Protein 6YVR (pdb70)

Radius of gyration: 32.57 Å; Cα contacts (8 Å, |Δi|>4): 1411; chains: 4; bounding box: 80×83×87 Å

Foldseek 3Di:
DFCPVLDQDDDPVLLVVLVVLLVVLLVLLCVLLVVLLVDLVPDDDPDFLVVLLSLLSNLLSVLLNCCSVQQSVLCSPCQRPNVWDRDQAFCSLLVNQLSLQLSLQLNLVSLLVSLVLLLCCLPVVPCSVPVDGNVVSNVVSVVSSVVSSVLSVVSNVQWGWFQPTPVRPDRRSIYTDGPDDLVSLLVSLVSSCCNSAVPSLVSSQVSLQVSQVSLVVVVVVDDPVSSLVSNLSSLLSVVLSVLRNVLQVLVSVLSCCVSPDDPVNPDSVNSNVSSSSVSRNVSSVSCNSNCSSVSNVCSVVSSVLVVLQVQCLCCLQVQVLVSNLVSVVVPHDLCRADPQQQGSLLNNLLRPNLNSNLSSVVSPYDQLRQGPQRDGSLLNNLQNAHQSSNVVSVVSPYDLLRAGNQSDGSLLNNLLRQRQSNNVVSLVSPHDLQRQGNVRAGSLNNNVVNVVVVNVVVSVVSVVVVVVVD/DFCPVLDQDDDPVLLVVLVVLLVVLLCLLCVLLVVLLVDLVPDDDPDFLVVLLSLLSNLLSVLLNCCSVQQSVLCSPCQRPNVWDRDQAFCSLLVNQLSLQLSLQLNLVSLLVSLVLLLCCQPVVPCSVPVDGNVVSNVVSVVSSVVSNVLSVVSNVQWGWFQPTPVRPDRRSIYTDGPDDLVSLLVSLVSSCCNSAVPSLVSSQVSLLVSQQSLVVVVVVDDPVSSLVSNLSSLLSNVLSVLRNVLQVLVSVLSCCVSPDDPVNPDSVNSNVSSSSVSSNVSSVSCNSNCSSVSNVCSVVSSVLVVLQVQCLCCLQVQVLVSNLVSVVVPRDQCRADPQQQGSLLNNLLRPNLNSNLSSVVSPYDQLRQGPQRDGSLLNNLQNAHQSSNVVSVVSPYDLLRAGNQSDGSLLNNLLRQRQSNNVVSLVSPRDLLRQGVVRAGSLNNNVVNVVVVNVVVSVVSVVVVVVVD/DPDDDPDD/DPPDDPDD

B-factor: mean 78.12, std 26.39, range [39.85, 184.27]

Secondary structure (P-SEA, 3-state):
cccccccccccaaaaaaaaaaaaaaaaaaaaaaaaaaaaaaacccccaaaaaaaaaaaaaaaaaaaaaacaaaaaacccccccccccccaaaaaaaaaaaaaaaaaaaaaaaaaaaaaaaaccccccccccccaaaaaaaaaaaaaaaaaaacccccccccccccccccccccccccccccaaaaaaaaaaaaccccaaaaaaaaaaaaaaaaaaaaaaacccaaaaaaaaaaaaaaaaaaaaaaaacaaaaaaaaaacccccccccaaaaaaaaaaaaaaaaaaaaaaccaaaaaaaaaaaaaaaaaaaaaaaaaaacaaaaaaaaaaacccccccccccccaaaaaaaacaaaaaaaaaaacccccccccccccaaaaaaaaccaaaaaaaaaacccccccccccccaaaaaaaaccaaaaaaaaaacccccccccccccaaaaaaaacaaaaaaaaaaaaaaaaacc/cccccccccccaaaaaaaaaaaaaaaaaaaaaaaaaaaaaaacccccaaaaaaaaaaaaaaaaaaaaaacaaaaaacccccccccccccaaaaaaaaaaaaaaaaaaaaaaaaaaaaaaaaccccccccccccaaaaaaaaaaaaaaaaaaacccccccccccccccccccccccccccccaaaaaaaaaaaaccccaaaaaaaaaaaaaaaaaaaaaaacccaaaaaaaaaaaaaaaaaaaaaaaacaaaaaaaaaacccccccccaaaaaaaaaaaaaaaaaaaaaaccaaaaaaaaaaaaaaaaaaaaaaaaaaacaaaaaaaaaaacccccccccccccaaaaaaaacaaaaaaaaaaacccccccccccccaaaaaaaaccaaaaaaaaaacccccccccccccaaaaaaaaccaaaaaaaaaacccccccccccccaaaaaaaacaaaaaaaaaaaaaaaaaac/cccccccc/cccccccc

Solvent-accessible surface area: 39488 Å² total; per-residue (Å²): 99,86,16,49,100,10,60,3,98,12,74,120,158,15,31,84,84,12,25,55,65,0,90,51,26,58,83,70,0,37,96,18,2,25,92,19,55,160,70,31,90,84,90,204,26,176,121,38,26,77,9,12,29,12,59,2,32,11,10,3,3,76,1,12,20,44,15,0,74,118,0,2,59,31,0,25,99,1,10,2,86,54,20,37,54,11,64,89,34,70,84,25,0,44,32,15,12,52,43,16,6,10,5,7,2,0,18,0,23,0,1,7,1,6,2,5,9,12,6,18,4,8,0,35,12,55,108,12,81,104,67,36,33,89,70,112,6,112,90,19,18,73,7,1,61,48,0,0,32,12,10,0,32,16,2,62,144,5,0,1,47,72,42,70,8,85,114,34,102,77,101,12,0,62,1,3,6,18,72,45,94,57,64,57,6,81,77,10,0,27,2,0,12,17,20,1,9,79,27,7,7,66,4,0,42,8,0,8,69,1,1,22,50,33,7,42,86,60,74,88,115,110,40,113,52,72,40,43,46,13,15,99,25,1,11,19,7,128,15,8,8,80,15,10,54,91,6,21,92,25,12,4,67,1,2,48,29,10,2,93,34,46,78,139,105,0,59,81,74,45,1,46,106,0,8,80,27,6,10,104,0,2,10,42,4,0,40,14,4,3,42,11,14,79,17,52,132,71,15,68,74,35,24,93,86,56,62,53,12,93,113,0,17,89,6,0,111,83,34,41,91,81,41,1,63,61,21,23,89,102,55,7,80,20,69,20,53,45,101,53,8,40,8,0,1,0,18,0,0,99,76,11,58,57,41,2,0,56,42,0,18,93,91,51,12,68,18,67,10,70,5,22,74,1,37,5,0,1,0,12,0,0,77,44,30,59,50,71,5,4,60,37,0,27,86,82,46,10,32,18,75,29,63,14,32,16,18,20,3,0,8,0,20,0,0,72,124,38,39,52,67,4,3,58,54,4,43,90,77,47,10,82,17,92,25,116,20,103,114,30,76,14,0,66,53,20,0,96,85,67,68,36,83,77,8,9,58,66,3,39,60,24,32,94,65,64,77,84,92,136,96,85,15,49,98,9,61,3,98,11,74,117,159,15,31,84,84,12,25,57,66,0,93,50,25,58,84,67,0,35,97,18,2,24,90,20,55,158,71,31,88,83,91,200,26,178,102,38,22,75,9,12,28,12,57,2,32,11,8,4,3,75,2,12,20,41,17,0,76,117,0,3,58,32,0,23,94,1,10,2,88,54,20,37,53,10,64,88,33,68,85,25,0,46,31,16,13,51,45,16,6,10,5,7,2,0,17,0,22,0,0,7,2,6,1,5,8,11,7,20,7,7,2,39,18,55,107,12,81,101,66,36,33,85,71,113,6,112,89,19,18,72,6,1,60,49,0,0,33,13,10,0,33,15,2,63,142,5,0,1,48,78,45,71,9,83,114,34,104,76,101,13,0,58,2,3,8,20,72,48,93,58,63,57,6,82,76,9,0,27,3,0,14,17,20,1,8,79,26,7,7,66,5,0,43,9,0,8,67,1,1,22,47,34,8,43,83,53,73,89,112,106,21,111,55,70,39,44,50,15,16,99,24,1,11,17,8,124,13,8,7,81,15,10,54,91,5,20,93,25,13,4,68,2,3,48,31,16,2,94,34,45,69,137,107,0,64,80,73,45,1,45,102,0,8,81,27,7,9,102,0,2,10,42,4,0,41,15,4,3,42,11,14,80,18,50,131,72,15,69,73,32,25,93,89,55,68,49,12,98,103,0,16,88,1,0,109,68,31,95,86,82,34,1,62,60,17,25,90,94,58,7,81,20,68,20,54,45,97,57,8,40,9,0,1,0,18,0,0,97,75,12,59,56,40,3,4,60,44,0,36,93,92,52,14,68,24,67,9,61,5,19,74,0,37,5,0,5,0,12,0,1,78,44,30,58,50,70,5,1,58,47,4,23,92,60,45,10,31,18,73,28,65,13,49,18,19,19,3,3,9,0,19,0,0,68,123,39,38,51,68,5,4,60,51,5,43,90,72,47,10,83,18,94,25,116,20,77,129,29,18,15,0,69,58,25,0,95,110,69,70,31,83,78,7,9,60,64,3,40,58,24,33,92,63,62,72,93,93,125,90,41,54,68,5,13,2,7,90,40,57,68,7,13,2,8

Sequence (956 aa):
GPNSDLDVNTDIYSKVLVTAIYLALFVVGTVGNGVTLFTLARKKSLQSLQSRVDYYLGSLALSDLLILLFALPVDLYNFIWVHHPWAFGDAGCKGYYFLREACTYATALNVVSLSVELYLAICHPFKAKTLMSRSRTKKFISAIWLASALLAIPMLFTMGLQNLSGDGTHPGGLVCTPIVDTATLRVVIQLNTFMSFLFPMLVASILNTVAARRLTVMVHQIEPGRVQALRRGVLVLRAVVIAFVVCWLPYHVRRLMFVYISDEQWTTALFDFYHYFYMLSNALVYVSAAINPILYNLAEDLVEDWEKARKLLEAARKGQDDEVRILLANGADVNTADETGFTPLHLAAWEGHLGIVEVLLKNGADVNANDERGHTPLHLAAYTGHLEIVEVLLKNGAGVNATDVIGTAPLHLAAMWGHLEIVEVLLKNGADVNAQDKFGKTPFDLAIDNGNEDIAEVLQKAATRELEVLGPNSDLDVNTDIYSKVLVTAIYLALFVVGTVGNGVTLFTLARKKSLQSLQSRVDYYLGSLALSDLLILLFALPVDLYNFIWVHHPWAFGDAGCKGYYFLREACTYATALNVVSLSVELYLAICHPFKAKTLMSRSRTKKFISAIWLASALLAIPMLFTMGLQNLSGDGTHPGGLVCTPIVDTATLRVVIQLNTFMSFLFPMLVASILNTVAARRLTVMVHQIEPGRVQALRRGVLVLRAVVIAFVVCWLPYHVRRLMFVYISDEQWTTALFDFYHYFYMLSNALVYVSAAINPILYNLAEDLVEDWEKARKLLEAARKGQDDEVRILLANGADVNTADETGFTPLHLAAWEGHLGIVEVLLKNGADVNANDERGHTPLHLAAYTGHLEIVEVLLKNGAGVNATDVIGTAPLHLAAMWGHLEIVEVLLKNGADVNAQDKFGKTPFDLAIDNGNEDIAEVLQKAATRELEVLGGRRPYILGGRRPYIL

Structure (mmCIF, N/CA/C/O backbone):
data_6YVR
#
_entry.id   6YVR
#
_cell.length_a   89.886
_cell.length_b   114.001
_cell.length_c   195.424
_cell.angle_alpha   90.000
_cell.angle_beta   90.000
_cell.angle_gamma   90.000
#
_symmetry.space_group_name_H-M   'P 21 21 21'
#
loop_
_entity.id
_entity.type
_entity.pdbx_description
1 polymer 'Neurotensin receptor type 1,Neurotensin receptor type 1,DARPin crystallisation chaperone'
2 polymer 'neurotensin NTS8-13 (full agonist)'
3 non-polymer 'nonyl beta-D-glucopyranoside'
4 water water
#
loop_
_atom_site.group_PDB
_atom_site.id
_atom_site.type_symbol
_atom_site.label_atom_id
_atom_site.label_alt_id
_atom_site.label_comp_id
_atom_site.label_asym_id
_atom_site.label_entity_id
_atom_site.label_seq_id
_atom_site.pdbx_PDB_ins_code
_atom_site.Cartn_x
_atom_site.Cartn_y
_atom_site.Cartn_z
_atom_site.occupancy
_atom_site.B_iso_or_equiv
_atom_site.auth_seq_id
_atom_site.auth_comp_id
_atom_site.auth_asym_id
_atom_site.auth_atom_id
_atom_site.pdbx_PDB_model_num
ATOM 1 N N . GLY A 1 5 ? 43.902 -31.645 -9.287 1.000 116.010 50 GLY AAA N 1
ATOM 2 C CA . GLY A 1 5 ? 43.282 -32.421 -8.176 1.000 111.871 50 GLY AAA CA 1
ATOM 3 C C . GLY A 1 5 ? 41.791 -32.119 -8.018 1.000 110.545 50 GLY AAA C 1
ATOM 4 O O . GLY A 1 5 ? 40.951 -32.864 -8.521 1.000 111.682 50 GLY AAA O 1
ATOM 8 N N . PRO A 1 6 ? 41.417 -31.002 -7.349 1.000 106.031 51 PRO AAA N 1
ATOM 9 C CA . PRO A 1 6 ? 40.081 -30.861 -6.758 1.000 99.662 51 PRO AAA CA 1
ATOM 10 C C . PRO A 1 6 ? 38.956 -30.703 -7.792 1.000 97.516 51 PRO AAA C 1
ATOM 11 O O . PRO A 1 6 ? 37.878 -31.253 -7.580 1.000 87.581 51 PRO AAA O 1
ATOM 22 N N . ASN A 1 7 ? 39.227 -29.959 -8.872 1.000 96.970 52 ASN AAA N 1
ATOM 23 C CA . ASN A 1 7 ? 38.257 -29.665 -9.965 1.000 89.295 52 ASN AAA CA 1
ATOM 24 C C . ASN A 1 7 ? 38.931 -29.825 -11.336 1.000 87.936 52 ASN AAA C 1
ATOM 25 O O . ASN A 1 7 ? 38.428 -29.218 -12.297 1.000 80.228 52 ASN AAA O 1
ATOM 36 N N . SER A 1 8 ? 40.016 -30.610 -11.418 1.000 94.147 53 SER AAA N 1
ATOM 37 C CA . SER A 1 8 ? 40.803 -30.881 -12.653 1.000 94.784 53 SER AAA CA 1
ATOM 38 C C . SER A 1 8 ? 39.866 -31.392 -13.755 1.000 89.953 53 SER AAA C 1
ATOM 39 O O . SER A 1 8 ? 39.959 -30.885 -14.888 1.000 86.510 53 SER AAA O 1
ATOM 45 N N . ASP A 1 9 ? 38.986 -32.341 -13.410 1.000 88.326 54 ASP AAA N 1
ATOM 46 C CA . ASP A 1 9 ? 38.048 -33.031 -14.337 1.000 87.392 54 ASP AAA CA 1
ATOM 47 C C . ASP A 1 9 ? 37.156 -32.017 -15.049 1.000 87.967 54 ASP AAA C 1
ATOM 48 O O . ASP A 1 9 ? 36.784 -32.284 -16.202 1.000 107.520 54 ASP AAA O 1
ATOM 57 N N . LEU A 1 10 ? 36.812 -30.915 -14.383 1.000 77.895 55 LEU AAA N 1
ATOM 58 C CA . LEU A 1 10 ? 35.856 -29.905 -14.903 1.000 74.465 55 LEU AAA CA 1
ATOM 59 C C . LEU A 1 10 ? 36.557 -28.915 -15.850 1.000 70.806 55 LEU AAA C 1
ATOM 60 O O . LEU A 1 10 ? 35.854 -28.072 -16.420 1.000 69.196 55 LEU AAA O 1
ATOM 76 N N . ASP A 1 11 ? 37.879 -29.010 -16.024 1.000 73.946 56 ASP AAA N 1
ATOM 77 C CA . ASP A 1 11 ? 38.654 -28.121 -16.934 1.000 77.254 56 ASP AAA CA 1
ATOM 78 C C . ASP A 1 11 ? 38.318 -28.492 -18.377 1.000 77.147 56 ASP AAA C 1
ATOM 79 O O . ASP A 1 11 ? 38.213 -29.707 -18.652 1.000 82.308 56 ASP AAA O 1
ATOM 88 N N . VAL A 1 12 ? 38.174 -27.495 -19.255 1.000 75.750 57 VAL AAA N 1
ATOM 89 C CA . VAL A 1 12 ? 37.591 -27.685 -20.618 1.000 81.397 57 VAL AAA CA 1
ATOM 90 C C . VAL A 1 12 ? 38.713 -27.760 -21.667 1.000 85.968 57 VAL AAA C 1
ATOM 91 O O . VAL A 1 12 ? 38.616 -28.639 -22.567 1.000 108.465 57 VAL AAA O 1
ATOM 104 N N . ASN A 1 13 ? 39.734 -26.910 -21.575 1.000 76.157 58 ASN AAA N 1
ATOM 105 C CA . ASN A 1 13 ? 40.961 -27.020 -22.414 1.000 86.575 58 ASN AAA CA 1
ATOM 106 C C . ASN A 1 13 ? 40.641 -26.662 -23.869 1.000 81.779 58 ASN AAA C 1
ATOM 107 O O . ASN A 1 13 ? 40.971 -27.463 -24.765 1.000 96.770 58 ASN AAA O 1
ATOM 118 N N . THR A 1 14 ? 40.015 -25.507 -24.085 1.000 76.052 59 THR AAA N 1
ATOM 119 C CA . THR A 1 14 ? 39.981 -24.794 -25.387 1.000 74.773 59 THR AAA CA 1
ATOM 120 C C . THR A 1 14 ? 41.099 -23.749 -25.352 1.000 75.354 59 THR AAA C 1
ATOM 121 O O . THR A 1 14 ? 41.229 -23.079 -24.322 1.000 74.265 59 THR AAA O 1
ATOM 132 N N . ASP A 1 15 ? 41.889 -23.633 -26.421 1.000 82.094 60 ASP AAA N 1
ATOM 133 C CA . ASP A 1 15 ? 43.056 -22.710 -26.495 1.000 84.170 60 ASP AAA CA 1
ATOM 134 C C . ASP A 1 15 ? 42.569 -21.262 -26.348 1.000 82.389 60 ASP AAA C 1
ATOM 135 O O . ASP A 1 15 ? 41.361 -21.013 -26.517 1.000 88.946 60 ASP AAA O 1
ATOM 144 N N . ILE A 1 16 ? 43.485 -20.346 -26.029 1.000 86.121 61 ILE AAA N 1
ATOM 145 C CA . ILE A 1 16 ? 43.191 -18.900 -25.790 1.000 85.062 61 ILE AAA CA 1
ATOM 146 C C . ILE A 1 16 ? 42.739 -18.248 -27.107 1.000 86.986 61 ILE AAA C 1
ATOM 147 O O . ILE A 1 16 ? 41.863 -17.369 -27.051 1.000 90.171 61 ILE AAA O 1
ATOM 163 N N . TYR A 1 17 ? 43.306 -18.664 -28.243 1.000 89.300 62 TYR AAA N 1
ATOM 164 C CA . TYR A 1 17 ? 42.993 -18.113 -29.587 1.000 92.991 62 TYR AAA CA 1
ATOM 165 C C . TYR A 1 17 ? 41.504 -18.330 -29.902 1.000 88.028 62 TYR AAA C 1
ATOM 166 O O . TYR A 1 17 ? 40.829 -17.365 -30.328 1.000 84.425 62 TYR AAA O 1
ATOM 184 N N . SER A 1 18 ? 41.012 -19.559 -29.709 1.000 82.793 63 SER AAA N 1
ATOM 185 C CA . SER A 1 18 ? 39.578 -19.943 -29.819 1.000 82.859 63 SER AAA CA 1
ATOM 186 C C . SER A 1 18 ? 38.705 -18.960 -29.034 1.000 78.932 63 SER AAA C 1
ATOM 187 O O . SER A 1 18 ? 37.756 -18.413 -29.628 1.000 77.967 63 SER AAA O 1
ATOM 195 N N . LYS A 1 19 ? 39.020 -18.763 -27.749 1.000 72.985 64 LYS AAA N 1
ATOM 196 C CA . LYS A 1 19 ? 38.208 -17.954 -26.803 1.000 74.347 64 LYS AAA CA 1
ATOM 197 C C . LYS A 1 19 ? 38.136 -16.511 -27.304 1.000 73.158 64 LYS AAA C 1
ATOM 198 O O . LYS A 1 19 ? 37.033 -15.934 -27.275 1.000 78.631 64 LYS AAA O 1
ATOM 217 N N . VAL A 1 20 ? 39.257 -15.968 -27.779 1.000 74.840 65 VAL AAA N 1
ATOM 218 C CA . VAL A 1 20 ? 39.357 -14.553 -28.248 1.000 74.025 65 VAL AAA CA 1
ATOM 219 C C . VAL A 1 20 ? 38.566 -14.404 -29.554 1.000 73.152 65 VAL AAA C 1
ATOM 220 O O . VAL A 1 20 ? 37.788 -13.437 -29.648 1.000 74.927 65 VAL AAA O 1
ATOM 233 N N . LEU A 1 21 ? 38.729 -15.337 -30.498 1.000 73.195 66 LEU AAA N 1
ATOM 234 C CA . LEU A 1 21 ? 38.026 -15.333 -31.813 1.000 74.830 66 LEU AAA CA 1
ATOM 235 C C . LEU A 1 21 ? 36.511 -15.417 -31.591 1.000 74.461 66 LEU AAA C 1
ATOM 236 O O . LEU A 1 21 ? 35.779 -14.591 -32.176 1.000 72.311 66 LEU AAA O 1
ATOM 252 N N . VAL A 1 22 ? 36.069 -16.391 -30.789 1.000 75.120 67 VAL AAA N 1
ATOM 253 C CA . VAL A 1 22 ? 34.637 -16.611 -30.421 1.000 71.143 67 VAL AAA CA 1
ATOM 254 C C . VAL A 1 22 ? 34.102 -15.357 -29.725 1.000 67.037 67 VAL AAA C 1
ATOM 255 O O . VAL A 1 22 ? 32.958 -14.980 -30.016 1.000 71.967 67 VAL AAA O 1
ATOM 268 N N . THR A 1 23 ? 34.886 -14.737 -28.841 1.000 65.279 68 THR AAA N 1
ATOM 269 C CA . THR A 1 23 ? 34.493 -13.487 -28.136 1.000 67.582 68 THR AAA CA 1
ATOM 270 C C . THR A 1 23 ? 34.255 -12.379 -29.172 1.000 68.381 68 THR AAA C 1
ATOM 271 O O . THR A 1 23 ? 33.268 -11.633 -29.015 1.000 68.977 68 THR AAA O 1
ATOM 282 N N . ALA A 1 24 ? 35.111 -12.286 -30.195 1.000 66.214 69 ALA AAA N 1
ATOM 283 C CA . ALA A 1 24 ? 35.002 -11.283 -31.279 1.000 68.129 69 ALA AAA CA 1
ATOM 284 C C . ALA A 1 24 ? 33.703 -11.508 -32.072 1.000 67.817 69 ALA AAA C 1
ATOM 285 O O . ALA A 1 24 ? 32.959 -10.523 -32.284 1.000 67.365 69 ALA AAA O 1
ATOM 292 N N . ILE A 1 25 ? 33.428 -12.754 -32.475 1.000 65.309 70 ILE AAA N 1
ATOM 293 C CA . ILE A 1 25 ? 32.197 -13.142 -33.229 1.000 66.663 70 ILE AAA CA 1
ATOM 294 C C . ILE A 1 25 ? 30.970 -12.807 -32.372 1.000 68.509 70 ILE AAA C 1
ATOM 295 O O . ILE A 1 25 ? 30.050 -12.152 -32.906 1.000 70.904 70 ILE AAA O 1
ATOM 311 N N . TYR A 1 26 ? 30.965 -13.233 -31.102 1.000 68.092 71 TYR AAA N 1
ATOM 312 C CA . TYR A 1 26 ? 29.852 -13.026 -30.132 1.000 68.030 71 TYR AAA CA 1
ATOM 313 C C . TYR A 1 26 ? 29.550 -11.528 -29.988 1.000 66.751 71 TYR AAA C 1
ATOM 314 O O . TYR A 1 26 ? 28.358 -11.152 -30.040 1.000 69.571 71 TYR AAA O 1
ATOM 332 N N . LEU A 1 27 ? 30.588 -10.709 -29.793 1.000 66.499 72 LEU AAA N 1
ATOM 333 C CA . LEU A 1 27 ? 30.452 -9.239 -29.600 1.000 73.320 72 LEU AAA CA 1
ATOM 334 C C . LEU A 1 27 ? 29.990 -8.591 -30.910 1.000 68.952 72 LEU AAA C 1
ATOM 335 O O . LEU A 1 27 ? 29.145 -7.683 -30.839 1.000 68.697 72 LEU AAA O 1
ATOM 351 N N . ALA A 1 28 ? 30.503 -9.048 -32.055 1.000 65.866 73 ALA AAA N 1
ATOM 352 C CA . ALA A 1 28 ? 30.086 -8.572 -33.396 1.000 67.322 73 ALA AAA CA 1
ATOM 353 C C . ALA A 1 28 ? 28.592 -8.860 -33.593 1.000 66.485 73 ALA AAA C 1
ATOM 354 O O . ALA A 1 28 ? 27.854 -7.932 -33.973 1.000 70.157 73 ALA AAA O 1
ATOM 361 N N . LEU A 1 29 ? 28.159 -10.092 -33.317 1.000 61.685 74 LEU AAA N 1
ATOM 362 C CA . LEU A 1 29 ? 26.738 -10.517 -33.438 1.000 63.630 74 LEU AAA CA 1
ATOM 363 C C . LEU A 1 29 ? 25.876 -9.790 -32.394 1.000 59.256 74 LEU AAA C 1
ATOM 364 O O . LEU A 1 29 ? 24.697 -9.524 -32.691 1.000 63.841 74 LEU AAA O 1
ATOM 380 N N . PHE A 1 30 ? 26.432 -9.452 -31.230 1.000 59.410 75 PHE AAA N 1
ATOM 381 C CA . PHE A 1 30 ? 25.721 -8.676 -30.178 1.000 61.255 75 PHE AAA CA 1
ATOM 382 C C . PHE A 1 30 ? 25.322 -7.297 -30.722 1.000 63.793 75 PHE AAA C 1
ATOM 383 O O . PHE A 1 30 ? 24.153 -6.920 -30.527 1.000 62.525 75 PHE AAA O 1
ATOM 400 N N . VAL A 1 31 ? 26.250 -6.562 -31.355 1.000 62.614 76 VAL AAA N 1
ATOM 401 C CA . VAL A 1 31 ? 25.990 -5.167 -31.822 1.000 64.664 76 VAL AAA CA 1
ATOM 402 C C . VAL A 1 31 ? 25.115 -5.231 -33.083 1.000 64.312 76 VAL AAA C 1
ATOM 403 O O . VAL A 1 31 ? 24.089 -4.518 -33.117 1.000 65.813 76 VAL AAA O 1
ATOM 416 N N . VAL A 1 32 ? 25.462 -6.073 -34.062 1.000 65.237 77 VAL AAA N 1
ATOM 417 C CA . VAL A 1 32 ? 24.671 -6.205 -35.324 1.000 63.723 77 VAL AAA CA 1
ATOM 418 C C . VAL A 1 32 ? 23.246 -6.623 -34.945 1.000 63.248 77 VAL AAA C 1
ATOM 419 O O . VAL A 1 32 ? 22.296 -5.995 -35.439 1.000 67.211 77 VAL AAA O 1
ATOM 432 N N . GLY A 1 33 ? 23.112 -7.618 -34.069 1.000 63.127 78 GLY AAA N 1
ATOM 433 C CA . GLY A 1 33 ? 21.813 -8.172 -33.639 1.000 61.858 78 GLY AAA CA 1
ATOM 434 C C . GLY A 1 33 ? 20.979 -7.178 -32.843 1.000 59.918 78 GLY AAA C 1
ATOM 435 O O . GLY A 1 33 ? 19.759 -7.118 -33.070 1.000 60.216 78 GLY AAA O 1
ATOM 439 N N . THR A 1 34 ? 21.600 -6.448 -31.915 1.000 64.152 79 THR AAA N 1
ATOM 440 C CA . THR A 1 34 ? 20.919 -5.498 -30.990 1.000 66.505 79 THR AAA CA 1
ATOM 441 C C . THR A 1 34 ? 20.460 -4.278 -31.798 1.000 67.505 79 THR AAA C 1
ATOM 442 O O . THR A 1 34 ? 19.292 -3.866 -31.631 1.000 67.355 79 THR AAA O 1
ATOM 453 N N . VAL A 1 35 ? 21.323 -3.744 -32.667 1.000 66.896 80 VAL AAA N 1
ATOM 454 C CA . VAL A 1 35 ? 20.988 -2.577 -33.535 1.000 68.324 80 VAL AAA CA 1
ATOM 455 C C . VAL A 1 35 ? 19.876 -2.992 -34.508 1.000 65.887 80 VAL AAA C 1
ATOM 456 O O . VAL A 1 35 ? 18.845 -2.300 -34.558 1.000 71.738 80 VAL AAA O 1
ATOM 469 N N . GLY A 1 36 ? 20.074 -4.085 -35.246 1.000 62.863 81 GLY AAA N 1
ATOM 470 C CA . GLY A 1 36 ? 19.113 -4.575 -36.248 1.000 60.139 81 GLY AAA CA 1
ATOM 471 C C . GLY A 1 36 ? 17.741 -4.789 -35.642 1.000 63.724 81 GLY AAA C 1
ATOM 472 O O . GLY A 1 36 ? 16.762 -4.222 -36.172 1.000 62.716 81 GLY AAA O 1
ATOM 476 N N . ASN A 1 37 ? 17.674 -5.561 -34.550 1.000 65.400 82 ASN AAA N 1
ATOM 477 C CA . ASN A 1 37 ? 16.402 -5.975 -33.897 1.000 60.187 82 ASN AAA CA 1
ATOM 478 C C . ASN A 1 37 ? 15.827 -4.798 -33.099 1.000 62.614 82 ASN AAA C 1
ATOM 479 O O . ASN A 1 37 ? 14.585 -4.679 -33.053 1.000 58.792 82 ASN AAA O 1
ATOM 490 N N . GLY A 1 38 ? 16.689 -3.962 -32.506 1.000 64.320 83 GLY AAA N 1
ATOM 491 C CA . GLY A 1 38 ? 16.285 -2.757 -31.756 1.000 58.213 83 GLY AAA CA 1
ATOM 492 C C . GLY A 1 38 ? 15.575 -1.766 -32.658 1.000 60.885 83 GLY AAA C 1
ATOM 493 O O . GLY A 1 38 ? 14.441 -1.363 -32.338 1.000 61.751 83 GLY AAA O 1
ATOM 497 N N . VAL A 1 39 ? 16.210 -1.413 -33.774 1.000 61.250 84 VAL AAA N 1
ATOM 498 C CA . VAL A 1 39 ? 15.635 -0.513 -34.814 1.000 62.893 84 VAL AAA CA 1
ATOM 499 C C . VAL A 1 39 ? 14.310 -1.108 -35.320 1.000 68.328 84 VAL AAA C 1
ATOM 500 O O . VAL A 1 39 ? 13.339 -0.333 -35.466 1.000 70.418 84 VAL AAA O 1
ATOM 513 N N . THR A 1 40 ? 14.258 -2.421 -35.579 1.000 63.512 85 THR AAA N 1
ATOM 514 C CA . THR A 1 40 ? 13.033 -3.125 -36.051 1.000 59.526 85 THR AAA CA 1
ATOM 515 C C . THR A 1 40 ? 11.909 -2.906 -35.035 1.000 60.690 85 THR AAA C 1
ATOM 516 O O . THR A 1 40 ? 10.853 -2.394 -35.438 1.000 64.522 85 THR AAA O 1
ATOM 527 N N . LEU A 1 41 ? 12.144 -3.257 -33.768 1.000 62.009 86 LEU AAA N 1
ATOM 528 C CA . LEU A 1 41 ? 11.139 -3.129 -32.679 1.000 65.074 86 LEU AAA CA 1
ATOM 529 C C . LEU A 1 41 ? 10.656 -1.681 -32.603 1.000 64.354 86 LEU AAA C 1
ATOM 530 O O . LEU A 1 41 ? 9.435 -1.475 -32.572 1.000 75.069 86 LEU AAA O 1
ATOM 546 N N . PHE A 1 42 ? 11.582 -0.723 -32.561 1.000 63.456 87 PHE AAA N 1
ATOM 547 C CA . PHE A 1 42 ? 11.277 0.722 -32.402 1.000 75.525 87 PHE AAA CA 1
ATOM 548 C C . PHE A 1 42 ? 10.355 1.168 -33.549 1.000 75.430 87 PHE AAA C 1
ATOM 549 O O . PHE A 1 42 ? 9.220 1.603 -33.272 1.000 74.246 87 PHE AAA O 1
ATOM 566 N N . THR A 1 43 ? 10.820 1.041 -34.794 1.000 69.381 88 THR AAA N 1
ATOM 567 C CA . THR A 1 43 ? 10.063 1.407 -36.017 1.000 69.260 88 THR AAA CA 1
ATOM 568 C C . THR A 1 43 ? 8.657 0.794 -35.977 1.000 73.349 88 THR AAA C 1
ATOM 569 O O . THR A 1 43 ? 7.690 1.561 -35.987 1.000 77.790 88 THR AAA O 1
ATOM 580 N N . LEU A 1 44 ? 8.554 -0.537 -35.904 1.000 72.742 89 LEU AAA N 1
ATOM 581 C CA . LEU A 1 44 ? 7.267 -1.279 -36.012 1.000 69.670 89 LEU AAA CA 1
ATOM 582 C C . LEU A 1 44 ? 6.268 -0.792 -34.954 1.000 69.845 89 LEU AAA C 1
ATOM 583 O O . LEU A 1 44 ? 5.064 -0.733 -35.267 1.000 71.247 89 LEU AAA O 1
ATOM 599 N N . ALA A 1 45 ? 6.746 -0.463 -33.754 1.000 72.063 90 ALA AAA N 1
ATOM 600 C CA . ALA A 1 45 ? 5.923 -0.013 -32.605 1.000 73.883 90 ALA AAA CA 1
ATOM 601 C C . ALA A 1 45 ? 5.251 1.328 -32.932 1.000 79.612 90 ALA AAA C 1
ATOM 602 O O . ALA A 1 45 ? 4.062 1.482 -32.592 1.000 88.669 90 ALA AAA O 1
ATOM 609 N N . ARG A 1 46 ? 5.987 2.242 -33.579 1.000 76.902 91 ARG AAA N 1
ATOM 610 C CA . ARG A 1 46 ? 5.567 3.633 -33.908 1.000 73.567 91 ARG AAA CA 1
ATOM 611 C C . ARG A 1 46 ? 4.790 3.667 -35.238 1.000 74.548 91 ARG AAA C 1
ATOM 612 O O . ARG A 1 46 ? 4.411 4.769 -35.688 1.000 81.251 91 ARG AAA O 1
ATOM 618 N N . LYS A 1 47 ? 4.554 2.510 -35.858 1.000 77.016 92 LYS AAA N 1
ATOM 619 C CA . LYS A 1 47 ? 4.043 2.394 -37.252 1.000 69.660 92 LYS AAA CA 1
ATOM 620 C C . LYS A 1 47 ? 2.536 2.132 -37.216 1.000 67.175 92 LYS AAA C 1
ATOM 621 O O . LYS A 1 47 ? 2.101 1.320 -36.386 1.000 72.283 92 LYS AAA O 1
ATOM 640 N N . LYS A 1 48 ? 1.780 2.811 -38.076 1.000 66.459 93 LYS AAA N 1
ATOM 641 C CA . LYS A 1 48 ? 0.316 2.628 -38.247 1.000 68.829 93 LYS AAA CA 1
ATOM 642 C C . LYS A 1 48 ? 0.022 2.385 -39.736 1.000 67.610 93 LYS AAA C 1
ATOM 643 O O . LYS A 1 48 ? 0.221 3.302 -40.544 1.000 73.899 93 LYS AAA O 1
ATOM 662 N N . SER A 1 49 ? -0.441 1.186 -40.073 1.000 64.618 94 SER AAA N 1
ATOM 663 C CA . SER A 1 49 ? -0.683 0.707 -41.455 1.000 64.074 94 SER AAA CA 1
ATOM 664 C C . SER A 1 49 ? -2.188 0.696 -41.752 1.000 67.968 94 SER AAA C 1
ATOM 665 O O . SER A 1 49 ? -2.958 0.188 -40.893 1.000 64.537 94 SER AAA O 1
ATOM 673 N N . LEU A 1 50 ? -2.594 1.239 -42.913 1.000 69.753 95 LEU AAA N 1
ATOM 674 C CA . LEU A 1 50 ? -4.010 1.239 -43.378 1.000 71.726 95 LEU AAA CA 1
ATOM 675 C C . LEU A 1 50 ? -4.470 -0.203 -43.609 1.000 69.828 95 LEU AAA C 1
ATOM 676 O O . LEU A 1 50 ? -5.625 -0.506 -43.250 1.000 77.207 95 LEU AAA O 1
ATOM 692 N N . GLN A 1 51 ? -3.598 -1.045 -44.175 1.000 65.525 96 GLN AAA N 1
ATOM 693 C CA . GLN A 1 51 ? -3.931 -2.424 -44.626 1.000 70.664 96 GLN AAA CA 1
ATOM 694 C C . GLN A 1 51 ? -3.720 -3.422 -43.476 1.000 67.009 96 GLN AAA C 1
ATOM 695 O O . GLN A 1 51 ? -2.578 -3.534 -42.989 1.000 67.352 96 GLN AAA O 1
ATOM 709 N N . SER A 1 52 ? -4.793 -4.123 -43.079 1.000 65.292 97 SER AAA N 1
ATOM 710 C CA . SER A 1 52 ? -4.835 -5.148 -42.000 1.000 62.935 97 SER AAA CA 1
ATOM 711 C C . SER A 1 52 ? -3.638 -6.105 -42.111 1.000 62.281 97 SER AAA C 1
ATOM 712 O O . SER A 1 52 ? -2.977 -6.344 -41.086 1.000 66.177 97 SER AAA O 1
ATOM 720 N N . LEU A 1 53 ? -3.364 -6.643 -43.303 1.000 58.839 98 LEU AAA N 1
ATOM 721 C CA . LEU A 1 53 ? -2.308 -7.671 -43.503 1.000 56.099 98 LEU AAA CA 1
ATOM 722 C C . LEU A 1 53 ? -0.930 -7.076 -43.168 1.000 55.429 98 LEU AAA C 1
ATOM 723 O O . LEU A 1 53 ? -0.113 -7.785 -42.559 1.000 52.772 98 LEU AAA O 1
ATOM 739 N N . GLN A 1 54 ? -0.672 -5.820 -43.538 1.000 59.627 99 GLN AAA N 1
ATOM 740 C CA . GLN A 1 54 ? 0.615 -5.139 -43.226 1.000 59.526 99 GLN AAA CA 1
ATOM 741 C C . GLN A 1 54 ? 0.776 -5.040 -41.705 1.000 56.122 99 GLN AAA C 1
ATOM 742 O O . GLN A 1 54 ? 1.858 -5.413 -41.209 1.000 53.184 99 GLN AAA O 1
ATOM 756 N N . SER A 1 55 ? -0.264 -4.579 -40.998 1.000 57.321 100 SER AAA N 1
ATOM 757 C CA . SER A 1 55 ? -0.301 -4.492 -39.511 1.000 56.042 100 SER AAA CA 1
ATOM 758 C C . SER A 1 55 ? 0.042 -5.858 -38.920 1.000 54.006 100 SER AAA C 1
ATOM 759 O O . SER A 1 55 ? 0.978 -5.940 -38.090 1.000 60.385 100 SER AAA O 1
ATOM 767 N N . ARG A 1 56 ? -0.703 -6.883 -39.338 1.000 54.957 101 ARG AAA N 1
ATOM 768 C CA . ARG A 1 56 ? -0.633 -8.259 -38.777 1.000 54.547 101 ARG AAA CA 1
ATOM 769 C C . ARG A 1 56 ? 0.780 -8.816 -38.980 1.000 54.212 101 ARG AAA C 1
ATOM 770 O O . ARG A 1 56 ? 1.355 -9.328 -38.003 1.000 55.563 101 ARG AAA O 1
ATOM 791 N N . VAL A 1 57 ? 1.328 -8.694 -40.189 1.000 55.386 102 VAL AAA N 1
ATOM 792 C CA . VAL A 1 57 ? 2.706 -9.159 -40.514 1.000 56.834 102 VAL AAA CA 1
ATOM 793 C C . VAL A 1 57 ? 3.686 -8.468 -39.553 1.000 53.786 102 VAL AAA C 1
ATOM 794 O O . VAL A 1 57 ? 4.518 -9.178 -38.956 1.000 50.940 102 VAL AAA O 1
ATOM 807 N N . ASP A 1 58 ? 3.568 -7.146 -39.381 1.000 56.170 103 ASP AAA N 1
ATOM 808 C CA . ASP A 1 58 ? 4.473 -6.343 -38.515 1.000 55.578 103 ASP AAA CA 1
ATOM 809 C C . ASP A 1 58 ? 4.400 -6.855 -37.061 1.000 53.226 103 ASP AAA C 1
ATOM 810 O O . ASP A 1 58 ? 5.462 -6.858 -36.392 1.000 53.877 103 ASP AAA O 1
ATOM 819 N N . TYR A 1 59 ? 3.230 -7.295 -36.568 1.000 51.232 104 TYR AAA N 1
ATOM 820 C CA . TYR A 1 59 ? 3.087 -7.810 -35.176 1.000 48.699 104 TYR AAA CA 1
ATOM 821 C C . TYR A 1 59 ? 3.991 -9.035 -35.006 1.000 45.078 104 TYR AAA C 1
ATOM 822 O O . TYR A 1 59 ? 4.716 -9.098 -34.004 1.000 53.967 104 TYR AAA O 1
ATOM 840 N N . TYR A 1 60 ? 3.968 -9.959 -35.966 1.000 45.153 105 TYR AAA N 1
ATOM 841 C CA . TYR A 1 60 ? 4.831 -11.172 -35.998 1.000 46.754 105 TYR AAA CA 1
ATOM 842 C C . TYR A 1 60 ? 6.317 -10.786 -36.065 1.000 47.290 105 TYR AAA C 1
ATOM 843 O O . TYR A 1 60 ? 7.109 -11.363 -35.303 1.000 50.633 105 TYR AAA O 1
ATOM 861 N N . LEU A 1 61 ? 6.695 -9.847 -36.939 1.000 50.964 106 LEU AAA N 1
ATOM 862 C CA . LEU A 1 61 ? 8.108 -9.396 -37.083 1.000 52.583 106 LEU AAA CA 1
ATOM 863 C C . LEU A 1 61 ? 8.587 -8.757 -35.768 1.000 55.948 106 LEU AAA C 1
ATOM 864 O O . LEU A 1 61 ? 9.791 -8.908 -35.436 1.000 54.695 106 LEU AAA O 1
ATOM 880 N N . GLY A 1 62 ? 7.680 -8.090 -35.042 1.000 50.991 107 GLY AAA N 1
ATOM 881 C CA . GLY A 1 62 ? 7.945 -7.497 -33.717 1.000 48.699 107 GLY AAA CA 1
ATOM 882 C C . GLY A 1 62 ? 8.203 -8.558 -32.662 1.000 49.501 107 GLY AAA C 1
ATOM 883 O O . GLY A 1 62 ? 9.098 -8.342 -31.817 1.000 49.709 107 GLY AAA O 1
ATOM 887 N N . SER A 1 63 ? 7.438 -9.654 -32.688 1.000 48.370 108 SER AAA N 1
ATOM 888 C CA . SER A 1 63 ? 7.648 -10.845 -31.826 1.000 49.389 108 SER AAA CA 1
ATOM 889 C C . SER A 1 63 ? 9.035 -11.424 -32.090 1.000 49.087 108 SER AAA C 1
ATOM 890 O O . SER A 1 63 ? 9.766 -11.666 -31.120 1.000 51.157 108 SER AAA O 1
ATOM 898 N N . LEU A 1 64 ? 9.363 -11.658 -33.362 1.000 52.652 109 LEU AAA N 1
ATOM 899 C CA . LEU A 1 64 ? 10.654 -12.273 -33.765 1.000 50.675 109 LEU AAA CA 1
ATOM 900 C C . LEU A 1 64 ? 11.790 -11.391 -33.245 1.000 48.237 109 LEU AAA C 1
ATOM 901 O O . LEU A 1 64 ? 12.74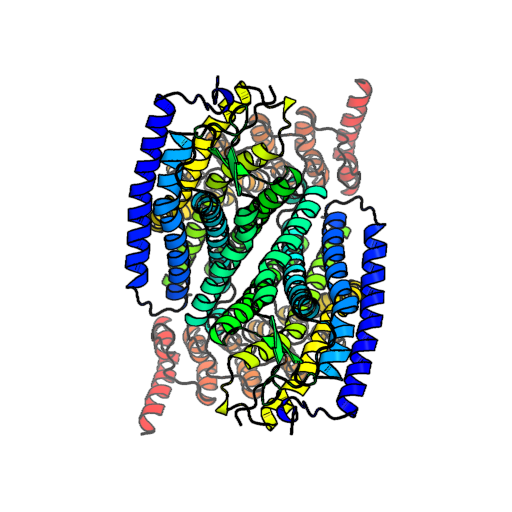2 -11.944 -32.669 1.000 46.175 109 LEU AAA O 1
ATOM 917 N N . ALA A 1 65 ? 11.647 -10.069 -33.375 1.000 48.009 110 ALA AAA N 1
ATOM 918 C CA . ALA A 1 65 ? 12.633 -9.069 -32.904 1.000 50.440 110 ALA AAA CA 1
ATOM 919 C C . ALA A 1 65 ? 12.791 -9.165 -31.377 1.000 50.758 110 ALA AAA C 1
ATOM 920 O O . ALA A 1 65 ? 13.943 -9.163 -30.907 1.000 51.485 110 ALA AAA O 1
ATOM 927 N N . LEU A 1 66 ? 11.684 -9.247 -30.633 1.000 51.108 111 LEU AAA N 1
ATOM 928 C CA . LEU A 1 66 ? 11.692 -9.337 -29.144 1.000 54.382 111 LEU AAA CA 1
ATOM 929 C C . LEU A 1 66 ? 12.440 -10.598 -28.698 1.000 52.592 111 LEU AAA C 1
ATOM 930 O O . LEU A 1 66 ? 13.339 -10.474 -27.842 1.000 48.958 111 LEU AAA O 1
ATOM 946 N N . SER A 1 67 ? 12.097 -11.762 -29.260 1.000 49.529 112 SER AAA N 1
ATOM 947 C CA . SER A 1 67 ? 12.747 -13.056 -28.920 1.000 53.543 112 SER AAA CA 1
ATOM 948 C C . SER A 1 67 ? 14.256 -12.938 -29.163 1.000 53.826 112 SER AAA C 1
ATOM 949 O O . SER A 1 67 ? 15.028 -13.449 -28.348 1.000 61.390 112 SER AAA O 1
ATOM 957 N N . ASP A 1 68 ? 14.658 -12.277 -30.247 1.000 54.603 113 ASP AAA N 1
ATOM 958 C CA . ASP A 1 68 ? 16.083 -12.151 -30.648 1.000 58.146 113 ASP AAA CA 1
ATOM 959 C C . ASP A 1 68 ? 16.815 -11.279 -29.622 1.000 55.843 113 ASP AAA C 1
ATOM 960 O O . ASP A 1 68 ? 17.931 -11.651 -29.239 1.000 56.387 113 ASP AAA O 1
ATOM 969 N N . LEU A 1 69 ? 16.208 -10.164 -29.201 1.000 55.608 114 LEU AAA N 1
ATOM 970 C CA . LEU A 1 69 ? 16.810 -9.216 -28.225 1.000 58.907 114 LEU AAA CA 1
ATOM 971 C C . LEU A 1 69 ? 16.982 -9.909 -26.871 1.000 53.419 114 LEU AAA C 1
ATOM 972 O O . LEU A 1 69 ? 18.033 -9.701 -26.239 1.000 55.522 114 LEU AAA O 1
ATOM 988 N N . LEU A 1 70 ? 15.991 -10.688 -26.441 1.000 47.572 115 LEU AAA N 1
ATOM 989 C CA . LEU A 1 70 ? 16.067 -11.413 -25.148 1.000 51.132 115 LEU AAA CA 1
ATOM 990 C C . LEU A 1 70 ? 17.312 -12.307 -25.157 1.000 51.056 115 LEU AAA C 1
ATOM 991 O O . LEU A 1 70 ? 18.046 -12.300 -24.156 1.000 48.466 115 LEU AAA O 1
ATOM 1007 N N . ILE A 1 71 ? 17.571 -13.010 -26.260 1.000 49.006 116 ILE AAA N 1
ATOM 1008 C CA . ILE A 1 71 ? 18.719 -13.960 -26.360 1.000 51.432 116 ILE AAA CA 1
ATOM 1009 C C . ILE A 1 71 ? 20.032 -13.167 -26.392 1.000 55.513 116 ILE AAA C 1
ATOM 1010 O O . ILE A 1 71 ? 20.981 -13.573 -25.699 1.000 55.284 116 ILE AAA O 1
ATOM 1026 N N . LEU A 1 72 ? 20.081 -12.068 -27.145 1.000 53.649 117 LEU AAA N 1
ATOM 1027 C CA . LEU A 1 72 ? 21.312 -11.266 -27.338 1.000 56.296 117 LEU AAA CA 1
ATOM 1028 C C . LEU A 1 72 ? 21.654 -10.487 -26.055 1.000 58.960 117 LEU AAA C 1
ATOM 1029 O O . LEU A 1 72 ? 22.850 -10.399 -25.735 1.000 66.706 117 LEU AAA O 1
ATOM 1045 N N . LEU A 1 73 ? 20.663 -9.942 -25.342 1.000 54.808 118 LEU AAA N 1
ATOM 1046 C CA . LEU A 1 73 ? 20.888 -9.070 -24.153 1.000 56.702 118 LEU AAA CA 1
ATOM 1047 C C . LEU A 1 73 ? 21.145 -9.908 -22.888 1.000 59.380 118 LEU AAA C 1
ATOM 1048 O O . LEU A 1 73 ? 21.959 -9.471 -22.068 1.000 62.759 118 LEU AAA O 1
ATOM 1064 N N . PHE A 1 74 ? 20.472 -11.048 -22.714 1.000 55.604 119 PHE AAA N 1
ATOM 1065 C CA . PHE A 1 74 ? 20.450 -11.808 -21.436 1.000 55.098 119 PHE AAA CA 1
ATOM 1066 C C . PHE A 1 74 ? 21.234 -13.118 -21.563 1.000 56.679 119 PHE AAA C 1
ATOM 1067 O O . PHE A 1 74 ? 22.065 -13.389 -20.680 1.000 67.959 119 PHE AAA O 1
ATOM 1084 N N . ALA A 1 75 ? 21.001 -13.908 -22.609 1.000 55.806 120 ALA AAA N 1
ATOM 1085 C CA . ALA A 1 75 ? 21.627 -15.242 -22.775 1.000 56.157 120 ALA AAA CA 1
ATOM 1086 C C . ALA A 1 75 ? 23.098 -15.095 -23.181 1.000 56.344 120 ALA AAA C 1
ATOM 1087 O O . ALA A 1 75 ? 23.921 -15.822 -22.609 1.000 58.625 120 ALA AAA O 1
ATOM 1094 N N . LEU A 1 76 ? 23.414 -14.199 -24.126 1.000 55.376 121 LEU AAA N 1
ATOM 1095 C CA . LEU A 1 76 ? 24.758 -14.113 -24.765 1.000 56.327 121 LEU AAA CA 1
ATOM 1096 C C . LEU A 1 76 ? 25.819 -13.759 -23.723 1.000 56.508 121 LEU AAA C 1
ATOM 1097 O O . LEU A 1 76 ? 26.835 -14.443 -23.649 1.000 55.068 121 LEU AAA O 1
ATOM 1113 N N . PRO A 1 77 ? 25.652 -12.692 -22.902 1.000 58.967 122 PRO AAA N 1
ATOM 1114 C CA . PRO A 1 77 ? 26.686 -12.309 -21.934 1.000 57.881 122 PRO AAA CA 1
ATOM 1115 C C . PRO A 1 77 ? 26.964 -13.403 -20.890 1.000 57.533 122 PRO AAA C 1
ATOM 1116 O O . PRO A 1 77 ? 28.114 -13.648 -20.580 1.000 59.370 122 PRO AAA O 1
ATOM 1127 N N . VAL A 1 78 ? 25.910 -14.050 -20.385 1.000 57.811 123 VAL AAA N 1
ATOM 1128 C CA . VAL A 1 78 ? 26.009 -15.189 -19.421 1.000 56.599 123 VAL AAA CA 1
ATOM 1129 C C . VAL A 1 78 ? 26.789 -16.328 -20.085 1.000 55.710 123 VAL AAA C 1
ATOM 1130 O O . VAL A 1 78 ? 27.688 -16.888 -19.434 1.000 58.423 123 VAL AAA O 1
ATOM 1143 N N . ASP A 1 79 ? 26.450 -16.655 -21.335 1.000 56.520 124 ASP AAA N 1
ATOM 1144 C CA . ASP A 1 79 ? 27.081 -17.750 -22.121 1.000 59.271 124 ASP AAA CA 1
ATOM 1145 C C . ASP A 1 79 ? 28.569 -17.431 -22.289 1.000 59.835 124 ASP AAA C 1
ATOM 1146 O O . ASP A 1 79 ? 29.414 -18.309 -21.989 1.000 63.307 124 ASP AAA O 1
ATOM 1155 N N . LEU A 1 80 ? 28.867 -16.212 -22.741 1.000 59.573 125 LEU AAA N 1
ATOM 1156 C CA . LEU A 1 80 ? 30.247 -15.719 -22.978 1.000 61.123 125 LEU AAA CA 1
ATOM 1157 C C . LEU A 1 80 ? 31.089 -15.898 -21.703 1.000 62.575 125 LEU AAA C 1
ATOM 1158 O O . LEU A 1 80 ? 32.208 -16.422 -21.808 1.000 62.519 125 LEU AAA O 1
ATOM 1174 N N . TYR A 1 81 ? 30.575 -15.505 -20.535 1.000 58.077 126 TYR AAA N 1
ATOM 1175 C CA . TYR A 1 81 ? 31.341 -15.546 -19.261 1.000 61.235 126 TYR AAA CA 1
ATOM 1176 C C . TYR A 1 81 ? 31.487 -16.995 -18.763 1.000 59.883 126 TYR AAA C 1
ATOM 1177 O O . TYR A 1 81 ? 32.640 -17.427 -18.533 1.000 62.478 126 TYR AAA O 1
ATOM 1195 N N . ASN A 1 82 ? 30.380 -17.727 -18.594 1.000 55.096 127 ASN AAA N 1
ATOM 1196 C CA . ASN A 1 82 ? 30.358 -18.985 -17.795 1.000 59.492 127 ASN AAA CA 1
ATOM 1197 C C . ASN A 1 82 ? 30.508 -20.249 -18.658 1.000 59.562 127 ASN AAA C 1
ATOM 1198 O O . ASN A 1 82 ? 30.731 -21.307 -18.055 1.000 67.797 127 ASN AAA O 1
ATOM 1209 N N . PHE A 1 83 ? 30.388 -20.182 -19.991 1.000 60.607 128 PHE AAA N 1
ATOM 1210 C CA . PHE A 1 83 ? 30.501 -21.379 -20.874 1.000 59.883 128 PHE AAA CA 1
ATOM 1211 C C . PHE A 1 83 ? 31.663 -21.261 -21.878 1.000 61.002 128 PHE AAA C 1
ATOM 1212 O O . PHE A 1 83 ? 32.149 -22.321 -22.332 1.000 60.063 128 PHE AAA O 1
ATOM 1229 N N . ILE A 1 84 ? 32.112 -20.047 -22.209 1.000 62.072 129 ILE AAA N 1
ATOM 1230 C CA . ILE A 1 84 ? 33.276 -19.818 -23.120 1.000 67.701 129 ILE AAA CA 1
ATOM 1231 C C . ILE A 1 84 ? 34.561 -19.663 -22.298 1.000 67.321 129 ILE AAA C 1
ATOM 1232 O O . ILE A 1 84 ? 35.554 -20.334 -22.651 1.000 68.268 129 ILE AAA O 1
ATOM 1248 N N . TRP A 1 85 ? 34.549 -18.810 -21.265 1.000 67.197 130 TRP AAA N 1
ATOM 1249 C CA . TRP A 1 85 ? 35.764 -18.380 -20.521 1.000 69.084 130 TRP AAA CA 1
ATOM 1250 C C . TRP A 1 85 ? 35.918 -19.175 -19.221 1.000 70.153 130 TRP AAA C 1
ATOM 1251 O O . TRP A 1 85 ? 36.866 -19.986 -19.140 1.000 72.299 130 TRP AAA O 1
ATOM 1272 N N . VAL A 1 86 ? 35.025 -18.950 -18.253 1.000 71.118 131 VAL AAA N 1
ATOM 1273 C CA . VAL A 1 86 ? 35.088 -19.545 -16.882 1.000 68.519 131 VAL AAA CA 1
ATOM 1274 C C . VAL A 1 86 ? 34.070 -20.679 -16.791 1.000 65.937 131 VAL AAA C 1
ATOM 1275 O O . VAL A 1 86 ? 32.904 -20.404 -16.453 1.000 70.427 131 VAL AAA O 1
ATOM 1288 N N . HIS A 1 87 ? 34.514 -21.906 -17.048 1.000 63.872 132 HIS AAA N 1
ATOM 1289 C CA . HIS A 1 87 ? 33.654 -23.117 -17.140 1.000 64.164 132 HIS AAA CA 1
ATOM 1290 C C . HIS A 1 87 ? 33.131 -23.495 -15.747 1.000 63.787 132 HIS AAA C 1
ATOM 1291 O O . HIS A 1 87 ? 31.988 -23.976 -15.648 1.000 66.441 132 HIS AAA O 1
ATOM 1306 N N . HIS A 1 88 ? 33.928 -23.261 -14.707 1.000 67.996 133 HIS AAA N 1
ATOM 1307 C CA . HIS A 1 88 ? 33.543 -23.510 -13.295 1.000 65.390 133 HIS AAA CA 1
ATOM 1308 C C . HIS A 1 88 ? 34.261 -22.522 -12.381 1.000 64.569 133 HIS AAA C 1
ATOM 1309 O O . HIS A 1 88 ? 35.392 -22.133 -12.664 1.000 64.800 133 HIS AAA O 1
ATOM 1324 N N . PRO A 1 89 ? 33.629 -22.092 -11.263 1.000 62.446 134 PRO AAA N 1
ATOM 1325 C CA . PRO A 1 89 ? 32.246 -22.453 -10.949 1.000 60.256 134 PRO AAA CA 1
ATOM 1326 C C . PRO A 1 89 ? 31.225 -21.570 -11.677 1.000 58.556 134 PRO AAA C 1
ATOM 1327 O O . PRO A 1 89 ? 31.608 -20.557 -12.224 1.000 62.771 134 PRO AAA O 1
ATOM 1338 N N . TRP A 1 90 ? 29.962 -21.992 -11.670 1.000 58.920 135 TRP AAA N 1
ATOM 1339 C CA . TRP A 1 90 ? 28.799 -21.187 -12.116 1.000 56.296 135 TRP AAA CA 1
ATOM 1340 C C . TRP A 1 90 ? 28.608 -20.032 -11.128 1.000 57.081 135 TRP AAA C 1
ATOM 1341 O O . TRP A 1 90 ? 28.609 -20.301 -9.925 1.000 61.836 135 TRP AAA O 1
ATOM 1362 N N . ALA A 1 91 ? 28.414 -18.813 -11.637 1.000 56.714 136 ALA AAA N 1
ATOM 1363 C CA . ALA A 1 91 ? 28.379 -17.552 -10.866 1.000 56.392 136 ALA AAA CA 1
ATOM 1364 C C . ALA A 1 91 ? 26.957 -17.140 -10.464 1.000 60.676 136 ALA AAA C 1
ATOM 1365 O O . ALA A 1 91 ? 26.853 -16.375 -9.510 1.000 72.355 136 ALA AAA O 1
ATOM 1372 N N . PHE A 1 92 ? 25.910 -17.592 -11.160 1.000 65.811 137 PHE AAA N 1
ATOM 1373 C CA . PHE A 1 92 ? 24.596 -16.892 -11.226 1.000 62.700 137 PHE AAA CA 1
ATOM 1374 C C . PHE A 1 92 ? 23.510 -17.599 -10.399 1.000 61.066 137 PHE AAA C 1
ATOM 1375 O O . PHE A 1 92 ? 22.331 -17.187 -10.481 1.000 65.041 137 PHE AAA O 1
ATOM 1392 N N . GLY A 1 93 ? 23.881 -18.600 -9.597 1.000 57.878 138 GLY AAA N 1
ATOM 1393 C CA . GLY A 1 93 ? 22.962 -19.282 -8.668 1.000 52.564 138 GLY AAA CA 1
ATOM 1394 C C . GLY A 1 93 ? 22.035 -20.266 -9.368 1.000 55.522 138 GLY AAA C 1
ATOM 1395 O O . GLY A 1 93 ? 22.162 -20.459 -10.581 1.000 58.800 138 GLY AAA O 1
ATOM 1399 N N . ASP A 1 94 ? 21.110 -20.847 -8.609 1.000 59.478 139 ASP AAA N 1
ATOM 1400 C CA . ASP A 1 94 ? 20.212 -21.948 -9.026 1.000 56.091 139 ASP AAA CA 1
ATOM 1401 C C . ASP A 1 94 ? 19.128 -21.370 -9.940 1.000 62.700 139 ASP AAA C 1
ATOM 1402 O O . ASP A 1 94 ? 18.883 -21.961 -11.018 1.000 66.495 139 ASP AAA O 1
ATOM 1411 N N . ALA A 1 95 ? 18.507 -20.260 -9.536 1.000 57.333 140 ALA AAA N 1
ATOM 1412 C CA . ALA A 1 95 ? 17.460 -19.558 -10.315 1.000 54.368 140 ALA AAA CA 1
ATOM 1413 C C . ALA A 1 95 ? 18.037 -19.070 -11.655 1.000 56.272 140 ALA AAA C 1
ATOM 1414 O O . ALA A 1 95 ? 17.328 -19.156 -12.673 1.000 59.767 140 ALA AAA O 1
ATOM 1421 N N . GLY A 1 96 ? 19.276 -18.574 -11.655 1.000 52.676 141 GLY AAA N 1
ATOM 1422 C CA . GLY A 1 96 ? 19.972 -18.113 -12.868 1.000 54.891 141 GLY AAA CA 1
ATOM 1423 C C . GLY A 1 96 ? 20.240 -19.259 -13.830 1.000 54.252 141 GLY AAA C 1
ATOM 1424 O O . GLY A 1 96 ? 20.100 -19.049 -15.043 1.000 54.991 141 GLY AAA O 1
ATOM 1428 N N . CYS A 1 97 ? 20.636 -20.421 -13.307 1.000 54.252 142 CYS AAA N 1
ATOM 1429 C CA . CYS A 1 97 ? 20.871 -21.676 -14.066 1.000 55.025 142 CYS AAA CA 1
ATOM 1430 C C . CYS A 1 97 ? 19.567 -22.095 -14.764 1.000 56.164 142 CYS AAA C 1
ATOM 1431 O O . CYS A 1 97 ? 19.572 -22.294 -15.984 1.000 61.686 142 CYS AAA O 1
ATOM 1438 N N . LYS A 1 98 ? 18.476 -22.183 -14.014 1.000 53.830 143 LYS AAA N 1
ATOM 1439 C CA . LYS A 1 98 ? 17.148 -22.577 -14.536 1.000 51.097 143 LYS AAA CA 1
ATOM 1440 C C . LYS A 1 98 ? 16.603 -21.497 -15.472 1.000 51.903 143 LYS AAA C 1
ATOM 1441 O O . LYS A 1 98 ? 16.020 -21.866 -16.499 1.000 57.644 143 LYS AAA O 1
ATOM 1460 N N . GLY A 1 99 ? 16.738 -20.225 -15.098 1.000 54.032 144 GLY AAA N 1
ATOM 1461 C CA . GLY A 1 99 ? 16.220 -19.079 -15.870 1.000 48.373 144 GLY AAA CA 1
ATOM 1462 C C . GLY A 1 99 ? 16.905 -18.976 -17.218 1.000 45.656 144 GLY AAA C 1
ATOM 1463 O O . GLY A 1 99 ? 16.208 -18.778 -18.224 1.000 52.239 144 GLY AAA O 1
ATOM 1467 N N . TYR A 1 100 ? 18.227 -19.129 -17.246 1.000 46.456 145 TYR AAA N 1
ATOM 1468 C CA . TYR A 1 100 ? 19.044 -19.094 -18.488 1.000 50.336 145 TYR AAA CA 1
ATOM 1469 C C . TYR A 1 100 ? 18.530 -20.152 -19.477 1.000 48.589 145 TYR AAA C 1
ATOM 1470 O O . TYR A 1 100 ? 18.266 -19.803 -20.639 1.000 48.492 145 TYR AAA O 1
ATOM 1488 N N . TYR A 1 101 ? 18.396 -21.405 -19.036 1.000 43.800 146 TYR AAA N 1
ATOM 1489 C CA . TYR A 1 101 ? 18.008 -22.544 -19.905 1.000 45.475 146 TYR AAA CA 1
ATOM 1490 C C . TYR A 1 101 ? 16.522 -22.428 -20.254 1.000 47.206 146 TYR AAA C 1
ATOM 1491 O O . TYR A 1 101 ? 16.161 -22.817 -21.356 1.000 50.716 146 TYR AAA O 1
ATOM 1509 N N . PHE A 1 102 ? 15.694 -21.886 -19.362 1.000 47.619 147 PHE AAA N 1
ATOM 1510 C CA . PHE A 1 102 ? 14.242 -21.682 -19.603 1.000 47.726 147 PHE AAA CA 1
ATOM 1511 C C . PHE A 1 102 ? 14.070 -20.643 -20.717 1.000 52.463 147 PHE AAA C 1
ATOM 1512 O O . PHE A 1 102 ? 13.293 -20.876 -21.663 1.000 47.533 147 PHE AAA O 1
ATOM 1529 N N . LEU A 1 103 ? 14.779 -19.520 -20.602 1.000 49.758 148 LEU AAA N 1
ATOM 1530 C CA . LEU A 1 103 ? 14.664 -18.382 -21.544 1.000 51.318 148 LEU AAA CA 1
ATOM 1531 C C . LEU A 1 103 ? 15.019 -18.862 -22.956 1.000 53.853 148 LEU AAA C 1
ATOM 1532 O O . LEU A 1 103 ? 14.246 -18.583 -23.890 1.000 57.459 148 LEU AAA O 1
ATOM 1548 N N . ARG A 1 104 ? 16.160 -19.536 -23.103 1.000 49.778 149 ARG AAA N 1
ATOM 1549 C CA . ARG A 1 104 ? 16.684 -20.016 -24.407 1.000 50.380 149 ARG AAA CA 1
ATOM 1550 C C . ARG A 1 104 ? 15.678 -20.975 -25.059 1.000 49.124 149 ARG AAA C 1
ATOM 1551 O O . ARG A 1 104 ? 15.363 -20.773 -26.244 1.000 56.840 149 ARG AAA O 1
ATOM 1572 N N . GLU A 1 105 ? 15.196 -21.971 -24.318 1.000 43.968 150 GLU AAA N 1
ATOM 1573 C CA . GLU A 1 105 ? 14.179 -22.938 -24.810 1.000 47.705 150 GLU AAA CA 1
ATOM 1574 C C . GLU A 1 105 ? 12.912 -22.200 -25.267 1.000 46.568 150 GLU AAA C 1
ATOM 1575 O O . GLU A 1 105 ? 12.441 -22.481 -26.373 1.000 45.859 150 GLU AAA O 1
ATOM 1587 N N . ALA A 1 106 ? 12.371 -21.309 -24.433 1.000 48.417 151 ALA AAA N 1
ATOM 1588 C CA . ALA A 1 106 ? 11.084 -20.616 -24.676 1.000 47.568 151 ALA AAA CA 1
ATOM 1589 C C . ALA A 1 106 ? 11.202 -19.746 -25.930 1.000 47.033 151 ALA AAA C 1
ATOM 1590 O O . ALA A 1 106 ? 10.208 -19.629 -26.679 1.000 48.474 151 ALA AAA O 1
ATOM 1597 N N . CYS A 1 107 ? 12.379 -19.168 -26.157 1.000 45.672 152 CYS AAA N 1
ATOM 1598 C CA . CYS A 1 107 ? 12.636 -18.249 -27.294 1.000 46.719 152 CYS AAA CA 1
ATOM 1599 C C . CYS A 1 107 ? 12.653 -19.027 -28.616 1.000 43.140 152 CYS AAA C 1
ATOM 1600 O O . CYS A 1 107 ? 12.149 -18.477 -29.610 1.000 47.219 152 CYS AAA O 1
ATOM 1608 N N . THR A 1 108 ? 13.167 -20.259 -28.627 1.000 41.446 153 THR AAA N 1
ATOM 1609 C CA . THR A 1 108 ? 13.161 -21.131 -29.828 1.000 42.952 153 THR AAA CA 1
ATOM 1610 C C . THR A 1 108 ? 11.717 -21.465 -30.210 1.000 42.613 153 THR AAA C 1
ATOM 1611 O O . THR A 1 108 ? 11.418 -21.423 -31.410 1.000 53.864 153 THR AAA O 1
ATOM 1622 N N . TYR A 1 109 ? 10.863 -21.823 -29.250 1.000 44.282 154 TYR AAA N 1
ATOM 1623 C CA . TYR A 1 109 ? 9.438 -22.154 -29.525 1.000 47.327 154 TYR AAA CA 1
ATOM 1624 C C . TYR A 1 109 ? 8.732 -20.904 -30.069 1.000 45.236 154 TYR AAA C 1
ATOM 1625 O O . TYR A 1 109 ? 7.977 -21.013 -31.032 1.000 47.840 154 TYR AAA O 1
ATOM 1643 N N . ALA A 1 110 ? 8.997 -19.746 -29.471 1.000 44.428 155 ALA AAA N 1
ATOM 1644 C CA . ALA A 1 110 ? 8.367 -18.461 -29.830 1.000 49.069 155 ALA AAA CA 1
ATOM 1645 C C . ALA A 1 110 ? 8.740 -18.112 -31.274 1.000 49.343 155 ALA AAA C 1
ATOM 1646 O O . ALA A 1 110 ? 7.833 -17.737 -32.045 1.000 51.462 155 ALA AAA O 1
ATOM 1653 N N . THR A 1 111 ? 10.019 -18.256 -31.631 1.000 48.650 156 THR AAA N 1
ATOM 1654 C CA . THR A 1 111 ? 10.521 -18.005 -33.006 1.000 52.098 156 THR AAA CA 1
ATOM 1655 C C . THR A 1 111 ? 9.807 -18.953 -33.980 1.000 46.043 156 THR AAA C 1
ATOM 1656 O O . THR A 1 111 ? 9.224 -18.466 -34.956 1.000 51.922 156 THR AAA O 1
ATOM 1667 N N . ALA A 1 112 ? 9.848 -20.251 -33.703 1.000 45.030 157 ALA AAA N 1
ATOM 1668 C CA . ALA A 1 112 ? 9.304 -21.317 -34.568 1.000 43.222 157 ALA AAA CA 1
ATOM 1669 C C . ALA A 1 112 ? 7.818 -21.066 -34.805 1.000 45.677 157 ALA AAA C 1
ATOM 1670 O O . ALA A 1 112 ? 7.401 -21.108 -35.971 1.000 48.840 157 ALA AAA O 1
ATOM 1677 N N . LEU A 1 113 ? 7.059 -20.804 -33.740 1.000 48.921 158 LEU AAA N 1
ATOM 1678 C CA . LEU A 1 113 ? 5.583 -20.650 -33.814 1.000 47.052 158 LEU AAA CA 1
ATOM 1679 C C . LEU A 1 113 ? 5.243 -19.346 -34.538 1.000 47.389 158 LEU AAA C 1
ATOM 1680 O O . LEU A 1 113 ? 4.273 -19.354 -35.332 1.000 45.667 158 LEU AAA O 1
ATOM 1696 N N . ASN A 1 114 ? 6.022 -18.281 -34.311 1.000 45.007 159 ASN AAA N 1
ATOM 1697 C CA . ASN A 1 114 ? 5.861 -16.985 -35.028 1.000 49.992 159 ASN AAA CA 1
ATOM 1698 C C . ASN A 1 114 ? 6.099 -17.196 -36.535 1.000 49.060 159 ASN AAA C 1
ATOM 1699 O O . ASN A 1 114 ? 5.292 -16.710 -37.334 1.000 49.768 159 ASN AAA O 1
ATOM 1710 N N . VAL A 1 115 ? 7.136 -17.941 -36.917 1.000 51.474 160 VAL AAA N 1
ATOM 1711 C CA . VAL A 1 115 ? 7.454 -18.236 -38.348 1.000 52.933 160 VAL AAA CA 1
ATOM 1712 C C . VAL A 1 115 ? 6.301 -19.028 -38.994 1.000 50.619 160 VAL AAA C 1
ATOM 1713 O O . VAL A 1 115 ? 5.826 -18.601 -40.046 1.000 54.541 160 VAL AAA O 1
ATOM 1726 N N . VAL A 1 116 ? 5.852 -20.129 -38.387 1.000 48.733 161 VAL AAA N 1
ATOM 1727 C CA . VAL A 1 116 ? 4.721 -20.960 -38.906 1.000 49.033 161 VAL AAA CA 1
ATOM 1728 C C . VAL A 1 116 ? 3.461 -20.087 -39.048 1.000 51.282 161 VAL AAA C 1
ATOM 1729 O O . VAL A 1 116 ? 2.768 -20.216 -40.063 1.000 51.995 161 VAL AAA O 1
ATOM 1742 N N . SER A 1 117 ? 3.150 -19.248 -38.059 1.000 54.547 162 SER AAA N 1
ATOM 1743 C CA . SER A 1 117 ? 1.935 -18.386 -38.052 1.000 56.528 162 SER AAA CA 1
ATOM 1744 C C . SER A 1 117 ? 1.996 -17.370 -39.197 1.000 48.959 162 SER AAA C 1
ATOM 1745 O O . SER A 1 117 ? 0.965 -17.118 -39.856 1.000 47.234 162 SER AAA O 1
ATOM 1753 N N . LEU A 1 118 ? 3.179 -16.816 -39.416 1.000 48.804 163 LEU AAA N 1
ATOM 1754 C CA . LEU A 1 118 ? 3.458 -15.848 -40.501 1.000 55.441 163 LEU AAA CA 1
ATOM 1755 C C . LEU A 1 118 ? 3.170 -16.537 -41.832 1.000 56.217 163 LEU AAA C 1
ATOM 1756 O O . LEU A 1 118 ? 2.409 -15.980 -42.645 1.000 65.619 163 LEU AAA O 1
ATOM 1772 N N . SER A 1 119 ? 3.700 -17.749 -42.004 1.000 57.830 164 SER AAA N 1
ATOM 1773 C CA . SER A 1 119 ? 3.569 -18.538 -43.253 1.000 54.498 164 SER AAA CA 1
ATOM 1774 C C . SER A 1 119 ? 2.096 -18.909 -43.493 1.000 52.559 164 SER AAA C 1
ATOM 1775 O O . SER A 1 119 ? 1.706 -18.979 -44.669 1.000 59.634 164 SER AAA O 1
ATOM 1783 N N . VAL A 1 120 ? 1.288 -19.080 -42.439 1.000 51.308 165 VAL AAA N 1
ATOM 1784 C CA . VAL A 1 120 ? -0.184 -19.328 -42.565 1.000 53.716 165 VAL AAA CA 1
ATOM 1785 C C . VAL A 1 120 ? -0.895 -18.044 -43.030 1.000 58.626 165 VAL AAA C 1
ATOM 1786 O O . VAL A 1 120 ? -1.754 -18.139 -43.948 1.000 59.445 165 VAL AAA O 1
ATOM 1799 N N . GLU A 1 121 ? -0.571 -16.890 -42.434 1.000 59.944 166 GLU AAA N 1
ATOM 1800 C CA . GLU A 1 121 ? -1.214 -15.589 -42.781 1.000 60.957 166 GLU AAA CA 1
ATOM 1801 C C . GLU A 1 121 ? -0.920 -15.243 -44.253 1.000 58.475 166 GLU AAA C 1
ATOM 1802 O O . GLU A 1 121 ? -1.849 -14.752 -44.948 1.000 57.895 166 GLU AAA O 1
ATOM 1814 N N . LEU A 1 122 ? 0.302 -15.499 -44.728 1.000 58.150 167 LEU AAA N 1
ATOM 1815 C CA . LEU A 1 122 ? 0.696 -15.262 -46.145 1.000 61.716 167 LEU AAA CA 1
ATOM 1816 C C . LEU A 1 122 ? -0.051 -16.241 -47.050 1.000 60.917 167 LEU AAA C 1
ATOM 1817 O O . LEU A 1 122 ? -0.568 -15.792 -48.095 1.000 67.693 167 LEU AAA O 1
ATOM 1833 N N . TYR A 1 123 ? -0.091 -17.525 -46.684 1.000 57.379 168 TYR AAA N 1
ATOM 1834 C CA . TYR A 1 123 ? -0.793 -18.564 -47.479 1.000 58.096 168 TYR AAA CA 1
ATOM 1835 C C . TYR A 1 123 ? -2.241 -18.108 -47.726 1.000 57.832 168 TYR AAA C 1
ATOM 1836 O O . TYR A 1 123 ? -2.680 -18.134 -48.889 1.000 57.931 168 TYR AAA O 1
ATOM 1854 N N . LEU A 1 124 ? -2.939 -17.666 -46.673 1.000 56.808 169 LEU AAA N 1
ATOM 1855 C CA . LEU A 1 124 ? -4.367 -17.253 -46.738 1.000 58.271 169 LEU AAA CA 1
ATOM 1856 C C . LEU A 1 124 ? -4.518 -15.985 -47.586 1.000 60.170 169 LEU AAA C 1
ATOM 1857 O O . LEU A 1 124 ? -5.479 -15.936 -48.388 1.000 58.114 169 LEU AAA O 1
ATOM 1873 N N . ALA A 1 125 ? -3.611 -15.014 -47.424 1.000 58.263 170 ALA AAA N 1
ATOM 1874 C CA . ALA A 1 125 ? -3.562 -13.765 -48.229 1.000 60.555 170 ALA AAA CA 1
ATOM 1875 C C . ALA A 1 125 ? -3.515 -14.106 -49.726 1.000 59.643 170 ALA AAA C 1
ATOM 1876 O O . ALA A 1 125 ? -4.279 -13.511 -50.505 1.000 63.598 170 ALA AAA O 1
ATOM 1883 N N . ILE A 1 126 ? -2.685 -15.074 -50.100 1.000 58.812 171 ILE AAA N 1
ATOM 1884 C CA . ILE A 1 126 ? -2.477 -15.479 -51.515 1.000 59.276 171 ILE AAA CA 1
ATOM 1885 C C . ILE A 1 126 ? -3.619 -16.397 -51.970 1.000 59.422 171 ILE AAA C 1
ATOM 1886 O O . ILE A 1 126 ? -4.154 -16.142 -53.046 1.000 62.014 171 ILE AAA O 1
ATOM 1902 N N . CYS A 1 127 ? -3.987 -17.426 -51.207 1.000 62.020 172 CYS AAA N 1
ATOM 1903 C CA . CYS A 1 127 ? -4.853 -18.540 -51.701 1.000 62.859 172 CYS AAA CA 1
ATOM 1904 C C . CYS A 1 127 ? -6.321 -18.353 -51.294 1.000 63.126 172 CYS AAA C 1
ATOM 1905 O O . CYS A 1 127 ? -7.179 -18.925 -51.990 1.000 66.381 172 CYS AAA O 1
ATOM 1913 N N . HIS A 1 128 ? -6.617 -17.586 -50.241 1.000 62.776 173 HIS AAA N 1
ATOM 1914 C CA . HIS A 1 128 ? -8.008 -17.346 -49.760 1.000 64.473 173 HIS AAA CA 1
ATOM 1915 C C . HIS A 1 128 ? -8.210 -15.870 -49.436 1.000 65.988 173 HIS AAA C 1
ATOM 1916 O O . HIS A 1 128 ? -8.647 -15.527 -48.339 1.000 64.625 173 HIS AAA O 1
ATOM 1931 N N . PRO A 1 129 ? -7.903 -14.955 -50.384 1.000 67.893 174 PRO AAA N 1
ATOM 1932 C CA . PRO A 1 129 ? -7.959 -13.517 -50.124 1.000 67.017 174 PRO AAA CA 1
ATOM 1933 C C . PRO A 1 129 ? -9.309 -13.049 -49.563 1.000 68.451 174 PRO AAA C 1
ATOM 1934 O O . PRO A 1 129 ? -9.303 -12.339 -48.578 1.000 75.097 174 PRO AAA O 1
ATOM 1945 N N . PHE A 1 130 ? -10.418 -13.465 -50.178 1.000 68.041 175 PHE AAA N 1
ATOM 1946 C CA . PHE A 1 130 ? -11.796 -13.036 -49.813 1.000 70.386 175 PHE AAA CA 1
ATOM 1947 C C . PHE A 1 130 ? -12.154 -13.504 -48.391 1.000 73.239 175 PHE AAA C 1
ATOM 1948 O O . PHE A 1 130 ? -12.662 -12.679 -47.607 1.000 75.636 175 PHE AAA O 1
ATOM 1965 N N . LYS A 1 131 ? -11.903 -14.775 -48.057 1.000 74.395 176 LYS AAA N 1
ATOM 1966 C CA . LYS A 1 131 ? -12.152 -15.324 -46.694 1.000 73.083 176 LYS AAA CA 1
ATOM 1967 C C . LYS A 1 131 ? -11.194 -14.673 -45.697 1.000 71.413 176 LYS AAA C 1
ATOM 1968 O O . LYS A 1 131 ? -11.623 -14.422 -44.562 1.000 74.127 176 LYS AAA O 1
ATOM 1987 N N . ALA A 1 132 ? -9.954 -14.402 -46.110 1.000 74.520 177 ALA AAA N 1
ATOM 1988 C CA . ALA A 1 132 ? -8.915 -13.750 -45.275 1.000 73.044 177 ALA AAA CA 1
ATOM 1989 C C . ALA A 1 132 ? -9.353 -12.325 -44.898 1.000 73.768 177 ALA AAA C 1
ATOM 1990 O O . ALA A 1 132 ? -9.128 -11.946 -43.737 1.000 76.934 177 ALA AAA O 1
ATOM 1997 N N . LYS A 1 133 ? -9.976 -11.576 -45.819 1.000 76.857 178 LYS AAA N 1
ATOM 1998 C CA . LYS A 1 133 ? -10.497 -10.197 -45.571 1.000 83.291 178 LYS AAA CA 1
ATOM 1999 C C . LYS A 1 133 ? -11.453 -10.187 -44.368 1.000 91.204 178 LYS AAA C 1
ATOM 2000 O O . LYS A 1 133 ? -11.466 -9.167 -43.661 1.000 111.232 178 LYS AAA O 1
ATOM 2006 N N . THR A 1 134 ? -12.206 -11.269 -44.127 1.000 94.183 179 THR AAA N 1
ATOM 2007 C CA . THR A 1 134 ? -13.279 -11.348 -43.095 1.000 90.774 179 THR AAA CA 1
ATOM 2008 C C . THR A 1 134 ? -12.794 -12.122 -41.859 1.000 89.001 179 THR AAA C 1
ATOM 2009 O O . THR A 1 134 ? -12.945 -11.595 -40.749 1.000 113.975 179 THR AAA O 1
ATOM 2020 N N . LEU A 1 135 ? -12.236 -13.321 -42.033 1.000 81.193 180 LEU AAA N 1
ATOM 2021 C CA . LEU A 1 135 ? -11.846 -14.238 -40.925 1.000 82.272 180 LEU AAA CA 1
ATOM 2022 C C . LEU A 1 135 ? -10.674 -13.668 -40.106 1.000 85.566 180 LEU AAA C 1
ATOM 2023 O O . LEU A 1 135 ? -10.422 -14.198 -38.998 1.000 91.580 180 LEU AAA O 1
ATOM 2029 N N . MET A 1 136 ? -9.948 -12.673 -40.627 1.000 78.105 181 MET AAA N 1
ATOM 2030 C CA . MET A 1 136 ? -8.730 -12.116 -39.976 1.000 73.830 181 MET AAA CA 1
ATOM 2031 C C . MET A 1 136 ? -9.059 -10.738 -39.393 1.000 66.975 181 MET AAA C 1
ATOM 2032 O O . MET A 1 136 ? -9.983 -10.083 -39.913 1.000 67.974 181 MET AAA O 1
ATOM 2046 N N . SER A 1 137 ? -8.340 -10.344 -38.337 1.000 62.926 182 SER AAA N 1
ATOM 2047 C CA . SER A 1 137 ? -8.419 -9.011 -37.678 1.000 60.019 182 SER AAA CA 1
ATOM 2048 C C . SER A 1 137 ? -7.136 -8.733 -36.882 1.000 57.615 182 SER AAA C 1
ATOM 2049 O O . SER A 1 137 ? -6.487 -9.694 -36.412 1.000 59.917 182 SER AAA O 1
ATOM 2057 N N . ARG A 1 138 ? -6.777 -7.457 -36.757 1.000 58.342 183 ARG AAA N 1
ATOM 2058 C CA . ARG A 1 138 ? -5.548 -6.998 -36.060 1.000 57.368 183 ARG AAA CA 1
ATOM 2059 C C . ARG A 1 138 ? -5.565 -7.487 -34.609 1.000 54.206 183 ARG AAA C 1
ATOM 2060 O O . ARG A 1 138 ? -4.553 -8.048 -34.163 1.000 58.818 183 ARG AAA O 1
ATOM 2081 N N . SER A 1 139 ? -6.686 -7.311 -33.913 1.000 54.106 184 SER AAA N 1
ATOM 2082 C CA . SER A 1 139 ? -6.807 -7.565 -32.455 1.000 56.476 184 SER AAA CA 1
ATOM 2083 C C . SER A 1 139 ? -6.757 -9.075 -32.173 1.000 57.194 184 SER AAA C 1
ATOM 2084 O O . SER A 1 139 ? -6.160 -9.465 -31.160 1.000 57.632 184 SER AAA O 1
ATOM 2092 N N . ARG A 1 140 ? -7.325 -9.891 -33.061 1.000 56.359 185 ARG AAA N 1
ATOM 2093 C CA . ARG A 1 140 ? -7.301 -11.373 -32.972 1.000 56.267 185 ARG AAA CA 1
ATOM 2094 C C . ARG A 1 140 ? -5.878 -11.913 -33.201 1.000 57.083 185 ARG AAA C 1
ATOM 2095 O O . ARG A 1 140 ? -5.488 -12.874 -32.508 1.000 62.338 185 ARG AAA O 1
ATOM 2116 N N . THR A 1 141 ? -5.114 -11.326 -34.123 1.000 59.891 186 THR AAA N 1
ATOM 2117 C CA . THR A 1 141 ? -3.686 -11.674 -34.372 1.000 55.360 186 THR AAA CA 1
ATOM 2118 C C . THR A 1 141 ? -2.856 -11.359 -33.118 1.000 53.685 186 THR AAA C 1
ATOM 2119 O O . THR A 1 141 ? -1.958 -12.153 -32.792 1.000 52.801 186 THR AAA O 1
ATOM 2130 N N . LYS A 1 142 ? -3.130 -10.236 -32.444 1.000 56.131 187 LYS AAA N 1
ATOM 2131 C CA . LYS A 1 142 ? -2.427 -9.842 -31.191 1.000 54.155 187 LYS AAA CA 1
ATOM 2132 C C . LYS A 1 142 ? -2.687 -10.893 -30.110 1.000 50.349 187 LYS AAA C 1
ATOM 2133 O O . LYS A 1 142 ? -1.702 -11.374 -29.513 1.000 54.728 187 LYS AAA O 1
ATOM 2152 N N . LYS A 1 143 ? -3.956 -11.246 -29.892 1.000 48.082 188 LYS AAA N 1
ATOM 2153 C CA . LYS A 1 143 ? -4.382 -12.306 -28.944 1.000 50.050 188 LYS AAA CA 1
ATOM 2154 C C . LYS A 1 143 ? -3.675 -13.631 -29.263 1.000 50.955 188 LYS AAA C 1
ATOM 2155 O O . LYS A 1 143 ? -3.257 -14.322 -28.316 1.000 54.363 188 LYS AAA O 1
ATOM 2174 N N . PHE A 1 144 ? -3.578 -13.991 -30.541 1.000 49.725 189 PHE AAA N 1
ATOM 2175 C CA . PHE A 1 144 ? -2.932 -15.246 -30.996 1.000 49.414 189 PHE AAA CA 1
ATOM 2176 C C . PHE A 1 144 ? -1.426 -15.187 -30.703 1.000 46.231 189 PHE AAA C 1
ATOM 2177 O O . PHE A 1 144 ? -0.859 -16.201 -30.287 1.000 49.468 189 PHE AAA O 1
ATOM 2194 N N . ILE A 1 145 ? -0.782 -14.036 -30.891 1.000 45.019 190 ILE AAA N 1
ATOM 2195 C CA . ILE A 1 145 ? 0.674 -13.879 -30.605 1.000 47.341 190 ILE AAA CA 1
ATOM 2196 C C . ILE A 1 145 ? 0.905 -14.023 -29.089 1.000 47.136 190 ILE AAA C 1
ATOM 2197 O O . ILE A 1 145 ? 1.939 -14.592 -28.700 1.000 55.240 190 ILE AAA O 1
ATOM 2213 N N . SER A 1 146 ? -0.020 -13.550 -28.256 1.000 46.948 191 SER AAA N 1
ATOM 2214 C CA . SER A 1 146 ? 0.021 -13.730 -26.780 1.000 46.404 191 SER AAA CA 1
ATOM 2215 C C . SER A 1 146 ? -0.042 -15.219 -26.430 1.000 43.373 191 SER AAA C 1
ATOM 2216 O O . SER A 1 146 ? 0.789 -15.670 -25.629 1.000 47.429 191 SER AAA O 1
ATOM 2224 N N . ALA A 1 147 ? -0.977 -15.952 -27.033 1.000 43.793 192 ALA AAA N 1
ATOM 2225 C CA . ALA A 1 147 ? -1.126 -17.414 -26.869 1.000 45.165 192 ALA AAA CA 1
ATOM 2226 C C . ALA A 1 147 ? 0.173 -18.120 -27.274 1.000 45.329 192 ALA AAA C 1
ATOM 2227 O O . ALA A 1 147 ? 0.533 -19.085 -26.591 1.000 50.991 192 ALA AAA O 1
ATOM 2234 N N . ILE A 1 148 ? 0.845 -17.658 -28.339 1.000 47.780 193 ILE AAA N 1
ATOM 2235 C CA . ILE A 1 148 ? 2.130 -18.242 -28.830 1.000 47.364 193 ILE AAA CA 1
ATOM 2236 C C . ILE A 1 148 ? 3.169 -18.121 -27.713 1.000 46.925 193 ILE AAA C 1
ATOM 2237 O O . ILE A 1 148 ? 3.848 -19.114 -27.414 1.000 48.749 193 ILE AAA O 1
ATOM 2253 N N . TRP A 1 149 ? 3.300 -16.939 -27.122 1.000 47.741 194 TRP AAA N 1
ATOM 2254 C CA . TRP A 1 149 ? 4.304 -16.684 -26.058 1.000 49.919 194 TRP AAA CA 1
ATOM 2255 C C . TRP A 1 149 ? 4.007 -17.545 -24.828 1.000 45.331 194 TRP AAA C 1
ATOM 2256 O O . TRP A 1 149 ? 4.979 -18.095 -24.268 1.000 43.751 194 TRP AAA O 1
ATOM 2277 N N . LEU A 1 150 ? 2.734 -17.680 -24.442 1.000 44.982 195 LEU AAA N 1
ATOM 2278 C CA . LEU A 1 150 ? 2.330 -18.513 -23.281 1.000 43.929 195 LEU AAA CA 1
ATOM 2279 C C . LEU A 1 150 ? 2.642 -19.984 -23.587 1.000 47.686 195 LEU AAA C 1
ATOM 2280 O O . LEU A 1 150 ? 3.266 -20.650 -22.730 1.000 45.813 195 LEU AAA O 1
ATOM 2296 N N . ALA A 1 151 ? 2.272 -20.463 -24.778 1.000 47.977 196 ALA AAA N 1
ATOM 2297 C CA . ALA A 1 151 ? 2.567 -21.839 -25.248 1.000 46.623 196 ALA AAA CA 1
ATOM 2298 C C . ALA A 1 151 ? 4.082 -22.090 -25.197 1.000 43.280 196 ALA AAA C 1
ATOM 2299 O O . ALA A 1 151 ? 4.498 -23.172 -24.763 1.000 44.148 196 ALA AAA O 1
ATOM 2306 N N . SER A 1 152 ? 4.882 -21.116 -25.622 1.000 42.917 197 SER AAA N 1
ATOM 2307 C CA . SER A 1 152 ? 6.364 -21.216 -25.666 1.000 46.616 197 SER AAA CA 1
ATOM 2308 C C . SER A 1 152 ? 6.909 -21.368 -24.241 1.000 47.109 197 SER AAA C 1
ATOM 2309 O O . SER A 1 152 ? 7.810 -22.203 -24.051 1.000 48.417 197 SER AAA O 1
ATOM 2317 N N . ALA A 1 153 ? 6.375 -20.599 -23.283 1.000 45.284 198 ALA AAA N 1
ATOM 2318 C CA . ALA A 1 153 ? 6.757 -20.651 -21.849 1.000 44.453 198 ALA AAA CA 1
ATOM 2319 C C . ALA A 1 153 ? 6.383 -22.020 -21.265 1.000 40.686 198 ALA AAA C 1
ATOM 2320 O O . ALA A 1 153 ? 7.225 -22.635 -20.614 1.000 47.065 198 ALA AAA O 1
ATOM 2327 N N . LEU A 1 154 ? 5.177 -22.506 -21.550 1.000 41.794 199 LEU AAA N 1
ATOM 2328 C CA . LEU A 1 154 ? 4.696 -23.832 -21.095 1.000 44.837 199 LEU AAA CA 1
ATOM 2329 C C . LEU A 1 154 ? 5.587 -24.953 -21.662 1.000 43.968 199 LEU AAA C 1
ATOM 2330 O O . LEU A 1 154 ? 5.918 -25.882 -20.913 1.000 47.364 199 LEU AAA O 1
ATOM 2346 N N . LEU A 1 155 ? 5.999 -24.887 -22.925 1.000 48.359 200 LEU AAA N 1
ATOM 2347 C CA . LEU A 1 155 ? 6.792 -25.987 -23.548 1.000 48.361 200 LEU AAA CA 1
ATOM 2348 C C . LEU A 1 155 ? 8.226 -25.991 -23.006 1.000 46.543 200 LEU AAA C 1
ATOM 2349 O O . LEU A 1 155 ? 8.888 -27.040 -23.130 1.000 48.505 200 LEU AAA O 1
ATOM 2365 N N . ALA A 1 156 ? 8.661 -24.884 -22.394 1.000 46.385 201 ALA AAA N 1
ATOM 2366 C CA . ALA A 1 156 ? 10.014 -24.690 -21.819 1.000 47.327 201 ALA AAA CA 1
ATOM 2367 C C . ALA A 1 156 ? 10.045 -25.054 -20.323 1.000 47.943 201 ALA AAA C 1
ATOM 2368 O O . ALA A 1 156 ? 11.142 -25.047 -19.752 1.000 48.815 201 ALA AAA O 1
ATOM 2375 N N . ILE A 1 157 ? 8.904 -25.376 -19.707 1.000 46.719 202 ILE AAA N 1
ATOM 2376 C CA . ILE A 1 157 ? 8.817 -25.705 -18.251 1.000 50.449 202 ILE AAA CA 1
ATOM 2377 C C . ILE A 1 157 ? 9.762 -26.856 -17.909 1.000 48.641 202 ILE AAA C 1
ATOM 2378 O O . ILE A 1 157 ? 10.408 -26.813 -16.871 1.000 47.856 202 ILE AAA O 1
ATOM 2394 N N . PRO A 1 158 ? 9.886 -27.927 -18.726 1.000 49.220 203 PRO AAA N 1
ATOM 2395 C CA . PRO A 1 158 ? 10.822 -29.011 -18.415 1.000 50.577 203 PRO AAA CA 1
ATOM 2396 C C . PRO A 1 158 ? 12.255 -28.560 -18.079 1.000 46.766 203 PRO AAA C 1
ATOM 2397 O O . PRO A 1 158 ? 12.903 -29.225 -17.315 1.000 51.459 203 PRO AAA O 1
ATOM 2408 N N . MET A 1 159 ? 12.726 -27.453 -18.646 1.000 46.855 204 MET AAA N 1
ATOM 2409 C CA . MET A 1 159 ? 14.101 -26.949 -18.392 1.000 50.220 204 MET AAA CA 1
ATOM 2410 C C . MET A 1 159 ? 14.215 -26.482 -16.934 1.000 49.105 204 MET AAA C 1
ATOM 2411 O O . MET A 1 159 ? 15.323 -26.578 -16.383 1.000 47.118 204 MET AAA O 1
ATOM 2425 N N . LEU A 1 160 ? 13.113 -26.038 -16.316 1.000 46.948 205 LEU AAA N 1
ATOM 2426 C CA . LEU A 1 160 ? 13.106 -25.632 -14.881 1.000 52.949 205 LEU AAA CA 1
ATOM 2427 C C . LEU A 1 160 ? 13.382 -26.847 -13.985 1.000 50.281 205 LEU AAA C 1
ATOM 2428 O O . LEU A 1 160 ? 13.964 -26.634 -12.924 1.000 52.322 205 LEU AAA O 1
ATOM 2444 N N . PHE A 1 161 ? 13.008 -28.059 -14.411 1.000 48.003 206 PHE AAA N 1
ATOM 2445 C CA . PHE A 1 161 ? 13.131 -29.334 -13.651 1.000 47.139 206 PHE AAA CA 1
ATOM 2446 C C . PHE A 1 161 ? 14.313 -30.194 -14.132 1.000 45.299 206 PHE AAA C 1
ATOM 2447 O O . PHE A 1 161 ? 14.719 -31.100 -13.400 1.000 49.986 206 PHE AAA O 1
ATOM 2464 N N . THR A 1 162 ? 14.843 -29.985 -15.332 1.000 50.121 207 THR AAA N 1
ATOM 2465 C CA . THR A 1 162 ? 15.925 -30.860 -15.867 1.000 57.800 207 THR AAA CA 1
ATOM 2466 C C . THR A 1 162 ? 17.295 -30.236 -15.568 1.000 52.040 207 THR AAA C 1
ATOM 2467 O O . THR A 1 162 ? 18.263 -31.001 -15.478 1.000 56.437 207 THR AAA O 1
ATOM 2478 N N . MET A 1 163 ? 17.372 -28.911 -15.431 1.000 49.930 208 MET AAA N 1
ATOM 2479 C CA . MET A 1 163 ? 18.641 -28.163 -15.220 1.000 48.307 208 MET AAA CA 1
ATOM 2480 C C . MET A 1 163 ? 18.693 -27.607 -13.789 1.000 49.556 208 MET AAA C 1
ATOM 2481 O O . MET A 1 163 ? 17.644 -27.210 -13.266 1.000 50.847 208 MET AAA O 1
ATOM 2495 N N . GLY A 1 164 ? 19.880 -27.564 -13.184 1.000 52.137 209 GLY AAA N 1
ATOM 2496 C CA . GLY A 1 164 ? 20.103 -26.978 -11.848 1.000 49.483 209 GLY AAA CA 1
ATOM 2497 C C . GLY A 1 164 ? 21.568 -27.004 -11.443 1.000 53.531 209 GLY AAA C 1
ATOM 2498 O O . GLY A 1 164 ? 22.408 -27.364 -12.282 1.000 56.423 209 GLY AAA O 1
ATOM 2502 N N . LEU A 1 165 ? 21.873 -26.604 -10.204 1.000 58.494 210 LEU AAA N 1
ATOM 2503 C CA . LEU A 1 165 ? 23.256 -26.576 -9.660 1.000 61.452 210 LEU AAA CA 1
ATOM 2504 C C . LEU A 1 165 ? 23.639 -27.958 -9.150 1.000 55.299 210 LEU AAA C 1
ATOM 2505 O O . LEU A 1 165 ? 22.806 -28.598 -8.522 1.000 57.765 210 LEU AAA O 1
ATOM 2521 N N . GLN A 1 166 ? 24.879 -28.363 -9.396 1.000 53.112 211 GLN AAA N 1
ATOM 2522 C CA . GLN A 1 166 ? 25.474 -29.569 -8.789 1.000 57.612 211 GLN AAA CA 1
ATOM 2523 C C . GLN A 1 166 ? 26.929 -29.276 -8.453 1.000 60.483 211 GLN AAA C 1
ATOM 2524 O O . GLN A 1 166 ? 27.577 -28.516 -9.213 1.000 54.865 211 GLN AAA O 1
ATOM 2538 N N . ASN A 1 167 ? 27.416 -29.872 -7.364 1.000 58.468 212 ASN AAA N 1
ATOM 2539 C CA . ASN A 1 167 ? 28.854 -29.841 -7.017 1.000 57.971 212 ASN AAA CA 1
ATOM 2540 C C . ASN A 1 167 ? 29.498 -31.107 -7.583 1.000 58.343 212 ASN AAA C 1
ATOM 2541 O O . ASN A 1 167 ? 29.273 -32.198 -7.007 1.000 60.851 212 ASN AAA O 1
ATOM 2552 N N . LEU A 1 168 ? 30.268 -30.950 -8.665 1.000 56.591 213 LEU AAA N 1
ATOM 2553 C CA . LEU A 1 168 ? 30.968 -32.058 -9.365 1.000 58.293 213 LEU AAA CA 1
ATOM 2554 C C . LEU A 1 168 ? 32.453 -32.064 -8.995 1.000 60.588 213 LEU AAA C 1
ATOM 2555 O O . LEU A 1 168 ? 33.230 -32.722 -9.708 1.000 68.194 213 LEU AAA O 1
ATOM 2571 N N . SER A 1 169 ? 32.844 -31.407 -7.902 1.000 61.374 214 SER AAA N 1
ATOM 2572 C CA . SER A 1 169 ? 34.188 -31.602 -7.297 1.000 64.504 214 SER AAA CA 1
ATOM 2573 C C . SER A 1 169 ? 34.282 -33.054 -6.810 1.000 62.678 214 SER AAA C 1
ATOM 2574 O O . SER A 1 169 ? 33.233 -33.692 -6.635 1.000 61.661 214 SER AAA O 1
ATOM 2582 N N . GLY A 1 170 ? 35.496 -33.566 -6.639 1.000 63.442 215 GLY AAA N 1
ATOM 2583 C CA . GLY A 1 170 ? 35.758 -34.964 -6.250 1.000 66.416 215 GLY AAA CA 1
ATOM 2584 C C . GLY A 1 170 ? 34.790 -35.468 -5.192 1.000 69.354 215 GLY AAA C 1
ATOM 2585 O O . GLY A 1 170 ? 34.218 -36.549 -5.396 1.000 77.309 215 GLY AAA O 1
ATOM 2589 N N . ASP A 1 171 ? 34.615 -34.725 -4.094 1.000 70.479 216 ASP AAA N 1
ATOM 2590 C CA . ASP A 1 171 ? 33.803 -35.155 -2.923 1.000 68.473 216 ASP AAA CA 1
ATOM 2591 C C . ASP A 1 171 ? 32.546 -34.289 -2.787 1.000 67.616 216 ASP AAA C 1
ATOM 2592 O O . ASP A 1 171 ? 31.818 -34.489 -1.805 1.000 74.336 216 ASP AAA O 1
ATOM 2601 N N . GLY A 1 172 ? 32.308 -33.368 -3.722 1.000 65.570 217 GLY AAA N 1
ATOM 2602 C CA . GLY A 1 172 ? 31.072 -32.570 -3.808 1.000 64.398 217 GLY AAA CA 1
ATOM 2603 C C . GLY A 1 172 ? 31.006 -31.454 -2.776 1.000 65.045 217 GLY AAA C 1
ATOM 2604 O O . GLY A 1 172 ? 29.884 -30.983 -2.511 1.000 68.471 217 GLY AAA O 1
ATOM 2608 N N . THR A 1 173 ? 32.147 -31.002 -2.248 1.000 64.333 218 THR AAA N 1
ATOM 2609 C CA . THR A 1 173 ? 32.205 -29.966 -1.181 1.000 65.419 218 THR AAA CA 1
ATOM 2610 C C . THR A 1 173 ? 32.972 -28.716 -1.631 1.000 65.336 218 THR AAA C 1
ATOM 2611 O O . THR A 1 173 ? 32.705 -27.656 -1.061 1.000 71.119 218 THR AAA O 1
ATOM 2622 N N . HIS A 1 174 ? 33.863 -28.818 -2.618 1.000 65.797 219 HIS AAA N 1
ATOM 2623 C CA . HIS A 1 174 ? 34.699 -27.687 -3.102 1.000 62.890 219 HIS AAA CA 1
ATOM 2624 C C . HIS A 1 174 ? 33.838 -26.687 -3.868 1.000 60.751 219 HIS AAA C 1
ATOM 2625 O O . HIS A 1 174 ? 33.182 -27.064 -4.839 1.000 58.130 219 HIS AAA O 1
ATOM 2640 N N . PRO A 1 175 ? 33.831 -25.390 -3.473 1.000 61.774 220 PRO AAA N 1
ATOM 2641 C CA . PRO A 1 175 ? 33.000 -24.375 -4.136 1.000 57.899 220 PRO AAA CA 1
ATOM 2642 C C . PRO A 1 175 ? 33.316 -24.128 -5.623 1.000 57.554 220 PRO AAA C 1
ATOM 2643 O O . PRO A 1 175 ? 32.464 -23.613 -6.329 1.000 56.163 220 PRO AAA O 1
ATOM 2654 N N . GLY A 1 176 ? 34.528 -24.468 -6.063 1.000 60.629 221 GLY AAA N 1
ATOM 2655 C CA . GLY A 1 176 ? 34.948 -24.352 -7.473 1.000 62.596 221 GLY AAA CA 1
ATOM 2656 C C . GLY A 1 176 ? 34.271 -25.364 -8.384 1.000 62.973 221 GLY AAA C 1
ATOM 2657 O O . GLY A 1 176 ? 34.257 -25.119 -9.594 1.000 63.969 221 GLY AAA O 1
ATOM 2661 N N . GLY A 1 177 ? 33.760 -26.473 -7.830 1.000 65.046 222 GLY AAA N 1
ATOM 2662 C CA . GLY A 1 177 ? 33.105 -27.575 -8.564 1.000 59.651 222 GLY AAA CA 1
ATOM 2663 C C . GLY A 1 177 ? 31.604 -27.374 -8.665 1.000 59.251 222 GLY AAA C 1
ATOM 2664 O O . GLY A 1 177 ? 30.905 -28.323 -9.039 1.000 61.824 222 GLY AAA O 1
ATOM 2668 N N . LEU A 1 178 ? 31.114 -26.179 -8.345 1.000 58.347 223 LEU AAA N 1
ATOM 2669 C CA . LEU A 1 178 ? 29.670 -25.845 -8.412 1.000 62.413 223 LEU AAA CA 1
ATOM 2670 C C . LEU A 1 178 ? 29.339 -25.408 -9.846 1.000 64.995 223 LEU AAA C 1
ATOM 2671 O O . LEU A 1 178 ? 29.882 -24.368 -10.275 1.000 70.836 223 LEU AAA O 1
ATOM 2687 N N . VAL A 1 179 ? 28.515 -26.187 -10.557 1.000 61.289 224 VAL AAA N 1
ATOM 2688 C CA . VAL A 1 179 ? 28.241 -26.043 -12.021 1.000 55.172 224 VAL AAA CA 1
ATOM 2689 C C . VAL A 1 179 ? 26.730 -26.093 -12.270 1.000 58.970 224 VAL AAA C 1
ATOM 2690 O O . VAL A 1 179 ? 26.015 -26.828 -11.546 1.000 57.461 224 VAL AAA O 1
ATOM 2703 N N . CYS A 1 180 ? 26.293 -25.348 -13.288 1.000 61.334 225 CYS AAA N 1
ATOM 2704 C CA . CYS A 1 180 ? 24.961 -25.438 -13.934 1.000 60.662 225 CYS AAA CA 1
ATOM 2705 C C . CYS A 1 180 ? 24.992 -26.570 -14.973 1.000 59.631 225 CYS AAA C 1
ATOM 2706 O O . CYS A 1 180 ? 25.799 -26.488 -15.911 1.000 66.615 225 CYS AAA O 1
ATOM 2713 N N . THR A 1 181 ? 24.174 -27.602 -14.779 1.000 54.044 226 THR AAA N 1
ATOM 2714 C CA . THR A 1 181 ? 24.259 -28.904 -15.486 1.000 51.428 226 THR AAA CA 1
ATOM 2715 C C . THR A 1 181 ? 22.901 -29.608 -15.405 1.000 53.730 226 THR AAA C 1
ATOM 2716 O O . THR A 1 181 ? 22.039 -29.203 -14.624 1.000 58.311 226 THR AAA O 1
ATOM 2727 N N . PRO A 1 182 ? 22.614 -30.636 -16.243 1.000 51.804 227 PRO AAA N 1
ATOM 2728 C CA . PRO A 1 182 ? 21.408 -31.444 -16.059 1.000 49.487 227 PRO AAA CA 1
ATOM 2729 C C . PRO A 1 182 ? 21.416 -32.198 -14.721 1.000 51.042 227 PRO AAA C 1
ATOM 2730 O O . PRO A 1 182 ? 22.460 -32.702 -14.334 1.000 60.460 227 PRO AAA O 1
ATOM 2741 N N . ILE A 1 183 ? 20.263 -32.242 -14.047 1.000 50.556 228 ILE AAA N 1
ATOM 2742 C CA . ILE A 1 183 ? 20.090 -32.853 -12.696 1.000 50.189 228 ILE AAA CA 1
ATOM 2743 C C . ILE A 1 183 ? 19.130 -34.038 -12.797 1.000 48.785 228 ILE AAA C 1
ATOM 2744 O O . ILE A 1 183 ? 18.590 -34.434 -11.758 1.000 61.198 228 ILE AAA O 1
ATOM 2760 N N . VAL A 1 184 ? 18.930 -34.580 -13.996 1.000 49.991 229 VAL AAA N 1
ATOM 2761 C CA . VAL A 1 184 ? 18.031 -35.746 -14.237 1.000 48.228 229 VAL AAA CA 1
ATOM 2762 C C . VAL A 1 184 ? 18.853 -36.806 -14.972 1.000 47.266 229 VAL AAA C 1
ATOM 2763 O O . VAL A 1 184 ? 19.924 -36.456 -15.478 1.000 50.584 229 VAL AAA O 1
ATOM 2776 N N . ASP A 1 185 ? 18.389 -38.054 -14.992 1.000 48.367 230 ASP AAA N 1
ATOM 2777 C CA . ASP A 1 185 ? 19.093 -39.163 -15.683 1.000 50.905 230 ASP AAA CA 1
ATOM 2778 C C . ASP A 1 185 ? 19.060 -38.904 -17.197 1.000 53.285 230 ASP AAA C 1
ATOM 2779 O O . ASP A 1 185 ? 18.298 -38.015 -17.649 1.000 51.961 230 ASP AAA O 1
ATOM 2788 N N . THR A 1 186 ? 19.868 -39.654 -17.949 1.000 59.442 231 THR AAA N 1
ATOM 2789 C CA . THR A 1 186 ? 20.007 -39.542 -19.425 1.000 60.382 231 THR AAA CA 1
ATOM 2790 C C . THR A 1 186 ? 18.656 -39.796 -20.090 1.000 60.471 231 THR AAA C 1
ATOM 2791 O O . THR A 1 186 ? 18.343 -39.062 -21.045 1.000 65.881 231 THR AAA O 1
ATOM 2802 N N . ALA A 1 187 ? 17.903 -40.792 -19.602 1.000 57.288 232 ALA AAA N 1
ATOM 2803 C CA . ALA A 1 187 ? 16.595 -41.211 -20.157 1.000 51.542 232 ALA AAA CA 1
ATOM 2804 C C . ALA A 1 187 ? 15.638 -40.020 -20.147 1.000 53.199 232 ALA AAA C 1
ATOM 2805 O O . ALA A 1 187 ? 14.975 -39.773 -21.171 1.000 58.694 232 ALA AAA O 1
ATOM 2812 N N . THR A 1 188 ? 15.579 -39.302 -19.027 1.000 51.228 233 THR AAA N 1
ATOM 2813 C CA . THR A 1 188 ? 14.710 -38.108 -18.860 1.000 51.456 233 THR AAA CA 1
ATOM 2814 C C . THR A 1 188 ? 15.224 -36.984 -19.763 1.000 46.254 233 THR AAA C 1
ATOM 2815 O O . THR A 1 188 ? 14.400 -36.328 -20.399 1.000 50.063 233 THR AAA O 1
ATOM 2826 N N . LEU A 1 189 ? 16.537 -36.762 -19.787 1.000 47.697 234 LEU AAA N 1
ATOM 2827 C CA . LEU A 1 189 ? 17.158 -35.662 -20.562 1.000 49.082 234 LEU AAA CA 1
ATOM 2828 C C . LEU A 1 189 ? 16.892 -35.897 -22.058 1.000 53.438 234 LEU AAA C 1
ATOM 2829 O O . LEU A 1 189 ? 16.562 -34.912 -22.755 1.000 53.546 234 LEU AAA O 1
ATOM 2845 N N . ARG A 1 190 ? 17.007 -37.149 -22.523 1.000 55.350 235 ARG AAA N 1
ATOM 2846 C CA . ARG A 1 190 ? 16.734 -37.564 -23.930 1.000 56.147 235 ARG AAA CA 1
ATOM 2847 C C . ARG A 1 190 ? 15.340 -37.089 -24.352 1.000 51.480 235 ARG AAA C 1
ATOM 2848 O O . ARG A 1 190 ? 15.205 -36.482 -25.424 1.000 48.502 235 ARG AAA O 1
ATOM 2869 N N . VAL A 1 191 ? 14.351 -37.369 -23.509 1.000 50.180 236 VAL AAA N 1
ATOM 2870 C CA . VAL A 1 191 ? 12.920 -37.032 -23.732 1.000 49.163 236 VAL AAA CA 1
ATOM 2871 C C . VAL A 1 191 ? 12.805 -35.528 -23.969 1.000 50.111 236 VAL AAA C 1
ATOM 2872 O O . VAL A 1 191 ? 12.150 -35.159 -24.961 1.000 49.424 236 VAL AAA O 1
ATOM 2885 N N . VAL A 1 192 ? 13.426 -34.696 -23.122 1.000 49.686 237 VAL AAA N 1
ATOM 2886 C CA . VAL A 1 192 ? 13.208 -33.217 -23.181 1.000 52.248 237 VAL AAA CA 1
ATOM 2887 C C . VAL A 1 192 ? 13.951 -32.645 -24.395 1.000 44.335 237 VAL AAA C 1
ATOM 2888 O O . VAL A 1 192 ? 13.413 -31.731 -25.030 1.000 45.360 237 VAL AAA O 1
ATOM 2901 N N . ILE A 1 193 ? 15.122 -33.181 -24.724 1.000 47.847 238 ILE AAA N 1
ATOM 2902 C CA . ILE A 1 193 ? 15.943 -32.713 -25.880 1.000 51.141 238 ILE AAA CA 1
ATOM 2903 C C . ILE A 1 193 ? 15.209 -33.062 -27.181 1.000 52.819 238 ILE AAA C 1
ATOM 2904 O O . ILE A 1 193 ? 15.161 -32.197 -28.082 1.000 51.907 238 ILE AAA O 1
ATOM 2920 N N . GLN A 1 194 ? 14.609 -34.253 -27.251 1.000 50.629 239 GLN AAA N 1
ATOM 2921 C CA . GLN A 1 194 ? 13.805 -34.700 -28.416 1.000 49.093 239 GLN AAA CA 1
ATOM 2922 C C . GLN A 1 194 ? 12.559 -33.835 -28.576 1.000 48.762 239 GLN AAA C 1
ATOM 2923 O O . GLN A 1 194 ? 12.259 -33.472 -29.724 1.000 50.623 239 GLN AAA O 1
ATOM 2937 N N . LEU A 1 195 ? 11.859 -33.542 -27.477 1.000 50.068 240 LEU AAA N 1
ATOM 2938 C CA . LEU A 1 195 ? 10.708 -32.603 -27.463 1.000 46.467 240 LEU AAA CA 1
ATOM 2939 C C . LEU A 1 195 ? 11.103 -31.303 -28.177 1.000 47.391 240 LEU AAA C 1
ATOM 2940 O O . LEU A 1 195 ? 10.317 -30.840 -29.015 1.000 48.979 240 LEU AAA O 1
ATOM 2956 N N . ASN A 1 196 ? 12.271 -30.736 -27.864 1.000 47.220 241 ASN AAA N 1
ATOM 2957 C CA . ASN A 1 196 ? 12.702 -29.432 -28.432 1.000 52.548 241 ASN AAA CA 1
ATOM 2958 C C . ASN A 1 196 ? 13.057 -29.608 -29.916 1.000 47.215 241 ASN AAA C 1
ATOM 2959 O O . ASN A 1 196 ? 12.684 -28.735 -30.708 1.000 50.522 241 ASN AAA O 1
ATOM 2970 N N . THR A 1 197 ? 13.783 -30.669 -30.273 1.000 48.095 242 THR AAA N 1
ATOM 2971 C CA . THR A 1 197 ? 14.250 -30.933 -31.661 1.000 47.991 242 THR AAA CA 1
ATOM 2972 C C . THR A 1 197 ? 13.030 -31.115 -32.575 1.000 45.871 242 THR AAA C 1
ATOM 2973 O O . THR A 1 197 ? 13.043 -30.614 -33.704 1.000 51.358 242 THR AAA O 1
ATOM 2984 N N . PHE A 1 198 ? 12.008 -31.804 -32.097 1.000 42.700 243 PHE AAA N 1
ATOM 2985 C CA . PHE A 1 198 ? 10.762 -32.025 -32.854 1.000 46.745 243 PHE AAA CA 1
ATOM 2986 C C . PHE A 1 198 ? 9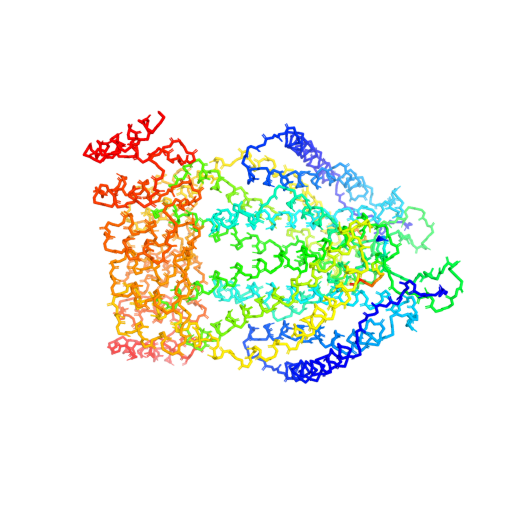.957 -30.722 -32.901 1.000 47.049 243 PHE AAA C 1
ATOM 2987 O O . PHE A 1 198 ? 9.635 -30.278 -34.022 1.000 51.519 243 PHE AAA O 1
ATOM 3004 N N . MET A 1 199 ? 9.634 -30.129 -31.746 1.000 43.970 244 MET AAA N 1
ATOM 3005 C CA . MET A 1 199 ? 8.532 -29.136 -31.634 1.000 45.245 244 MET AAA CA 1
ATOM 3006 C C . MET A 1 199 ? 9.043 -27.697 -31.823 1.000 44.291 244 MET AAA C 1
ATOM 3007 O O . MET A 1 199 ? 8.209 -26.826 -32.099 1.000 45.313 244 MET AAA O 1
ATOM 3021 N N . SER A 1 200 ? 10.345 -27.430 -31.729 1.000 45.311 245 SER AAA N 1
ATOM 3022 C CA . SER A 1 200 ? 10.911 -26.081 -32.010 1.000 47.046 245 SER AAA CA 1
ATOM 3023 C C . SER A 1 200 ? 11.640 -26.044 -33.362 1.000 45.001 245 SER AAA C 1
ATOM 3024 O O . SER A 1 200 ? 11.987 -24.941 -33.798 1.000 53.918 245 SER AAA O 1
ATOM 3032 N N . PHE A 1 201 ? 11.874 -27.183 -34.009 1.000 45.260 246 PHE AAA N 1
ATOM 3033 C CA . PHE A 1 201 ? 12.784 -27.283 -35.184 1.000 51.176 246 PHE AAA CA 1
ATOM 3034 C C . PHE A 1 201 ? 12.121 -28.082 -36.322 1.000 49.865 246 PHE AAA C 1
ATOM 3035 O O . PHE A 1 201 ? 11.549 -27.459 -37.228 1.000 53.981 246 PHE AAA O 1
ATOM 3052 N N . LEU A 1 202 ? 12.178 -29.412 -36.272 1.000 46.807 247 LEU AAA N 1
ATOM 3053 C CA . LEU A 1 202 ? 11.749 -30.311 -37.373 1.000 45.935 247 LEU AAA CA 1
ATOM 3054 C C . LEU A 1 202 ? 10.301 -30.010 -37.775 1.000 47.449 247 LEU AAA C 1
ATOM 3055 O O . LEU A 1 202 ? 10.075 -29.622 -38.926 1.000 49.135 247 LEU AAA O 1
ATOM 3071 N N . PHE A 1 203 ? 9.349 -30.171 -36.863 1.000 47.793 248 PHE AAA N 1
ATOM 3072 C CA . PHE A 1 203 ? 7.905 -30.072 -37.180 1.000 48.435 248 PHE AAA CA 1
ATOM 3073 C C . PHE A 1 203 ? 7.564 -28.670 -37.684 1.000 49.892 248 PHE AAA C 1
ATOM 3074 O O . PHE A 1 203 ? 7.061 -28.545 -38.798 1.000 50.488 248 PHE AAA O 1
ATOM 3091 N N . PRO A 1 204 ? 7.803 -27.571 -36.923 1.000 51.174 249 PRO AAA N 1
ATOM 3092 C CA . PRO A 1 204 ? 7.375 -26.244 -37.365 1.000 48.488 249 PRO AAA CA 1
ATOM 3093 C C . PRO A 1 204 ? 8.059 -25.796 -38.667 1.000 51.588 249 PRO AAA C 1
ATOM 3094 O O . PRO A 1 204 ? 7.389 -25.179 -39.472 1.000 53.362 249 PRO AAA O 1
ATOM 3105 N N . MET A 1 205 ? 9.350 -26.096 -38.864 1.000 51.394 250 MET AAA N 1
ATOM 3106 C CA . MET A 1 205 ? 10.090 -25.644 -40.075 1.000 53.679 250 MET AAA CA 1
ATOM 3107 C C . MET A 1 205 ? 9.609 -26.433 -41.303 1.000 50.500 250 MET AAA C 1
ATOM 3108 O O . MET A 1 205 ? 9.571 -25.866 -42.403 1.000 50.694 250 MET AAA O 1
ATOM 3122 N N . LEU A 1 206 ? 9.238 -27.693 -41.123 1.000 49.111 251 LEU AAA N 1
ATOM 3123 C CA . LEU A 1 206 ? 8.684 -28.539 -42.209 1.000 54.144 251 LEU AAA CA 1
ATOM 3124 C C . LEU A 1 206 ? 7.331 -27.959 -42.655 1.000 52.235 251 LEU AAA C 1
ATOM 3125 O O . LEU A 1 206 ? 7.109 -27.838 -43.866 1.000 56.709 251 LEU AAA O 1
ATOM 3141 N N . VAL A 1 207 ? 6.483 -27.566 -41.708 1.000 49.955 252 VAL AAA N 1
ATOM 3142 C CA . VAL A 1 207 ? 5.145 -26.962 -41.977 1.000 52.622 252 VAL AAA CA 1
ATOM 3143 C C . VAL A 1 207 ? 5.333 -25.588 -42.642 1.000 50.963 252 VAL AAA C 1
ATOM 3144 O O . VAL A 1 207 ? 4.613 -25.321 -43.605 1.000 54.718 252 VAL AAA O 1
ATOM 3157 N N . ALA A 1 208 ? 6.253 -24.744 -42.168 1.000 51.263 253 ALA AAA N 1
ATOM 3158 C CA . ALA A 1 208 ? 6.505 -23.396 -42.745 1.000 52.673 253 ALA AAA CA 1
ATOM 3159 C C . ALA A 1 208 ? 7.032 -23.533 -44.185 1.000 50.183 253 ALA AAA C 1
ATOM 3160 O O . ALA A 1 208 ? 6.607 -22.756 -45.049 1.000 58.069 253 ALA AAA O 1
ATOM 3167 N N . SER A 1 209 ? 7.906 -24.506 -44.440 1.000 48.852 254 SER AAA N 1
ATOM 3168 C CA . SER A 1 209 ? 8.481 -24.807 -45.774 1.000 50.046 254 SER AAA CA 1
ATOM 3169 C C . SER A 1 209 ? 7.374 -25.203 -46.751 1.000 52.902 254 SER AAA C 1
ATOM 3170 O O . SER A 1 209 ? 7.362 -24.657 -47.869 1.000 56.505 254 SER AAA O 1
ATOM 3178 N N . ILE A 1 210 ? 6.487 -26.117 -46.358 1.000 51.721 255 ILE AAA N 1
ATOM 3179 C CA . ILE A 1 210 ? 5.366 -26.584 -47.223 1.000 53.220 255 ILE AAA CA 1
ATOM 3180 C C . ILE A 1 210 ? 4.476 -25.379 -47.553 1.000 54.508 255 ILE AAA C 1
ATOM 3181 O O . ILE A 1 210 ? 4.248 -25.121 -48.738 1.000 64.655 255 ILE AAA O 1
ATOM 3197 N N . LEU A 1 211 ? 4.013 -24.647 -46.543 1.000 58.289 256 LEU AAA N 1
ATOM 3198 C CA . LEU A 1 211 ? 3.081 -23.506 -46.734 1.000 59.963 256 LEU AAA CA 1
ATOM 3199 C C . LEU A 1 211 ? 3.752 -22.459 -47.627 1.000 61.347 256 LEU AAA C 1
ATOM 3200 O O . LEU A 1 211 ? 3.045 -21.848 -48.448 1.000 61.168 256 LEU AAA O 1
ATOM 3216 N N . ASN A 1 212 ? 5.063 -22.262 -47.466 1.000 58.040 257 ASN AAA N 1
ATOM 3217 C CA . ASN A 1 212 ? 5.824 -21.209 -48.180 1.000 63.036 257 ASN AAA CA 1
ATOM 3218 C C . ASN A 1 212 ? 5.985 -21.600 -49.660 1.000 66.514 257 ASN AAA C 1
ATOM 3219 O O . ASN A 1 212 ? 5.827 -20.726 -50.533 1.000 56.931 257 ASN AAA O 1
ATOM 3230 N N . THR A 1 213 ? 6.283 -22.874 -49.925 1.000 63.323 258 THR AAA N 1
ATOM 3231 C CA . THR A 1 213 ? 6.417 -23.446 -51.285 1.000 63.922 258 THR AAA CA 1
ATOM 3232 C C . THR A 1 213 ? 5.074 -23.302 -52.004 1.000 63.831 258 THR AAA C 1
ATOM 3233 O O . THR A 1 213 ? 5.044 -22.708 -53.092 1.000 67.951 258 THR AAA O 1
ATOM 3244 N N . VAL A 1 214 ? 4.002 -23.817 -51.407 1.000 59.225 259 VAL AAA N 1
ATOM 3245 C CA . VAL A 1 214 ? 2.650 -23.836 -52.032 1.000 59.456 259 VAL AAA CA 1
ATOM 3246 C C . VAL A 1 214 ? 2.224 -22.397 -52.339 1.000 61.745 259 VAL AAA C 1
ATOM 3247 O O . VAL A 1 214 ? 1.730 -22.166 -53.453 1.000 69.738 259 VAL AAA O 1
ATOM 3260 N N . ALA A 1 215 ? 2.419 -21.469 -51.401 1.000 64.025 260 ALA AAA N 1
ATOM 3261 C CA . ALA A 1 215 ? 2.088 -20.028 -51.556 1.000 64.246 260 ALA AAA CA 1
ATOM 3262 C C . ALA A 1 215 ? 2.844 -19.416 -52.746 1.000 64.965 260 ALA AAA C 1
ATOM 3263 O O . ALA A 1 215 ? 2.229 -18.621 -53.482 1.000 64.700 260 ALA AAA O 1
ATOM 3270 N N . ALA A 1 216 ? 4.132 -19.743 -52.898 1.000 67.007 261 ALA AAA N 1
ATOM 3271 C CA . ALA A 1 216 ? 5.027 -19.220 -53.958 1.000 68.422 261 ALA AAA CA 1
ATOM 3272 C C . ALA A 1 216 ? 4.521 -19.674 -55.334 1.000 70.403 261 ALA AAA C 1
ATOM 3273 O O . ALA A 1 216 ? 4.396 -18.815 -56.219 1.000 71.842 261 ALA AAA O 1
ATOM 3280 N N . ARG A 1 217 ? 4.233 -20.972 -55.494 1.000 70.586 262 ARG AAA N 1
ATOM 3281 C CA . ARG A 1 217 ? 3.684 -21.570 -56.740 1.000 71.748 262 ARG AAA CA 1
ATOM 3282 C C . ARG A 1 217 ? 2.324 -20.935 -57.054 1.000 74.386 262 ARG AAA C 1
ATOM 3283 O O . ARG A 1 217 ? 2.125 -20.507 -58.197 1.000 78.949 262 ARG AAA O 1
ATOM 3304 N N . ARG A 1 218 ? 1.423 -20.886 -56.069 1.000 77.902 263 ARG AAA N 1
ATOM 3305 C CA . ARG A 1 218 ? 0.026 -20.397 -56.232 1.000 79.956 263 ARG AAA CA 1
ATOM 3306 C C . ARG A 1 218 ? 0.046 -18.926 -56.660 1.000 80.819 263 ARG AAA C 1
ATOM 3307 O O . ARG A 1 218 ? -0.780 -18.544 -57.510 1.000 81.504 263 ARG AAA O 1
ATOM 3328 N N . LEU A 1 219 ? 0.974 -18.135 -56.119 1.000 79.994 264 LEU AAA N 1
ATOM 3329 C CA . LEU A 1 219 ? 1.156 -16.715 -56.514 1.000 79.333 264 LEU AAA CA 1
ATOM 3330 C C . LEU A 1 219 ? 1.549 -16.645 -57.997 1.000 81.639 264 LEU AAA C 1
ATOM 3331 O O . LEU A 1 219 ? 0.990 -15.798 -58.700 1.000 85.857 264 LEU AAA O 1
ATOM 3347 N N . THR A 1 220 ? 2.476 -17.502 -58.445 1.000 80.770 265 THR AAA N 1
ATOM 3348 C CA . THR A 1 220 ? 2.982 -17.569 -59.846 1.000 84.463 265 THR AAA CA 1
ATOM 3349 C C . THR A 1 220 ? 1.819 -17.886 -60.800 1.000 87.426 265 THR AAA C 1
ATOM 3350 O O . THR A 1 220 ? 1.727 -17.216 -61.845 1.000 85.317 265 THR AAA O 1
ATOM 3361 N N . VAL A 1 221 ? 0.970 -18.857 -60.438 1.000 88.723 266 VAL AAA N 1
ATOM 3362 C CA . VAL A 1 221 ? -0.228 -19.310 -61.214 1.000 90.170 266 VAL AAA CA 1
ATOM 3363 C C . VAL A 1 221 ? -1.271 -18.181 -61.256 1.000 93.098 266 VAL AAA C 1
ATOM 3364 O O . VAL A 1 221 ? -1.771 -17.881 -62.354 1.000 94.792 266 VAL AAA O 1
ATOM 3377 N N . MET A 1 222 ? -1.598 -17.590 -60.103 1.000 100.261 267 MET AAA N 1
ATOM 3378 C CA . MET A 1 222 ? -2.624 -16.520 -59.977 1.000 104.544 267 MET AAA CA 1
ATOM 3379 C C . MET A 1 222 ? -2.131 -15.233 -60.652 1.000 107.749 267 MET AAA C 1
ATOM 3380 O O . MET A 1 222 ? -2.987 -14.448 -61.080 1.000 114.744 267 MET AAA O 1
ATOM 3394 N N . VAL A 1 223 ? -0.812 -15.031 -60.754 1.000 109.341 268 VAL AAA N 1
ATOM 3395 C CA . VAL A 1 223 ? -0.190 -13.923 -61.546 1.000 109.159 268 VAL AAA CA 1
ATOM 3396 C C . VAL A 1 223 ? -0.241 -14.297 -63.035 1.000 111.845 268 VAL AAA C 1
ATOM 3397 O O . VAL A 1 223 ? -0.818 -13.519 -63.810 1.000 119.930 268 VAL AAA O 1
ATOM 3410 N N . HIS A 1 224 ? 0.326 -15.450 -63.410 1.000 112.920 269 HIS AAA N 1
ATOM 3411 C CA . HIS A 1 224 ? 0.424 -15.943 -64.813 1.000 113.133 269 HIS AAA CA 1
ATOM 3412 C C . HIS A 1 224 ? -0.955 -15.889 -65.483 1.000 121.397 269 HIS AAA C 1
ATOM 3413 O O . HIS A 1 224 ? -1.028 -15.380 -66.618 1.000 133.251 269 HIS AAA O 1
ATOM 3419 N N . GLN A 1 225 ? -2.003 -16.380 -64.810 1.000 127.302 270 GLN AAA N 1
ATOM 3420 C CA . GLN A 1 225 ? -3.383 -16.451 -65.366 1.000 128.547 270 GLN AAA CA 1
ATOM 3421 C C . GLN A 1 225 ? -3.918 -15.019 -65.506 1.000 128.640 270 GLN AAA C 1
ATOM 3422 O O . GLN A 1 225 ? -4.207 -14.411 -64.441 1.000 128.875 270 GLN AAA O 1
ATOM 3428 N N . ILE A 1 232 ? -5.842 -7.554 -61.235 1.000 111.519 295 ILE AAA N 1
ATOM 3429 C CA . ILE A 1 232 ? -4.977 -7.849 -60.045 1.000 113.118 295 ILE AAA CA 1
ATOM 3430 C C . ILE A 1 232 ? -4.326 -6.548 -59.557 1.000 108.602 295 ILE AAA C 1
ATOM 3431 O O . ILE A 1 232 ? -4.401 -5.547 -60.286 1.000 109.410 295 ILE AAA O 1
ATOM 3436 N N . GLU A 1 233 ? -3.725 -6.571 -58.364 1.000 102.020 296 GLU AAA N 1
ATOM 3437 C CA . GLU A 1 233 ? -3.050 -5.401 -57.739 1.000 98.174 296 GLU AAA CA 1
ATOM 3438 C C . GLU A 1 233 ? -1.538 -5.564 -57.881 1.000 95.580 296 GLU AAA C 1
ATOM 3439 O O . GLU A 1 233 ? -0.934 -6.359 -57.162 1.000 93.086 296 GLU AAA O 1
ATOM 3451 N N . PRO A 1 234 ? -0.867 -4.802 -58.776 1.000 91.635 297 PRO AAA N 1
ATOM 3452 C CA . PRO A 1 234 ? 0.575 -4.953 -58.976 1.000 88.501 297 PRO AAA CA 1
ATOM 3453 C C . PRO A 1 234 ? 1.357 -4.819 -57.658 1.000 88.657 297 PRO AAA C 1
ATOM 3454 O O . PRO A 1 234 ? 2.258 -5.598 -57.418 1.000 90.298 297 PRO AAA O 1
ATOM 3465 N N . GLY A 1 235 ? 0.989 -3.832 -56.836 1.000 87.035 298 GLY AAA N 1
ATOM 3466 C CA . GLY A 1 235 ? 1.671 -3.511 -55.569 1.000 83.205 298 GLY AAA CA 1
ATOM 3467 C C . GLY A 1 235 ? 1.501 -4.606 -54.535 1.000 80.709 298 GLY AAA C 1
ATOM 3468 O O . GLY A 1 235 ? 2.438 -4.809 -53.741 1.000 85.015 298 GLY AAA O 1
ATOM 3472 N N . ARG A 1 236 ? 0.355 -5.294 -54.540 1.000 81.281 299 ARG AAA N 1
ATOM 3473 C CA . ARG A 1 236 ? 0.070 -6.419 -53.609 1.000 80.749 299 ARG AAA CA 1
ATOM 3474 C C . ARG A 1 236 ? 0.936 -7.623 -53.997 1.000 77.248 299 ARG AAA C 1
ATOM 3475 O O . ARG A 1 236 ? 1.593 -8.186 -53.105 1.000 77.245 299 ARG AAA O 1
ATOM 3496 N N . VAL A 1 237 ? 0.951 -7.984 -55.281 1.000 78.459 300 VAL AAA N 1
ATOM 3497 C CA . VAL A 1 237 ? 1.751 -9.125 -55.821 1.000 80.421 300 VAL AAA CA 1
ATOM 3498 C C . VAL A 1 237 ? 3.234 -8.897 -55.494 1.000 78.764 300 VAL AAA C 1
ATOM 3499 O O . VAL A 1 237 ? 3.880 -9.843 -55.008 1.000 83.861 300 VAL AAA O 1
ATOM 3512 N N . GLN A 1 238 ? 3.747 -7.692 -55.751 1.000 75.699 301 GLN AAA N 1
ATOM 3513 C CA . GLN A 1 238 ? 5.162 -7.312 -55.486 1.000 77.140 301 GLN AAA CA 1
ATOM 3514 C C . GLN A 1 238 ? 5.473 -7.555 -54.003 1.000 75.518 301 GLN AAA C 1
ATOM 3515 O O . GLN A 1 238 ? 6.477 -8.227 -53.715 1.000 75.544 301 GLN AAA O 1
ATOM 3521 N N . ALA A 1 239 ? 4.618 -7.059 -53.103 1.000 74.607 302 ALA AAA N 1
ATOM 3522 C CA . ALA A 1 239 ? 4.776 -7.165 -51.630 1.000 71.800 302 ALA AAA CA 1
ATOM 3523 C C . ALA A 1 239 ? 4.699 -8.635 -51.181 1.000 69.165 302 ALA AAA C 1
ATOM 3524 O O . ALA A 1 239 ? 5.546 -9.047 -50.366 1.000 64.195 302 ALA AAA O 1
ATOM 3531 N N . LEU A 1 240 ? 3.713 -9.387 -51.682 1.000 67.095 303 LEU AAA N 1
ATOM 3532 C CA . LEU A 1 240 ? 3.503 -10.816 -51.338 1.000 67.344 303 LEU AAA CA 1
ATOM 3533 C C . LEU A 1 240 ? 4.713 -11.627 -51.810 1.000 69.178 303 LEU AAA C 1
ATOM 3534 O O . LEU A 1 240 ? 5.194 -12.463 -51.025 1.000 70.052 303 LEU AAA O 1
ATOM 3550 N N . ARG A 1 241 ? 5.216 -11.354 -53.017 1.000 69.843 304 ARG AAA N 1
ATOM 3551 C CA . ARG A 1 241 ? 6.391 -12.064 -53.595 1.000 68.396 304 ARG AAA CA 1
ATOM 3552 C C . ARG A 1 241 ? 7.625 -11.791 -52.723 1.000 65.176 304 ARG AAA C 1
ATOM 3553 O O . ARG A 1 241 ? 8.402 -12.735 -52.496 1.000 66.271 304 ARG AAA O 1
ATOM 3574 N N . ARG A 1 242 ? 7.796 -10.561 -52.234 1.000 64.025 305 ARG AAA N 1
ATOM 3575 C CA . ARG A 1 242 ? 8.907 -10.218 -51.308 1.000 69.556 305 ARG AAA CA 1
ATOM 3576 C C . ARG A 1 242 ? 8.736 -10.999 -49.997 1.000 69.028 305 ARG AAA C 1
ATOM 3577 O O . ARG A 1 242 ? 9.729 -11.585 -49.551 1.000 70.635 305 ARG AAA O 1
ATOM 3598 N N . GLY A 1 243 ? 7.528 -11.019 -49.422 1.000 69.178 306 GLY AAA N 1
ATOM 3599 C CA . GLY A 1 243 ? 7.219 -11.694 -48.142 1.000 67.044 306 GLY AAA CA 1
ATOM 3600 C C . GLY A 1 243 ? 7.523 -13.183 -48.196 1.000 65.476 306 GLY AAA C 1
ATOM 3601 O O . GLY A 1 243 ? 8.226 -13.682 -47.311 1.000 67.717 306 GLY AAA O 1
ATOM 3605 N N . VAL A 1 244 ? 7.031 -13.863 -49.227 1.000 62.442 307 VAL AAA N 1
ATOM 3606 C CA . VAL A 1 244 ? 7.257 -15.314 -49.478 1.000 64.584 307 VAL AAA CA 1
ATOM 3607 C C . VAL A 1 244 ? 8.764 -15.594 -49.561 1.000 62.328 307 VAL AAA C 1
ATOM 3608 O O . VAL A 1 244 ? 9.210 -16.584 -48.966 1.000 64.129 307 VAL AAA O 1
ATOM 3621 N N . LEU A 1 245 ? 9.523 -14.765 -50.278 1.000 61.512 308 LEU AAA N 1
ATOM 3622 C CA . LEU A 1 245 ? 10.963 -15.021 -50.539 1.000 59.208 308 LEU AAA CA 1
ATOM 3623 C C . LEU A 1 245 ? 11.801 -14.678 -49.304 1.000 58.136 308 LEU AAA C 1
ATOM 3624 O O . LEU A 1 245 ? 12.776 -15.384 -49.057 1.000 58.217 308 LEU AAA O 1
ATOM 3640 N N . VAL A 1 246 ? 11.437 -13.631 -48.567 1.000 59.254 309 VAL AAA N 1
ATOM 3641 C CA . VAL A 1 246 ? 12.075 -13.270 -47.269 1.000 61.125 309 VAL AAA CA 1
ATOM 3642 C C . VAL A 1 246 ? 11.823 -14.408 -46.279 1.000 58.884 309 VAL AAA C 1
ATOM 3643 O O . VAL A 1 246 ? 12.797 -14.897 -45.685 1.000 60.065 309 VAL AAA O 1
ATOM 3656 N N . LEU A 1 247 ? 10.570 -14.836 -46.136 1.000 58.633 310 LEU AAA N 1
ATOM 3657 C CA . LEU A 1 247 ? 10.189 -15.910 -45.182 1.000 58.270 310 LEU AAA CA 1
ATOM 3658 C C . LEU A 1 247 ? 10.924 -17.208 -45.551 1.000 56.189 310 LEU AAA C 1
ATOM 3659 O O . LEU A 1 247 ? 11.348 -17.925 -44.631 1.000 56.779 310 LEU AAA O 1
ATOM 3675 N N . ARG A 1 248 ? 11.116 -17.484 -46.842 1.000 57.340 311 ARG AAA N 1
ATOM 3676 C CA . ARG A 1 248 ? 11.892 -18.660 -47.315 1.000 54.110 311 ARG AAA CA 1
ATOM 3677 C C . ARG A 1 248 ? 13.354 -18.563 -46.853 1.000 52.878 311 ARG AAA C 1
ATOM 3678 O O . ARG A 1 248 ? 13.917 -19.590 -46.473 1.000 57.609 311 ARG AAA O 1
ATOM 3699 N N . ALA A 1 249 ? 13.959 -17.378 -46.919 1.000 51.188 312 ALA AAA N 1
ATOM 3700 C CA . ALA A 1 249 ? 15.352 -17.132 -46.487 1.000 51.558 312 ALA AAA CA 1
ATOM 3701 C C . ALA A 1 249 ? 15.446 -17.283 -44.959 1.000 54.176 312 ALA AAA C 1
ATOM 3702 O O . ALA A 1 249 ? 16.435 -17.847 -44.479 1.000 56.961 312 ALA AAA O 1
ATOM 3709 N N . VAL A 1 250 ? 14.442 -16.789 -44.233 1.000 55.298 313 VAL AAA N 1
ATOM 3710 C CA . VAL A 1 250 ? 14.313 -16.902 -42.750 1.000 57.090 313 VAL AAA CA 1
ATOM 3711 C C . VAL A 1 250 ? 14.290 -18.388 -42.352 1.000 55.841 313 VAL AAA C 1
ATOM 3712 O O . VAL A 1 250 ? 15.104 -18.782 -41.494 1.000 57.157 313 VAL AAA O 1
ATOM 3725 N N . VAL A 1 251 ? 13.422 -19.185 -42.974 1.000 53.216 314 VAL AAA N 1
ATOM 3726 C CA . VAL A 1 251 ? 13.289 -20.647 -42.701 1.000 53.418 314 VAL AAA CA 1
ATOM 3727 C C . VAL A 1 251 ? 14.630 -21.340 -42.973 1.000 55.186 314 VAL AAA C 1
ATOM 3728 O O . VAL A 1 251 ? 15.090 -22.057 -42.084 1.000 61.328 314 VAL AAA O 1
ATOM 3741 N N . ILE A 1 252 ? 15.242 -21.124 -44.140 1.000 57.753 315 ILE AAA N 1
ATOM 3742 C CA . ILE A 1 252 ? 16.545 -21.754 -44.520 1.000 59.637 315 ILE AAA CA 1
ATOM 3743 C C . ILE A 1 252 ? 17.632 -21.338 -43.513 1.000 59.384 315 ILE AAA C 1
ATOM 3744 O O . ILE A 1 252 ? 18.376 -22.228 -43.043 1.000 62.337 315 ILE AAA O 1
ATOM 3760 N N . ALA A 1 253 ? 17.717 -20.045 -43.190 1.000 54.471 316 ALA AAA N 1
ATOM 3761 C CA . ALA A 1 253 ? 18.662 -19.479 -42.201 1.000 51.715 316 ALA AAA CA 1
ATOM 3762 C C . ALA A 1 253 ? 18.467 -20.173 -40.843 1.000 58.085 316 ALA AAA C 1
ATOM 3763 O O . ALA A 1 253 ? 19.469 -20.557 -40.198 1.000 60.888 316 ALA AAA O 1
ATOM 3770 N N . PHE A 1 254 ? 17.216 -20.351 -40.425 1.000 56.172 317 PHE AAA N 1
ATOM 3771 C CA . PHE A 1 254 ? 16.871 -20.994 -39.135 1.000 54.570 317 PHE AAA CA 1
ATOM 3772 C C . PHE A 1 254 ? 17.404 -22.430 -39.147 1.000 56.441 317 PHE AAA C 1
ATOM 3773 O O . PHE A 1 254 ? 18.135 -22.787 -38.212 1.000 60.566 317 PHE AAA O 1
ATOM 3790 N N . VAL A 1 255 ? 17.111 -23.195 -40.202 1.000 55.772 318 VAL AAA N 1
ATOM 3791 C CA . VAL A 1 255 ? 17.466 -24.642 -40.310 1.000 55.362 318 VAL AAA CA 1
ATOM 3792 C C . VAL A 1 255 ? 18.991 -24.810 -40.307 1.000 54.994 318 VAL AAA C 1
ATOM 3793 O O . VAL A 1 255 ? 19.486 -25.673 -39.565 1.000 57.909 318 VAL AAA O 1
ATOM 3806 N N . VAL A 1 256 ? 19.713 -24.009 -41.083 1.000 55.215 319 VAL AAA N 1
ATOM 3807 C CA . VAL A 1 256 ? 21.203 -24.062 -41.144 1.000 57.576 319 VAL AAA CA 1
ATOM 3808 C C . VAL A 1 256 ? 21.792 -23.725 -39.764 1.000 58.239 319 VAL AAA C 1
ATOM 3809 O O . VAL A 1 256 ? 22.676 -24.473 -39.317 1.000 58.125 319 VAL AAA O 1
ATOM 3822 N N . CYS A 1 257 ? 21.318 -22.660 -39.104 1.000 54.274 320 CYS AAA N 1
ATOM 3823 C CA . CYS A 1 257 ? 21.897 -22.136 -37.834 1.000 56.746 320 CYS AAA CA 1
ATOM 3824 C C . CYS A 1 257 ? 21.622 -23.066 -36.640 1.000 56.458 320 CYS AAA C 1
ATOM 3825 O O . CYS A 1 257 ? 22.497 -23.160 -35.757 1.000 66.110 320 CYS AAA O 1
ATOM 3833 N N . TRP A 1 258 ? 20.489 -23.767 -36.624 1.000 56.261 321 TRP AAA N 1
ATOM 3834 C CA . TRP A 1 258 ? 20.032 -24.579 -35.460 1.000 57.750 321 TRP AAA CA 1
ATOM 3835 C C . TRP A 1 258 ? 20.412 -26.061 -35.585 1.000 59.824 321 TRP AAA C 1
ATOM 3836 O O . TRP A 1 258 ? 20.398 -26.738 -34.542 1.000 62.469 321 TRP AAA O 1
ATOM 3857 N N . LEU A 1 259 ? 20.755 -26.556 -36.777 1.000 58.619 322 LEU AAA N 1
ATOM 3858 C CA . LEU A 1 259 ? 21.022 -28.005 -36.974 1.000 59.881 322 LEU AAA CA 1
ATOM 3859 C C . LEU A 1 259 ? 22.227 -28.417 -36.121 1.000 57.384 322 LEU AAA C 1
ATOM 3860 O O . LEU A 1 259 ? 22.157 -29.402 -35.385 1.000 57.628 322 LEU AAA O 1
ATOM 3876 N N . PRO A 1 260 ? 23.367 -27.695 -36.155 1.000 53.253 323 PRO AAA N 1
ATOM 3877 C CA . PRO A 1 260 ? 24.517 -28.072 -35.327 1.000 58.039 323 PRO AAA CA 1
ATOM 3878 C C . PRO A 1 260 ? 24.173 -28.148 -33.826 1.000 58.444 323 PRO AAA C 1
ATOM 3879 O O . PRO A 1 260 ? 24.543 -29.117 -33.193 1.000 58.635 323 PRO AAA O 1
ATOM 3890 N N . TYR A 1 261 ? 23.443 -27.156 -33.308 1.000 58.308 324 TYR AAA N 1
ATOM 3891 C CA . TYR A 1 261 ? 22.970 -27.059 -31.899 1.000 54.815 324 TYR AAA CA 1
ATOM 3892 C C . TYR A 1 261 ? 22.194 -28.318 -31.487 1.000 54.321 324 TYR AAA C 1
ATOM 3893 O O . TYR A 1 261 ? 22.481 -28.898 -30.416 1.000 62.034 324 TYR AAA O 1
ATOM 3911 N N . HIS A 1 262 ? 21.219 -28.734 -32.290 1.000 48.200 325 HIS AAA N 1
ATOM 3912 C CA . HIS A 1 262 ? 20.405 -29.943 -32.008 1.000 48.540 325 HIS AAA CA 1
ATOM 3913 C C . HIS A 1 262 ? 21.278 -31.200 -32.093 1.000 50.940 325 HIS AAA C 1
ATOM 3914 O O . HIS A 1 262 ? 21.052 -32.131 -31.299 1.000 53.393 325 HIS AAA O 1
ATOM 3929 N N . VAL A 1 263 ? 22.238 -31.233 -33.013 1.000 49.430 326 VAL AAA N 1
ATOM 3930 C CA . VAL A 1 263 ? 23.179 -32.380 -33.146 1.000 52.258 326 VAL AAA CA 1
ATOM 3931 C C . VAL A 1 263 ? 24.041 -32.441 -31.881 1.000 49.861 326 VAL AAA C 1
ATOM 3932 O O . VAL A 1 263 ? 24.186 -33.545 -31.330 1.000 51.561 326 VAL AAA O 1
ATOM 3945 N N . ARG A 1 264 ? 24.548 -31.296 -31.415 1.000 50.718 327 ARG AAA N 1
ATOM 3946 C CA . ARG A 1 264 ? 25.390 -31.209 -30.190 1.000 51.943 327 ARG AAA CA 1
ATOM 3947 C C . ARG A 1 264 ? 24.613 -31.734 -28.971 1.000 51.211 327 ARG AAA C 1
ATOM 3948 O O . ARG A 1 264 ? 25.214 -32.489 -28.182 1.000 54.107 327 ARG AAA O 1
ATOM 3969 N N . ARG A 1 265 ? 23.349 -31.329 -28.797 1.000 47.473 328 ARG AAA N 1
ATOM 3970 C CA . ARG A 1 265 ? 22.518 -31.741 -27.636 1.000 48.180 328 ARG AAA CA 1
ATOM 3971 C C . ARG A 1 265 ? 22.207 -33.234 -27.720 1.000 49.884 328 ARG AAA C 1
ATOM 3972 O O . ARG A 1 265 ? 22.206 -33.887 -26.668 1.000 58.670 328 ARG AAA O 1
ATOM 3993 N N . LEU A 1 266 ? 21.964 -33.762 -28.918 1.000 53.715 329 LEU AAA N 1
ATOM 3994 C CA . LEU A 1 266 ? 21.715 -35.215 -29.119 1.000 53.070 329 LEU AAA CA 1
ATOM 3995 C C . LEU A 1 266 ? 23.012 -35.976 -28.850 1.000 51.911 329 LEU AAA C 1
ATOM 3996 O O . LEU A 1 266 ? 22.941 -37.073 -28.289 1.000 53.297 329 LEU AAA O 1
ATOM 4012 N N . MET A 1 267 ? 24.151 -35.392 -29.215 1.000 53.861 330 MET AAA N 1
ATOM 4013 C CA . MET A 1 267 ? 25.497 -35.957 -28.933 1.000 61.242 330 MET AAA CA 1
ATOM 4014 C C . MET A 1 267 ? 25.669 -36.131 -27.410 1.000 63.008 330 MET AAA C 1
ATOM 4015 O O . MET A 1 267 ? 26.145 -37.194 -26.982 1.000 64.578 330 MET AAA O 1
ATOM 4029 N N . PHE A 1 268 ? 25.235 -35.141 -26.624 1.000 59.162 331 PHE AAA N 1
ATOM 4030 C CA . PHE A 1 268 ? 25.370 -35.071 -25.143 1.000 60.765 331 PHE AAA CA 1
ATOM 4031 C C . PHE A 1 268 ? 24.628 -36.231 -24.457 1.000 56.849 331 PHE AAA C 1
ATOM 4032 O O . PHE A 1 268 ? 25.125 -36.699 -23.432 1.000 65.531 331 PHE AAA O 1
ATOM 4049 N N . VAL A 1 269 ? 23.487 -36.682 -24.985 1.000 55.672 332 VAL AAA N 1
ATOM 4050 C CA . VAL A 1 269 ? 22.646 -37.740 -24.344 1.000 56.933 332 VAL AAA CA 1
ATOM 4051 C C . VAL A 1 269 ? 22.778 -39.091 -25.062 1.000 61.448 332 VAL AAA C 1
ATOM 4052 O O . VAL A 1 269 ? 22.298 -40.082 -24.487 1.000 70.746 332 VAL AAA O 1
ATOM 4065 N N . TYR A 1 270 ? 23.351 -39.167 -26.265 1.000 57.943 333 TYR AAA N 1
ATOM 4066 C CA . TYR A 1 270 ? 23.347 -40.427 -27.054 1.000 62.778 333 TYR AAA CA 1
ATOM 4067 C C . TYR A 1 270 ? 24.717 -41.101 -27.044 1.000 65.259 333 TYR AAA C 1
ATOM 4068 O O . TYR A 1 270 ? 24.743 -42.334 -27.206 1.000 69.472 333 TYR AAA O 1
ATOM 4086 N N . ILE A 1 271 ? 25.808 -40.352 -26.885 1.000 64.526 334 ILE AAA N 1
ATOM 4087 C CA . ILE A 1 271 ? 27.172 -40.957 -26.821 1.000 69.769 334 ILE AAA CA 1
ATOM 4088 C C . ILE A 1 271 ? 27.356 -41.569 -25.430 1.000 68.667 334 ILE AAA C 1
ATOM 4089 O O . ILE A 1 271 ? 27.005 -40.907 -24.458 1.000 78.332 334 ILE AAA O 1
ATOM 4105 N N . SER A 1 272 ? 27.844 -42.807 -25.364 1.000 73.451 335 SER AAA N 1
ATOM 4106 C CA . SER A 1 272 ? 28.050 -43.586 -24.114 1.000 83.030 335 SER AAA CA 1
ATOM 4107 C C . SER A 1 272 ? 29.359 -43.153 -23.441 1.000 90.007 335 SER AAA C 1
ATOM 4108 O O . SER A 1 272 ? 30.282 -42.716 -24.164 1.000 90.161 335 SER AAA O 1
ATOM 4116 N N . ASP A 1 273 ? 29.441 -43.311 -22.115 1.000 91.100 336 ASP AAA N 1
ATOM 4117 C CA . ASP A 1 273 ? 30.620 -42.941 -21.279 1.000 88.427 336 ASP AAA CA 1
ATOM 4118 C C . ASP A 1 273 ? 31.909 -43.435 -21.945 1.000 88.318 336 ASP AAA C 1
ATOM 4119 O O . ASP A 1 273 ? 32.835 -42.621 -22.109 1.000 88.792 336 ASP AAA O 1
ATOM 4128 N N . GLU A 1 274 ? 31.942 -44.704 -22.355 1.000 90.568 337 GLU AAA N 1
ATOM 4129 C CA . GLU A 1 274 ? 33.151 -45.389 -22.895 1.000 99.045 337 GLU AAA CA 1
ATOM 4130 C C . GLU A 1 274 ? 33.663 -44.654 -24.140 1.000 99.088 337 GLU AAA C 1
ATOM 4131 O O . GLU A 1 274 ? 34.885 -44.663 -24.364 1.000 100.560 337 GLU AAA O 1
ATOM 4143 N N . GLN A 1 275 ? 32.767 -44.066 -24.936 1.000 97.611 338 GLN AAA N 1
ATOM 4144 C CA . GLN A 1 275 ? 33.137 -43.373 -26.197 1.000 94.464 338 GLN AAA CA 1
ATOM 4145 C C . GLN A 1 275 ? 33.623 -41.958 -25.868 1.000 87.593 338 GLN AAA C 1
ATOM 4146 O O . GLN A 1 275 ? 34.296 -41.363 -26.729 1.000 88.335 338 GLN AAA O 1
ATOM 4160 N N . TRP A 1 276 ? 33.307 -41.447 -24.671 1.000 83.028 339 TRP AAA N 1
ATOM 4161 C CA . TRP A 1 276 ? 33.723 -40.090 -24.215 1.000 80.190 339 TRP AAA CA 1
ATOM 4162 C C . TRP A 1 276 ? 35.209 -40.111 -23.846 1.000 82.064 339 TRP AAA C 1
ATOM 4163 O O . TRP A 1 276 ? 35.539 -40.140 -22.653 1.000 86.601 339 TRP AAA O 1
ATOM 4184 N N . THR A 1 277 ? 36.061 -40.085 -24.869 1.000 84.265 340 THR AAA N 1
ATOM 4185 C CA . THR A 1 277 ? 37.519 -39.855 -24.769 1.000 83.444 340 THR AAA CA 1
ATOM 4186 C C . THR A 1 277 ? 37.753 -38.371 -24.478 1.000 85.439 340 THR AAA C 1
ATOM 4187 O O . THR A 1 277 ? 36.806 -37.578 -24.639 1.000 95.253 340 THR AAA O 1
ATOM 4198 N N . THR A 1 278 ? 38.968 -38.006 -24.074 1.000 90.628 341 THR AAA N 1
ATOM 4199 C CA . THR A 1 278 ? 39.376 -36.593 -23.864 1.000 90.716 341 THR AAA CA 1
ATOM 4200 C C . THR A 1 278 ? 39.310 -35.887 -25.225 1.000 87.694 341 THR AAA C 1
ATOM 4201 O O . THR A 1 278 ? 38.838 -34.732 -25.270 1.000 82.719 341 THR AAA O 1
ATOM 4212 N N . ALA A 1 279 ? 39.722 -36.583 -26.291 1.000 85.673 342 ALA AAA N 1
ATOM 4213 C CA . ALA A 1 279 ? 39.647 -36.124 -27.699 1.000 81.889 342 ALA AAA CA 1
ATOM 4214 C C . ALA A 1 279 ? 38.212 -35.694 -28.031 1.000 79.317 342 ALA AAA C 1
ATOM 4215 O O . ALA A 1 279 ? 38.035 -34.591 -28.590 1.000 77.080 342 ALA AAA O 1
ATOM 4222 N N . LEU A 1 280 ? 37.228 -36.536 -27.699 1.000 77.260 343 LEU AAA N 1
ATOM 4223 C CA . LEU A 1 280 ? 35.792 -36.289 -27.996 1.000 77.354 343 LEU AAA CA 1
ATOM 4224 C C . LEU A 1 280 ? 35.254 -35.189 -27.074 1.000 76.040 343 LEU AAA C 1
ATOM 4225 O O . LEU A 1 280 ? 34.459 -34.356 -27.552 1.000 75.948 343 LEU AAA O 1
ATOM 4241 N N . PHE A 1 281 ? 35.664 -35.209 -25.802 1.000 76.741 344 PHE AAA N 1
ATOM 4242 C CA . PHE A 1 281 ? 35.400 -34.155 -24.785 1.000 73.911 344 PHE AAA CA 1
ATOM 4243 C C . PHE A 1 281 ? 35.921 -32.806 -25.301 1.000 70.664 344 PHE AAA C 1
ATOM 4244 O O . PHE A 1 281 ? 35.194 -31.797 -25.222 1.000 63.919 344 PHE AAA O 1
ATOM 4261 N N . ASP A 1 282 ? 37.147 -32.801 -25.832 1.000 76.367 345 ASP AAA N 1
ATOM 4262 C CA . ASP A 1 282 ? 37.821 -31.592 -26.374 1.000 76.954 345 ASP AAA CA 1
ATOM 4263 C C . ASP A 1 282 ? 37.071 -31.105 -27.617 1.000 72.792 345 ASP AAA C 1
ATOM 4264 O O . ASP A 1 282 ? 36.831 -29.885 -27.721 1.000 71.940 345 ASP AAA O 1
ATOM 4273 N N . PHE A 1 283 ? 36.713 -32.025 -28.515 1.000 71.313 346 PHE AAA N 1
ATOM 4274 C CA . PHE A 1 283 ? 35.954 -31.725 -29.753 1.000 67.075 346 PHE AAA CA 1
ATOM 4275 C C . PHE A 1 283 ? 34.631 -31.049 -29.377 1.000 66.574 346 PHE AAA C 1
ATOM 4276 O O . PHE A 1 283 ? 34.293 -30.003 -29.969 1.000 68.020 346 PHE AAA O 1
ATOM 4293 N N . TYR A 1 284 ? 33.909 -31.628 -28.416 1.000 64.197 347 TYR AAA N 1
ATOM 4294 C CA . TYR A 1 284 ? 32.572 -31.160 -27.965 1.000 60.230 347 TYR AAA CA 1
ATOM 4295 C C . TYR A 1 284 ? 32.621 -29.666 -27.636 1.000 59.318 347 TYR AAA C 1
ATOM 4296 O O . TYR A 1 284 ? 31.715 -28.938 -28.072 1.000 64.257 347 TYR AAA O 1
ATOM 4314 N N . HIS A 1 285 ? 33.625 -29.219 -26.880 1.000 60.359 348 HIS AAA N 1
ATOM 4315 C CA . HIS A 1 285 ? 33.661 -27.834 -26.331 1.000 62.051 348 HIS AAA CA 1
ATOM 4316 C C . HIS A 1 285 ? 34.047 -26.847 -27.440 1.000 64.677 348 HIS AAA C 1
ATOM 4317 O O . HIS A 1 285 ? 33.665 -25.668 -27.332 1.000 69.917 348 HIS AAA O 1
ATOM 4332 N N . TYR A 1 286 ? 34.744 -27.317 -28.480 1.000 69.033 349 TYR AAA N 1
ATOM 4333 C CA . TYR A 1 286 ? 34.978 -26.564 -29.742 1.000 64.807 349 TYR AAA CA 1
ATOM 4334 C C . TYR A 1 286 ? 33.675 -26.523 -30.559 1.000 60.091 349 TYR AAA C 1
ATOM 4335 O O . TYR A 1 286 ? 33.282 -25.436 -31.017 1.000 57.947 349 TYR AAA O 1
ATOM 4353 N N . PHE A 1 287 ? 32.999 -27.664 -30.703 1.000 54.801 350 PHE AAA N 1
ATOM 4354 C CA . PHE A 1 287 ? 31.698 -27.771 -31.411 1.000 58.768 350 PHE AAA CA 1
ATOM 4355 C C . PHE A 1 287 ? 30.704 -26.799 -30.751 1.000 58.452 350 PHE AAA C 1
ATOM 4356 O O . PHE A 1 287 ? 30.002 -26.076 -31.476 1.000 59.028 350 PHE AAA O 1
ATOM 4373 N N . TYR A 1 288 ? 30.687 -26.743 -29.415 1.000 58.923 351 TYR AAA N 1
ATOM 4374 C CA . TYR A 1 288 ? 29.841 -25.821 -28.610 1.000 53.774 351 TYR AAA CA 1
ATOM 4375 C C . TYR A 1 288 ? 30.055 -24.375 -29.089 1.000 56.245 351 TYR AAA C 1
ATOM 4376 O O . TYR A 1 288 ? 29.053 -23.683 -29.357 1.000 60.156 351 TYR AAA O 1
ATOM 4394 N N . MET A 1 289 ? 31.309 -23.922 -29.200 1.000 58.946 352 MET AAA N 1
ATOM 4395 C CA . MET A 1 289 ? 31.645 -22.541 -29.661 1.000 63.011 352 MET AAA CA 1
ATOM 4396 C C . MET A 1 289 ? 30.983 -22.268 -31.023 1.000 61.093 352 MET AAA C 1
ATOM 4397 O O . MET A 1 289 ? 30.279 -21.254 -31.150 1.000 61.037 352 MET AAA O 1
ATOM 4411 N N . LEU A 1 290 ? 31.191 -23.148 -32.002 1.000 59.871 353 LEU AAA N 1
ATOM 4412 C CA . LEU A 1 290 ? 30.631 -23.002 -33.371 1.000 66.160 353 LEU AAA CA 1
ATOM 4413 C C . LEU A 1 290 ? 29.096 -22.964 -33.314 1.000 60.479 353 LEU AAA C 1
ATOM 4414 O O . LEU A 1 290 ? 28.510 -22.036 -33.883 1.000 58.492 353 LEU AAA O 1
ATOM 4430 N N . SER A 1 291 ? 28.470 -23.949 -32.668 1.000 56.427 354 SER AAA N 1
ATOM 4431 C CA . SER A 1 291 ? 26.999 -24.149 -32.674 1.000 56.468 354 SER AAA CA 1
ATOM 4432 C C . SER A 1 291 ? 26.287 -23.018 -31.919 1.000 55.425 354 SER AAA C 1
ATOM 4433 O O . SER A 1 291 ? 25.165 -22.665 -32.336 1.000 59.944 354 SER AAA O 1
ATOM 4441 N N . ASN A 1 292 ? 26.902 -22.454 -30.876 1.000 53.748 355 ASN AAA N 1
ATOM 4442 C CA . ASN A 1 292 ? 26.300 -21.340 -30.091 1.000 55.367 355 ASN AAA CA 1
ATOM 4443 C C . ASN A 1 292 ? 26.509 -20.020 -30.846 1.000 56.162 355 ASN AAA C 1
ATOM 4444 O O . ASN A 1 292 ? 25.643 -19.146 -30.743 1.000 65.027 355 ASN AAA O 1
ATOM 4455 N N . ALA A 1 293 ? 27.613 -19.884 -31.579 1.000 58.978 356 ALA AAA N 1
ATOM 4456 C CA . ALA A 1 293 ? 27.870 -18.765 -32.516 1.000 59.911 356 ALA AAA CA 1
ATOM 4457 C C . ALA A 1 293 ? 26.732 -18.691 -33.543 1.000 57.486 356 ALA AAA C 1
ATOM 4458 O O . ALA A 1 293 ? 26.174 -17.597 -33.743 1.000 64.265 356 ALA AAA O 1
ATOM 4465 N N . LEU A 1 294 ? 26.391 -19.827 -34.156 1.000 56.031 357 LEU AAA N 1
ATOM 4466 C CA . LEU A 1 294 ? 25.327 -19.917 -35.186 1.000 58.522 357 LEU AAA CA 1
ATOM 4467 C C . LEU A 1 294 ? 23.960 -19.582 -34.576 1.000 57.615 357 LEU AAA C 1
ATOM 4468 O O . LEU A 1 294 ? 23.118 -19.032 -35.302 1.000 62.074 357 LEU AAA O 1
ATOM 4484 N N . VAL A 1 295 ? 23.745 -19.870 -33.293 1.000 55.997 358 VAL AAA N 1
ATOM 4485 C CA . VAL A 1 295 ? 22.491 -19.479 -32.586 1.000 58.212 358 VAL AAA CA 1
ATOM 4486 C C . VAL A 1 295 ? 22.407 -17.946 -32.577 1.000 54.996 358 VAL AAA C 1
ATOM 4487 O O . VAL A 1 295 ? 21.329 -17.423 -32.854 1.000 56.444 358 VAL AAA O 1
ATOM 4500 N N . TYR A 1 296 ? 23.505 -17.240 -32.309 1.000 58.732 359 TYR AAA N 1
ATOM 4501 C CA . TYR A 1 296 ? 23.511 -15.752 -32.248 1.000 59.243 359 TYR AAA CA 1
ATOM 4502 C C . TYR A 1 296 ? 23.424 -15.165 -33.671 1.000 56.790 359 TYR AAA C 1
ATOM 4503 O O . TYR A 1 296 ? 22.799 -14.104 -33.823 1.000 55.582 359 TYR AAA O 1
ATOM 4521 N N . VAL A 1 297 ? 23.959 -15.848 -34.690 1.000 58.372 360 VAL AAA N 1
ATOM 4522 C CA . VAL A 1 297 ? 23.757 -15.478 -36.125 1.000 59.494 360 VAL AAA CA 1
ATOM 4523 C C . VAL A 1 297 ? 22.251 -15.464 -36.419 1.000 57.391 360 VAL AAA C 1
ATOM 4524 O O . VAL A 1 297 ? 21.760 -14.481 -37.012 1.000 57.408 360 VAL AAA O 1
ATOM 4537 N N . SER A 1 298 ? 21.552 -16.524 -36.012 1.000 56.559 361 SER AAA N 1
ATOM 4538 C CA . SER A 1 298 ? 20.074 -16.666 -36.087 1.000 54.147 361 SER AAA CA 1
ATOM 4539 C C . SER A 1 298 ? 19.378 -15.434 -35.488 1.000 54.192 361 SER AAA C 1
ATOM 4540 O O . SER A 1 298 ? 18.428 -14.936 -36.113 1.000 60.816 361 SER AAA O 1
ATOM 4548 N N . ALA A 1 299 ? 19.849 -14.942 -34.337 1.000 52.511 362 ALA AAA N 1
ATOM 4549 C CA . ALA A 1 299 ? 19.265 -13.797 -33.603 1.000 52.071 362 ALA AAA CA 1
ATOM 4550 C C . ALA A 1 299 ? 19.551 -12.465 -34.319 1.000 55.985 362 ALA AAA C 1
ATOM 4551 O O . ALA A 1 299 ? 18.839 -11.482 -34.038 1.000 64.844 362 ALA AAA O 1
ATOM 4558 N N . ALA A 1 300 ? 20.565 -12.407 -35.180 1.000 54.018 363 ALA AAA N 1
ATOM 4559 C CA . ALA A 1 300 ? 21.079 -11.148 -35.767 1.000 57.667 363 ALA AAA CA 1
ATOM 4560 C C . ALA A 1 300 ? 20.674 -11.005 -37.241 1.000 58.420 363 ALA AAA C 1
ATOM 4561 O O . ALA A 1 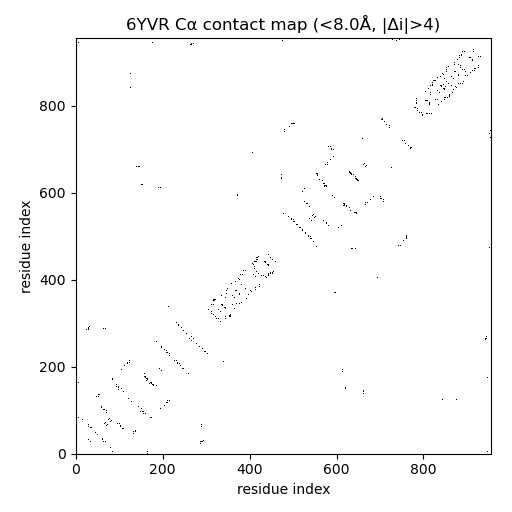300 ? 20.676 -9.864 -37.721 1.000 70.196 363 ALA AAA O 1
ATOM 4568 N N . ILE A 1 301 ? 20.321 -12.100 -37.922 1.000 57.108 364 ILE AAA N 1
ATOM 4569 C CA . ILE A 1 301 ? 20.259 -12.180 -39.414 1.000 61.137 364 ILE AAA CA 1
ATOM 4570 C C . ILE A 1 301 ? 18.935 -11.630 -39.979 1.000 62.440 364 ILE AAA C 1
ATOM 4571 O O . ILE A 1 301 ? 18.997 -11.021 -41.063 1.000 68.392 364 ILE AAA O 1
ATOM 4587 N N . ASN A 1 302 ? 17.793 -11.834 -39.311 1.000 59.753 365 ASN AAA N 1
ATOM 4588 C CA . ASN A 1 302 ? 16.442 -11.496 -39.847 1.000 60.109 365 ASN AAA CA 1
ATOM 4589 C C . ASN A 1 302 ? 16.380 -10.048 -40.339 1.000 59.505 365 ASN AAA C 1
ATOM 4590 O O . ASN A 1 302 ? 15.928 -9.805 -41.455 1.000 59.432 365 ASN AAA O 1
ATOM 4601 N N . PRO A 1 303 ? 16.790 -9.034 -39.542 1.000 62.637 366 PRO AAA N 1
ATOM 4602 C CA . PRO A 1 303 ? 16.741 -7.642 -39.998 1.000 56.797 366 PRO AAA CA 1
ATOM 4603 C C . PRO A 1 303 ? 17.563 -7.409 -41.274 1.000 60.370 366 PRO AAA C 1
ATOM 4604 O O . PRO A 1 303 ? 17.184 -6.593 -42.084 1.000 67.208 366 PRO AAA O 1
ATOM 4615 N N . ILE A 1 304 ? 18.678 -8.120 -41.419 1.000 60.813 367 ILE AAA N 1
ATOM 4616 C CA . ILE A 1 304 ? 19.532 -8.085 -42.643 1.000 59.935 367 ILE AAA CA 1
ATOM 4617 C C . ILE A 1 304 ? 18.731 -8.698 -43.801 1.000 63.795 367 ILE AAA C 1
ATOM 4618 O O . ILE A 1 304 ? 18.713 -8.103 -44.896 1.000 69.027 367 ILE AAA O 1
ATOM 4634 N N . LEU A 1 305 ? 18.066 -9.834 -43.577 1.000 64.587 368 LEU AAA N 1
ATOM 4635 C CA . LEU A 1 305 ? 17.268 -10.518 -44.630 1.000 67.593 368 LEU AAA CA 1
ATOM 4636 C C . LEU A 1 305 ? 16.155 -9.585 -45.130 1.000 63.037 368 LEU AAA C 1
ATOM 4637 O O . LEU A 1 305 ? 15.932 -9.555 -46.338 1.000 66.752 368 LEU AAA O 1
ATOM 4653 N N . TYR A 1 306 ? 15.504 -8.826 -44.250 1.000 62.414 369 TYR AAA N 1
ATOM 4654 C CA . TYR A 1 306 ? 14.436 -7.866 -44.639 1.000 64.213 369 TYR AAA CA 1
ATOM 4655 C C . TYR A 1 306 ? 15.018 -6.866 -45.647 1.000 69.220 369 TYR AAA C 1
ATOM 4656 O O . TYR A 1 306 ? 14.315 -6.537 -46.615 1.000 72.556 369 TYR AAA O 1
ATOM 4674 N N . ASN A 1 307 ? 16.274 -6.447 -45.456 1.000 70.783 370 ASN AAA N 1
ATOM 4675 C CA . ASN A 1 307 ? 16.969 -5.450 -46.315 1.000 73.232 370 ASN AAA CA 1
ATOM 4676 C C . ASN A 1 307 ? 17.367 -6.053 -47.669 1.000 68.765 370 ASN AAA C 1
ATOM 4677 O O . ASN A 1 307 ? 17.616 -5.261 -48.579 1.000 77.859 370 ASN AAA O 1
ATOM 4688 N N . LEU A 1 308 ? 17.436 -7.380 -47.807 1.000 67.886 371 LEU AAA N 1
ATOM 4689 C CA . LEU A 1 308 ? 17.852 -8.065 -49.063 1.000 70.101 371 LEU AAA CA 1
ATOM 4690 C C . LEU A 1 308 ? 16.626 -8.540 -49.861 1.000 69.575 371 LEU AAA C 1
ATOM 4691 O O . LEU A 1 308 ? 16.816 -9.266 -50.850 1.000 71.325 371 LEU AAA O 1
ATOM 4707 N N . ALA A 1 309 ? 15.423 -8.098 -49.491 1.000 65.479 372 ALA AAA N 1
ATOM 4708 C CA . ALA A 1 309 ? 14.134 -8.471 -50.124 1.000 65.924 372 ALA AAA CA 1
ATOM 4709 C C . ALA A 1 309 ? 14.185 -8.331 -51.654 1.000 66.586 372 ALA AAA C 1
ATOM 4710 O O . ALA A 1 309 ? 13.767 -9.277 -52.340 1.000 73.743 372 ALA AAA O 1
ATOM 4717 N N . GLU A 1 310 ? 14.669 -7.205 -52.184 1.000 70.650 373 GLU AAA N 1
ATOM 4718 C CA . GLU A 1 310 ? 14.734 -6.962 -53.655 1.000 68.675 373 GLU AAA CA 1
ATOM 4719 C C . GLU A 1 310 ? 15.789 -7.889 -54.275 1.000 70.729 373 GLU AAA C 1
ATOM 4720 O O . GLU A 1 310 ? 15.550 -8.369 -55.402 1.000 78.260 373 GLU AAA O 1
ATOM 4726 N N . ASP A 1 311 ? 16.902 -8.141 -53.575 1.000 71.070 374 ASP AAA N 1
ATOM 4727 C CA . ASP A 1 311 ? 17.969 -9.077 -54.035 1.000 70.193 374 ASP AAA CA 1
ATOM 4728 C C . ASP A 1 311 ? 17.392 -10.496 -54.139 1.000 66.903 374 ASP AAA C 1
ATOM 4729 O O . ASP A 1 311 ? 17.682 -11.182 -55.139 1.000 63.896 374 ASP AAA O 1
ATOM 4738 N N . LEU A 1 312 ? 16.593 -10.914 -53.153 1.000 63.327 375 LEU AAA N 1
ATOM 4739 C CA . LEU A 1 312 ? 15.975 -12.264 -53.109 1.000 63.977 375 LEU AAA CA 1
ATOM 4740 C C . LEU A 1 312 ? 15.019 -12.407 -54.300 1.000 68.051 375 LEU AAA C 1
ATOM 4741 O O . LEU A 1 312 ? 15.017 -13.481 -54.942 1.000 72.413 375 LEU AAA O 1
ATOM 4757 N N . VAL A 1 313 ? 14.265 -11.355 -54.615 1.000 69.574 376 VAL AAA N 1
ATOM 4758 C CA . VAL A 1 313 ? 13.322 -11.341 -55.774 1.000 73.270 376 VAL AAA CA 1
ATOM 4759 C C . VAL A 1 313 ? 14.123 -11.493 -57.075 1.000 76.687 376 VAL AAA C 1
ATOM 4760 O O . VAL A 1 313 ? 13.642 -12.213 -57.957 1.000 79.700 376 VAL AAA O 1
ATOM 4773 N N . GLU A 1 314 ? 15.292 -10.850 -57.183 1.000 78.486 377 GLU AAA N 1
ATOM 4774 C CA . GLU A 1 314 ? 16.177 -10.913 -58.380 1.000 82.162 377 GLU AAA CA 1
ATOM 4775 C C . GLU A 1 314 ? 16.720 -12.334 -58.563 1.000 80.586 377 GLU AAA C 1
ATOM 4776 O O . GLU A 1 314 ? 16.582 -12.874 -59.668 1.000 80.940 377 GLU AAA O 1
ATOM 4788 N N . ASP A 1 315 ? 17.327 -12.909 -57.521 1.000 85.981 378 ASP AAA N 1
ATOM 4789 C CA . ASP A 1 315 ? 17.839 -14.307 -57.513 1.000 84.501 378 ASP AAA CA 1
ATOM 4790 C C . ASP A 1 315 ? 16.734 -15.237 -58.022 1.000 83.367 378 ASP AAA C 1
ATOM 4791 O O . ASP A 1 315 ? 17.011 -16.072 -58.920 1.000 83.042 378 ASP AAA O 1
ATOM 4800 N N . TRP A 1 316 ? 15.528 -15.068 -57.473 1.000 75.171 379 TRP AAA N 1
ATOM 4801 C CA . TRP A 1 316 ? 14.319 -15.858 -57.818 1.000 73.483 379 TRP AAA CA 1
ATOM 4802 C C . TRP A 1 316 ? 13.936 -15.653 -59.292 1.000 75.267 379 TRP AAA C 1
ATOM 4803 O O . TRP A 1 316 ? 13.592 -16.652 -59.949 1.000 74.736 379 TRP AAA O 1
ATOM 4824 N N . GLU A 1 317 ? 13.970 -14.410 -59.782 1.000 81.569 380 GLU AAA N 1
ATOM 4825 C CA . GLU A 1 317 ? 13.628 -14.044 -61.186 1.000 85.047 380 GLU AAA CA 1
ATOM 4826 C C . GLU A 1 317 ? 14.631 -14.696 -62.143 1.000 83.795 380 GLU AAA C 1
ATOM 4827 O O . GLU A 1 317 ? 14.189 -15.155 -63.215 1.000 82.665 380 GLU AAA O 1
ATOM 4839 N N . LYS A 1 318 ? 15.918 -14.719 -61.772 1.000 83.504 381 LYS AAA N 1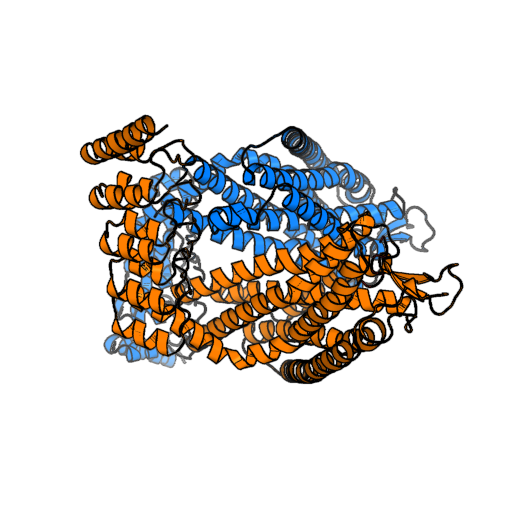
ATOM 4840 C CA . LYS A 1 318 ? 17.028 -15.294 -62.586 1.000 90.925 381 LYS AAA CA 1
ATOM 4841 C C . LYS A 1 318 ? 16.854 -16.814 -62.701 1.000 85.505 381 LYS AAA C 1
ATOM 4842 O O . LYS A 1 318 ? 16.896 -17.343 -63.834 1.000 89.431 381 LYS AAA O 1
ATOM 4861 N N . ALA A 1 319 ? 16.681 -17.482 -61.560 1.000 81.264 382 ALA AAA N 1
ATOM 4862 C CA . ALA A 1 319 ? 16.467 -18.942 -61.457 1.000 80.446 382 ALA AAA CA 1
ATOM 4863 C C . ALA A 1 319 ? 15.296 -19.358 -62.356 1.000 82.747 382 ALA AAA C 1
ATOM 4864 O O . ALA A 1 319 ? 15.445 -20.342 -63.109 1.000 89.103 382 ALA AAA O 1
ATOM 4871 N N . ARG A 1 320 ? 14.185 -18.621 -62.291 1.000 84.143 383 ARG AAA N 1
ATOM 4872 C CA . ARG A 1 320 ? 12.920 -18.954 -62.997 1.000 88.326 383 ARG AAA CA 1
ATOM 4873 C C . ARG A 1 320 ? 13.090 -18.690 -64.502 1.000 95.832 383 ARG AAA C 1
ATOM 4874 O O . ARG A 1 320 ? 12.459 -19.413 -65.309 1.000 93.946 383 ARG AAA O 1
ATOM 4895 N N . LYS A 1 321 ? 13.918 -17.706 -64.871 1.000 96.393 384 LYS AAA N 1
ATOM 4896 C CA . LYS A 1 321 ? 14.225 -17.357 -66.286 1.000 95.961 384 LYS AAA CA 1
ATOM 4897 C C . LYS A 1 321 ? 15.134 -18.426 -66.904 1.000 97.024 384 LYS AAA C 1
ATOM 4898 O O . LYS A 1 321 ? 14.990 -18.685 -68.120 1.000 97.963 384 LYS AAA O 1
ATOM 4917 N N . LEU A 1 322 ? 16.047 -19.001 -66.114 1.000 96.974 385 LEU AAA N 1
ATOM 4918 C CA . LEU A 1 322 ? 16.961 -20.088 -66.564 1.000 99.761 385 LEU AAA CA 1
ATOM 4919 C C . LEU A 1 322 ? 16.139 -21.349 -66.880 1.000 104.049 385 LEU AAA C 1
ATOM 4920 O O . LEU A 1 322 ? 16.466 -22.020 -67.881 1.000 109.468 385 LEU AAA O 1
ATOM 4936 N N . LEU A 1 323 ? 15.098 -21.634 -66.084 1.000 99.552 386 LEU AAA N 1
ATOM 4937 C CA . LEU A 1 323 ? 14.167 -22.782 -66.287 1.000 95.608 386 LEU AAA CA 1
ATOM 4938 C C . LEU A 1 323 ? 13.432 -22.650 -67.626 1.000 95.542 386 LEU AAA C 1
ATOM 4939 O O . LEU A 1 323 ? 13.320 -23.670 -68.322 1.000 100.787 386 LEU AAA O 1
ATOM 4955 N N . GLU A 1 324 ? 12.925 -21.455 -67.952 1.000 98.394 387 GLU AAA N 1
ATOM 4956 C CA . GLU A 1 324 ? 12.202 -21.171 -69.223 1.000 100.765 387 GLU AAA CA 1
ATOM 4957 C C . GLU A 1 324 ? 13.193 -21.214 -70.384 1.000 105.626 387 GLU AAA C 1
ATOM 4958 O O . GLU A 1 324 ? 12.826 -21.756 -71.439 1.000 106.777 387 GLU AAA O 1
ATOM 4970 N N . ALA A 1 325 ? 14.396 -20.667 -70.181 1.000 110.581 388 ALA AAA N 1
ATOM 4971 C CA . ALA A 1 325 ? 15.490 -20.619 -71.181 1.000 114.471 388 ALA AAA CA 1
ATOM 4972 C C . ALA A 1 325 ? 15.901 -22.046 -71.569 1.000 114.129 388 ALA AAA C 1
ATOM 4973 O O . ALA A 1 325 ? 16.077 -22.305 -72.785 1.000 111.080 388 ALA AAA O 1
ATOM 4980 N N . ALA A 1 326 ? 16.035 -22.928 -70.571 1.000 107.058 389 ALA AAA N 1
ATOM 4981 C CA . ALA A 1 326 ? 16.479 -24.333 -70.722 1.000 106.794 389 ALA AAA CA 1
ATOM 4982 C C . ALA A 1 326 ? 15.375 -25.173 -71.379 1.000 111.864 389 ALA AAA C 1
ATOM 4983 O O . ALA A 1 326 ? 15.725 -26.059 -72.185 1.000 126.008 389 ALA AAA O 1
ATOM 4990 N N . ARG A 1 327 ? 14.099 -24.901 -71.075 1.000 107.435 390 ARG AAA N 1
ATOM 4991 C CA . ARG A 1 327 ? 12.936 -25.616 -71.675 1.000 111.815 390 ARG AAA CA 1
ATOM 4992 C C . ARG A 1 327 ? 12.666 -25.114 -73.103 1.000 114.151 390 ARG AAA C 1
ATOM 4993 O O . ARG A 1 327 ? 12.649 -25.954 -74.023 1.000 116.065 390 ARG AAA O 1
ATOM 5014 N N . LYS A 1 328 ? 12.440 -23.802 -73.267 1.000 113.961 391 LYS AAA N 1
ATOM 5015 C CA . LYS A 1 328 ? 11.969 -23.150 -74.524 1.000 107.030 391 LYS AAA CA 1
ATOM 5016 C C . LYS A 1 328 ? 13.002 -23.352 -75.640 1.000 114.045 391 LYS AAA C 1
ATOM 5017 O O . LYS A 1 328 ? 12.593 -23.362 -76.820 1.000 115.390 391 LYS AAA O 1
ATOM 5023 N N . GLY A 1 329 ? 14.283 -23.509 -75.284 1.000 115.220 392 GLY AAA N 1
ATOM 5024 C CA . GLY A 1 329 ? 15.386 -23.762 -76.234 1.000 115.807 392 GLY AAA CA 1
ATOM 5025 C C . GLY A 1 329 ? 16.062 -22.471 -76.662 1.000 117.087 392 GLY AAA C 1
ATOM 5026 O O . GLY A 1 329 ? 16.314 -22.308 -77.872 1.000 124.893 392 GLY AAA O 1
ATOM 5030 N N . GLN A 1 330 ? 16.334 -21.587 -75.697 1.000 112.904 393 GLN AAA N 1
ATOM 5031 C CA . GLN A 1 330 ? 17.000 -20.274 -75.888 1.000 107.576 393 GLN AAA CA 1
ATOM 5032 C C . GLN A 1 330 ? 18.455 -20.409 -75.416 1.000 108.069 393 GLN AAA C 1
ATOM 5033 O O . GLN A 1 330 ? 18.750 -19.982 -74.276 1.000 106.840 393 GLN AAA O 1
ATOM 5039 N N . ASP A 1 331 ? 19.306 -21.020 -76.254 1.000 110.846 394 ASP AAA N 1
ATOM 5040 C CA . ASP A 1 331 ? 20.749 -21.288 -75.996 1.000 116.116 394 ASP AAA CA 1
ATOM 5041 C C . ASP A 1 331 ? 21.427 -20.044 -75.408 1.000 118.258 394 ASP AAA C 1
ATOM 5042 O O . ASP A 1 331 ? 22.090 -20.179 -74.356 1.000 113.975 394 ASP AAA O 1
ATOM 5051 N N . ASP A 1 332 ? 21.271 -18.888 -76.069 1.000 122.289 395 ASP AAA N 1
ATOM 5052 C CA . ASP A 1 332 ? 21.929 -17.600 -75.707 1.000 123.800 395 ASP AAA CA 1
ATOM 5053 C C . ASP A 1 332 ? 21.486 -17.171 -74.301 1.000 122.013 395 ASP AAA C 1
ATOM 5054 O O . ASP A 1 332 ? 22.374 -16.967 -73.434 1.000 121.168 395 ASP AAA O 1
ATOM 5060 N N . GLU A 1 333 ? 20.167 -17.059 -74.084 1.000 121.052 396 GLU AAA N 1
ATOM 5061 C CA . GLU A 1 333 ? 19.533 -16.665 -72.793 1.000 111.433 396 GLU AAA CA 1
ATOM 5062 C C . GLU A 1 333 ? 20.182 -17.433 -71.635 1.000 111.915 396 GLU AAA C 1
ATOM 5063 O O . GLU A 1 333 ? 20.447 -16.791 -70.599 1.000 115.387 396 GLU AAA O 1
ATOM 5069 N N . VAL A 1 334 ? 20.426 -18.742 -71.806 1.000 110.446 397 VAL AAA N 1
ATOM 5070 C CA . VAL A 1 334 ? 21.017 -19.643 -70.764 1.000 109.724 397 VAL AAA CA 1
ATOM 5071 C C . VAL A 1 334 ? 22.457 -19.200 -70.468 1.000 106.848 397 VAL AAA C 1
ATOM 5072 O O . VAL A 1 334 ? 22.823 -19.154 -69.274 1.000 100.657 397 VAL AAA O 1
ATOM 5085 N N . ARG A 1 335 ? 23.242 -18.922 -71.517 1.000 113.391 398 ARG AAA N 1
ATOM 5086 C CA . ARG A 1 335 ? 24.660 -18.477 -71.422 1.000 114.309 398 ARG AAA CA 1
ATOM 5087 C C . ARG A 1 335 ? 24.717 -17.230 -70.534 1.000 115.879 398 ARG AAA C 1
ATOM 5088 O O . ARG A 1 335 ? 25.448 -17.252 -69.507 1.000 107.716 398 ARG AAA O 1
ATOM 5094 N N . ILE A 1 336 ? 23.930 -16.210 -70.901 1.000 122.321 399 ILE AAA N 1
ATOM 5095 C CA . ILE A 1 336 ? 23.869 -14.879 -70.225 1.000 122.219 399 ILE AAA CA 1
ATOM 5096 C C . ILE A 1 336 ? 23.481 -15.076 -68.753 1.000 117.838 399 ILE AAA C 1
ATOM 5097 O O . ILE A 1 336 ? 24.234 -14.586 -67.889 1.000 123.312 399 ILE AAA O 1
ATOM 5102 N N . LEU A 1 337 ? 22.370 -15.779 -68.488 1.000 114.874 400 LEU AAA N 1
ATOM 5103 C CA . LEU A 1 337 ? 21.785 -15.978 -67.129 1.000 107.445 400 LEU AAA CA 1
ATOM 5104 C C . LEU A 1 337 ? 22.786 -16.691 -66.215 1.000 104.694 400 LEU AAA C 1
ATOM 5105 O O . LEU A 1 337 ? 22.829 -16.349 -65.013 1.000 102.771 400 LEU AAA O 1
ATOM 5121 N N . LEU A 1 338 ? 23.537 -17.656 -66.755 1.000 108.563 401 LEU AAA N 1
ATOM 5122 C CA . LEU A 1 338 ? 24.591 -18.397 -66.008 1.000 111.868 401 LEU AAA CA 1
ATOM 5123 C C . LEU A 1 338 ? 25.728 -17.437 -65.639 1.000 112.799 401 LEU AAA C 1
ATOM 5124 O O . LEU A 1 338 ? 26.151 -17.462 -64.469 1.000 101.237 401 LEU AAA O 1
ATOM 5140 N N . ALA A 1 339 ? 26.185 -16.621 -66.601 1.000 125.675 402 ALA AAA N 1
ATOM 5141 C CA . ALA A 1 339 ? 27.252 -15.603 -66.435 1.000 124.193 402 ALA AAA CA 1
ATOM 5142 C C . ALA A 1 339 ? 26.884 -14.633 -65.301 1.000 128.717 402 ALA AAA C 1
ATOM 5143 O O . ALA A 1 339 ? 27.760 -14.371 -64.451 1.000 134.513 402 ALA AAA O 1
ATOM 5150 N N . ASN A 1 340 ? 25.640 -14.131 -65.284 1.000 127.169 403 ASN AAA N 1
ATOM 5151 C CA . ASN A 1 340 ? 25.091 -13.265 -64.201 1.000 126.418 403 ASN AAA CA 1
ATOM 5152 C C . ASN A 1 340 ? 25.338 -13.925 -62.839 1.000 122.274 403 ASN AAA C 1
ATOM 5153 O O . ASN A 1 340 ? 25.916 -13.262 -61.960 1.000 134.360 403 ASN AAA O 1
ATOM 5164 N N . GLY A 1 341 ? 24.922 -15.185 -62.691 1.000 110.773 404 GLY AAA N 1
ATOM 5165 C CA . GLY A 1 341 ? 25.021 -15.957 -61.437 1.000 105.029 404 GLY AAA CA 1
ATOM 5166 C C . GLY A 1 341 ? 23.724 -16.665 -61.079 1.000 100.717 404 GLY AAA C 1
ATOM 5167 O O . GLY A 1 341 ? 23.569 -17.020 -59.898 1.000 96.990 404 GLY AAA O 1
ATOM 5171 N N . ALA A 1 342 ? 22.833 -16.887 -62.053 1.000 104.831 405 ALA AAA N 1
ATOM 5172 C CA . ALA A 1 342 ? 21.590 -17.682 -61.899 1.000 103.602 405 ALA AAA CA 1
ATOM 5173 C C . ALA A 1 342 ? 21.940 -19.087 -61.397 1.000 101.620 405 ALA AAA C 1
ATOM 5174 O O . ALA A 1 342 ? 22.882 -19.688 -61.943 1.000 108.347 405 ALA AAA O 1
ATOM 5181 N N . ASP A 1 343 ? 21.193 -19.573 -60.400 1.000 101.955 406 ASP AAA N 1
ATOM 5182 C CA . ASP A 1 343 ? 21.335 -20.920 -59.783 1.000 98.348 406 ASP AAA CA 1
ATOM 5183 C C . ASP A 1 343 ? 21.127 -21.993 -60.858 1.000 103.465 406 ASP AAA C 1
ATOM 5184 O O . ASP A 1 343 ? 19.983 -22.132 -61.341 1.000 107.336 406 ASP AAA O 1
ATOM 5193 N N . VAL A 1 344 ? 22.196 -22.711 -61.222 1.000 104.173 407 VAL AAA N 1
ATOM 5194 C CA . VAL A 1 344 ? 22.183 -23.776 -62.273 1.000 106.027 407 VAL AAA CA 1
ATOM 5195 C C . VAL A 1 344 ? 21.377 -24.985 -61.767 1.000 102.793 407 VAL AAA C 1
ATOM 5196 O O . VAL A 1 344 ? 20.798 -25.697 -62.620 1.000 95.292 407 VAL AAA O 1
ATOM 5209 N N . ASN A 1 345 ? 21.340 -25.197 -60.442 1.000 93.749 408 ASN AAA N 1
ATOM 5210 C CA . ASN A 1 345 ? 20.688 -26.355 -59.768 1.000 89.892 408 ASN AAA CA 1
ATOM 5211 C C . ASN A 1 345 ? 19.358 -25.944 -59.119 1.000 82.660 408 ASN AAA C 1
ATOM 5212 O O . ASN A 1 345 ? 18.905 -26.671 -58.226 1.000 87.086 408 ASN AAA O 1
ATOM 5223 N N . THR A 1 346 ? 18.747 -24.839 -59.556 1.000 83.386 409 THR AAA N 1
ATOM 5224 C CA . THR A 1 346 ? 17.349 -24.452 -59.218 1.000 80.656 409 THR AAA CA 1
ATOM 5225 C C . THR A 1 346 ? 16.408 -25.561 -59.711 1.000 81.910 409 THR AAA C 1
ATOM 5226 O O . THR A 1 346 ? 16.851 -26.355 -60.557 1.000 91.264 409 THR AAA O 1
ATOM 5237 N N . ALA A 1 347 ? 15.162 -25.603 -59.227 1.000 79.927 410 ALA AAA N 1
ATOM 5238 C CA . ALA A 1 347 ? 14.146 -26.606 -59.627 1.000 82.402 410 ALA AAA CA 1
ATOM 5239 C C . ALA A 1 347 ? 12.742 -25.991 -59.637 1.000 81.401 410 ALA AAA C 1
ATOM 5240 O O . ALA A 1 347 ? 12.510 -25.064 -58.850 1.000 84.600 410 ALA AAA O 1
ATOM 5247 N N . ASP A 1 348 ? 11.843 -26.522 -60.477 1.000 82.595 411 ASP AAA N 1
ATOM 5248 C CA . ASP A 1 348 ? 10.417 -26.102 -60.586 1.000 84.683 411 ASP AAA CA 1
ATOM 5249 C C . ASP A 1 348 ? 9.561 -26.931 -59.614 1.000 83.696 411 ASP AAA C 1
ATOM 5250 O O . ASP A 1 348 ? 10.129 -27.756 -58.883 1.000 76.289 411 ASP AAA O 1
ATOM 5259 N N . GLU A 1 349 ? 8.241 -26.710 -59.630 1.000 93.611 412 GLU AAA N 1
ATOM 5260 C CA . GLU A 1 349 ? 7.211 -27.350 -58.759 1.000 96.989 412 GLU AAA CA 1
ATOM 5261 C C . GLU A 1 349 ? 7.320 -28.884 -58.777 1.000 95.476 412 GLU AAA C 1
ATOM 5262 O O . GLU A 1 349 ? 6.984 -29.503 -57.755 1.000 98.399 412 GLU AAA O 1
ATOM 5274 N N . THR A 1 350 ? 7.718 -29.480 -59.903 1.000 94.356 413 THR AAA N 1
ATOM 5275 C CA . THR A 1 350 ? 7.840 -30.952 -60.087 1.000 89.308 413 THR AAA CA 1
ATOM 5276 C C . THR A 1 350 ? 9.170 -31.444 -59.502 1.000 83.094 413 THR AAA C 1
ATOM 5277 O O . THR A 1 350 ? 9.280 -32.657 -59.270 1.000 90.732 413 THR AAA O 1
ATOM 5288 N N . GLY A 1 351 ? 10.142 -30.544 -59.303 1.000 78.582 414 GLY AAA N 1
ATOM 5289 C CA . GLY A 1 351 ? 11.517 -30.863 -58.864 1.000 76.540 414 GLY AAA CA 1
ATOM 5290 C C . GLY A 1 351 ? 12.501 -30.954 -60.029 1.000 80.013 414 GLY AAA C 1
ATOM 5291 O O . GLY A 1 351 ? 13.656 -31.385 -59.800 1.000 73.645 414 GLY AAA O 1
ATOM 5295 N N . PHE A 1 352 ? 12.078 -30.567 -61.238 1.000 79.509 415 PHE AAA N 1
ATOM 5296 C CA . PHE A 1 352 ? 12.924 -30.556 -62.460 1.000 87.809 415 PHE AAA CA 1
ATOM 5297 C C . PHE A 1 352 ? 13.892 -29.369 -62.409 1.000 85.718 415 PHE AAA C 1
ATOM 5298 O O . PHE A 1 352 ? 13.433 -28.225 -62.307 1.000 88.223 415 PHE AAA O 1
ATOM 5315 N N . THR A 1 353 ? 15.196 -29.648 -62.482 1.000 85.029 416 THR AAA N 1
ATOM 5316 C CA . THR A 1 353 ? 16.277 -28.646 -62.676 1.000 84.860 416 THR AAA CA 1
ATOM 5317 C C . THR A 1 353 ? 16.318 -28.250 -64.150 1.000 83.623 416 THR AAA C 1
ATOM 5318 O O . THR A 1 353 ? 15.689 -28.901 -64.979 1.000 85.743 416 THR AAA O 1
ATOM 5329 N N . PRO A 1 354 ? 17.045 -27.173 -64.534 1.000 85.573 417 PRO AAA N 1
ATOM 5330 C CA . PRO A 1 354 ? 17.183 -26.814 -65.949 1.000 88.473 417 PRO AAA CA 1
ATOM 5331 C C . PRO A 1 354 ? 17.686 -27.998 -66.793 1.000 88.179 417 PRO AAA C 1
ATOM 5332 O O . PRO A 1 354 ? 17.224 -28.166 -67.912 1.000 88.594 417 PRO AAA O 1
ATOM 5343 N N . LEU A 1 355 ? 18.600 -28.797 -66.234 1.000 86.099 418 LEU AAA N 1
ATOM 5344 C CA . LEU A 1 355 ? 19.155 -30.009 -66.894 1.000 86.638 418 LEU AAA CA 1
ATOM 5345 C C . LEU A 1 355 ? 18.019 -31.001 -67.193 1.000 84.629 418 LEU AAA C 1
ATOM 5346 O O . LEU A 1 355 ? 17.974 -31.500 -68.323 1.000 87.488 418 LEU AAA O 1
ATOM 5362 N N . HIS A 1 356 ? 17.128 -31.261 -66.230 1.000 86.411 419 HIS AAA N 1
ATOM 5363 C CA . HIS A 1 356 ? 15.918 -32.109 -66.416 1.000 86.678 419 HIS AAA CA 1
ATOM 5364 C C . HIS A 1 356 ? 15.147 -31.606 -67.638 1.000 87.254 419 HIS AAA C 1
ATOM 5365 O O . HIS A 1 356 ? 14.888 -32.419 -68.548 1.000 92.276 419 HIS AAA O 1
ATOM 5380 N N . LEU A 1 357 ? 14.819 -30.312 -67.662 1.000 86.948 420 LEU AAA N 1
ATOM 5381 C CA . LEU A 1 357 ? 13.993 -29.679 -68.729 1.000 94.140 420 LEU AAA CA 1
ATOM 5382 C C . LEU A 1 357 ? 14.727 -29.696 -70.082 1.000 98.816 420 LEU AAA C 1
ATOM 5383 O O . LEU A 1 357 ? 14.039 -29.828 -71.124 1.000 102.967 420 LEU AAA O 1
ATOM 5399 N N . ALA A 1 358 ? 16.060 -29.578 -70.080 1.000 102.488 421 ALA AAA N 1
ATOM 5400 C CA . ALA A 1 358 ? 16.916 -29.623 -71.293 1.000 105.083 421 ALA AAA CA 1
ATOM 5401 C C . ALA A 1 358 ? 16.903 -31.039 -71.890 1.000 108.587 421 ALA AAA C 1
ATOM 5402 O O . ALA A 1 358 ? 16.640 -31.169 -73.105 1.000 103.062 421 ALA AAA O 1
ATOM 5409 N N . ALA A 1 359 ? 17.171 -32.055 -71.058 1.000 108.262 422 ALA AAA N 1
ATOM 5410 C CA . ALA A 1 359 ? 17.218 -33.491 -71.432 1.000 109.050 422 ALA AAA CA 1
ATOM 5411 C C . ALA A 1 359 ? 15.849 -33.945 -71.957 1.000 108.377 422 ALA AAA C 1
ATOM 5412 O O . ALA A 1 359 ? 15.823 -34.733 -72.919 1.000 109.251 422 ALA AAA O 1
ATOM 5419 N N . TRP A 1 360 ? 14.767 -33.437 -71.357 1.000 107.283 423 TRP AAA N 1
ATOM 5420 C CA . TRP A 1 360 ? 13.352 -33.753 -71.691 1.000 108.398 423 TRP AAA CA 1
ATOM 5421 C C . TRP A 1 360 ? 12.975 -33.220 -73.082 1.000 113.723 423 TRP AAA C 1
ATOM 5422 O O . TRP A 1 360 ? 12.214 -33.913 -73.782 1.000 121.621 423 TRP AAA O 1
ATOM 5443 N N . GLU A 1 361 ? 13.473 -32.041 -73.473 1.000 117.193 424 GLU AAA N 1
ATOM 5444 C CA . GLU A 1 361 ? 13.003 -31.303 -74.680 1.000 115.578 424 GLU AAA CA 1
ATOM 5445 C C . GLU A 1 361 ? 13.941 -31.535 -75.876 1.000 120.987 424 GLU AAA C 1
ATOM 5446 O O . GLU A 1 361 ? 13.601 -31.060 -76.984 1.000 116.996 424 GLU AAA O 1
ATOM 5458 N N . GLY A 1 362 ? 15.047 -32.262 -75.678 1.000 124.691 425 GLY AAA N 1
ATOM 5459 C CA . GLY A 1 362 ? 16.163 -32.366 -76.640 1.000 125.204 425 GLY AAA CA 1
ATOM 5460 C C . GLY A 1 362 ? 17.306 -31.463 -76.210 1.000 128.395 425 GLY AAA C 1
ATOM 5461 O O . GLY A 1 362 ? 17.916 -31.749 -75.163 1.000 140.434 425 GLY AAA O 1
ATOM 5465 N N . HIS A 1 363 ? 17.577 -30.400 -76.971 1.000 123.959 426 HIS AAA N 1
ATOM 5466 C CA . HIS A 1 363 ? 18.430 -29.250 -76.559 1.000 116.232 426 HIS AAA CA 1
ATOM 5467 C C . HIS A 1 363 ? 19.792 -29.764 -76.065 1.000 112.028 426 HIS AAA C 1
ATOM 5468 O O . HIS A 1 363 ? 20.178 -29.416 -74.930 1.000 101.777 426 HIS AAA O 1
ATOM 5483 N N . LEU A 1 364 ? 20.482 -30.557 -76.899 1.000 117.433 427 LEU AAA N 1
ATOM 5484 C CA . LEU A 1 364 ? 21.845 -31.112 -76.654 1.000 118.171 427 LEU AAA CA 1
ATOM 5485 C C . LEU A 1 364 ? 22.790 -29.987 -76.206 1.000 122.332 427 LEU AAA C 1
ATOM 5486 O O . LEU A 1 364 ? 23.495 -30.168 -75.183 1.000 114.286 427 LEU AAA O 1
ATOM 5492 N N . GLY A 1 365 ? 22.801 -28.870 -76.946 1.000 125.414 428 GLY AAA N 1
ATOM 5493 C CA . GLY A 1 365 ? 23.624 -27.680 -76.655 1.000 122.286 428 GLY AAA CA 1
ATOM 5494 C C . GLY A 1 365 ? 23.441 -27.216 -75.223 1.000 123.237 428 GLY AAA C 1
ATOM 5495 O O . GLY A 1 365 ? 24.423 -27.271 -74.451 1.000 125.998 428 GLY AAA O 1
ATOM 5499 N N . ILE A 1 366 ? 22.216 -26.807 -74.874 1.000 123.925 429 ILE AAA N 1
ATOM 5500 C CA . ILE A 1 366 ? 21.827 -26.287 -73.525 1.000 115.673 429 ILE AAA CA 1
ATOM 5501 C C . ILE A 1 366 ? 22.262 -27.287 -72.442 1.000 112.374 429 ILE AAA C 1
ATOM 5502 O O . ILE A 1 366 ? 22.712 -26.822 -71.367 1.000 114.804 429 ILE AAA O 1
ATOM 5518 N N . VAL A 1 367 ? 22.126 -28.595 -72.698 1.000 109.613 430 VAL AAA N 1
ATOM 5519 C CA . VAL A 1 367 ? 22.553 -29.683 -71.760 1.000 110.737 430 VAL AAA CA 1
ATOM 5520 C C . VAL A 1 367 ? 24.068 -29.570 -71.534 1.000 109.198 430 VAL AAA C 1
ATOM 5521 O O . VAL A 1 367 ? 24.496 -29.609 -70.361 1.000 91.795 430 VAL AAA O 1
ATOM 5534 N N . GLU A 1 368 ? 24.840 -29.448 -72.624 1.000 118.270 431 GLU AAA N 1
ATOM 5535 C CA . GLU A 1 368 ? 26.327 -29.349 -72.610 1.000 118.138 431 GLU AAA CA 1
ATOM 5536 C C . GLU A 1 368 ? 26.733 -28.076 -71.851 1.000 119.977 431 GLU AAA C 1
ATOM 5537 O O . GLU A 1 368 ? 27.576 -28.181 -70.929 1.000 123.048 431 GLU AAA O 1
ATOM 5543 N N . VAL A 1 369 ? 26.120 -26.933 -72.190 1.000 117.835 432 VAL AAA N 1
ATOM 5544 C CA . VAL A 1 369 ? 26.367 -25.608 -71.540 1.000 115.786 432 VAL AAA CA 1
ATOM 5545 C C . VAL A 1 369 ? 26.117 -25.715 -70.025 1.000 111.871 432 VAL AAA C 1
ATOM 5546 O O . VAL A 1 369 ? 26.962 -25.205 -69.264 1.000 115.960 432 VAL AAA O 1
ATOM 5551 N N . LEU A 1 370 ? 25.013 -26.355 -69.609 1.000 109.085 433 LEU AAA N 1
ATOM 5552 C CA . LEU A 1 370 ? 24.577 -26.480 -68.182 1.000 114.001 433 LEU AAA CA 1
ATOM 5553 C C . LEU A 1 370 ? 25.554 -27.351 -67.379 1.000 112.587 433 LEU AAA C 1
ATOM 5554 O O . LEU A 1 370 ? 25.883 -26.971 -66.235 1.000 105.841 433 LEU AAA O 1
ATOM 5570 N N . LEU A 1 371 ? 25.947 -28.503 -67.935 1.000 116.110 434 LEU AAA N 1
ATOM 5571 C CA . LEU A 1 371 ? 26.886 -29.469 -67.301 1.000 111.742 434 LEU AAA CA 1
ATOM 5572 C C . LEU A 1 371 ? 28.234 -28.774 -67.074 1.000 116.352 434 LEU AAA C 1
ATOM 5573 O O . LEU A 1 371 ? 28.731 -28.833 -65.926 1.000 110.859 434 LEU AAA O 1
ATOM 5589 N N . LYS A 1 372 ? 28.747 -28.097 -68.114 1.000 120.571 435 LYS AAA N 1
ATOM 5590 C CA . LYS A 1 372 ? 30.021 -27.320 -68.122 1.000 121.882 435 LYS AAA CA 1
ATOM 5591 C C . LYS A 1 372 ? 30.079 -26.352 -66.930 1.000 122.002 435 LYS AAA C 1
ATOM 5592 O O . LYS A 1 372 ? 31.164 -26.237 -66.333 1.000 130.732 435 LYS AAA O 1
ATOM 5598 N N . ASN A 1 373 ? 28.965 -25.688 -66.596 1.000 119.789 436 ASN AAA N 1
ATOM 5599 C CA . ASN A 1 373 ? 28.866 -24.682 -65.498 1.000 121.573 436 ASN AAA CA 1
ATOM 5600 C C . ASN A 1 373 ? 28.776 -25.359 -64.120 1.000 126.963 436 ASN AAA C 1
ATOM 5601 O O . ASN A 1 373 ? 28.862 -24.631 -63.105 1.000 123.479 436 ASN AAA O 1
ATOM 5612 N N . GLY A 1 374 ? 28.577 -26.681 -64.077 1.000 129.039 437 GLY AAA N 1
ATOM 5613 C CA . GLY A 1 374 ? 28.583 -27.479 -62.834 1.000 121.359 437 GLY AAA CA 1
ATOM 5614 C C . GLY A 1 374 ? 27.182 -27.835 -62.368 1.000 116.275 437 GLY AAA C 1
ATOM 5615 O O . GLY A 1 374 ? 26.948 -27.825 -61.146 1.000 105.686 437 GLY AAA O 1
ATOM 5619 N N . ALA A 1 375 ? 26.281 -28.153 -63.303 1.000 117.491 438 ALA AAA N 1
ATOM 5620 C CA . ALA A 1 375 ? 24.922 -28.672 -63.025 1.000 108.811 438 ALA AAA CA 1
ATOM 5621 C C . ALA A 1 375 ? 25.037 -30.074 -62.425 1.000 108.532 438 ALA AAA C 1
ATOM 5622 O O . ALA A 1 375 ? 25.830 -30.871 -62.964 1.000 111.914 438 ALA AAA O 1
ATOM 5629 N N . ASP A 1 376 ? 24.264 -30.362 -61.371 1.000 105.227 439 ASP AAA N 1
ATOM 5630 C CA . ASP A 1 376 ? 24.153 -31.711 -60.755 1.000 102.541 439 ASP AAA CA 1
ATOM 5631 C C . ASP A 1 376 ? 23.529 -32.671 -61.776 1.000 106.431 439 ASP AAA C 1
ATOM 5632 O O . ASP A 1 376 ? 22.319 -32.536 -62.044 1.000 106.409 439 ASP AAA O 1
ATOM 5641 N N . VAL A 1 377 ? 24.336 -33.592 -62.322 1.000 105.840 440 VAL AAA N 1
ATOM 5642 C CA . VAL A 1 377 ? 23.950 -34.555 -63.399 1.000 101.878 440 VAL AAA CA 1
ATOM 5643 C C . VAL A 1 377 ? 22.954 -35.586 -62.843 1.000 99.500 440 VAL AAA C 1
ATOM 5644 O O . VAL A 1 377 ? 22.144 -36.098 -63.637 1.000 99.997 440 VAL AAA O 1
ATOM 5657 N N . ASN A 1 378 ? 23.018 -35.876 -61.538 1.000 94.249 441 ASN AAA N 1
ATOM 5658 C CA . ASN A 1 378 ? 22.195 -36.911 -60.853 1.000 92.590 441 ASN AAA CA 1
ATOM 5659 C C . ASN A 1 378 ? 21.144 -36.239 -59.960 1.000 93.838 441 ASN AAA C 1
ATOM 5660 O O . ASN A 1 378 ? 20.850 -36.787 -58.874 1.000 96.081 441 ASN AAA O 1
ATOM 5671 N N . ALA A 1 379 ? 20.603 -35.092 -60.385 1.000 92.293 442 ALA AAA N 1
ATOM 5672 C CA . ALA A 1 379 ? 19.522 -34.372 -59.672 1.000 84.298 442 ALA AAA CA 1
ATOM 5673 C C . ALA A 1 379 ? 18.242 -35.213 -59.752 1.000 78.722 442 ALA AAA C 1
ATOM 5674 O O . ALA A 1 379 ? 17.942 -35.724 -60.843 1.000 81.108 442 ALA AAA O 1
ATOM 5681 N N . ASN A 1 380 ? 17.529 -35.354 -58.635 1.000 73.886 443 ASN AAA N 1
ATOM 5682 C CA . ASN A 1 380 ? 16.254 -36.112 -58.551 1.000 73.165 443 ASN AAA CA 1
ATOM 5683 C C . ASN A 1 380 ? 15.084 -35.132 -58.502 1.000 68.084 443 ASN AAA C 1
ATOM 5684 O O . ASN A 1 380 ? 15.145 -34.229 -57.674 1.000 67.837 443 ASN AAA O 1
ATOM 5695 N N . ASP A 1 381 ? 14.057 -35.322 -59.334 1.000 68.568 444 ASP AAA N 1
ATOM 5696 C CA . ASP A 1 381 ? 12.720 -34.704 -59.123 1.000 69.773 444 ASP AAA CA 1
ATOM 5697 C C . ASP A 1 381 ? 12.046 -35.404 -57.928 1.000 68.973 444 ASP AAA C 1
ATOM 5698 O O . ASP A 1 381 ? 12.697 -36.257 -57.283 1.000 65.026 444 ASP AAA O 1
ATOM 5707 N N . GLU A 1 382 ? 10.786 -35.069 -57.644 1.000 69.641 445 GLU AAA N 1
ATOM 5708 C CA . GLU A 1 382 ? 10.085 -35.485 -56.400 1.000 69.162 445 GLU AAA CA 1
ATOM 5709 C C . GLU A 1 382 ? 9.748 -36.979 -56.450 1.000 67.833 445 GLU AAA C 1
ATOM 5710 O O . GLU A 1 382 ? 9.420 -37.533 -55.384 1.000 68.869 445 GLU AAA O 1
ATOM 5722 N N . ARG A 1 383 ? 9.836 -37.614 -57.620 1.000 70.059 446 ARG AAA N 1
ATOM 5723 C CA . ARG A 1 383 ? 9.600 -39.075 -57.765 1.000 72.786 446 ARG AAA CA 1
ATOM 5724 C C . ARG A 1 383 ? 10.930 -39.827 -57.926 1.000 71.113 446 ARG AAA C 1
ATOM 5725 O O . ARG A 1 383 ? 10.876 -41.059 -57.986 1.000 72.696 446 ARG AAA O 1
ATOM 5746 N N . GLY A 1 384 ? 12.070 -39.125 -57.973 1.000 72.059 447 GLY AAA N 1
ATOM 5747 C CA . GLY A 1 384 ? 13.420 -39.727 -58.052 1.000 74.990 447 GLY AAA CA 1
ATOM 5748 C C . GLY A 1 384 ? 13.947 -39.883 -59.476 1.000 74.960 447 GLY AAA C 1
ATOM 5749 O O . GLY A 1 384 ? 14.969 -40.587 -59.652 1.000 74.871 447 GLY AAA O 1
ATOM 5753 N N . HIS A 1 385 ? 13.288 -39.274 -60.466 1.000 76.837 448 HIS AAA N 1
ATOM 5754 C CA . HIS A 1 385 ? 13.744 -39.260 -61.883 1.000 79.792 448 HIS AAA CA 1
ATOM 5755 C C . HIS A 1 385 ? 14.979 -38.360 -62.006 1.000 78.137 448 HIS AAA C 1
ATOM 5756 O O . HIS A 1 385 ? 14.898 -37.173 -61.620 1.000 74.990 448 HIS AAA O 1
ATOM 5771 N N . THR A 1 386 ? 16.089 -38.927 -62.482 1.000 79.992 449 THR AAA N 1
ATOM 5772 C CA . THR A 1 386 ? 17.318 -38.202 -62.896 1.000 82.002 449 THR AAA CA 1
ATOM 5773 C C . THR A 1 386 ? 17.126 -37.694 -64.323 1.000 83.958 449 THR AAA C 1
ATOM 5774 O O . THR A 1 386 ? 16.215 -38.129 -65.019 1.000 82.545 449 THR AAA O 1
ATOM 5785 N N . PRO A 1 387 ? 17.958 -36.740 -64.800 1.000 88.180 450 PRO AAA N 1
ATOM 5786 C CA . PRO A 1 387 ? 17.952 -36.365 -66.214 1.000 89.982 450 PRO AAA CA 1
ATOM 5787 C C . PRO A 1 387 ? 18.075 -37.576 -67.159 1.000 93.955 450 PRO AAA C 1
ATOM 5788 O O . PRO A 1 387 ? 17.479 -37.546 -68.231 1.000 94.529 450 PRO AAA O 1
ATOM 5799 N N . LEU A 1 388 ? 18.819 -38.614 -66.750 1.000 94.038 451 LEU AAA N 1
ATOM 5800 C CA . LEU A 1 388 ? 19.034 -39.842 -67.567 1.000 97.480 451 LEU AAA CA 1
ATOM 5801 C C . LEU A 1 388 ? 17.708 -40.587 -67.770 1.000 94.172 451 LEU AAA C 1
ATOM 5802 O O . LEU A 1 388 ? 17.489 -41.073 -68.894 1.000 101.182 451 LEU AAA O 1
ATOM 5818 N N . HIS A 1 389 ? 16.865 -40.678 -66.733 1.000 90.675 452 HIS AAA N 1
ATOM 5819 C CA . HIS A 1 389 ? 15.477 -41.216 -66.813 1.000 90.745 452 HIS AAA CA 1
ATOM 5820 C C . HIS A 1 389 ? 14.713 -40.499 -67.936 1.000 93.127 452 HIS AAA C 1
ATOM 5821 O O . HIS A 1 389 ? 14.173 -41.199 -68.819 1.000 95.267 452 HIS AAA O 1
ATOM 5836 N N . LEU A 1 390 ? 14.684 -39.160 -67.904 1.000 95.155 453 LEU AAA N 1
ATOM 5837 C CA . LEU A 1 390 ? 13.894 -38.304 -68.834 1.000 97.117 453 LEU AAA CA 1
ATOM 5838 C C . LEU A 1 390 ? 14.390 -38.498 -70.274 1.000 101.178 453 LEU AAA C 1
ATOM 5839 O O . LEU A 1 390 ? 13.536 -38.571 -71.181 1.000 102.647 453 LEU AAA O 1
ATOM 5855 N N . ALA A 1 391 ? 15.712 -38.578 -70.475 1.000 102.398 454 ALA AAA N 1
ATOM 5856 C CA . ALA A 1 391 ? 16.371 -38.727 -71.799 1.000 108.910 454 ALA AAA CA 1
ATOM 5857 C C . ALA A 1 391 ? 16.015 -40.086 -72.421 1.000 108.474 454 ALA AAA C 1
ATOM 5858 O O . ALA A 1 391 ? 15.751 -40.142 -73.651 1.000 104.338 454 ALA AAA O 1
ATOM 5865 N N . ALA A 1 392 ? 16.030 -41.138 -71.594 1.000 104.086 455 ALA AAA N 1
ATOM 5866 C CA . ALA A 1 392 ? 15.686 -42.530 -71.964 1.000 105.569 455 ALA AAA CA 1
ATOM 5867 C C . ALA A 1 392 ? 14.205 -42.615 -72.354 1.000 105.544 455 ALA AAA C 1
ATOM 5868 O O . ALA A 1 392 ? 13.896 -43.339 -73.318 1.000 109.771 455 ALA AAA O 1
ATOM 5875 N N . TYR A 1 393 ? 13.336 -41.889 -71.643 1.000 105.596 456 TYR AAA N 1
ATOM 5876 C CA . TYR A 1 393 ? 11.859 -41.901 -71.824 1.000 108.846 456 TYR AAA CA 1
ATOM 5877 C C . TYR A 1 393 ? 11.464 -41.252 -73.156 1.000 113.700 456 TYR AAA C 1
ATOM 5878 O O . TYR A 1 393 ? 10.604 -41.821 -73.854 1.000 120.363 456 TYR AAA O 1
ATOM 5896 N N . THR A 1 394 ? 12.038 -40.089 -73.481 1.000 115.965 457 THR AAA N 1
ATOM 5897 C CA . THR A 1 394 ? 11.667 -39.270 -74.671 1.000 114.940 457 THR AAA CA 1
ATOM 5898 C C . THR A 1 394 ? 12.291 -39.881 -75.928 1.000 116.997 457 THR AAA C 1
ATOM 5899 O O . THR A 1 394 ? 11.565 -40.004 -76.929 1.000 117.170 457 THR AAA O 1
ATOM 5910 N N . GLY A 1 395 ? 13.576 -40.243 -75.867 1.000 118.814 458 GLY AAA N 1
ATOM 5911 C CA . GLY A 1 395 ? 14.274 -40.995 -76.929 1.000 124.224 458 GLY AAA CA 1
ATOM 5912 C C . GLY A 1 395 ? 15.349 -40.168 -77.611 1.000 127.873 458 GLY AAA C 1
ATOM 5913 O O . GLY A 1 395 ? 15.364 -40.139 -78.864 1.000 136.619 458 GLY AAA O 1
ATOM 5917 N N . HIS A 1 396 ? 16.232 -39.544 -76.823 1.000 124.123 459 HIS AAA N 1
ATOM 5918 C CA . HIS A 1 396 ? 17.357 -38.693 -77.295 1.000 124.799 459 HIS AAA CA 1
ATOM 5919 C C . HIS A 1 396 ? 18.691 -39.371 -76.953 1.000 121.891 459 HIS AAA C 1
ATOM 5920 O O . HIS A 1 396 ? 19.140 -39.248 -75.793 1.000 120.495 459 HIS AAA O 1
ATOM 5935 N N . LEU A 1 397 ? 19.294 -40.048 -77.940 1.000 122.317 460 LEU AAA N 1
ATOM 5936 C CA . LEU A 1 397 ? 20.543 -40.849 -77.807 1.000 121.629 460 LEU AAA CA 1
ATOM 5937 C C . LEU A 1 397 ? 21.704 -39.941 -77.378 1.000 122.827 460 LEU AAA C 1
ATOM 5938 O O . LEU A 1 397 ? 22.337 -40.236 -76.343 1.000 113.329 460 LEU AAA O 1
ATOM 5944 N N . GLU A 1 398 ? 21.958 -38.868 -78.136 1.000 134.038 461 GLU AAA N 1
ATOM 5945 C CA . GLU A 1 398 ? 23.117 -37.948 -77.942 1.000 133.827 461 GLU AAA CA 1
ATOM 5946 C C . GLU A 1 398 ? 23.143 -37.435 -76.493 1.000 122.585 461 GLU AAA C 1
ATOM 5947 O O . GLU A 1 398 ? 24.239 -37.417 -75.899 1.000 118.441 461 GLU AAA O 1
ATOM 5953 N N . ILE A 1 399 ? 21.989 -37.068 -75.927 1.000 122.945 462 ILE AAA N 1
ATOM 5954 C CA . ILE A 1 399 ? 21.875 -36.539 -74.527 1.000 120.985 462 ILE AAA CA 1
ATOM 5955 C C . ILE A 1 399 ? 22.271 -37.635 -73.524 1.000 119.350 462 ILE AAA C 1
ATOM 5956 O O . ILE A 1 399 ? 22.942 -37.293 -72.512 1.000 109.017 462 ILE AAA O 1
ATOM 5972 N N . VAL A 1 400 ? 21.856 -38.884 -73.780 1.000 116.002 463 VAL AAA N 1
ATOM 5973 C CA . VAL A 1 400 ? 22.178 -40.078 -72.937 1.000 114.945 463 VAL AAA CA 1
ATOM 5974 C C . VAL A 1 400 ? 23.703 -40.262 -72.901 1.000 114.284 463 VAL AAA C 1
ATOM 5975 O O . VAL A 1 400 ? 24.245 -40.450 -71.787 1.000 105.644 463 VAL AAA O 1
ATOM 5988 N N . GLU A 1 401 ? 24.363 -40.211 -74.069 1.000 117.590 464 GLU AAA N 1
ATOM 5989 C CA . GLU A 1 401 ? 25.842 -40.336 -74.211 1.000 115.479 464 GLU AAA CA 1
ATOM 5990 C C . GLU A 1 401 ? 26.512 -39.195 -73.430 1.000 116.403 464 GLU AAA C 1
ATOM 5991 O O . GLU A 1 401 ? 27.387 -39.489 -72.581 1.000 112.050 464 GLU AAA O 1
ATOM 5997 N N . VAL A 1 402 ? 26.086 -37.951 -73.685 1.000 115.494 465 VAL AAA N 1
ATOM 5998 C CA . VAL A 1 402 ? 26.592 -36.710 -73.021 1.000 114.324 465 VAL AAA CA 1
ATOM 5999 C C . VAL A 1 402 ? 26.440 -36.844 -71.500 1.000 113.941 465 VAL AAA C 1
ATOM 6000 O O . VAL A 1 402 ? 27.417 -36.527 -70.784 1.000 115.627 465 VAL AAA O 1
ATOM 6005 N N . LEU A 1 403 ? 25.266 -37.290 -71.030 1.000 114.651 466 LEU AAA N 1
ATOM 6006 C CA . LEU A 1 403 ? 24.941 -37.453 -69.581 1.000 115.468 466 LEU AAA CA 1
ATOM 6007 C C . LEU A 1 403 ? 25.826 -38.544 -68.962 1.000 116.061 466 LEU AAA C 1
ATOM 6008 O O . LEU A 1 403 ? 26.408 -38.286 -67.883 1.000 105.815 466 LEU AAA O 1
ATOM 6024 N N . LEU A 1 404 ? 25.887 -39.720 -69.607 1.000 121.866 467 LEU AAA N 1
ATOM 6025 C CA . LEU A 1 404 ? 26.679 -40.900 -69.156 1.000 121.226 467 LEU AAA CA 1
ATOM 6026 C C . LEU A 1 404 ? 28.150 -40.482 -69.028 1.000 129.574 467 LEU AAA C 1
ATOM 6027 O O . LEU A 1 404 ? 28.743 -40.749 -67.953 1.000 127.174 467 LEU AAA O 1
ATOM 6033 N N . LYS A 1 405 ? 28.677 -39.810 -70.064 1.000 133.056 468 LYS AAA N 1
ATOM 6034 C CA . LYS A 1 405 ? 30.036 -39.198 -70.115 1.000 131.335 468 LYS AAA CA 1
ATOM 6035 C C . LYS A 1 405 ? 30.302 -38.365 -68.849 1.000 127.027 468 LYS AAA C 1
ATOM 6036 O O . LYS A 1 405 ? 31.365 -38.560 -68.228 1.000 126.023 468 LYS AAA O 1
ATOM 6042 N N . ASN A 1 406 ? 29.368 -37.488 -68.464 1.000 122.766 469 ASN AAA N 1
ATOM 6043 C CA . ASN A 1 406 ? 29.536 -36.526 -67.339 1.000 121.622 469 ASN AAA CA 1
ATOM 6044 C C . ASN A 1 406 ? 29.328 -37.216 -65.982 1.000 124.452 469 ASN AAA C 1
ATOM 6045 O O . ASN A 1 406 ? 29.529 -36.541 -64.945 1.000 120.335 469 ASN AAA O 1
ATOM 6056 N N . GLY A 1 407 ? 28.917 -38.490 -65.976 1.000 127.296 470 GLY AAA N 1
ATOM 6057 C CA . GLY A 1 407 ? 28.905 -39.345 -64.769 1.000 123.304 470 GLY AAA CA 1
ATOM 6058 C C . GLY A 1 407 ? 27.505 -39.588 -64.233 1.000 118.342 470 GLY AAA C 1
ATOM 6059 O O . GLY A 1 407 ? 27.336 -39.545 -63.001 1.000 112.133 470 GLY AAA O 1
ATOM 6063 N N . ALA A 1 408 ? 26.548 -39.871 -65.124 1.000 124.848 471 ALA AAA N 1
ATOM 6064 C CA . ALA A 1 408 ? 25.135 -40.187 -64.805 1.000 124.035 471 ALA AAA CA 1
ATOM 6065 C C . ALA A 1 408 ? 25.018 -41.645 -64.337 1.000 127.237 471 ALA AAA C 1
ATOM 6066 O O . ALA A 1 408 ? 25.587 -42.526 -65.012 1.000 141.856 471 ALA AAA O 1
ATOM 6073 N N . GLY A 1 409 ? 24.298 -41.886 -63.233 1.000 125.453 472 GLY AAA N 1
ATOM 6074 C CA . GLY A 1 409 ? 24.033 -43.231 -62.679 1.000 117.445 472 GLY AAA CA 1
ATOM 6075 C C . GLY A 1 409 ? 23.137 -44.054 -63.593 1.000 117.589 472 GLY AAA C 1
ATOM 6076 O O . GLY A 1 409 ? 21.934 -43.741 -63.676 1.0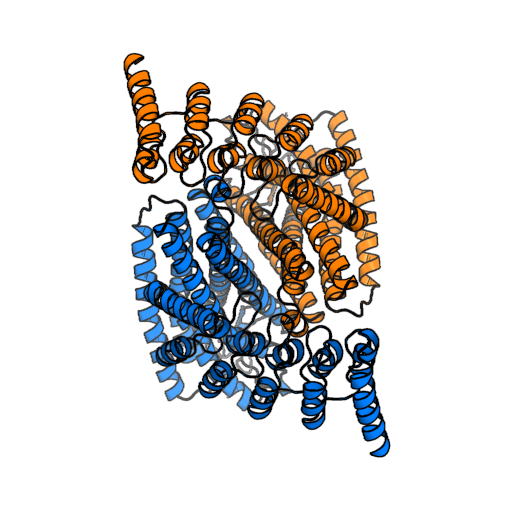00 118.185 472 GLY AAA O 1
ATOM 6080 N N . VAL A 1 410 ? 23.692 -45.086 -64.241 1.000 116.892 473 VAL AAA N 1
ATOM 6081 C CA . VAL A 1 410 ? 22.989 -45.927 -65.259 1.000 113.879 473 VAL AAA CA 1
ATOM 6082 C C . VAL A 1 410 ? 21.921 -46.788 -64.570 1.000 111.438 473 VAL AAA C 1
ATOM 6083 O O . VAL A 1 410 ? 20.974 -47.209 -65.274 1.000 105.780 473 VAL AAA O 1
ATOM 6096 N N . ASN A 1 411 ? 22.083 -47.057 -63.266 1.000 106.775 474 ASN AAA N 1
ATOM 6097 C CA . ASN A 1 411 ? 21.215 -47.959 -62.461 1.000 99.956 474 ASN AAA CA 1
ATOM 6098 C C . ASN A 1 411 ? 20.499 -47.150 -61.375 1.000 99.014 474 ASN AAA C 1
ATOM 6099 O O . ASN A 1 411 ? 20.194 -47.733 -60.310 1.000 102.119 474 ASN AAA O 1
ATOM 6110 N N . ALA A 1 412 ? 20.252 -45.858 -61.615 1.000 101.917 475 ALA AAA N 1
ATOM 6111 C CA . ALA A 1 412 ? 19.490 -44.977 -60.693 1.000 92.319 475 ALA AAA CA 1
ATOM 6112 C C . ALA A 1 412 ? 18.008 -45.345 -60.812 1.000 89.379 475 ALA AAA C 1
ATOM 6113 O O . ALA A 1 412 ? 17.540 -45.516 -61.961 1.000 96.367 475 ALA AAA O 1
ATOM 6120 N N . THR A 1 413 ? 17.313 -45.504 -59.683 1.000 78.537 476 THR AAA N 1
ATOM 6121 C CA . THR A 1 413 ? 15.907 -45.988 -59.642 1.000 78.091 476 THR AAA CA 1
ATOM 6122 C C . THR A 1 413 ? 15.011 -44.915 -59.022 1.000 71.275 476 THR AAA C 1
ATOM 6123 O O . THR A 1 413 ? 15.456 -44.251 -58.083 1.000 70.075 476 THR AAA O 1
ATOM 6134 N N . ASP A 1 414 ? 13.797 -44.763 -59.551 1.000 72.496 477 ASP AAA N 1
ATOM 6135 C CA . ASP A 1 414 ? 12.744 -43.868 -59.003 1.000 74.201 477 ASP AAA CA 1
ATOM 6136 C C . ASP A 1 414 ? 12.061 -44.572 -57.817 1.000 70.528 477 ASP AAA C 1
ATOM 6137 O O . ASP A 1 414 ? 12.528 -45.643 -57.405 1.000 71.674 477 ASP AAA O 1
ATOM 6146 N N . VAL A 1 415 ? 10.988 -43.987 -57.288 1.000 71.713 478 VAL AAA N 1
ATOM 6147 C CA . VAL A 1 415 ? 10.249 -44.487 -56.087 1.000 73.462 478 VAL AAA CA 1
ATOM 6148 C C . VAL A 1 415 ? 9.635 -45.869 -56.355 1.000 75.559 478 VAL AAA C 1
ATOM 6149 O O . VAL A 1 415 ? 9.428 -46.597 -55.369 1.000 75.459 478 VAL AAA O 1
ATOM 6162 N N . ILE A 1 416 ? 9.323 -46.189 -57.618 1.000 76.635 479 ILE AAA N 1
ATOM 6163 C CA . ILE A 1 416 ? 8.698 -47.473 -58.070 1.000 78.179 479 ILE AAA CA 1
ATOM 6164 C C . ILE A 1 416 ? 9.812 -48.496 -58.360 1.000 78.208 479 ILE AAA C 1
ATOM 6165 O O . ILE A 1 416 ? 9.488 -49.687 -58.549 1.000 79.155 479 ILE AAA O 1
ATOM 6181 N N . GLY A 1 417 ? 11.077 -48.058 -58.402 1.000 75.852 480 GLY AAA N 1
ATOM 6182 C CA . GLY A 1 417 ? 12.246 -48.894 -58.736 1.000 72.974 480 GLY AAA CA 1
ATOM 6183 C C . GLY A 1 417 ? 12.505 -48.961 -60.234 1.000 77.980 480 GLY AAA C 1
ATOM 6184 O O . GLY A 1 417 ? 13.253 -49.876 -60.662 1.000 81.346 480 GLY AAA O 1
ATOM 6188 N N . THR A 1 418 ? 11.907 -48.048 -61.012 1.000 77.254 481 THR AAA N 1
ATOM 6189 C CA . THR A 1 418 ? 12.130 -47.903 -62.478 1.000 82.880 481 THR AAA CA 1
ATOM 6190 C C . THR A 1 418 ? 13.527 -47.325 -62.722 1.000 81.432 481 THR AAA C 1
ATOM 6191 O O . THR A 1 418 ? 13.814 -46.239 -62.210 1.000 83.134 481 THR AAA O 1
ATOM 6202 N N . ALA A 1 419 ? 14.364 -48.052 -63.457 1.000 87.377 482 ALA AAA N 1
ATOM 6203 C CA . ALA A 1 419 ? 15.703 -47.625 -63.922 1.000 90.719 482 ALA AAA CA 1
ATOM 6204 C C . ALA A 1 419 ? 15.584 -47.096 -65.349 1.000 92.449 482 ALA AAA C 1
ATOM 6205 O O . ALA A 1 419 ? 14.577 -47.324 -66.018 1.000 93.928 482 ALA AAA O 1
ATOM 6212 N N . PRO A 1 420 ? 16.598 -46.364 -65.863 1.000 95.825 483 PRO AAA N 1
ATOM 6213 C CA . PRO A 1 420 ? 16.588 -45.919 -67.258 1.000 98.212 483 PRO AAA CA 1
ATOM 6214 C C . PRO A 1 420 ? 16.368 -47.056 -68.271 1.000 102.805 483 PRO AAA C 1
ATOM 6215 O O . PRO A 1 420 ? 15.682 -46.818 -69.257 1.000 106.065 483 PRO AAA O 1
ATOM 6226 N N . LEU A 1 421 ? 16.926 -48.250 -68.019 1.000 102.537 484 LEU AAA N 1
ATOM 6227 C CA . LEU A 1 421 ? 16.799 -49.418 -68.940 1.000 103.754 484 LEU AAA CA 1
ATOM 6228 C C . LEU A 1 421 ? 15.323 -49.813 -69.084 1.000 99.457 484 LEU AAA C 1
ATOM 6229 O O . LEU A 1 421 ? 14.942 -50.200 -70.200 1.000 102.876 484 LEU AAA O 1
ATOM 6235 N N . HIS A 1 422 ? 14.531 -49.728 -68.006 1.000 94.567 485 HIS AAA N 1
ATOM 6236 C CA . HIS A 1 422 ? 13.060 -49.970 -68.014 1.000 96.259 485 HIS AAA CA 1
ATOM 6237 C C . HIS A 1 422 ? 12.375 -49.006 -68.993 1.000 98.044 485 HIS AAA C 1
ATOM 6238 O O . HIS A 1 422 ? 11.514 -49.461 -69.770 1.000 97.715 485 HIS AAA O 1
ATOM 6253 N N . LEU A 1 423 ? 12.731 -47.719 -68.934 1.000 99.766 486 LEU AAA N 1
ATOM 6254 C CA . LEU A 1 423 ? 12.079 -46.631 -69.712 1.000 99.397 486 LEU AAA CA 1
ATOM 6255 C C . LEU A 1 423 ? 12.453 -46.749 -71.195 1.000 107.141 486 LEU AAA C 1
ATOM 6256 O O . LEU A 1 423 ? 11.538 -46.602 -72.033 1.000 113.589 486 LEU AAA O 1
ATOM 6272 N N . ALA A 1 424 ? 13.729 -47.014 -71.507 1.000 110.794 487 ALA AAA N 1
ATOM 6273 C CA . ALA A 1 424 ? 14.242 -47.208 -72.889 1.000 111.521 487 ALA AAA CA 1
ATOM 6274 C C . ALA A 1 424 ? 13.477 -48.346 -73.579 1.000 115.605 487 ALA AAA C 1
ATOM 6275 O O . ALA A 1 424 ? 13.039 -48.160 -74.736 1.000 117.911 487 ALA AAA O 1
ATOM 6282 N N . ALA A 1 425 ? 13.330 -49.479 -72.881 1.000 118.314 488 ALA AAA N 1
ATOM 6283 C CA . ALA A 1 425 ? 12.685 -50.723 -73.367 1.000 118.894 488 ALA AAA CA 1
ATOM 6284 C C . ALA A 1 425 ? 11.173 -50.515 -73.524 1.000 117.540 488 ALA AAA C 1
ATOM 6285 O O . ALA A 1 425 ? 10.602 -51.022 -74.510 1.000 119.677 488 ALA AAA O 1
ATOM 6292 N N . MET A 1 426 ? 10.554 -49.807 -72.577 1.000 116.181 489 MET AAA N 1
ATOM 6293 C CA . MET A 1 426 ? 9.083 -49.591 -72.509 1.000 119.935 489 MET AAA CA 1
ATOM 6294 C C . MET A 1 426 ? 8.597 -48.775 -73.717 1.000 124.953 489 MET AAA C 1
ATOM 6295 O O . MET A 1 426 ? 7.491 -49.082 -74.202 1.000 137.356 489 MET AAA O 1
ATOM 6309 N N . TRP A 1 427 ? 9.381 -47.794 -74.190 1.000 125.401 490 TRP AAA N 1
ATOM 6310 C CA . TRP A 1 427 ? 8.950 -46.768 -75.186 1.000 124.767 490 TRP AAA CA 1
ATOM 6311 C C . TRP A 1 427 ? 9.651 -46.956 -76.541 1.000 124.360 490 TRP AAA C 1
ATOM 6312 O O . TRP A 1 427 ? 9.725 -45.971 -77.310 1.000 124.585 490 TRP AAA O 1
ATOM 6333 N N . GLY A 1 428 ? 10.131 -48.168 -76.828 1.000 122.144 491 GLY AAA N 1
ATOM 6334 C CA . GLY A 1 428 ? 10.595 -48.578 -78.165 1.000 126.162 491 GLY AAA CA 1
ATOM 6335 C C . GLY A 1 428 ? 11.856 -47.854 -78.617 1.000 129.589 491 GLY AAA C 1
ATOM 6336 O O . GLY A 1 428 ? 11.939 -47.552 -79.833 1.000 139.078 491 GLY AAA O 1
ATOM 6340 N N . HIS A 1 429 ? 12.816 -47.616 -77.710 1.000 121.142 492 HIS AAA N 1
ATOM 6341 C CA . HIS A 1 429 ? 14.105 -46.926 -78.004 1.000 120.937 492 HIS AAA CA 1
ATOM 6342 C C . HIS A 1 429 ? 15.259 -47.940 -78.032 1.000 121.230 492 HIS AAA C 1
ATOM 6343 O O . HIS A 1 429 ? 16.059 -47.952 -77.077 1.000 117.571 492 HIS AAA O 1
ATOM 6358 N N . LEU A 1 430 ? 15.350 -48.719 -79.118 1.000 125.272 493 LEU AAA N 1
ATOM 6359 C CA . LEU A 1 430 ? 16.367 -49.788 -79.335 1.000 132.774 493 LEU AAA CA 1
ATOM 6360 C C . LEU A 1 430 ? 17.774 -49.205 -79.144 1.000 136.248 493 LEU AAA C 1
ATOM 6361 O O . LEU A 1 430 ? 18.531 -49.737 -78.294 1.000 135.472 493 LEU AAA O 1
ATOM 6367 N N . GLU A 1 431 ? 18.098 -48.136 -79.884 1.000 142.410 494 GLU AAA N 1
ATOM 6368 C CA . GLU A 1 431 ? 19.433 -47.474 -79.861 1.000 142.615 494 GLU AAA CA 1
ATOM 6369 C C . GLU A 1 431 ? 19.837 -47.189 -78.405 1.000 130.627 494 GLU AAA C 1
ATOM 6370 O O . GLU A 1 431 ? 20.986 -47.507 -78.042 1.000 128.192 494 GLU AAA O 1
ATOM 6376 N N . ILE A 1 432 ? 18.917 -46.661 -77.593 1.000 124.459 495 ILE AAA N 1
ATOM 6377 C CA . ILE A 1 432 ? 19.171 -46.272 -76.170 1.000 121.596 495 ILE AAA CA 1
ATOM 6378 C C . ILE A 1 432 ? 19.365 -47.524 -75.296 1.000 121.635 495 ILE AAA C 1
ATOM 6379 O O . ILE A 1 432 ? 20.235 -47.485 -74.394 1.000 118.809 495 ILE AAA O 1
ATOM 6395 N N . VAL A 1 433 ? 18.573 -48.578 -75.522 1.000 123.126 496 VAL AAA N 1
ATOM 6396 C CA . VAL A 1 433 ? 18.706 -49.889 -74.814 1.000 122.658 496 VAL AAA CA 1
ATOM 6397 C C . VAL A 1 433 ? 20.159 -50.366 -74.959 1.000 120.767 496 VAL AAA C 1
ATOM 6398 O O . VAL A 1 433 ? 20.781 -50.674 -73.915 1.000 112.185 496 VAL AAA O 1
ATOM 6411 N N . GLU A 1 434 ? 20.675 -50.355 -76.198 1.000 119.524 497 GLU AAA N 1
ATOM 6412 C CA . GLU A 1 434 ? 22.071 -50.720 -76.572 1.000 120.770 497 GLU AAA CA 1
ATOM 6413 C C . GLU A 1 434 ? 23.080 -49.932 -75.723 1.000 122.277 497 GLU AAA C 1
ATOM 6414 O O . GLU A 1 434 ? 23.928 -50.572 -75.060 1.000 119.948 497 GLU AAA O 1
ATOM 6420 N N . VAL A 1 435 ? 22.987 -48.597 -75.721 1.000 124.392 498 VAL AAA N 1
ATOM 6421 C CA . VAL A 1 435 ? 24.005 -47.702 -75.092 1.000 122.827 498 VAL AAA CA 1
ATOM 6422 C C . VAL A 1 435 ? 23.956 -47.858 -73.564 1.000 121.897 498 VAL AAA C 1
ATOM 6423 O O . VAL A 1 435 ? 25.038 -47.801 -72.947 1.000 127.445 498 VAL AAA O 1
ATOM 6436 N N . LEU A 1 436 ? 22.766 -48.041 -72.974 1.000 115.521 499 LEU AAA N 1
ATOM 6437 C CA . LEU A 1 436 ? 22.590 -48.203 -71.502 1.000 116.700 499 LEU AAA CA 1
ATOM 6438 C C . LEU A 1 436 ? 23.242 -49.518 -71.052 1.000 116.135 499 LEU AAA C 1
ATOM 6439 O O . LEU A 1 436 ? 24.000 -49.494 -70.048 1.000 111.020 499 LEU AAA O 1
ATOM 6455 N N . LEU A 1 437 ? 22.961 -50.616 -71.766 1.000 117.262 500 LEU AAA N 1
ATOM 6456 C CA . LEU A 1 437 ? 23.547 -51.960 -71.501 1.000 117.522 500 LEU AAA CA 1
ATOM 6457 C C . LEU A 1 437 ? 25.077 -51.838 -71.475 1.000 119.847 500 LEU AAA C 1
ATOM 6458 O O . LEU A 1 437 ? 25.670 -52.211 -70.434 1.000 118.380 500 LEU AAA O 1
ATOM 6474 N N . LYS A 1 438 ? 25.662 -51.263 -72.540 1.000 119.234 501 LYS AAA N 1
ATOM 6475 C CA . LYS A 1 438 ? 27.121 -50.995 -72.711 1.000 120.004 501 LYS AAA CA 1
ATOM 6476 C C . LYS A 1 438 ? 27.732 -50.305 -71.475 1.000 122.880 501 LYS AAA C 1
ATOM 6477 O O . LYS A 1 438 ? 28.923 -50.554 -71.210 1.000 131.431 501 LYS AAA O 1
ATOM 6483 N N . ASN A 1 439 ? 26.973 -49.472 -70.750 1.000 119.130 502 ASN AAA N 1
ATOM 6484 C CA . ASN A 1 439 ? 27.490 -48.631 -69.635 1.000 115.310 502 ASN AAA CA 1
ATOM 6485 C C . ASN A 1 439 ? 27.165 -49.255 -68.271 1.000 117.736 502 ASN AAA C 1
ATOM 6486 O O . ASN A 1 439 ? 27.341 -48.548 -67.242 1.000 112.372 502 ASN AAA O 1
ATOM 6497 N N . GLY A 1 440 ? 26.723 -50.519 -68.247 1.000 118.532 503 GLY AAA N 1
ATOM 6498 C CA . GLY A 1 440 ? 26.580 -51.317 -67.010 1.000 115.360 503 GLY AAA CA 1
ATOM 6499 C C . GLY A 1 440 ? 25.178 -51.253 -66.423 1.000 110.988 503 GLY AAA C 1
ATOM 6500 O O . GLY A 1 440 ? 25.058 -51.179 -65.179 1.000 102.329 503 GLY AAA O 1
ATOM 6504 N N . ALA A 1 441 ? 24.157 -51.295 -67.286 1.000 116.904 504 ALA AAA N 1
ATOM 6505 C CA . ALA A 1 441 ? 22.720 -51.387 -66.928 1.000 115.163 504 ALA AAA CA 1
ATOM 6506 C C . ALA A 1 441 ? 22.352 -52.853 -66.656 1.000 120.199 504 ALA AAA C 1
ATOM 6507 O O . ALA A 1 441 ? 22.471 -53.673 -67.599 1.000 126.085 504 ALA AAA O 1
ATOM 6514 N N . ASP A 1 442 ? 21.917 -53.162 -65.426 1.000 115.638 505 ASP AAA N 1
ATOM 6515 C CA . ASP A 1 442 ? 21.505 -54.522 -64.974 1.000 111.113 505 ASP AAA CA 1
ATOM 6516 C C . ASP A 1 442 ? 20.318 -54.994 -65.822 1.000 109.656 505 ASP AAA C 1
ATOM 6517 O O . ASP A 1 442 ? 19.235 -54.399 -65.697 1.000 111.029 505 ASP AAA O 1
ATOM 6526 N N . VAL A 1 443 ? 20.510 -56.034 -66.640 1.000 113.262 506 VAL AAA N 1
ATOM 6527 C CA . VAL A 1 443 ? 19.521 -56.504 -67.663 1.000 113.716 506 VAL AAA CA 1
ATOM 6528 C C . VAL A 1 443 ? 18.261 -57.039 -66.965 1.000 113.093 506 VAL AAA C 1
ATOM 6529 O O . VAL A 1 443 ? 17.228 -57.166 -67.673 1.000 115.255 506 VAL AAA O 1
ATOM 6534 N N . ASN A 1 444 ? 18.345 -57.342 -65.656 1.000 104.627 507 ASN AAA N 1
ATOM 6535 C CA . ASN A 1 444 ? 17.275 -58.003 -64.859 1.000 102.749 507 ASN AAA CA 1
ATOM 6536 C C . ASN A 1 444 ? 17.007 -57.203 -63.582 1.000 103.214 507 ASN AAA C 1
ATOM 6537 O O . ASN A 1 444 ? 16.704 -57.825 -62.544 1.000 106.492 507 ASN AAA O 1
ATOM 6548 N N . ALA A 1 445 ? 17.115 -55.875 -63.649 1.000 100.683 508 ALA AAA N 1
ATOM 6549 C CA . ALA A 1 445 ? 16.646 -54.962 -62.587 1.000 92.764 508 ALA AAA CA 1
ATOM 6550 C C . ALA A 1 445 ? 15.120 -55.072 -62.539 1.000 92.431 508 ALA AAA C 1
ATOM 6551 O O . ALA A 1 445 ? 14.497 -55.085 -63.615 1.000 90.725 508 ALA AAA O 1
ATOM 6558 N N . GLN A 1 446 ? 14.549 -55.201 -61.338 1.000 91.954 509 GLN AAA N 1
ATOM 6559 C CA . GLN A 1 446 ? 13.090 -55.378 -61.135 1.000 88.532 509 GLN AAA CA 1
ATOM 6560 C C . GLN A 1 446 ? 12.544 -54.140 -60.438 1.000 79.590 509 GLN AAA C 1
ATOM 6561 O O . GLN A 1 446 ? 13.224 -53.651 -59.538 1.000 82.688 509 GLN AAA O 1
ATOM 6575 N N . ASP A 1 447 ? 11.382 -53.653 -60.875 1.000 79.823 510 ASP AAA N 1
ATOM 6576 C CA . ASP A 1 447 ? 10.620 -52.578 -60.184 1.000 80.455 510 ASP AAA CA 1
ATOM 6577 C C . ASP A 1 447 ? 9.867 -53.206 -59.002 1.000 76.851 510 ASP AAA C 1
ATOM 6578 O O . ASP A 1 447 ? 9.976 -54.432 -58.805 1.000 74.698 510 ASP AAA O 1
ATOM 6587 N N . LYS A 1 448 ? 9.129 -52.388 -58.252 1.000 77.486 511 LYS AAA N 1
ATOM 6588 C CA . LYS A 1 448 ? 8.292 -52.794 -57.087 1.000 78.799 511 LYS AAA CA 1
ATOM 6589 C C . LYS A 1 448 ? 7.455 -54.043 -57.405 1.000 73.935 511 LYS AAA C 1
ATOM 6590 O O . LYS A 1 448 ? 7.082 -54.746 -56.455 1.000 78.426 511 LYS AAA O 1
ATOM 6609 N N . PHE A 1 449 ? 7.118 -54.262 -58.677 1.000 73.695 512 PHE AAA N 1
ATOM 6610 C CA . PHE A 1 449 ? 6.122 -55.260 -59.156 1.000 77.311 512 PHE AAA CA 1
ATOM 6611 C C . PHE A 1 449 ? 6.804 -56.417 -59.901 1.000 78.828 512 PHE AAA C 1
ATOM 6612 O O . PHE A 1 449 ? 6.083 -57.255 -60.482 1.000 85.020 512 PHE AAA O 1
ATOM 6629 N N . GLY A 1 450 ? 8.140 -56.458 -59.897 1.000 79.312 513 GLY AAA N 1
ATOM 6630 C CA . GLY A 1 450 ? 8.944 -57.577 -60.422 1.000 79.563 513 GLY AAA CA 1
ATOM 6631 C C . GLY A 1 450 ? 9.185 -57.475 -61.914 1.000 81.788 513 GLY AAA C 1
ATOM 6632 O O . GLY A 1 450 ? 9.734 -58.437 -62.468 1.000 85.656 513 GLY AAA O 1
ATOM 6636 N N . LYS A 1 451 ? 8.817 -56.356 -62.548 1.000 84.655 514 LYS AAA N 1
ATOM 6637 C CA . LYS A 1 451 ? 8.974 -56.162 -64.018 1.000 88.568 514 LYS AAA CA 1
ATOM 6638 C C . LYS A 1 451 ? 10.438 -55.833 -64.325 1.000 88.010 514 LYS AAA C 1
ATOM 6639 O O . LYS A 1 451 ? 10.986 -54.899 -63.706 1.000 85.750 514 LYS AAA O 1
ATOM 6658 N N . THR A 1 452 ? 11.041 -56.600 -65.235 1.000 93.305 515 THR AAA N 1
ATOM 6659 C CA . THR A 1 452 ? 12.383 -56.357 -65.828 1.000 94.507 515 THR AAA CA 1
ATOM 6660 C C . THR A 1 452 ? 12.212 -55.520 -67.092 1.000 96.741 515 THR AAA C 1
ATOM 6661 O O . THR A 1 452 ? 11.114 -55.450 -67.644 1.000 96.268 515 THR AAA O 1
ATOM 6672 N N . PRO A 1 453 ? 13.283 -54.860 -67.593 1.000 99.931 516 PRO AAA N 1
ATOM 6673 C CA . PRO A 1 453 ? 13.243 -54.211 -68.906 1.000 102.555 516 PRO AAA CA 1
ATOM 6674 C C . PRO A 1 453 ? 12.678 -55.119 -70.010 1.000 107.244 516 PRO AAA C 1
ATOM 6675 O O . PRO A 1 453 ? 11.912 -54.639 -70.832 1.000 111.463 516 PRO AAA O 1
ATOM 6686 N N . PHE A 1 454 ? 13.071 -56.399 -69.999 1.000 108.587 517 PHE AAA N 1
ATOM 6687 C CA . PHE A 1 454 ? 12.607 -57.453 -70.940 1.000 111.957 517 PHE AAA CA 1
ATOM 6688 C C . PHE A 1 454 ? 11.082 -57.599 -70.854 1.000 113.671 517 PHE AAA C 1
ATOM 6689 O O . PHE A 1 454 ? 10.425 -57.638 -71.920 1.000 119.284 517 PHE AAA O 1
ATOM 6706 N N . ASP A 1 455 ? 10.541 -57.687 -69.633 1.000 113.992 518 ASP AAA N 1
ATOM 6707 C CA . ASP A 1 455 ? 9.084 -57.852 -69.366 1.000 116.296 518 ASP AAA CA 1
ATOM 6708 C C . ASP A 1 455 ? 8.313 -56.669 -69.973 1.000 116.381 518 ASP AAA C 1
ATOM 6709 O O . ASP A 1 455 ? 7.251 -56.908 -70.589 1.000 111.095 518 ASP AAA O 1
ATOM 6718 N N . LEU A 1 456 ? 8.831 -55.445 -69.807 1.000 116.741 519 LEU AAA N 1
ATOM 6719 C CA . LEU A 1 456 ? 8.195 -54.185 -70.286 1.000 115.804 519 LEU AAA CA 1
ATOM 6720 C C . LEU A 1 456 ? 8.264 -54.114 -71.821 1.000 116.969 519 LEU AAA C 1
ATOM 6721 O O . LEU A 1 456 ? 7.268 -53.667 -72.427 1.000 111.999 519 LEU AAA O 1
ATOM 6737 N N . ALA A 1 457 ? 9.382 -54.544 -72.423 1.000 120.182 520 ALA AAA N 1
ATOM 6738 C CA . ALA A 1 457 ? 9.571 -54.647 -73.893 1.000 126.465 520 ALA AAA CA 1
ATOM 6739 C C . ALA A 1 457 ? 8.438 -55.481 -74.512 1.000 127.648 520 ALA AAA C 1
ATOM 6740 O O . ALA A 1 457 ? 7.804 -55.005 -75.475 1.000 126.613 520 ALA AAA O 1
ATOM 6747 N N . ILE A 1 458 ? 8.187 -56.676 -73.969 1.000 124.049 521 ILE AAA N 1
ATOM 6748 C CA . ILE A 1 458 ? 7.118 -57.605 -74.445 1.000 133.676 521 ILE AAA CA 1
ATOM 6749 C C . ILE A 1 458 ? 5.737 -56.989 -74.178 1.000 133.682 521 ILE AAA C 1
ATOM 6750 O O . ILE A 1 458 ? 4.876 -57.082 -75.067 1.000 149.932 521 ILE AAA O 1
ATOM 6766 N N . ASP A 1 459 ? 5.532 -56.381 -73.009 1.000 135.242 522 ASP AAA N 1
ATOM 6767 C CA . ASP A 1 459 ? 4.231 -55.783 -72.598 1.000 132.443 522 ASP AAA CA 1
ATOM 6768 C C . ASP A 1 459 ? 3.717 -54.823 -73.683 1.000 131.362 522 ASP AAA C 1
ATOM 6769 O O . ASP A 1 459 ? 2.502 -54.858 -73.962 1.000 127.513 522 ASP AAA O 1
ATOM 6778 N N . ASN A 1 460 ? 4.605 -54.014 -74.277 1.000 132.845 523 ASN AAA N 1
ATOM 6779 C CA . ASN A 1 460 ? 4.256 -52.892 -75.193 1.000 131.896 523 ASN AAA CA 1
ATOM 6780 C C . ASN A 1 460 ? 4.550 -53.283 -76.648 1.000 130.605 523 ASN AAA C 1
ATOM 6781 O O . ASN A 1 460 ? 4.799 -52.370 -77.463 1.000 132.951 523 ASN AAA O 1
ATOM 6792 N N . GLY A 1 461 ? 4.502 -54.583 -76.959 1.000 129.750 524 GLY AAA N 1
ATOM 6793 C CA . GLY A 1 461 ? 4.680 -55.143 -78.314 1.000 130.564 524 GLY AAA CA 1
ATOM 6794 C C . GLY A 1 461 ? 5.930 -54.616 -78.998 1.000 132.748 524 GLY AAA C 1
ATOM 6795 O O . GLY A 1 461 ? 5.825 -54.217 -80.175 1.000 139.820 524 GLY AAA O 1
ATOM 6799 N N . ASN A 1 462 ? 7.066 -54.609 -78.288 1.000 130.907 525 ASN AAA N 1
ATOM 6800 C CA . ASN A 1 462 ? 8.388 -54.147 -78.798 1.000 132.630 525 ASN AAA CA 1
ATOM 6801 C C . ASN A 1 462 ? 9.310 -55.363 -78.972 1.000 133.674 525 ASN AAA C 1
ATOM 6802 O O . ASN A 1 462 ? 10.330 -55.436 -78.261 1.000 129.603 525 ASN AAA O 1
ATOM 6813 N N . GLU A 1 463 ? 8.962 -56.246 -79.918 1.000 138.880 526 GLU AAA N 1
ATOM 6814 C CA . GLU A 1 463 ? 9.531 -57.614 -80.101 1.000 142.193 526 GLU AAA CA 1
ATOM 6815 C C . GLU A 1 463 ? 11.027 -57.544 -80.441 1.000 144.093 526 GLU AAA C 1
ATOM 6816 O O . GLU A 1 463 ? 11.767 -58.465 -80.024 1.000 143.840 526 GLU AAA O 1
ATOM 6822 N N . ASP A 1 464 ? 11.455 -56.512 -81.178 1.000 144.347 527 ASP AAA N 1
ATOM 6823 C CA . ASP A 1 464 ? 12.872 -56.322 -81.594 1.000 145.168 527 ASP AAA CA 1
ATOM 6824 C C . ASP A 1 464 ? 13.725 -56.056 -80.343 1.000 139.425 527 ASP AAA C 1
ATOM 6825 O O . ASP A 1 464 ? 14.831 -56.630 -80.250 1.000 136.545 527 ASP AAA O 1
ATOM 6831 N N . ILE A 1 465 ? 13.216 -55.258 -79.398 1.000 135.318 528 ILE AAA N 1
ATOM 6832 C CA . ILE A 1 465 ? 13.959 -54.827 -78.172 1.000 132.834 528 ILE AAA CA 1
ATOM 6833 C C . ILE A 1 465 ? 13.970 -55.956 -77.132 1.000 130.256 528 ILE AAA C 1
ATOM 6834 O O . ILE A 1 465 ? 14.966 -56.053 -76.376 1.000 126.355 528 ILE AAA O 1
ATOM 6850 N N . ALA A 1 466 ? 12.890 -56.741 -77.051 1.000 133.658 529 ALA AAA N 1
ATOM 6851 C CA . ALA A 1 466 ? 12.808 -57.971 -76.227 1.000 130.377 529 ALA AAA CA 1
ATOM 6852 C C . ALA A 1 466 ? 13.935 -58.920 -76.649 1.000 128.391 529 ALA AAA C 1
ATOM 6853 O O . ALA A 1 466 ? 14.591 -59.491 -75.753 1.000 124.055 529 ALA AAA O 1
ATOM 6860 N N . GLU A 1 467 ? 14.163 -59.041 -77.964 1.000 130.186 530 GLU AAA N 1
ATOM 6861 C CA . GLU A 1 467 ? 15.222 -59.886 -78.581 1.000 133.178 530 GLU AAA CA 1
ATOM 6862 C C . GLU A 1 467 ? 16.600 -59.451 -78.060 1.000 132.277 530 GLU AAA C 1
ATOM 6863 O O . GLU A 1 467 ? 17.321 -60.316 -77.520 1.000 138.289 530 GLU AAA O 1
ATOM 6869 N N . VAL A 1 468 ? 16.951 -58.167 -78.197 1.000 129.370 531 VAL AAA N 1
ATOM 6870 C CA . VAL A 1 468 ? 18.307 -57.644 -77.839 1.000 127.849 531 VAL AAA CA 1
ATOM 6871 C C . VAL A 1 468 ? 18.526 -57.851 -76.334 1.000 126.974 531 VAL AAA C 1
ATOM 6872 O O . VAL A 1 468 ? 19.659 -58.213 -75.949 1.000 125.793 531 VAL AAA O 1
ATOM 6885 N N . LEU A 1 469 ? 17.470 -57.659 -75.532 1.000 126.455 532 LEU AAA N 1
ATOM 6886 C CA . LEU A 1 469 ? 17.474 -57.853 -74.054 1.000 126.867 532 LEU AAA CA 1
ATOM 6887 C C . LEU A 1 469 ? 17.612 -59.344 -73.714 1.000 131.626 532 LEU AAA C 1
ATOM 6888 O O . LEU A 1 469 ? 18.393 -59.656 -72.798 1.000 135.890 532 LEU AAA O 1
ATOM 6904 N N . GLN A 1 470 ? 16.881 -60.229 -74.403 1.000 134.789 533 GLN AAA N 1
ATOM 6905 C CA . GLN A 1 470 ? 17.078 -61.703 -74.304 1.000 139.989 533 GLN AAA CA 1
ATOM 6906 C C . GLN A 1 470 ? 18.575 -61.995 -74.482 1.000 146.160 533 GLN AAA C 1
ATOM 6907 O O . GLN A 1 470 ? 19.148 -62.664 -73.589 1.000 137.511 533 GLN AAA O 1
ATOM 6913 N N . LYS A 1 471 ? 19.175 -61.469 -75.566 1.000 152.914 534 LYS AAA N 1
ATOM 6914 C CA . LYS A 1 471 ? 20.621 -61.593 -75.919 1.000 157.789 534 LYS AAA CA 1
ATOM 6915 C C . LYS A 1 471 ? 21.494 -61.046 -74.777 1.000 156.911 534 LYS AAA C 1
ATOM 6916 O O . LYS A 1 471 ? 22.501 -61.699 -74.433 1.000 164.299 534 LYS AAA O 1
ATOM 6922 N N . ALA A 1 472 ? 21.135 -59.891 -74.214 1.000 149.932 535 ALA AAA N 1
ATOM 6923 C CA . ALA A 1 472 ? 21.826 -59.272 -73.059 1.000 149.885 535 ALA AAA CA 1
ATOM 6924 C C . ALA A 1 472 ? 21.733 -60.194 -71.831 1.000 148.670 535 ALA AAA C 1
ATOM 6925 O O . ALA A 1 472 ? 22.715 -60.264 -71.059 1.000 144.696 535 ALA AAA O 1
ATOM 6932 N N . ALA A 1 473 ? 20.589 -60.862 -71.647 1.000 148.871 536 ALA AAA N 1
ATOM 6933 C CA . ALA A 1 473 ? 20.305 -61.767 -70.507 1.000 149.335 536 ALA AAA CA 1
ATOM 6934 C C . ALA A 1 473 ? 21.130 -63.056 -70.642 1.000 149.299 536 ALA AAA C 1
ATOM 6935 O O . ALA A 1 473 ? 21.808 -63.413 -69.662 1.000 152.322 536 ALA AAA O 1
ATOM 6942 N N . THR A 1 474 ? 21.079 -63.728 -71.799 1.000 143.674 537 THR AAA N 1
ATOM 6943 C CA . THR A 1 474 ? 21.842 -64.980 -72.080 1.000 149.299 537 THR AAA CA 1
ATOM 6944 C C . THR A 1 474 ? 23.349 -64.688 -71.999 1.000 155.596 537 THR AAA C 1
ATOM 6945 O O . THR A 1 474 ? 24.093 -65.593 -71.572 1.000 151.983 537 THR AAA O 1
ATOM 6956 N N . ARG A 1 475 ? 23.770 -63.472 -72.379 1.000 163.278 538 ARG AAA N 1
ATOM 6957 C CA . ARG A 1 475 ? 25.183 -62.999 -72.336 1.000 163.751 538 ARG AAA CA 1
ATOM 6958 C C . ARG A 1 475 ? 25.702 -63.057 -70.892 1.000 157.179 538 ARG AAA C 1
ATOM 6959 O O . ARG A 1 475 ? 26.835 -63.534 -70.689 1.000 159.087 538 ARG AAA O 1
ATOM 6965 N N . GLU A 1 476 ? 24.899 -62.591 -69.930 1.000 154.239 539 GLU AAA N 1
ATOM 6966 C CA . GLU A 1 476 ? 25.193 -62.677 -68.472 1.000 149.336 539 GLU AAA CA 1
ATOM 6967 C C . GLU A 1 476 ? 25.391 -64.151 -68.087 1.000 153.771 539 GLU AAA C 1
ATOM 6968 O O . GLU A 1 476 ? 26.373 -64.441 -67.382 1.000 165.036 539 GLU AAA O 1
ATOM 6974 N N . LEU A 1 477 ? 24.514 -65.041 -68.568 1.000 151.795 540 LEU AAA N 1
ATOM 6975 C CA . LEU A 1 477 ? 24.461 -66.489 -68.209 1.000 150.676 540 LEU AAA CA 1
ATOM 6976 C C . LEU A 1 477 ? 25.765 -67.198 -68.602 1.000 158.589 540 LEU AAA C 1
ATOM 6977 O O . LEU A 1 477 ? 26.164 -68.118 -67.866 1.000 166.042 540 LEU AAA O 1
ATOM 6983 N N . GLU A 1 478 ? 26.392 -66.799 -69.716 1.000 166.632 541 GLU AAA N 1
ATOM 6984 C CA . GLU A 1 478 ? 27.642 -67.411 -70.255 1.000 167.572 541 GLU AAA CA 1
ATOM 6985 C C . GLU A 1 478 ? 28.833 -67.072 -69.348 1.000 168.441 541 GLU AAA C 1
ATOM 6986 O O . GLU A 1 478 ? 29.764 -67.894 -69.304 1.000 165.874 541 GLU AAA O 1
ATOM 6992 N N . VAL A 1 479 ? 28.797 -65.913 -68.669 1.000 169.266 542 VAL AAA N 1
ATOM 6993 C CA . VAL A 1 479 ? 29.809 -65.448 -67.667 1.000 165.152 542 VAL AAA CA 1
ATOM 6994 C C . VAL A 1 479 ? 30.317 -66.645 -66.848 1.000 168.186 542 VAL AAA C 1
ATOM 6995 O O . VAL A 1 479 ? 31.493 -67.012 -67.030 1.000 169.799 542 VAL AAA O 1
ATOM 7000 N N . LEU A 1 480 ? 29.456 -67.237 -66.011 1.000 166.555 543 LEU AAA N 1
ATOM 7001 C CA . LEU A 1 480 ? 29.735 -68.486 -65.242 1.000 162.254 543 LEU AAA CA 1
ATOM 7002 C C . LEU A 1 480 ? 30.086 -69.627 -66.211 1.000 165.494 543 LEU AAA C 1
ATOM 7003 O O . LEU A 1 480 ? 31.244 -70.042 -66.373 1.000 174.842 543 LEU AAA O 1
ATOM 7009 N N . GLY B 1 5 ? -32.168 -21.879 0.801 1.000 120.430 50 GLY BBB N 1
ATOM 7010 C CA . GLY B 1 5 ? -31.337 -21.054 1.725 1.000 122.361 50 GLY BBB CA 1
ATOM 7011 C C . GLY B 1 5 ? -29.838 -21.292 1.538 1.000 121.672 50 GLY BBB C 1
ATOM 7012 O O . GLY B 1 5 ? -29.165 -20.513 0.864 1.000 118.799 50 GLY BBB O 1
ATOM 7016 N N . PRO B 1 6 ? -29.280 -22.400 2.086 1.000 116.349 51 PRO BBB N 1
ATOM 7017 C CA . PRO B 1 6 ? -27.837 -22.508 2.313 1.000 112.231 51 PRO BBB CA 1
ATOM 7018 C C . PRO B 1 6 ? -27.008 -22.634 1.022 1.000 113.535 51 PRO BBB C 1
ATOM 7019 O O . PRO B 1 6 ? -25.911 -22.074 0.968 1.000 105.350 51 PRO BBB O 1
ATOM 7030 N N . ASN B 1 7 ? -27.539 -23.363 0.031 1.000 109.035 52 ASN BBB N 1
ATOM 7031 C CA . ASN B 1 7 ? -26.882 -23.622 -1.278 1.000 100.474 52 ASN BBB CA 1
ATOM 7032 C C . ASN B 1 7 ? -27.883 -23.453 -2.436 1.000 95.990 52 ASN BBB C 1
ATOM 7033 O O . ASN B 1 7 ? -27.629 -24.023 -3.520 1.000 88.039 52 ASN BBB O 1
ATOM 7044 N N . SER B 1 8 ? -28.968 -22.695 -2.224 1.000 100.811 53 SER BBB N 1
ATOM 7045 C CA . SER B 1 8 ? -30.048 -22.431 -3.217 1.000 97.066 53 SER BBB CA 1
ATOM 7046 C C . SER B 1 8 ? -29.433 -21.867 -4.507 1.000 92.218 53 SER BBB C 1
ATOM 7047 O O . SER B 1 8 ? -29.804 -22.349 -5.599 1.000 81.506 53 SER BBB O 1
ATOM 7053 N N . ASP B 1 9 ? -28.510 -20.907 -4.365 1.000 87.710 54 ASP BBB N 1
ATOM 7054 C CA . ASP B 1 9 ? -27.844 -20.170 -5.471 1.000 89.602 54 ASP BBB CA 1
ATOM 7055 C C . ASP B 1 9 ? -27.170 -21.145 -6.434 1.000 86.226 54 ASP BBB C 1
ATOM 7056 O O . ASP B 1 9 ? -27.121 -20.836 -7.642 1.000 93.500 54 ASP BBB O 1
ATOM 7065 N N . LEU B 1 10 ? -26.648 -22.259 -5.914 1.000 77.993 55 LEU BBB N 1
ATOM 7066 C CA . LEU B 1 10 ? -25.823 -23.216 -6.687 1.000 73.486 55 LEU BBB CA 1
ATOM 7067 C C . LEU B 1 10 ? -26.711 -24.205 -7.455 1.000 70.090 55 LEU BBB C 1
ATOM 7068 O O . LEU B 1 10 ? -26.152 -25.015 -8.219 1.000 69.852 55 LEU BBB O 1
ATOM 7084 N N . ASP B 1 11 ? -28.035 -24.148 -7.285 1.000 73.591 56 ASP BBB N 1
ATOM 7085 C CA . ASP B 1 11 ? -28.994 -25.039 -7.996 1.000 75.747 56 ASP BBB CA 1
ATOM 7086 C C . ASP B 1 11 ? -29.047 -24.634 -9.469 1.000 77.255 56 ASP BBB C 1
ATOM 7087 O O . ASP B 1 11 ? -29.046 -23.411 -9.736 1.000 79.905 56 ASP BBB O 1
ATOM 7096 N N . VAL B 1 12 ? -29.116 -25.616 -10.375 1.000 75.145 57 VAL BBB N 1
ATOM 7097 C CA . VAL B 1 12 ? -28.906 -25.406 -11.838 1.000 78.562 57 VAL BBB CA 1
ATOM 7098 C C . VAL B 1 12 ? -30.258 -25.321 -12.568 1.000 85.969 57 VAL BBB C 1
ATOM 7099 O O . VAL B 1 12 ? -30.390 -24.439 -13.455 1.000 99.906 57 VAL BBB O 1
ATOM 7112 N N . ASN B 1 13 ? -31.223 -26.172 -12.231 1.000 79.894 58 ASN BBB N 1
ATOM 7113 C CA . ASN B 1 13 ? -32.623 -26.047 -12.729 1.000 90.334 58 ASN BBB CA 1
ATOM 7114 C C . ASN B 1 13 ? -32.690 -26.391 -14.221 1.000 83.871 58 ASN BBB C 1
ATOM 7115 O O . ASN B 1 13 ? -33.252 -25.595 -14.982 1.000 93.933 58 ASN BBB O 1
ATOM 7126 N N . THR B 1 14 ? -32.136 -27.538 -14.606 1.000 80.546 59 THR BBB N 1
ATOM 7127 C CA . THR B 1 14 ? -32.445 -28.249 -15.872 1.000 78.443 59 THR BBB CA 1
ATOM 7128 C C . THR B 1 14 ? -33.512 -29.300 -15.541 1.000 80.582 59 THR BBB C 1
ATOM 7129 O O . THR B 1 14 ? -33.359 -29.976 -14.508 1.000 77.441 59 THR BBB O 1
ATOM 7140 N N . ASP B 1 15 ? -34.559 -29.416 -16.364 1.000 82.843 60 ASP BBB N 1
ATOM 7141 C CA . ASP B 1 15 ? -35.701 -30.341 -16.127 1.000 85.349 60 ASP BBB CA 1
ATOM 7142 C C . ASP B 1 15 ? -35.193 -31.790 -16.110 1.000 81.935 60 ASP BBB C 1
ATOM 7143 O O . ASP B 1 15 ? -34.072 -32.038 -16.584 1.000 80.354 60 ASP BBB O 1
ATOM 7152 N N . ILE B 1 16 ? -35.993 -32.709 -15.565 1.000 85.031 61 ILE BBB N 1
ATOM 7153 C CA . ILE B 1 16 ? -35.644 -34.156 -15.413 1.000 85.324 61 ILE BBB CA 1
ATOM 7154 C C . ILE B 1 16 ? -35.543 -34.803 -16.803 1.000 82.599 61 ILE BBB C 1
ATOM 7155 O O . ILE B 1 16 ? -34.685 -35.680 -16.979 1.000 77.983 61 ILE BBB O 1
ATOM 7171 N N . TYR B 1 17 ? -36.387 -34.389 -17.750 1.000 89.587 62 TYR BBB N 1
ATOM 7172 C CA . TYR B 1 17 ? -36.442 -34.937 -19.131 1.000 98.180 62 TYR BBB CA 1
ATOM 7173 C C . TYR B 1 17 ? -35.088 -34.715 -19.827 1.000 93.616 62 TYR BBB C 1
ATOM 7174 O O . TYR B 1 17 ? -34.551 -35.676 -20.421 1.000 90.305 62 TYR BBB O 1
ATOM 7192 N N . SER B 1 18 ? -34.559 -33.487 -19.759 1.000 89.148 63 SER BBB N 1
ATOM 7193 C CA . SER B 1 18 ? -33.205 -33.096 -20.235 1.000 83.843 63 SER BBB CA 1
ATOM 7194 C C . SER B 1 18 ? -32.156 -34.080 -19.715 1.000 77.857 63 SER BBB C 1
ATOM 7195 O O . SER B 1 18 ? -31.395 -34.624 -20.542 1.000 73.434 63 SER BBB O 1
ATOM 7203 N N . LYS B 1 19 ? -32.123 -34.279 -18.395 1.000 75.706 64 LYS BBB N 1
ATOM 7204 C CA . LYS B 1 19 ? -31.094 -35.094 -17.695 1.000 77.742 64 LYS BBB CA 1
ATOM 7205 C C . LYS B 1 19 ? -31.156 -36.537 -18.204 1.000 76.360 64 LYS BBB C 1
ATOM 7206 O O . LYS B 1 19 ? -30.088 -37.117 -18.463 1.000 74.858 64 LYS BBB O 1
ATOM 7225 N N . VAL B 1 20 ? -32.363 -37.077 -18.380 1.000 80.533 65 VAL BBB N 1
ATOM 7226 C CA . VAL B 1 20 ? -32.583 -38.492 -18.802 1.000 78.506 65 VAL BBB CA 1
ATOM 7227 C C . VAL B 1 20 ? -32.157 -38.637 -20.267 1.000 75.628 65 VAL BBB C 1
ATOM 7228 O O . VAL B 1 20 ? -31.431 -39.602 -20.561 1.000 73.906 65 VAL BBB O 1
ATOM 7241 N N . LEU B 1 21 ? -32.565 -37.704 -21.137 1.000 78.052 66 LEU BBB N 1
ATOM 7242 C CA . LEU B 1 21 ? -32.222 -37.701 -22.589 1.000 79.205 66 LEU BBB CA 1
ATOM 7243 C C . LEU B 1 21 ? -30.698 -37.611 -22.765 1.000 78.168 66 LEU BBB C 1
ATOM 7244 O O . LEU B 1 21 ? -30.138 -38.429 -23.520 1.000 77.374 66 LEU BBB O 1
ATOM 7260 N N . VAL B 1 22 ? -30.065 -36.639 -22.104 1.000 73.276 67 VAL BBB N 1
ATOM 7261 C CA . VAL B 1 22 ? -28.589 -36.425 -22.118 1.000 70.676 67 VAL BBB CA 1
ATOM 7262 C C . VAL B 1 22 ? -27.890 -37.683 -21.587 1.000 70.698 67 VAL BBB C 1
ATOM 7263 O O . VAL B 1 22 ? -26.857 -38.060 -22.159 1.000 73.153 67 VAL BBB O 1
ATOM 7276 N N . THR B 1 23 ? -28.419 -38.307 -20.533 1.000 70.480 68 THR BBB N 1
ATOM 7277 C CA . THR B 1 23 ? -27.855 -39.558 -19.959 1.000 72.088 68 THR BBB CA 1
ATOM 7278 C C . THR B 1 23 ? -27.898 -40.663 -21.024 1.000 73.245 68 THR BBB C 1
ATOM 7279 O O . THR B 1 23 ? -26.906 -41.409 -21.136 1.000 76.141 68 THR BBB O 1
ATOM 7290 N N . ALA B 1 24 ? -28.988 -40.751 -21.791 1.000 72.436 69 ALA BBB N 1
ATOM 7291 C CA . ALA B 1 24 ? -29.164 -41.745 -22.877 1.000 71.552 69 ALA BBB CA 1
ATOM 7292 C C . ALA B 1 24 ? -28.112 -41.515 -23.975 1.000 70.123 69 ALA BBB C 1
ATOM 7293 O O . ALA B 1 24 ? -27.450 -42.503 -24.371 1.000 69.999 69 ALA BBB O 1
ATOM 7300 N N . ILE B 1 25 ? -27.943 -40.264 -24.426 1.000 67.162 70 ILE BBB N 1
ATOM 7301 C CA . ILE B 1 25 ? -26.949 -39.872 -25.472 1.000 66.463 70 ILE BBB CA 1
ATOM 7302 C C . ILE B 1 25 ? -25.543 -40.215 -24.968 1.000 65.500 70 ILE BBB C 1
ATOM 7303 O O . ILE B 1 25 ? -24.798 -40.871 -25.717 1.000 68.440 70 ILE BBB O 1
ATOM 7319 N N . TYR B 1 26 ? -25.208 -39.793 -23.745 1.000 66.208 71 TYR BBB N 1
ATOM 7320 C CA . TYR B 1 26 ? -23.887 -40.014 -23.090 1.000 67.910 71 TYR BBB CA 1
ATOM 7321 C C . TYR B 1 26 ? -23.567 -41.515 -23.031 1.000 67.206 71 TYR BBB C 1
ATOM 7322 O O . TYR B 1 26 ? -22.434 -41.903 -23.370 1.000 64.510 71 TYR BBB O 1
ATOM 7340 N N . LEU B 1 27 ? -24.522 -42.332 -22.579 1.000 68.574 72 LEU BBB N 1
ATOM 7341 C CA . LEU B 1 27 ? -24.337 -43.801 -22.428 1.000 72.325 72 LEU BBB CA 1
ATOM 7342 C C . LEU B 1 27 ? -24.236 -44.449 -23.815 1.000 72.035 72 LEU BBB C 1
ATOM 7343 O O . LEU B 1 27 ? -23.410 -45.364 -23.970 1.000 71.799 72 LEU BBB O 1
ATOM 7359 N N . ALA B 1 28 ? -25.023 -43.985 -24.791 1.000 73.450 73 ALA BBB N 1
ATOM 7360 C CA . ALA B 1 28 ? -24.959 -44.451 -26.199 1.000 70.589 73 ALA BBB CA 1
ATOM 7361 C C . ALA B 1 28 ? -23.563 -44.160 -26.771 1.000 65.203 73 ALA BBB C 1
ATOM 7362 O O . ALA B 1 28 ? -22.948 -45.085 -27.324 1.000 65.821 73 ALA BBB O 1
ATOM 7369 N N . LEU B 1 29 ? -23.070 -42.932 -26.605 1.000 59.951 74 LEU BBB N 1
ATOM 7370 C CA . LEU B 1 29 ? -21.725 -42.502 -27.069 1.000 60.561 74 LEU BBB CA 1
ATOM 7371 C C . LEU B 1 29 ? -20.633 -43.240 -26.279 1.000 61.531 74 LEU BBB C 1
ATOM 7372 O O . LEU B 1 29 ? -19.569 -43.507 -26.861 1.000 65.985 74 LEU BBB O 1
ATOM 7388 N N . PHE B 1 30 ? -20.878 -43.590 -25.014 1.000 65.436 75 PHE BBB N 1
ATOM 7389 C CA . PHE B 1 30 ? -19.924 -44.371 -24.181 1.000 68.067 75 PHE BBB CA 1
ATOM 7390 C C . PHE B 1 30 ? -19.680 -45.751 -24.810 1.000 68.701 75 PHE BBB C 1
ATOM 7391 O O . PHE B 1 30 ? -18.499 -46.131 -24.923 1.000 71.989 75 PHE BBB O 1
ATOM 7408 N N . VAL B 1 31 ? -20.736 -46.482 -25.191 1.000 69.842 76 VAL BBB N 1
ATOM 7409 C CA . VAL B 1 31 ? -20.605 -47.874 -25.725 1.000 73.801 76 VAL BBB CA 1
ATOM 7410 C C . VAL B 1 31 ? -20.076 -47.793 -27.164 1.000 69.087 76 VAL BBB C 1
ATOM 7411 O O . VAL B 1 31 ? -19.087 -48.494 -27.453 1.000 70.037 76 VAL BBB O 1
ATOM 7424 N N . VAL B 1 32 ? -20.665 -46.950 -28.019 1.000 67.132 77 VAL BBB N 1
ATOM 7425 C CA . VAL B 1 32 ? -20.223 -46.798 -29.439 1.000 70.882 77 VAL BBB CA 1
ATOM 7426 C C . VAL B 1 32 ? -18.748 -46.380 -29.428 1.000 67.719 77 VAL BBB C 1
ATOM 7427 O O . VAL B 1 32 ? -17.955 -47.002 -30.154 1.000 71.071 77 VAL BBB O 1
ATOM 7440 N N . GLY B 1 33 ? -18.398 -45.393 -28.604 1.000 63.327 78 GLY BBB N 1
ATOM 7441 C CA . GLY B 1 33 ? -17.037 -44.831 -28.530 1.000 65.323 78 GLY BBB CA 1
ATOM 7442 C C . GLY B 1 33 ? -16.022 -45.822 -27.987 1.000 63.389 78 GLY BBB C 1
ATOM 7443 O O . GLY B 1 33 ? -14.907 -45.878 -28.531 1.000 63.721 78 GLY BBB O 1
ATOM 7447 N N . THR B 1 34 ? -16.372 -46.551 -26.927 1.000 66.998 79 THR BBB N 1
ATOM 7448 C CA . THR B 1 34 ? -15.466 -47.502 -26.227 1.000 67.991 79 THR BBB CA 1
ATOM 7449 C C . THR B 1 34 ? -15.243 -48.727 -27.130 1.000 69.146 79 THR BBB C 1
ATOM 7450 O O . THR B 1 34 ? -14.081 -49.143 -27.291 1.000 70.699 79 THR BBB O 1
ATOM 7461 N N . VAL B 1 35 ? -16.302 -49.267 -27.732 1.000 66.801 80 VAL BBB N 1
ATOM 7462 C CA . VAL B 1 35 ? -16.207 -50.436 -28.659 1.000 70.017 80 VAL BBB CA 1
ATOM 7463 C C . VAL B 1 35 ? -15.407 -50.024 -29.906 1.000 68.084 80 VAL BBB C 1
ATOM 7464 O O . VAL B 1 35 ? -14.432 -50.721 -30.242 1.000 72.078 80 VAL BBB O 1
ATOM 7477 N N . GLY B 1 36 ? -15.793 -48.931 -30.562 1.000 63.720 81 GLY BBB N 1
ATOM 7478 C CA . GLY B 1 36 ? -15.119 -48.441 -31.779 1.000 66.504 81 GLY BBB CA 1
ATOM 7479 C C . GLY B 1 36 ? -13.633 -48.220 -31.552 1.000 64.804 81 GLY BBB C 1
ATOM 7480 O O . GLY B 1 36 ? -12.827 -48.777 -32.324 1.000 67.920 81 GLY BBB O 1
ATOM 7484 N N . ASN B 1 37 ? -13.284 -47.458 -30.511 1.000 63.133 82 ASN BBB N 1
ATOM 7485 C CA . ASN B 1 37 ? -11.889 -47.049 -30.197 1.000 60.993 82 ASN BBB CA 1
ATOM 7486 C C . ASN B 1 37 ? -11.126 -48.237 -29.598 1.000 61.685 82 ASN BBB C 1
ATOM 7487 O O . ASN B 1 37 ? -9.911 -48.354 -29.871 1.000 67.684 82 ASN BBB O 1
ATOM 7498 N N . GLY B 1 38 ? -11.806 -49.078 -28.815 1.000 61.982 83 GLY BBB N 1
ATOM 7499 C CA . GLY B 1 38 ? -11.222 -50.285 -28.203 1.000 62.882 83 GLY BBB CA 1
ATOM 7500 C C . GLY B 1 38 ? -10.776 -51.267 -29.270 1.000 65.750 83 GLY BBB C 1
ATOM 7501 O O . GLY B 1 38 ? -9.597 -51.673 -29.248 1.000 63.076 83 GLY BBB O 1
ATOM 7505 N N . VAL B 1 39 ? -11.681 -51.613 -30.188 1.000 65.984 84 VAL BBB N 1
ATOM 7506 C CA . VAL B 1 39 ? -11.406 -52.506 -31.350 1.000 70.357 84 VAL BBB CA 1
ATOM 7507 C C . VAL B 1 39 ? -10.248 -51.918 -32.171 1.000 68.808 84 VAL BBB C 1
ATOM 7508 O O . VAL B 1 39 ? -9.342 -52.688 -32.550 1.000 68.799 84 VAL BBB O 1
ATOM 7521 N N . THR B 1 40 ? -10.267 -50.607 -32.429 1.000 62.913 85 THR BBB N 1
ATOM 7522 C CA . THR B 1 40 ? -9.198 -49.899 -33.183 1.000 63.112 85 THR BBB CA 1
ATOM 7523 C C . THR B 1 40 ? -7.851 -50.130 -32.490 1.000 62.147 85 THR BBB C 1
ATOM 7524 O O . THR B 1 40 ? -6.942 -50.647 -33.154 1.000 63.334 85 THR BBB O 1
ATOM 7535 N N . LEU B 1 41 ? -7.741 -49.776 -31.206 1.000 63.747 86 LEU BBB N 1
ATOM 7536 C CA . LEU B 1 41 ? -6.488 -49.916 -30.415 1.000 61.160 86 LEU BBB CA 1
ATOM 7537 C C . LEU B 1 41 ? -6.003 -51.365 -30.461 1.000 66.122 86 LEU BBB C 1
ATOM 7538 O O . LEU B 1 41 ? -4.818 -51.574 -30.738 1.000 66.458 86 LEU BBB O 1
ATOM 7554 N N . PHE B 1 42 ? -6.890 -52.321 -30.188 1.000 71.409 87 PHE BBB N 1
ATOM 7555 C CA . PHE B 1 42 ? -6.561 -53.767 -30.113 1.000 74.525 87 PHE BBB CA 1
ATOM 7556 C C . PHE B 1 42 ? -5.977 -54.220 -31.459 1.000 74.203 87 PHE BBB C 1
ATOM 7557 O O . PHE B 1 42 ? -4.821 -54.670 -31.492 1.000 76.545 87 PHE BBB O 1
ATOM 7574 N N . THR B 1 43 ? -6.748 -54.084 -32.541 1.000 71.619 88 THR BBB N 1
ATOM 7575 C CA . THR B 1 43 ? -6.337 -54.439 -33.927 1.000 67.314 88 THR BBB CA 1
ATOM 7576 C C . THR B 1 43 ? -4.968 -53.833 -34.247 1.000 67.991 88 THR BBB C 1
ATOM 7577 O O . THR B 1 43 ? -4.044 -54.604 -34.517 1.000 72.857 88 THR BBB O 1
ATOM 7588 N N . LEU B 1 44 ? -4.837 -52.505 -34.183 1.000 69.545 89 LEU BBB N 1
ATOM 7589 C CA . LEU B 1 44 ? -3.615 -51.770 -34.615 1.000 69.905 89 LEU BBB CA 1
ATOM 7590 C C . LEU B 1 44 ? -2.383 -52.278 -33.854 1.000 70.159 89 LEU BBB C 1
ATOM 7591 O O . LEU B 1 44 ? -1.301 -52.340 -34.461 1.000 78.131 89 LEU BBB O 1
ATOM 7607 N N . ALA B 1 45 ? -2.540 -52.618 -32.575 1.000 73.440 90 ALA BBB N 1
ATOM 7608 C CA . ALA B 1 45 ? -1.457 -53.092 -31.680 1.000 75.917 90 ALA BBB CA 1
ATOM 7609 C C . ALA B 1 45 ? -0.913 -54.437 -32.180 1.000 79.199 90 ALA BBB C 1
ATOM 7610 O O . ALA B 1 45 ? 0.319 -54.613 -32.150 1.000 93.724 90 ALA BBB O 1
ATOM 7617 N N . ARG B 1 46 ? -1.801 -55.330 -32.636 1.000 71.768 91 ARG BBB N 1
ATOM 7618 C CA . ARG B 1 46 ? -1.491 -56.724 -33.067 1.000 70.905 91 ARG BBB CA 1
ATOM 7619 C C . ARG B 1 46 ? -1.064 -56.750 -34.546 1.000 74.018 91 ARG BBB C 1
ATOM 7620 O O . ARG B 1 46 ? -0.784 -57.848 -35.069 1.000 78.344 91 ARG BBB O 1
ATOM 7626 N N . LYS B 1 47 ? -0.991 -55.586 -35.197 1.000 76.382 92 LYS BBB N 1
ATOM 7627 C CA . LYS B 1 47 ? -0.833 -55.454 -36.669 1.000 72.101 92 LYS BBB CA 1
ATOM 7628 C C . LYS B 1 47 ? 0.642 -55.209 -37.001 1.000 73.466 92 LYS BBB C 1
ATOM 7629 O O . LYS B 1 47 ? 1.282 -54.401 -36.295 1.000 77.793 92 LYS BBB O 1
ATOM 7648 N N . LYS B 1 48 ? 1.150 -55.877 -38.036 1.000 73.388 93 LYS BBB N 1
ATOM 7649 C CA . LYS B 1 48 ? 2.510 -55.660 -38.593 1.000 74.737 93 LYS BBB CA 1
ATOM 7650 C C . LYS B 1 48 ? 2.385 -55.401 -40.098 1.000 72.484 93 LYS BBB C 1
ATOM 7651 O O . LYS B 1 48 ? 1.957 -56.311 -40.825 1.000 78.696 93 LYS BBB O 1
ATOM 7670 N N . SER B 1 49 ? 2.753 -54.199 -40.537 1.000 68.003 94 SER BBB N 1
ATOM 7671 C CA . SER B 1 49 ? 2.637 -53.729 -41.938 1.000 68.819 94 SER BBB CA 1
ATOM 7672 C C . SER B 1 49 ? 4.014 -53.740 -42.616 1.000 73.748 94 SER BBB C 1
ATOM 7673 O O . SER B 1 49 ? 4.980 -53.250 -41.996 1.000 75.816 94 SER BBB O 1
ATOM 7681 N N . LEU B 1 50 ? 4.092 -54.278 -43.841 1.000 74.010 95 LEU BBB N 1
ATOM 7682 C CA . LEU B 1 50 ? 5.329 -54.300 -44.667 1.000 72.949 95 LEU BBB CA 1
ATOM 7683 C C . LEU B 1 50 ? 5.727 -52.865 -45.021 1.000 71.021 95 LEU BBB C 1
ATOM 7684 O O . LEU B 1 50 ? 6.940 -52.574 -44.982 1.000 76.670 95 LEU BBB O 1
ATOM 7700 N N . GLN B 1 51 ? 4.746 -52.015 -45.348 1.000 67.889 96 GLN BBB N 1
ATOM 7701 C CA . GLN B 1 51 ? 4.977 -50.634 -45.854 1.000 70.883 96 GLN BBB CA 1
ATOM 7702 C C . GLN B 1 51 ? 5.054 -49.638 -44.686 1.000 65.453 96 GLN BBB C 1
ATOM 7703 O O . GLN B 1 51 ? 4.062 -49.512 -43.940 1.000 62.995 96 GLN BBB O 1
ATOM 7717 N N . SER B 1 52 ? 6.194 -48.942 -44.571 1.000 66.145 97 SER BBB N 1
ATOM 7718 C CA . SER B 1 52 ? 6.500 -47.892 -43.556 1.000 61.818 97 SER BBB CA 1
ATOM 7719 C C . SER B 1 52 ? 5.314 -46.935 -43.364 1.000 58.640 97 SER BBB C 1
ATOM 7720 O O . SER B 1 52 ? 4.945 -46.683 -42.206 1.000 63.781 97 SER BBB O 1
ATOM 7728 N N . LEU B 1 53 ? 4.736 -46.410 -44.446 1.000 59.166 98 LEU BBB N 1
ATOM 7729 C CA . LEU B 1 53 ? 3.674 -45.366 -44.380 1.000 57.459 98 LEU BBB CA 1
ATOM 7730 C C . LEU B 1 53 ? 2.426 -45.948 -43.699 1.000 57.651 98 LEU BBB C 1
ATOM 7731 O O . LEU B 1 53 ? 1.793 -45.231 -42.905 1.000 57.441 98 LEU BBB O 1
ATOM 7747 N N . GLN B 1 54 ? 2.087 -47.205 -43.975 1.000 63.083 99 GLN BBB N 1
ATOM 7748 C CA . GLN B 1 54 ? 0.920 -47.877 -43.348 1.000 61.564 99 GLN BBB CA 1
ATOM 7749 C C . GLN B 1 54 ? 1.159 -47.972 -41.837 1.000 57.050 99 GLN BBB C 1
ATOM 7750 O O . GLN B 1 54 ? 0.246 -47.609 -41.079 1.000 57.345 99 GLN BBB O 1
ATOM 7764 N N . SER B 1 55 ? 2.340 -48.438 -41.418 1.000 58.943 100 SER BBB N 1
ATOM 7765 C CA . SER B 1 55 ? 2.759 -48.524 -39.991 1.000 55.746 100 SER BBB CA 1
ATOM 7766 C C . SER B 1 55 ? 2.591 -47.152 -39.341 1.000 54.342 100 SER BBB C 1
ATOM 7767 O O . SER B 1 55 ? 1.914 -47.067 -38.304 1.000 61.159 100 SER BBB O 1
ATOM 7775 N N . ARG B 1 56 ? 3.197 -46.127 -39.944 1.000 55.070 101 ARG BBB N 1
ATOM 7776 C CA . ARG B 1 56 ? 3.271 -44.749 -39.391 1.000 53.983 101 ARG BBB CA 1
ATOM 7777 C C . ARG B 1 56 ? 1.857 -44.196 -39.224 1.000 49.390 101 ARG BBB C 1
ATOM 7778 O O . ARG B 1 56 ? 1.560 -43.681 -38.137 1.000 53.462 101 ARG BBB O 1
ATOM 7799 N N . VAL B 1 57 ? 1.009 -44.329 -40.242 1.000 50.670 102 VAL BBB N 1
ATOM 7800 C CA . VAL B 1 57 ? -0.407 -43.867 -40.189 1.000 51.813 102 VAL BBB CA 1
ATOM 7801 C C . VAL B 1 57 ? -1.094 -44.557 -39.003 1.000 52.715 102 VAL BBB C 1
ATOM 7802 O O . VAL B 1 57 ? -1.737 -43.850 -38.205 1.000 52.822 102 VAL BBB O 1
ATOM 7815 N N . ASP B 1 58 ? -0.929 -45.877 -38.865 1.000 54.611 103 ASP BBB N 1
ATOM 7816 C CA . ASP B 1 58 ? -1.564 -46.684 -37.788 1.000 56.411 103 ASP BBB CA 1
ATOM 7817 C C . ASP B 1 58 ? -1.108 -46.179 -36.403 1.000 53.023 103 ASP BBB C 1
ATOM 7818 O O . ASP B 1 58 ? -1.959 -46.183 -35.475 1.000 53.691 103 ASP BBB O 1
ATOM 7827 N N . TYR B 1 59 ? 0.144 -45.730 -36.244 1.000 46.889 104 TYR BBB N 1
ATOM 7828 C CA . TYR B 1 59 ? 0.649 -45.213 -34.943 1.000 49.221 104 TYR BBB CA 1
ATOM 7829 C C . TYR B 1 59 ? -0.183 -43.994 -34.538 1.000 48.588 104 TYR BBB C 1
ATOM 7830 O O . TYR B 1 59 ? -0.602 -43.934 -33.367 1.000 50.082 104 TYR BBB O 1
ATOM 7848 N N . TYR B 1 60 ? -0.419 -43.070 -35.476 1.000 48.243 105 TYR BBB N 1
ATOM 7849 C CA . TYR B 1 60 ? -1.249 -41.852 -35.282 1.000 47.700 105 TYR BBB CA 1
ATOM 7850 C C . TYR B 1 60 ? -2.696 -42.237 -34.938 1.000 47.094 105 TYR BBB C 1
ATOM 7851 O O . TYR B 1 60 ? -3.253 -41.663 -33.984 1.000 49.053 105 TYR BBB O 1
ATOM 7869 N N . LEU B 1 61 ? -3.292 -43.174 -35.680 1.000 53.675 106 LEU BBB N 1
ATOM 7870 C CA . LEU B 1 61 ? -4.691 -43.631 -35.446 1.000 58.072 106 LEU BBB CA 1
ATOM 7871 C C . LEU B 1 61 ? -4.798 -44.263 -34.048 1.000 58.257 106 LEU BBB C 1
ATOM 7872 O O . LEU B 1 61 ? -5.863 -44.111 -33.407 1.000 60.268 106 LEU BBB O 1
ATOM 7888 N N . GLY B 1 62 ? -3.738 -44.938 -33.596 1.000 54.401 107 GLY BBB N 1
ATOM 7889 C CA . GLY B 1 62 ? -3.646 -45.536 -32.249 1.000 57.698 107 GLY BBB CA 1
ATOM 7890 C C . GLY B 1 62 ? -3.602 -44.485 -31.155 1.000 54.518 107 GLY BBB C 1
ATOM 7891 O O . GLY B 1 62 ? -4.247 -44.706 -30.110 1.000 55.555 107 GLY BBB O 1
ATOM 7895 N N . SER B 1 63 ? -2.870 -43.388 -31.378 1.000 55.214 108 SER BBB N 1
ATOM 7896 C CA . SER B 1 63 ? -2.845 -42.201 -30.481 1.000 54.119 108 SER BBB CA 1
ATOM 7897 C C . SER B 1 63 ? -4.259 -41.635 -30.358 1.000 53.922 108 SER BBB C 1
ATOM 7898 O O . SER B 1 63 ? -4.709 -41.423 -29.221 1.000 51.436 108 SER BBB O 1
ATOM 7906 N N . LEU B 1 64 ? -4.907 -41.372 -31.499 1.000 54.875 109 LEU BBB N 1
ATOM 7907 C CA . LEU B 1 64 ? -6.258 -40.766 -31.544 1.000 50.390 109 LEU BBB CA 1
ATOM 7908 C C . LEU B 1 64 ? -7.212 -41.666 -30.745 1.000 47.332 109 LEU BBB C 1
ATOM 7909 O O . LEU B 1 64 ? -8.000 -41.134 -29.952 1.000 49.508 109 LEU BBB O 1
ATOM 7925 N N . ALA B 1 65 ? -7.102 -42.983 -30.912 1.000 48.950 110 ALA BBB N 1
ATOM 7926 C CA . ALA B 1 65 ? -7.946 -43.986 -30.230 1.000 50.283 110 ALA BBB CA 1
ATOM 7927 C C . ALA B 1 65 ? -7.713 -43.914 -28.715 1.000 52.153 110 ALA BBB C 1
ATOM 7928 O O . ALA B 1 65 ? -8.714 -43.921 -27.965 1.000 49.770 110 ALA BBB O 1
ATOM 7935 N N . LEU B 1 66 ? -6.449 -43.837 -28.279 1.000 53.836 111 LEU BBB N 1
ATOM 7936 C CA . LEU B 1 66 ? -6.079 -43.761 -26.837 1.000 54.344 111 LEU BBB CA 1
ATOM 7937 C C . LEU B 1 66 ? -6.689 -42.499 -26.213 1.000 52.184 111 LEU BBB C 1
ATOM 7938 O O . LEU B 1 66 ? -7.340 -42.629 -25.155 1.000 55.530 111 LEU BBB O 1
ATOM 7954 N N . SER B 1 67 ? -6.495 -41.332 -26.833 1.000 48.904 112 SER BBB N 1
ATOM 7955 C CA . SER B 1 67 ? -7.031 -40.039 -26.336 1.000 53.668 112 SER BBB CA 1
ATOM 7956 C C . SER B 1 67 ? -8.550 -40.160 -26.174 1.000 55.430 112 SER BBB C 1
ATOM 7957 O O . SER B 1 67 ? -9.079 -39.648 -25.178 1.000 58.448 112 SER BBB O 1
ATOM 7965 N N . ASP B 1 68 ? -9.222 -40.810 -27.124 1.000 57.362 113 ASP BBB N 1
ATOM 7966 C CA . ASP B 1 68 ? -10.703 -40.926 -27.139 1.000 60.028 113 ASP BBB CA 1
ATOM 7967 C C . ASP B 1 68 ? -11.156 -41.812 -25.972 1.000 56.266 113 ASP BBB C 1
ATOM 7968 O O . ASP B 1 68 ? -12.140 -41.439 -25.312 1.000 56.719 113 ASP BBB O 1
ATOM 7977 N N . LEU B 1 69 ? -10.462 -42.925 -25.725 1.000 52.345 114 LEU BBB N 1
ATOM 7978 C CA . LEU B 1 69 ? -10.794 -43.872 -24.625 1.000 58.540 114 LEU BBB CA 1
ATOM 7979 C C . LEU B 1 69 ? -10.610 -43.180 -23.272 1.000 53.499 114 LEU BBB C 1
ATOM 7980 O O . LEU B 1 69 ? -11.460 -43.391 -22.387 1.000 52.614 114 LEU BBB O 1
ATOM 7996 N N . LEU B 1 70 ? -9.536 -42.406 -23.110 1.000 47.467 115 LEU BBB N 1
ATOM 7997 C CA . LEU B 1 70 ? -9.272 -41.689 -21.842 1.000 52.039 115 LEU BBB CA 1
ATOM 7998 C C . LEU B 1 70 ? -10.470 -40.789 -21.524 1.000 54.222 115 LEU BBB C 1
ATOM 7999 O O . LEU B 1 70 ? -10.914 -40.798 -20.360 1.000 60.025 115 LEU BBB O 1
ATOM 8015 N N . ILE B 1 71 ? -10.996 -40.074 -22.521 1.000 50.647 116 ILE BBB N 1
ATOM 8016 C CA . ILE B 1 71 ? -12.134 -39.126 -22.327 1.000 55.087 116 ILE BBB CA 1
ATOM 8017 C C . ILE B 1 71 ? -13.408 -39.920 -22.014 1.000 53.673 116 ILE BBB C 1
ATOM 8018 O O . ILE B 1 71 ? -14.141 -39.513 -21.107 1.000 58.655 116 ILE BBB O 1
ATOM 8034 N N . LEU B 1 72 ? -13.651 -41.020 -22.720 1.000 54.065 117 LEU BBB N 1
ATOM 8035 C CA . LEU B 1 72 ? -14.899 -41.808 -22.578 1.000 57.077 117 LEU BBB CA 1
ATOM 8036 C C . LEU B 1 72 ? -14.899 -42.594 -21.257 1.000 60.982 117 LEU BBB C 1
ATOM 8037 O O . LEU B 1 72 ? -15.974 -42.668 -20.634 1.000 66.810 117 LEU BBB O 1
ATOM 8053 N N . LEU B 1 73 ? -13.758 -43.151 -20.835 1.000 60.480 118 LEU BBB N 1
ATOM 8054 C CA . LEU B 1 73 ? -13.661 -44.014 -19.620 1.000 62.694 118 LEU BBB CA 1
ATOM 8055 C C . LEU B 1 73 ? -13.590 -43.168 -18.334 1.000 60.519 118 LEU BBB C 1
ATOM 8056 O O . LEU B 1 73 ? -14.165 -43.601 -17.329 1.000 58.551 118 LEU BBB O 1
ATOM 8072 N N . PHE B 1 74 ? -12.894 -42.028 -18.340 1.000 54.701 119 PHE BBB N 1
ATOM 8073 C CA . PHE B 1 74 ? -12.547 -41.267 -17.109 1.000 56.394 119 PHE BBB CA 1
ATOM 8074 C C . PHE B 1 74 ? -13.325 -39.946 -17.045 1.000 57.395 119 PHE BBB C 1
ATOM 8075 O O . PHE B 1 74 ? -13.890 -39.663 -15.983 1.000 60.308 119 PHE BBB O 1
ATOM 8092 N N . ALA B 1 75 ? -13.367 -39.162 -18.123 1.000 56.639 120 ALA BBB N 1
ATOM 8093 C CA . ALA B 1 75 ? -14.020 -37.829 -18.134 1.000 58.476 120 ALA BBB CA 1
ATOM 8094 C C . ALA B 1 75 ? -15.548 -37.964 -18.147 1.000 52.111 120 ALA BBB C 1
ATOM 8095 O O . ALA B 1 75 ? -16.191 -37.239 -17.378 1.000 58.086 120 ALA BBB O 1
ATOM 8102 N N . LEU B 1 76 ? -16.099 -38.857 -18.970 1.000 50.530 121 LEU BBB N 1
ATOM 8103 C CA . LEU B 1 76 ? -17.561 -38.944 -19.229 1.000 56.674 121 LEU BBB CA 1
ATOM 8104 C C . LEU B 1 76 ? -18.308 -39.299 -17.940 1.000 56.851 121 LEU BBB C 1
ATOM 8105 O O . LEU B 1 76 ? -19.273 -38.617 -17.602 1.000 61.841 121 LEU BBB O 1
ATOM 8121 N N . PRO B 1 77 ? -17.928 -40.363 -17.189 1.000 57.233 122 PRO BBB N 1
ATOM 8122 C CA . PRO B 1 77 ? -18.666 -40.750 -15.985 1.000 56.831 122 PRO BBB CA 1
ATOM 8123 C C . PRO B 1 77 ? -18.668 -39.648 -14.912 1.000 57.205 122 PRO BBB C 1
ATOM 8124 O O . PRO B 1 77 ? -19.706 -39.405 -14.304 1.000 54.586 122 PRO BBB O 1
ATOM 8135 N N . VAL B 1 78 ? -17.517 -39.002 -14.702 1.000 54.311 123 VAL BBB N 1
ATOM 8136 C CA . VAL B 1 78 ? -17.365 -37.873 -13.736 1.000 54.133 123 VAL BBB CA 1
ATOM 8137 C C . VAL B 1 78 ? -18.289 -36.725 -14.167 1.000 57.760 123 VAL BBB C 1
ATOM 8138 O O . VAL B 1 78 ? -18.996 -36.169 -13.300 1.000 59.433 123 VAL BBB O 1
ATOM 8151 N N . ASP B 1 79 ? -18.288 -36.398 -15.460 1.000 58.803 124 ASP BBB N 1
ATOM 8152 C CA . ASP B 1 79 ? -19.123 -35.319 -16.054 1.000 63.758 124 ASP BBB CA 1
ATOM 8153 C C . ASP B 1 79 ? -20.606 -35.646 -15.826 1.000 59.059 124 ASP BBB C 1
ATOM 8154 O O . ASP B 1 79 ? -21.343 -34.778 -15.319 1.000 61.230 124 ASP BBB O 1
ATOM 8163 N N . LEU B 1 80 ? -21.009 -36.863 -16.179 1.000 57.597 125 LEU BBB N 1
ATOM 8164 C CA . LEU B 1 80 ? -22.405 -37.362 -16.050 1.000 63.633 125 LEU BBB CA 1
ATOM 8165 C C . LEU B 1 80 ? -22.891 -37.188 -14.602 1.000 65.458 125 LEU BBB C 1
ATOM 8166 O O . LEU B 1 80 ? -24.003 -36.668 -14.407 1.000 65.068 125 LEU BBB O 1
ATOM 8182 N N . TYR B 1 81 ? -22.084 -37.578 -13.611 1.000 62.755 126 TYR BBB N 1
ATOM 8183 C CA . TYR B 1 81 ? -22.494 -37.535 -12.185 1.000 66.794 126 TYR BBB CA 1
ATOM 8184 C C . TYR B 1 81 ? -22.509 -36.084 -11.665 1.000 68.786 126 TYR BBB C 1
ATOM 8185 O O . TYR B 1 81 ? -23.560 -35.644 -11.145 1.000 74.280 126 TYR BBB O 1
ATOM 8203 N N . ASN B 1 82 ? -21.394 -35.357 -11.787 1.000 62.395 127 ASN BBB N 1
ATOM 8204 C CA . ASN B 1 82 ? -21.160 -34.105 -11.015 1.000 63.711 127 ASN BBB CA 1
ATOM 8205 C C . ASN B 1 82 ? -21.506 -32.833 -11.811 1.000 61.575 127 ASN BBB C 1
ATOM 8206 O O . ASN B 1 82 ? -21.542 -31.758 -11.163 1.000 62.115 127 ASN BBB O 1
ATOM 8217 N N . PHE B 1 83 ? -21.744 -32.905 -13.129 1.000 58.245 128 PHE BBB N 1
ATOM 8218 C CA . PHE B 1 83 ? -22.091 -31.712 -13.952 1.000 60.043 128 PHE BBB CA 1
ATOM 8219 C C . PHE B 1 83 ? -23.479 -31.836 -14.608 1.000 59.576 128 PHE BBB C 1
ATOM 8220 O O . PHE B 1 83 ? -24.067 -30.778 -14.910 1.000 63.321 128 PHE BBB O 1
ATOM 8237 N N . ILE B 1 84 ? -24.007 -33.046 -14.806 1.000 60.467 129 ILE BBB N 1
ATOM 8238 C CA . ILE B 1 84 ? -25.363 -33.269 -15.397 1.000 64.095 129 ILE BBB CA 1
ATOM 8239 C C . ILE B 1 84 ? -26.398 -33.423 -14.278 1.000 66.155 129 ILE BBB C 1
ATOM 8240 O O . ILE B 1 84 ? -27.456 -32.747 -14.367 1.000 66.318 129 ILE BBB O 1
ATOM 8256 N N . TRP B 1 85 ? -26.123 -34.281 -13.287 1.000 64.809 130 TRP BBB N 1
ATOM 8257 C CA . TRP B 1 85 ? -27.111 -34.704 -12.253 1.000 69.051 130 TRP BBB CA 1
ATOM 8258 C C . TRP B 1 85 ? -26.923 -33.903 -10.959 1.000 68.711 130 TRP BBB C 1
ATOM 8259 O O . TRP B 1 85 ? -27.810 -33.084 -10.636 1.000 69.068 130 TRP BBB O 1
ATOM 8280 N N . VAL B 1 86 ? -25.806 -34.121 -10.261 1.000 66.585 131 VAL BBB N 1
ATOM 8281 C CA . VAL B 1 86 ? -25.506 -33.523 -8.928 1.000 63.819 131 VAL BBB CA 1
ATOM 8282 C C . VAL B 1 86 ? -24.484 -32.402 -9.113 1.000 58.954 131 VAL BBB C 1
ATOM 8283 O O . VAL B 1 86 ? -23.277 -32.682 -9.071 1.000 60.256 131 VAL BBB O 1
ATOM 8296 N N . HIS B 1 87 ? -24.969 -31.175 -9.260 1.000 58.212 132 HIS BBB N 1
ATOM 8297 C CA . HIS B 1 87 ? -24.160 -29.963 -9.551 1.000 58.469 132 HIS BBB CA 1
ATOM 8298 C C . HIS B 1 87 ? -23.322 -29.586 -8.322 1.000 57.700 132 HIS BBB C 1
ATOM 8299 O O . HIS B 1 87 ? -22.201 -29.088 -8.499 1.000 63.230 132 HIS BBB O 1
ATOM 8314 N N . HIS B 1 88 ? -23.824 -29.842 -7.117 1.000 63.677 133 HIS BBB N 1
ATOM 8315 C CA . HIS B 1 88 ? -23.085 -29.615 -5.845 1.000 65.479 133 HIS BBB CA 1
ATOM 8316 C C . HIS B 1 88 ? -23.545 -30.617 -4.787 1.000 64.219 133 HIS BBB C 1
ATOM 8317 O O . HIS B 1 88 ? -24.709 -31.002 -4.774 1.000 67.097 133 HIS BBB O 1
ATOM 8332 N N . PRO B 1 89 ? -22.654 -31.069 -3.874 1.000 62.470 134 PRO BBB N 1
ATOM 8333 C CA . PRO B 1 89 ? -21.237 -30.704 -3.917 1.000 60.697 134 PRO BBB CA 1
ATOM 8334 C C . PRO B 1 89 ? -20.430 -31.569 -4.892 1.000 58.625 134 PRO BBB C 1
ATOM 8335 O O . PRO B 1 89 ? -20.933 -32.569 -5.332 1.000 65.084 134 PRO BBB O 1
ATOM 8346 N N . TRP B 1 90 ? -19.207 -31.144 -5.200 1.000 60.466 135 TRP BBB N 1
ATOM 8347 C CA . TRP B 1 90 ? -18.186 -31.935 -5.934 1.000 57.976 135 TRP BBB CA 1
ATOM 8348 C C . TRP B 1 90 ? -17.748 -33.093 -5.038 1.000 55.661 135 TRP BBB C 1
ATOM 8349 O O . TRP B 1 90 ? -17.435 -32.830 -3.876 1.000 62.612 135 TRP BBB O 1
ATOM 8370 N N . ALA B 1 91 ? -17.699 -34.310 -5.582 1.000 54.237 136 ALA BBB N 1
ATOM 8371 C CA . ALA B 1 91 ? -17.490 -35.573 -4.837 1.000 53.518 136 ALA BBB CA 1
ATOM 8372 C C . ALA B 1 91 ? -16.027 -36.032 -4.870 1.000 57.343 136 ALA BBB C 1
ATOM 8373 O O . ALA B 1 91 ? -15.690 -36.860 -4.019 1.000 62.651 136 ALA BBB O 1
ATOM 8380 N N . PHE B 1 92 ? -15.196 -35.560 -5.811 1.000 55.569 137 PHE BBB N 1
ATOM 8381 C CA . PHE B 1 92 ? -13.943 -36.261 -6.220 1.000 55.206 137 PHE BBB CA 1
ATOM 8382 C C . PHE B 1 92 ? -12.678 -35.573 -5.686 1.000 53.309 137 PHE BBB C 1
ATOM 8383 O O . PHE B 1 92 ? -11.565 -35.998 -6.060 1.000 53.221 137 PHE BBB O 1
ATOM 8400 N N . GLY B 1 93 ? -12.830 -34.582 -4.807 1.000 51.053 138 GLY BBB N 1
ATOM 8401 C CA . GLY B 1 93 ? -11.711 -33.903 -4.127 1.000 48.312 138 GLY BBB CA 1
ATOM 8402 C C . GLY B 1 93 ? -10.981 -32.922 -5.027 1.000 52.962 138 GLY BBB C 1
ATOM 8403 O O . GLY B 1 93 ? -11.408 -32.724 -6.177 1.000 54.745 138 GLY BBB O 1
ATOM 8407 N N . ASP B 1 94 ? -9.880 -32.368 -4.520 1.000 51.232 139 ASP BBB N 1
ATOM 8408 C CA . ASP B 1 94 ? -9.100 -31.286 -5.153 1.000 53.870 139 ASP BBB CA 1
ATOM 8409 C C . ASP B 1 94 ? -8.313 -31.870 -6.332 1.000 60.479 139 ASP BBB C 1
ATOM 8410 O O . ASP B 1 94 ? -8.341 -31.263 -7.423 1.000 65.605 139 ASP BBB O 1
ATOM 8419 N N . ALA B 1 95 ? -7.623 -32.992 -6.123 1.000 61.180 140 ALA BBB N 1
ATOM 8420 C CA . ALA B 1 95 ? -6.809 -33.668 -7.162 1.000 56.270 140 ALA BBB CA 1
ATOM 8421 C C . ALA B 1 95 ? -7.714 -34.148 -8.301 1.000 54.641 140 ALA BBB C 1
ATOM 8422 O O . ALA B 1 95 ? -7.291 -34.039 -9.468 1.000 60.770 140 ALA BBB O 1
ATOM 8429 N N . GLY B 1 96 ? -8.916 -34.633 -7.983 1.000 52.321 141 GLY BBB N 1
ATOM 8430 C CA . GLY B 1 96 ? -9.917 -35.056 -8.982 1.000 54.581 141 GLY BBB CA 1
ATOM 8431 C C . GLY B 1 96 ? -10.402 -33.886 -9.831 1.000 54.354 141 GLY BBB C 1
ATOM 8432 O O . GLY B 1 96 ? -10.576 -34.066 -11.038 1.000 56.683 141 GLY BBB O 1
ATOM 8436 N N . CYS B 1 97 ? -10.635 -32.733 -9.209 1.000 54.251 142 CYS BBB N 1
ATOM 8437 C CA . CYS B 1 97 ? -11.043 -31.464 -9.866 1.000 56.637 142 CYS BBB CA 1
ATOM 8438 C C . CYS B 1 97 ? -9.950 -31.042 -10.863 1.000 56.418 142 CYS BBB C 1
ATOM 8439 O O . CYS B 1 97 ? -10.264 -30.818 -12.051 1.000 54.393 142 CYS BBB O 1
ATOM 8446 N N . LYS B 1 98 ? -8.701 -30.972 -10.407 1.000 51.928 143 LYS BBB N 1
ATOM 8447 C CA . LYS B 1 98 ? -7.546 -30.566 -11.246 1.000 52.179 143 LYS BBB CA 1
ATOM 8448 C C . LYS B 1 98 ? -7.264 -31.633 -12.309 1.000 51.718 143 LYS BBB C 1
ATOM 8449 O O . LYS B 1 98 ? -6.967 -31.254 -13.445 1.000 55.405 143 LYS BBB O 1
ATOM 8468 N N . GLY B 1 99 ? -7.317 -32.911 -11.930 1.000 50.968 144 GLY BBB N 1
ATOM 8469 C CA . GLY B 1 99 ? -7.019 -34.052 -12.815 1.000 47.969 144 GLY BBB CA 1
ATOM 8470 C C . GLY B 1 99 ? -8.014 -34.123 -13.950 1.000 47.952 144 GLY BBB C 1
ATOM 8471 O O . GLY B 1 99 ? -7.587 -34.291 -15.100 1.000 46.971 144 GLY BBB O 1
ATOM 8475 N N . TYR B 1 100 ? -9.303 -33.976 -13.637 1.000 49.714 145 TYR BBB N 1
ATOM 8476 C CA . TYR B 1 100 ? -10.410 -33.995 -14.624 1.000 49.465 145 TYR BBB CA 1
ATOM 8477 C C . TYR B 1 100 ? -10.165 -32.931 -15.704 1.000 50.002 145 TYR BBB C 1
ATOM 8478 O O . TYR B 1 100 ? -10.209 -33.274 -16.893 1.000 48.186 145 TYR BBB O 1
ATOM 8496 N N . TYR B 1 101 ? -9.913 -31.683 -15.305 1.000 49.466 146 TYR BBB N 1
ATOM 8497 C CA . TYR B 1 101 ? -9.756 -30.536 -16.235 1.000 48.355 146 TYR BBB CA 1
ATOM 8498 C C . TYR B 1 101 ? -8.414 -30.653 -16.955 1.000 50.618 146 TYR BBB C 1
ATOM 8499 O O . TYR B 1 101 ? -8.365 -30.273 -18.120 1.000 52.124 146 TYR BBB O 1
ATOM 8517 N N . PHE B 1 102 ? -7.382 -31.189 -16.305 1.000 50.616 147 PHE BBB N 1
ATOM 8518 C CA . PHE B 1 102 ? -6.043 -31.396 -16.921 1.000 48.931 147 PHE BBB CA 1
ATOM 8519 C C . PHE B 1 102 ? -6.168 -32.441 -18.043 1.000 47.193 147 PHE BBB C 1
ATOM 8520 O O . PHE B 1 102 ? -5.665 -32.223 -19.150 1.000 45.398 147 PHE BBB O 1
ATOM 8537 N N . LEU B 1 103 ? -6.818 -33.564 -17.751 1.000 49.174 148 LEU BBB N 1
ATOM 8538 C CA . LEU B 1 103 ? -6.954 -34.704 -18.690 1.000 52.369 148 LEU BBB CA 1
ATOM 8539 C C . LEU B 1 103 ? -7.670 -34.231 -19.959 1.000 52.742 148 LEU BBB C 1
ATOM 8540 O O . LEU B 1 103 ? -7.164 -34.512 -21.060 1.000 59.520 148 LEU BBB O 1
ATOM 8556 N N . ARG B 1 104 ? -8.810 -33.555 -19.804 1.000 48.658 149 ARG BBB N 1
ATOM 8557 C CA . ARG B 1 104 ? -9.651 -33.082 -20.934 1.000 50.846 149 ARG BBB CA 1
ATOM 8558 C C . ARG B 1 104 ? -8.854 -32.115 -21.821 1.000 47.338 149 ARG BBB C 1
ATOM 8559 O O . ARG B 1 104 ? -8.866 -32.302 -23.037 1.000 59.355 149 ARG BBB O 1
ATOM 8580 N N . GLU B 1 105 ? -8.187 -31.126 -21.231 1.000 43.943 150 GLU BBB N 1
ATOM 8581 C CA . GLU B 1 105 ? -7.335 -30.150 -21.953 1.000 47.026 150 GLU BBB CA 1
ATOM 8582 C C . GLU B 1 105 ? -6.229 -30.887 -22.723 1.000 50.213 150 GLU BBB C 1
ATOM 8583 O O . GLU B 1 105 ? -6.061 -30.600 -23.913 1.000 51.742 150 GLU BBB O 1
ATOM 8595 N N . ALA B 1 106 ? -5.489 -31.780 -22.067 1.000 49.732 151 ALA BBB N 1
ATOM 8596 C CA . ALA B 1 106 ? -4.317 -32.483 -22.641 1.000 48.242 151 ALA BBB CA 1
ATOM 8597 C C . ALA B 1 106 ? -4.769 -33.347 -23.828 1.000 51.565 151 ALA BBB C 1
ATOM 8598 O O . ALA B 1 106 ? -4.006 -33.470 -24.818 1.000 44.302 151 ALA BBB O 1
ATOM 8605 N N . CYS B 1 107 ? -5.974 -33.909 -23.749 1.000 46.872 152 CYS BBB N 1
ATOM 8606 C CA . CYS B 1 107 ? -6.519 -34.821 -24.786 1.000 47.844 152 CYS BBB CA 1
ATOM 8607 C C . CYS B 1 107 ? -6.883 -34.026 -26.048 1.000 46.600 152 CYS BBB C 1
ATOM 8608 O O . CYS B 1 107 ? -6.664 -34.564 -27.156 1.000 46.656 152 CYS BBB O 1
ATOM 8616 N N . THR B 1 108 ? -7.372 -32.790 -25.906 1.000 42.272 153 THR BBB N 1
ATOM 8617 C CA . THR B 1 108 ? -7.684 -31.912 -27.066 1.000 47.713 153 THR BBB CA 1
ATOM 8618 C C . THR B 1 108 ? -6.389 -31.575 -27.810 1.000 47.532 153 THR BBB C 1
ATOM 8619 O O . THR B 1 108 ? -6.420 -31.614 -29.042 1.000 50.246 153 THR BBB O 1
ATOM 8630 N N . TYR B 1 109 ? -5.311 -31.224 -27.097 1.000 45.547 154 TYR BBB N 1
ATOM 8631 C CA . TYR B 1 109 ? -4.004 -30.898 -27.726 1.000 47.005 154 TYR BBB CA 1
ATOM 8632 C C . TYR B 1 109 ? -3.471 -32.143 -28.450 1.000 44.017 154 TYR BBB C 1
ATOM 8633 O O . TYR B 1 109 ? -2.989 -32.020 -29.576 1.000 50.570 154 TYR BBB O 1
ATOM 8651 N N . ALA B 1 110 ? -3.566 -33.309 -27.820 1.000 44.067 155 ALA BBB N 1
ATOM 8652 C CA . ALA B 1 110 ? -3.050 -34.587 -28.356 1.000 48.784 155 ALA BBB CA 1
ATOM 8653 C C . ALA B 1 110 ? -3.794 -34.926 -29.652 1.000 48.465 155 ALA BBB C 1
ATOM 8654 O O . ALA B 1 110 ? -3.127 -35.307 -30.631 1.000 46.679 155 ALA BBB O 1
ATOM 8661 N N . THR B 1 111 ? -5.120 -34.760 -29.667 1.000 46.741 156 THR BBB N 1
ATOM 8662 C CA . THR B 1 111 ? -5.966 -35.019 -30.858 1.000 50.998 156 THR BBB CA 1
ATOM 8663 C C . THR B 1 111 ? -5.542 -34.063 -31.978 1.000 49.683 156 THR BBB C 1
ATOM 8664 O O . THR B 1 111 ? -5.236 -34.546 -33.081 1.000 49.187 156 THR BBB O 1
ATOM 8675 N N . ALA B 1 112 ? -5.511 -32.767 -31.683 1.000 44.585 157 ALA BBB N 1
ATOM 8676 C CA . ALA B 1 112 ? -5.193 -31.692 -32.637 1.000 43.769 157 ALA BBB CA 1
ATOM 8677 C C . ALA B 1 112 ? -3.818 -31.945 -33.251 1.000 46.553 157 ALA BBB C 1
ATOM 8678 O O . ALA B 1 112 ? -3.710 -31.887 -34.489 1.000 51.285 157 ALA BBB O 1
ATOM 8685 N N . LEU B 1 113 ? -2.810 -32.213 -32.421 1.000 46.405 158 LEU BBB N 1
ATOM 8686 C CA . LEU B 1 113 ? -1.404 -32.364 -32.878 1.000 48.746 158 LEU BBB CA 1
ATOM 8687 C C . LEU B 1 113 ? -1.259 -33.658 -33.683 1.000 49.320 158 LEU BBB C 1
ATOM 8688 O O . LEU B 1 113 ? -0.523 -33.627 -34.706 1.000 51.470 158 LEU BBB O 1
ATOM 8704 N N . ASN B 1 114 ? -1.954 -34.727 -33.277 1.000 47.309 159 ASN BBB N 1
ATOM 8705 C CA . ASN B 1 114 ? -1.986 -36.012 -34.031 1.000 50.197 159 ASN BBB CA 1
ATOM 8706 C C . ASN B 1 114 ? -2.608 -35.784 -35.419 1.000 48.108 159 ASN BBB C 1
ATOM 8707 O O . ASN B 1 114 ? -2.045 -36.274 -36.404 1.000 47.755 159 ASN BBB O 1
ATOM 8718 N N . VAL B 1 115 ? -3.701 -35.027 -35.511 1.000 50.981 160 VAL BBB N 1
ATOM 8719 C CA . VAL B 1 115 ? -4.389 -34.739 -36.802 1.000 50.670 160 VAL BBB CA 1
ATOM 8720 C C . VAL B 1 115 ? -3.442 -33.948 -37.720 1.000 49.358 160 VAL BBB C 1
ATOM 8721 O O . VAL B 1 115 ? -3.256 -34.374 -38.860 1.000 52.868 160 VAL BBB O 1
ATOM 8734 N N . VAL B 1 116 ? -2.853 -32.853 -37.246 1.000 50.124 161 VAL BBB N 1
ATOM 8735 C CA . VAL B 1 116 ? -1.900 -32.013 -38.035 1.000 49.964 161 VAL BBB CA 1
ATOM 8736 C C . VAL B 1 116 ? -0.728 -32.890 -38.511 1.000 51.673 161 VAL BBB C 1
ATOM 8737 O O . VAL B 1 116 ? -0.326 -32.744 -39.671 1.000 49.210 161 VAL BBB O 1
ATOM 8750 N N . SER B 1 117 ? -0.162 -33.733 -37.643 1.000 51.933 162 SER BBB N 1
ATOM 8751 C CA . SER B 1 117 ? 1.014 -34.588 -37.958 1.000 53.502 162 SER BBB CA 1
ATOM 8752 C C . SER B 1 117 ? 0.653 -35.586 -39.057 1.000 51.393 162 SER BBB C 1
ATOM 8753 O O . SER B 1 117 ? 1.475 -35.829 -39.953 1.000 57.115 162 SER BBB O 1
ATOM 8761 N N . LEU B 1 118 ? -0.544 -36.149 -38.961 1.000 53.478 163 LEU BBB N 1
ATOM 8762 C CA . LEU B 1 118 ? -1.090 -37.124 -39.929 1.000 55.981 163 LEU BBB CA 1
ATOM 8763 C C . LEU B 1 118 ? -1.174 -36.423 -41.285 1.000 54.590 163 LEU BBB C 1
ATOM 8764 O O . LEU B 1 118 ? -0.666 -36.970 -42.273 1.000 61.236 163 LEU BBB O 1
ATOM 8780 N N . SER B 1 119 ? -1.734 -35.216 -41.303 1.000 53.973 164 SER BBB N 1
ATOM 8781 C CA . SER B 1 119 ? -1.943 -34.418 -42.534 1.000 56.562 164 SER BBB CA 1
ATOM 8782 C C . SER B 1 119 ? -0.588 -34.044 -43.161 1.000 55.063 164 SER BBB C 1
ATOM 8783 O O . SER B 1 119 ? -0.534 -33.988 -44.411 1.000 59.364 164 SER BBB O 1
ATOM 8791 N N . VAL B 1 120 ? 0.474 -33.876 -42.358 1.000 47.741 165 VAL BBB N 1
ATOM 8792 C CA . VAL B 1 120 ? 1.856 -33.624 -42.867 1.000 50.890 165 VAL BBB CA 1
ATOM 8793 C C . VAL B 1 120 ? 2.409 -34.906 -43.507 1.000 56.298 165 VAL BBB C 1
ATOM 8794 O O . VAL B 1 120 ? 2.986 -34.804 -44.616 1.000 56.333 165 VAL BBB O 1
ATOM 8807 N N . GLU B 1 121 ? 2.265 -36.061 -42.845 1.000 61.143 166 GLU BBB N 1
ATOM 8808 C CA . GLU B 1 121 ? 2.794 -37.364 -43.344 1.000 65.507 166 GLU BBB CA 1
ATOM 8809 C C . GLU B 1 121 ? 2.113 -37.720 -44.677 1.000 63.136 166 GLU BBB C 1
ATOM 8810 O O . GLU B 1 121 ? 2.823 -38.215 -45.581 1.000 66.024 166 GLU BBB O 1
ATOM 8822 N N . LEU B 1 122 ? 0.804 -37.471 -44.814 1.000 62.008 167 LEU BBB N 1
ATOM 8823 C CA . LEU B 1 122 ? 0.055 -37.710 -46.082 1.000 65.654 167 LEU BBB CA 1
ATOM 8824 C C . LEU B 1 122 ? 0.538 -36.733 -47.157 1.000 63.634 167 LEU BBB C 1
ATOM 8825 O O . LEU B 1 122 ? 0.753 -37.183 -48.289 1.000 63.980 167 LEU BBB O 1
ATOM 8841 N N . TYR B 1 123 ? 0.680 -35.447 -46.819 1.000 61.339 168 TYR BBB N 1
ATOM 8842 C CA . TYR B 1 123 ? 1.140 -34.402 -47.767 1.000 57.536 168 TYR BBB CA 1
ATOM 8843 C C . TYR B 1 123 ? 2.467 -34.861 -48.379 1.000 57.593 168 TYR BBB C 1
ATOM 8844 O O . TYR B 1 123 ? 2.583 -34.836 -49.620 1.000 65.555 168 TYR BBB O 1
ATOM 8862 N N . LEU B 1 124 ? 3.412 -35.303 -47.547 1.000 55.192 169 LEU BBB N 1
ATOM 8863 C CA . LEU B 1 124 ? 4.776 -35.717 -47.985 1.000 58.902 169 LEU BBB CA 1
ATOM 8864 C C . LEU B 1 124 ? 4.694 -36.985 -48.840 1.000 58.078 169 LEU BBB C 1
ATOM 8865 O O . LEU B 1 124 ? 5.397 -37.037 -49.865 1.000 60.862 169 LEU BBB O 1
ATOM 8881 N N . ALA B 1 125 ? 3.868 -37.958 -48.444 1.000 56.713 170 ALA BBB N 1
ATOM 8882 C CA . ALA B 1 125 ? 3.611 -39.205 -49.206 1.000 59.247 170 ALA BBB CA 1
ATOM 8883 C C . ALA B 1 125 ? 3.157 -38.860 -50.630 1.000 57.697 170 ALA BBB C 1
ATOM 8884 O O . ALA B 1 125 ? 3.667 -39.454 -51.584 1.000 55.380 170 ALA BBB O 1
ATOM 8891 N N . ILE B 1 126 ? 2.253 -37.893 -50.765 1.000 59.098 171 ILE BBB N 1
ATOM 8892 C CA . ILE B 1 126 ? 1.683 -37.482 -52.078 1.000 61.910 171 ILE BBB CA 1
ATOM 8893 C C . ILE B 1 126 ? 2.668 -36.570 -52.826 1.000 60.766 171 ILE BBB C 1
ATOM 8894 O O . ILE B 1 126 ? 2.899 -36.832 -54.000 1.000 64.453 171 ILE BBB O 1
ATOM 8910 N N . CYS B 1 127 ? 3.228 -35.542 -52.191 1.000 60.766 172 CYS BBB N 1
ATOM 8911 C CA . CYS B 1 127 ? 3.952 -34.447 -52.899 1.000 62.334 172 CYS BBB CA 1
ATOM 8912 C C . CYS B 1 127 ? 5.474 -34.655 -52.906 1.000 62.669 172 CYS BBB C 1
ATOM 8913 O O . CYS B 1 127 ? 6.125 -34.100 -53.811 1.000 65.115 172 CYS BBB O 1
ATOM 8921 N N . HIS B 1 128 ? 6.027 -35.421 -51.961 1.000 60.253 173 HIS BBB N 1
ATOM 8922 C CA . HIS B 1 128 ? 7.488 -35.686 -51.868 1.000 61.884 173 HIS BBB CA 1
ATOM 8923 C C . HIS B 1 128 ? 7.742 -37.166 -51.598 1.000 61.523 173 HIS BBB C 1
ATOM 8924 O O . HIS B 1 128 ? 8.450 -37.518 -50.654 1.000 57.155 173 HIS BBB O 1
ATOM 8939 N N . PRO B 1 129 ? 7.184 -38.072 -52.431 1.000 61.699 174 PRO BBB N 1
ATOM 8940 C CA . PRO B 1 129 ? 7.306 -39.509 -52.204 1.000 63.799 174 PRO BBB CA 1
ATOM 8941 C C . PRO B 1 129 ? 8.758 -39.981 -52.038 1.000 65.618 174 PRO BBB C 1
ATOM 8942 O O . PRO B 1 129 ? 9.013 -40.692 -51.089 1.000 75.576 174 PRO BBB O 1
ATOM 8953 N N . PHE B 1 130 ? 9.662 -39.564 -52.926 1.000 67.964 175 PHE BBB N 1
ATOM 8954 C CA . PHE B 1 130 ? 11.088 -39.990 -52.936 1.000 69.911 175 PHE BBB CA 1
ATOM 8955 C C . PHE B 1 130 ? 11.804 -39.532 -51.655 1.000 68.763 175 PHE BBB C 1
ATOM 8956 O O . PHE B 1 130 ? 12.485 -40.365 -51.034 1.000 74.138 175 PHE BBB O 1
ATOM 8973 N N . LYS B 1 131 ? 11.663 -38.263 -51.266 1.000 69.935 176 LYS BBB N 1
ATOM 8974 C CA . LYS B 1 131 ? 12.269 -37.720 -50.016 1.000 70.746 176 LYS BBB CA 1
ATOM 8975 C C . LYS B 1 131 ? 11.612 -38.371 -48.796 1.000 69.785 176 LYS BBB C 1
ATOM 8976 O O . LYS B 1 131 ? 12.331 -38.637 -47.817 1.000 71.173 176 LYS BBB O 1
ATOM 8995 N N . ALA B 1 132 ? 10.303 -38.628 -48.860 1.000 71.099 177 ALA BBB N 1
ATOM 8996 C CA . ALA B 1 132 ? 9.527 -39.287 -47.782 1.000 67.624 177 ALA BBB CA 1
ATOM 8997 C C . ALA B 1 132 ? 10.048 -40.716 -47.546 1.000 70.251 177 ALA BBB C 1
ATOM 8998 O O . ALA B 1 132 ? 10.154 -41.095 -46.372 1.000 69.795 177 ALA BBB O 1
ATOM 9005 N N . LYS B 1 133 ? 10.385 -41.468 -48.605 1.000 74.008 178 LYS BBB N 1
ATOM 9006 C CA . LYS B 1 133 ? 10.937 -42.856 -48.515 1.000 78.137 178 LYS BBB CA 1
ATOM 9007 C C . LYS B 1 133 ? 12.189 -42.886 -47.624 1.000 83.834 178 LYS BBB C 1
ATOM 9008 O O . LYS B 1 133 ? 12.375 -43.905 -46.940 1.000 101.156 178 LYS BBB O 1
ATOM 9014 N N . THR B 1 134 ? 12.991 -41.813 -47.597 1.000 88.086 179 THR BBB N 1
ATOM 9015 C CA . THR B 1 134 ? 14.306 -41.753 -46.898 1.000 90.580 179 THR BBB CA 1
ATOM 9016 C C . THR B 1 134 ? 14.191 -40.985 -45.573 1.000 84.852 179 THR BBB C 1
ATOM 9017 O O . THR B 1 134 ? 14.632 -41.525 -44.555 1.000 110.623 179 THR BBB O 1
ATOM 9028 N N . LEU B 1 135 ? 13.622 -39.779 -45.581 1.000 83.504 180 LEU BBB N 1
ATOM 9029 C CA . LEU B 1 135 ? 13.556 -38.866 -44.403 1.000 83.400 180 LEU BBB CA 1
ATOM 9030 C C . LEU B 1 135 ? 12.656 -39.435 -43.295 1.000 87.321 180 LEU BBB C 1
ATOM 9031 O O . LEU B 1 135 ? 12.731 -38.917 -42.156 1.000 100.411 180 LEU BBB O 1
ATOM 9037 N N . MET B 1 136 ? 11.796 -40.412 -43.602 1.000 83.341 181 MET BBB N 1
ATOM 9038 C CA . MET B 1 136 ? 10.785 -40.946 -42.649 1.000 76.253 181 MET BBB CA 1
ATOM 9039 C C . MET B 1 136 ? 11.230 -42.334 -42.186 1.000 69.421 181 MET BBB C 1
ATOM 9040 O O . MET B 1 136 ? 12.000 -42.993 -42.920 1.000 65.776 181 MET BBB O 1
ATOM 9054 N N . SER B 1 137 ? 10.795 -42.721 -40.983 1.000 64.334 182 SER BBB N 1
ATOM 9055 C CA . SER B 1 137 ? 11.062 -44.040 -40.356 1.000 59.374 182 SER BBB CA 1
ATOM 9056 C C . SER B 1 137 ? 10.038 -44.306 -39.250 1.000 58.731 182 SER BBB C 1
ATOM 9057 O O . SER B 1 137 ? 9.535 -43.338 -38.627 1.000 52.385 182 SER BBB O 1
ATOM 9065 N N . ARG B 1 138 ? 9.731 -45.586 -39.035 1.000 59.887 183 ARG BBB N 1
ATOM 9066 C CA . ARG B 1 138 ? 8.733 -46.051 -38.042 1.000 57.517 183 ARG BBB CA 1
ATOM 9067 C C . ARG B 1 138 ? 9.136 -45.550 -36.650 1.000 58.274 183 ARG BBB C 1
ATOM 9068 O O . ARG B 1 138 ? 8.275 -44.987 -35.942 1.000 59.089 183 ARG BBB O 1
ATOM 9089 N N . SER B 1 139 ? 10.406 -45.718 -36.281 1.000 56.253 184 SER BBB N 1
ATOM 9090 C CA . SER B 1 139 ? 10.905 -45.458 -34.911 1.000 59.788 184 SER BBB CA 1
ATOM 9091 C C . SER B 1 139 ? 10.913 -43.948 -34.621 1.000 56.981 184 SER BBB C 1
ATOM 9092 O O . SER B 1 139 ? 10.592 -43.562 -33.492 1.000 64.553 184 SER BBB O 1
ATOM 9100 N N . ARG B 1 140 ? 11.228 -43.128 -35.619 1.000 57.532 185 ARG BBB N 1
ATOM 9101 C CA . ARG B 1 140 ? 11.230 -41.643 -35.532 1.000 55.660 185 ARG BBB CA 1
ATOM 9102 C C . ARG B 1 140 ? 9.795 -41.108 -35.381 1.000 52.551 185 ARG BBB C 1
ATOM 9103 O O . ARG B 1 140 ? 9.600 -40.148 -34.617 1.000 55.538 185 ARG BBB O 1
ATOM 9124 N N . THR B 1 141 ? 8.815 -41.709 -36.059 1.000 53.813 186 THR BBB N 1
ATOM 9125 C CA . THR B 1 141 ? 7.372 -41.366 -35.921 1.000 52.730 186 THR BBB CA 1
ATOM 9126 C C . THR B 1 141 ? 6.899 -41.680 -34.493 1.000 51.069 186 THR BBB C 1
ATOM 9127 O O . THR B 1 141 ? 6.127 -40.878 -33.938 1.000 48.817 186 THR BBB O 1
ATOM 9138 N N . LYS B 1 142 ? 7.337 -42.801 -33.914 1.000 52.146 187 LYS BBB N 1
ATOM 9139 C CA . LYS B 1 142 ? 6.995 -43.178 -32.513 1.000 50.647 187 LYS BBB CA 1
ATOM 9140 C C . LYS B 1 142 ? 7.552 -42.128 -31.543 1.000 49.129 187 LYS BBB C 1
ATOM 9141 O O . LYS B 1 142 ? 6.778 -41.645 -30.705 1.000 55.426 187 LYS BBB O 1
ATOM 9160 N N . LYS B 1 143 ? 8.829 -41.772 -31.679 1.000 46.807 188 LYS BBB N 1
ATOM 9161 C CA . LYS B 1 143 ? 9.491 -40.708 -30.885 1.000 50.263 188 LYS BBB CA 1
ATOM 9162 C C . LYS B 1 143 ? 8.731 -39.380 -31.015 1.000 50.083 188 LYS BBB C 1
ATOM 9163 O O . LYS B 1 143 ? 8.581 -38.670 -29.991 1.000 49.425 188 LYS BBB O 1
ATOM 9182 N N . PHE B 1 144 ? 8.288 -39.033 -32.223 1.000 51.078 189 PHE BBB N 1
ATOM 9183 C CA . PHE B 1 144 ? 7.534 -37.782 -32.485 1.000 50.785 189 PHE BBB CA 1
ATOM 9184 C C . PHE B 1 144 ? 6.160 -37.844 -31.791 1.000 46.894 189 PHE BBB C 1
ATOM 9185 O O . PHE B 1 144 ? 5.726 -36.835 -31.230 1.000 48.413 189 PHE BBB O 1
ATOM 9202 N N . ILE B 1 145 ? 5.496 -38.998 -31.801 1.000 45.081 190 ILE BBB N 1
ATOM 9203 C CA . ILE B 1 145 ? 4.175 -39.167 -31.129 1.000 49.681 190 ILE BBB CA 1
ATOM 9204 C C . ILE B 1 145 ? 4.358 -39.036 -29.604 1.000 45.960 190 ILE BBB C 1
ATOM 9205 O O . ILE B 1 145 ? 3.464 -38.477 -28.946 1.000 45.279 190 ILE BBB O 1
ATOM 9221 N N . SER B 1 146 ? 5.482 -39.494 -29.058 1.000 45.586 191 SER BBB N 1
ATOM 9222 C CA . SER B 1 146 ? 5.837 -39.314 -27.623 1.000 47.155 191 SER BBB CA 1
ATOM 9223 C C . SER B 1 146 ? 5.973 -37.824 -27.299 1.000 46.445 191 SER BBB C 1
ATOM 9224 O O . SER B 1 146 ? 5.370 -37.386 -26.307 1.000 55.746 191 SER BBB O 1
ATOM 9232 N N . ALA B 1 147 ? 6.711 -37.079 -28.120 1.000 43.323 192 ALA BBB N 1
ATOM 9233 C CA . ALA B 1 147 ? 6.875 -35.615 -27.996 1.000 44.741 192 ALA BBB CA 1
ATOM 9234 C C . ALA B 1 147 ? 5.501 -34.928 -28.050 1.000 45.839 192 ALA BBB C 1
ATOM 9235 O O . ALA B 1 147 ? 5.309 -33.972 -27.301 1.000 45.365 192 ALA BBB O 1
ATOM 9242 N N . ILE B 1 148 ? 4.583 -35.393 -28.906 1.000 49.200 193 ILE BBB N 1
ATOM 9243 C CA . ILE B 1 148 ? 3.210 -34.818 -29.033 1.000 48.454 193 ILE BBB CA 1
ATOM 9244 C C . ILE B 1 148 ? 2.498 -34.950 -27.682 1.000 46.810 193 ILE BBB C 1
ATOM 9245 O O . ILE B 1 148 ? 1.920 -33.954 -27.214 1.000 49.272 193 ILE BBB O 1
ATOM 9261 N N . TRP B 1 149 ? 2.533 -36.138 -27.079 1.000 49.153 194 TRP BBB N 1
ATOM 9262 C CA . TRP B 1 149 ? 1.858 -36.395 -25.780 1.000 48.960 194 TRP BBB CA 1
ATOM 9263 C C . TRP B 1 149 ? 2.467 -35.536 -24.670 1.000 43.608 194 TRP BBB C 1
ATOM 9264 O O . TRP B 1 149 ? 1.675 -34.987 -23.868 1.000 40.385 194 TRP BBB O 1
ATOM 9285 N N . LEU B 1 150 ? 3.798 -35.395 -24.643 1.000 42.680 195 LEU BBB N 1
ATOM 9286 C CA . LEU B 1 150 ? 4.496 -34.572 -23.620 1.000 45.683 195 LEU BBB CA 1
ATOM 9287 C C . LEU B 1 150 ? 4.110 -33.103 -23.815 1.000 48.824 195 LEU BBB C 1
ATOM 9288 O O . LEU B 1 150 ? 3.741 -32.445 -22.806 1.000 48.853 195 LEU BBB O 1
ATOM 9304 N N . ALA B 1 151 ? 4.137 -32.622 -25.064 1.000 48.604 196 ALA BBB N 1
ATOM 9305 C CA . ALA B 1 151 ? 3.735 -31.246 -25.437 1.000 45.342 196 ALA BBB CA 1
ATOM 9306 C C . ALA B 1 151 ? 2.298 -30.996 -24.969 1.000 42.961 196 ALA BBB C 1
ATOM 9307 O O . ALA B 1 151 ? 2.027 -29.903 -24.425 1.000 42.204 196 ALA BBB O 1
ATOM 9314 N N . SER B 1 152 ? 1.414 -31.977 -25.158 1.000 40.695 197 SER BBB N 1
ATOM 9315 C CA . SER B 1 152 ? -0.029 -31.865 -24.823 1.000 43.662 197 SER BBB CA 1
ATOM 9316 C C . SER B 1 152 ? -0.178 -31.710 -23.306 1.000 46.820 197 SER BBB C 1
ATOM 9317 O O . SER B 1 152 ? -0.993 -30.870 -22.876 1.000 48.203 197 SER BBB O 1
ATOM 9325 N N . ALA B 1 153 ? 0.589 -32.480 -22.527 1.000 47.056 198 ALA BBB N 1
ATOM 9326 C CA . ALA B 1 153 ? 0.594 -32.431 -21.045 1.000 46.030 198 ALA BBB CA 1
ATOM 9327 C C . ALA B 1 153 ? 1.113 -31.065 -20.577 1.000 43.091 198 ALA BBB C 1
ATOM 9328 O O . ALA B 1 153 ? 0.485 -30.451 -19.708 1.000 46.013 198 ALA BBB O 1
ATOM 9335 N N . LEU B 1 154 ? 2.194 -30.574 -21.175 1.000 44.108 199 LEU BBB N 1
ATOM 9336 C CA . LEU B 1 154 ? 2.785 -29.256 -20.819 1.000 46.165 199 LEU BBB CA 1
ATOM 9337 C C . LEU B 1 154 ? 1.794 -28.122 -21.132 1.000 43.671 199 LEU BBB C 1
ATOM 9338 O O . LEU B 1 154 ? 1.682 -27.198 -20.314 1.000 49.927 199 LEU BBB O 1
ATOM 9354 N N . LEU B 1 155 ? 1.070 -28.183 -22.247 1.000 44.218 200 LEU BBB N 1
ATOM 9355 C CA . LEU B 1 155 ? 0.140 -27.090 -22.641 1.000 48.939 200 LEU BBB CA 1
ATOM 9356 C C . LEU B 1 155 ? -1.100 -27.089 -21.732 1.000 45.468 200 LEU BBB C 1
ATOM 9357 O O . LEU B 1 155 ? -1.787 -26.037 -21.684 1.000 42.180 200 LEU BBB O 1
ATOM 9373 N N . ALA B 1 156 ? -1.364 -28.202 -21.036 1.000 42.650 201 ALA BBB N 1
ATOM 9374 C CA . ALA B 1 156 ? -2.531 -28.404 -20.144 1.000 43.416 201 ALA BBB CA 1
ATOM 9375 C C . ALA B 1 156 ? -2.185 -28.046 -18.687 1.000 45.154 201 ALA BBB C 1
ATOM 9376 O O . ALA B 1 156 ? -3.111 -28.047 -17.857 1.000 47.892 201 ALA BBB O 1
ATOM 9383 N N . ILE B 1 157 ? -0.922 -27.726 -18.381 1.000 45.568 202 ILE BBB N 1
ATOM 9384 C CA . ILE B 1 157 ? -0.458 -27.417 -16.994 1.000 47.724 202 ILE BBB CA 1
ATOM 9385 C C . ILE B 1 157 ? -1.272 -26.266 -16.407 1.000 47.525 202 ILE BBB C 1
ATOM 9386 O O . ILE B 1 157 ? -1.626 -26.322 -15.239 1.000 52.403 202 ILE BBB O 1
ATOM 9402 N N . PRO B 1 158 ? -1.602 -25.186 -17.151 1.000 54.464 203 PRO BBB N 1
ATOM 9403 C CA . PRO B 1 158 ? -2.413 -24.101 -16.586 1.000 50.903 203 PRO BBB CA 1
ATOM 9404 C C . PRO B 1 158 ? -3.721 -24.549 -15.907 1.000 51.375 203 PRO BBB C 1
ATOM 9405 O O . PRO B 1 158 ? -4.137 -23.886 -14.983 1.000 52.357 203 PRO BBB O 1
ATOM 9416 N N . MET B 1 159 ? -4.332 -25.652 -16.347 1.000 46.327 204 MET BBB N 1
ATOM 9417 C CA . MET B 1 159 ? -5.596 -26.147 -15.751 1.000 48.638 204 MET BBB CA 1
ATOM 9418 C C . MET B 1 159 ? -5.324 -26.638 -14.316 1.000 55.526 204 MET BBB C 1
ATOM 9419 O O . MET B 1 159 ? -6.253 -26.556 -13.482 1.000 51.443 204 MET BBB O 1
ATOM 9433 N N . LEU B 1 160 ? -4.103 -27.097 -14.012 1.000 49.650 205 LEU BBB N 1
ATOM 9434 C CA . LEU B 1 160 ? -3.727 -27.523 -12.635 1.000 48.534 205 LEU BBB CA 1
ATOM 9435 C C . LEU B 1 160 ? -3.760 -26.326 -11.681 1.000 49.020 205 LEU BBB C 1
ATOM 9436 O O . LEU B 1 160 ? -4.037 -26.567 -10.506 1.000 49.608 205 LEU BBB O 1
ATOM 9452 N N . PHE B 1 161 ? -3.507 -25.105 -12.173 1.000 48.960 206 PHE BBB N 1
ATOM 9453 C CA . PHE B 1 161 ? -3.416 -23.847 -11.382 1.000 45.809 206 PHE BBB CA 1
ATOM 9454 C C . PHE B 1 161 ? -4.681 -22.984 -11.525 1.000 47.177 206 PHE BBB C 1
ATOM 9455 O O . PHE B 1 161 ? -4.882 -22.099 -10.673 1.000 52.033 206 PHE BBB O 1
ATOM 9472 N N . THR B 1 162 ? -5.499 -23.167 -12.560 1.000 48.150 207 THR BBB N 1
ATOM 9473 C CA . THR B 1 162 ? -6.684 -22.293 -12.781 1.000 53.739 207 THR BBB CA 1
ATOM 9474 C C . THR B 1 162 ? -7.931 -22.917 -12.139 1.000 49.784 207 THR BBB C 1
ATOM 9475 O O . THR B 1 162 ? -8.838 -22.150 -11.780 1.000 51.283 207 THR BBB O 1
ATOM 9486 N N . MET B 1 163 ? -7.974 -24.244 -12.004 1.000 48.369 208 MET BBB N 1
ATOM 9487 C CA . MET B 1 163 ? -9.144 -24.997 -11.475 1.000 51.627 208 MET BBB CA 1
ATOM 9488 C C . MET B 1 163 ? -8.821 -25.559 -10.082 1.000 54.024 208 MET BBB C 1
ATOM 9489 O O . MET B 1 163 ? -7.670 -25.954 -9.848 1.000 52.107 208 MET BBB O 1
ATOM 9503 N N . GLY B 1 164 ? -9.804 -25.564 -9.180 1.000 54.313 209 GLY BBB N 1
ATOM 9504 C CA . GLY B 1 164 ? -9.678 -26.152 -7.834 1.000 55.410 209 GLY BBB CA 1
ATOM 9505 C C . GLY B 1 164 ? -10.992 -26.129 -7.069 1.000 56.523 209 GLY BBB C 1
ATOM 9506 O O . GLY B 1 164 ? -12.014 -25.781 -7.667 1.000 57.031 209 GLY BBB O 1
ATOM 9510 N N . LEU B 1 165 ? -10.970 -26.501 -5.785 1.000 55.496 210 LEU BBB N 1
ATOM 9511 C CA . LEU B 1 165 ? -12.181 -26.545 -4.924 1.000 56.771 210 LEU BBB CA 1
ATOM 9512 C C . LEU B 1 165 ? -12.456 -25.155 -4.356 1.000 54.942 210 LEU BBB C 1
ATOM 9513 O O . LEU B 1 165 ? -11.501 -24.475 -3.980 1.000 55.198 210 LEU BBB O 1
ATOM 9529 N N . GLN B 1 166 ? -13.727 -24.771 -4.276 1.000 58.824 211 GLN BBB N 1
ATOM 9530 C CA . GLN B 1 166 ? -14.178 -23.573 -3.519 1.000 61.937 211 GLN BBB CA 1
ATOM 9531 C C . GLN B 1 166 ? -15.493 -23.883 -2.813 1.000 60.044 211 GLN BBB C 1
ATOM 9532 O O . GLN B 1 166 ? -16.293 -24.656 -3.372 1.000 60.741 211 GLN BBB O 1
ATOM 9546 N N . ASN B 1 167 ? -15.700 -23.283 -1.641 1.000 60.773 212 ASN BBB N 1
ATOM 9547 C CA . ASN B 1 167 ? -16.997 -23.360 -0.924 1.000 60.278 212 ASN BBB CA 1
ATOM 9548 C C . ASN B 1 167 ? -17.795 -22.099 -1.269 1.000 58.058 212 ASN BBB C 1
ATOM 9549 O O . ASN B 1 167 ? -17.455 -21.021 -0.744 1.000 57.452 212 ASN BBB O 1
ATOM 9560 N N . LEU B 1 168 ? -18.820 -22.245 -2.111 1.000 57.361 213 LEU BBB N 1
ATOM 9561 C CA . LEU B 1 168 ? -19.698 -21.134 -2.556 1.000 60.639 213 LEU BBB CA 1
ATOM 9562 C C . LEU B 1 168 ? -21.028 -21.148 -1.797 1.000 64.534 213 LEU BBB C 1
ATOM 9563 O O . LEU B 1 168 ? -21.957 -20.463 -2.248 1.000 68.356 213 LEU BBB O 1
ATOM 9579 N N . SER B 1 169 ? -21.118 -21.846 -0.662 1.000 68.467 214 SER BBB N 1
ATOM 9580 C CA . SER B 1 169 ? -22.252 -21.684 0.287 1.000 67.115 214 SER BBB CA 1
ATOM 9581 C C . SER B 1 169 ? -22.234 -20.248 0.827 1.000 66.317 214 SER BBB C 1
ATOM 9582 O O . SER B 1 169 ? -21.188 -19.591 0.736 1.000 66.834 214 SER BBB O 1
ATOM 9590 N N . GLY B 1 170 ? -23.367 -19.773 1.337 1.000 69.203 215 GLY BBB N 1
ATOM 9591 C CA . GLY B 1 170 ? -23.545 -18.395 1.827 1.000 71.526 215 GLY BBB CA 1
ATOM 9592 C C . GLY B 1 170 ? -22.339 -17.895 2.602 1.000 75.248 215 GLY BBB C 1
ATOM 9593 O O . GLY B 1 170 ? -21.862 -16.790 2.285 1.000 81.796 215 GLY BBB O 1
ATOM 9597 N N . ASP B 1 171 ? -21.866 -18.658 3.592 1.000 78.397 216 ASP BBB N 1
ATOM 9598 C CA . ASP B 1 171 ? -20.772 -18.235 4.511 1.000 81.015 216 ASP BBB CA 1
ATOM 9599 C C . ASP B 1 171 ? -19.501 -19.064 4.270 1.000 73.530 216 ASP BBB C 1
ATOM 9600 O O . ASP B 1 171 ? -18.538 -18.866 5.023 1.000 73.380 216 ASP BBB O 1
ATOM 9609 N N . GLY B 1 172 ? -19.508 -19.955 3.275 1.000 66.903 217 GLY BBB N 1
ATOM 9610 C CA . GLY B 1 172 ? -18.331 -20.719 2.821 1.000 64.010 217 GLY BBB CA 1
ATOM 9611 C C . GLY B 1 172 ? -17.957 -21.861 3.754 1.000 65.492 217 GLY BBB C 1
ATOM 9612 O O . GLY B 1 172 ? -16.799 -22.309 3.673 1.000 67.220 217 GLY BBB O 1
ATOM 9616 N N . THR B 1 173 ? -18.891 -22.350 4.582 1.000 63.749 218 THR BBB N 1
ATOM 9617 C CA . THR B 1 173 ? -18.628 -23.404 5.598 1.000 62.672 218 THR BBB CA 1
ATOM 9618 C C . THR B 1 173 ? -19.505 -24.644 5.372 1.000 62.146 218 THR BBB C 1
ATOM 9619 O O . THR B 1 173 ? -19.135 -25.710 5.884 1.000 64.824 218 THR BBB O 1
ATOM 9630 N N . HIS B 1 174 ? -20.621 -24.530 4.650 1.000 62.657 219 HIS BBB N 1
ATOM 9631 C CA . HIS B 1 174 ? -21.563 -25.650 4.391 1.000 63.203 219 HIS BBB CA 1
ATOM 9632 C C . HIS B 1 174 ? -20.939 -26.631 3.406 1.000 62.947 219 HIS BBB C 1
ATOM 9633 O O . HIS B 1 174 ? -20.561 -26.235 2.305 1.000 63.510 219 HIS BBB O 1
ATOM 9648 N N . PRO B 1 175 ? -20.838 -27.937 3.757 1.000 63.360 220 PRO BBB N 1
ATOM 9649 C CA . PRO B 1 175 ? -20.218 -28.942 2.887 1.000 62.223 220 PRO BBB CA 1
ATOM 9650 C C . PRO B 1 175 ? -20.900 -29.136 1.520 1.000 61.661 220 PRO BBB C 1
ATOM 9651 O O . PRO B 1 175 ? -20.244 -29.617 0.598 1.000 59.587 220 PRO BBB O 1
ATOM 9662 N N . GLY B 1 176 ? -22.189 -28.805 1.427 1.000 61.303 221 GLY BBB N 1
ATOM 9663 C CA . GLY B 1 176 ? -22.964 -28.898 0.176 1.000 65.216 221 GLY BBB CA 1
ATOM 9664 C C . GLY B 1 176 ? -22.550 -27.861 -0.861 1.000 63.953 221 GLY BBB C 1
ATOM 9665 O O . GLY B 1 176 ? -22.846 -28.085 -2.043 1.000 60.291 221 GLY BBB O 1
ATOM 9669 N N . GLY B 1 177 ? -21.920 -26.758 -0.437 1.000 63.928 222 GLY BBB N 1
ATOM 9670 C CA . GLY B 1 177 ? -21.481 -25.655 -1.312 1.000 63.250 222 GLY BBB CA 1
ATOM 9671 C C . GLY B 1 177 ? -20.060 -25.843 -1.825 1.000 58.739 222 GLY BBB C 1
ATOM 9672 O O . GLY B 1 177 ? -19.504 -24.876 -2.368 1.000 58.302 222 GLY BBB O 1
ATOM 9676 N N . LEU B 1 178 ? -19.489 -27.039 -1.671 1.000 57.983 223 LEU BBB N 1
ATOM 9677 C CA . LEU B 1 178 ? -18.131 -27.379 -2.170 1.000 61.470 223 LEU BBB CA 1
ATOM 9678 C C . LEU B 1 178 ? -18.228 -27.731 -3.663 1.000 62.230 223 LEU BBB C 1
ATOM 9679 O O . LEU B 1 178 ? -18.890 -28.726 -3.986 1.000 68.035 223 LEU BBB O 1
ATOM 9695 N N . VAL B 1 179 ? -17.586 -26.936 -4.524 1.000 60.645 224 VAL BBB N 1
ATOM 9696 C CA . VAL B 1 179 ? -17.659 -27.043 -6.011 1.000 58.795 224 VAL BBB CA 1
ATOM 9697 C C . VAL B 1 179 ? -16.244 -27.021 -6.594 1.000 59.524 224 VAL BBB C 1
ATOM 9698 O O . VAL B 1 179 ? -15.362 -26.335 -6.030 1.000 56.542 224 VAL BBB O 1
ATOM 9711 N N . CYS B 1 180 ? -16.065 -27.756 -7.692 1.000 63.427 225 CYS BBB N 1
ATOM 9712 C CA . CYS B 1 180 ? -14.914 -27.675 -8.628 1.000 61.501 225 CYS BBB CA 1
ATOM 9713 C C . CYS B 1 180 ? -15.184 -26.530 -9.611 1.000 57.901 225 CYS BBB C 1
ATOM 9714 O O . CYS B 1 180 ? -16.200 -26.596 -10.342 1.000 64.831 225 CYS BBB O 1
ATOM 9721 N N . THR B 1 181 ? -14.338 -25.501 -9.597 1.000 52.859 226 THR BBB N 1
ATOM 9722 C CA . THR B 1 181 ? -14.596 -24.194 -10.262 1.000 56.166 226 THR BBB CA 1
ATOM 9723 C C . THR B 1 181 ? -13.266 -23.495 -10.534 1.000 53.263 226 THR BBB C 1
ATOM 9724 O O . THR B 1 181 ? -12.242 -23.907 -10.006 1.000 55.116 226 THR BBB O 1
ATOM 9735 N N . PRO B 1 182 ? -13.203 -22.462 -11.407 1.000 56.799 227 PRO BBB N 1
ATOM 9736 C CA . PRO B 1 182 ? -11.996 -21.643 -11.527 1.000 55.421 227 PRO BBB CA 1
ATOM 9737 C C . PRO B 1 182 ? -11.658 -20.908 -10.219 1.000 59.680 227 PRO BBB C 1
ATOM 9738 O O . PRO B 1 182 ? -12.560 -20.393 -9.578 1.000 58.068 227 PRO BBB O 1
ATOM 9749 N N . ILE B 1 183 ? -10.370 -20.893 -9.858 1.000 58.113 228 ILE BBB N 1
ATOM 9750 C CA . ILE B 1 183 ? -9.842 -20.290 -8.600 1.000 53.462 228 ILE BBB CA 1
ATOM 9751 C C . ILE B 1 183 ? -8.902 -19.136 -8.953 1.000 52.985 228 ILE BBB C 1
ATOM 9752 O O . ILE B 1 183 ? -8.097 -18.769 -8.104 1.000 58.397 228 ILE BBB O 1
ATOM 9768 N N . VAL B 1 184 ? -9.013 -18.584 -10.158 1.000 55.991 229 VAL BBB N 1
ATOM 9769 C CA . VAL B 1 184 ? -8.211 -17.415 -10.627 1.000 53.561 229 VAL BBB CA 1
ATOM 9770 C C . VAL B 1 184 ? -9.203 -16.355 -11.111 1.000 54.537 229 VAL BBB C 1
ATOM 9771 O O . VAL B 1 184 ? -10.381 -16.707 -11.320 1.000 53.668 229 VAL BBB O 1
ATOM 9784 N N . ASP B 1 185 ? -8.761 -15.105 -11.255 1.000 56.658 230 ASP BBB N 1
ATOM 9785 C CA . ASP B 1 185 ? -9.629 -13.997 -11.735 1.000 57.878 230 ASP BBB CA 1
ATOM 9786 C C . ASP B 1 185 ? -9.999 -14.252 -13.204 1.000 58.318 230 ASP BBB C 1
ATOM 9787 O O . ASP B 1 185 ? -9.379 -15.136 -13.845 1.000 59.523 230 ASP BBB O 1
ATOM 9796 N N . THR B 1 186 ? -10.985 -13.508 -13.708 1.000 59.881 231 THR BBB N 1
ATOM 9797 C CA . THR B 1 186 ? -11.502 -13.597 -15.096 1.000 62.966 231 THR BBB CA 1
ATOM 9798 C C . THR B 1 186 ? -10.375 -13.318 -16.092 1.000 62.258 231 THR BBB C 1
ATOM 9799 O O . THR B 1 186 ? -10.322 -14.035 -17.105 1.000 57.219 231 THR BBB O 1
ATOM 9810 N N . ALA B 1 187 ? -9.523 -12.326 -15.807 1.000 63.394 232 ALA BBB N 1
ATOM 9811 C CA . ALA B 1 187 ? -8.394 -11.904 -16.670 1.000 58.145 232 ALA BBB CA 1
ATOM 9812 C C . ALA B 1 187 ? -7.478 -13.100 -16.936 1.000 57.498 232 ALA BBB C 1
ATOM 9813 O O . ALA B 1 187 ? -7.118 -13.334 -18.105 1.000 60.162 232 ALA BBB O 1
ATOM 9820 N N . THR B 1 188 ? -7.116 -13.831 -15.884 1.000 57.703 233 THR BBB N 1
ATOM 9821 C CA . THR B 1 188 ? -6.241 -15.029 -15.972 1.000 56.841 233 THR BBB CA 1
ATOM 9822 C C . THR B 1 188 ? -6.987 -16.139 -16.715 1.000 52.410 233 THR BBB C 1
ATOM 9823 O O . THR B 1 188 ? -6.366 -16.789 -17.563 1.000 56.143 233 THR BBB O 1
ATOM 9834 N N . LEU B 1 189 ? -8.261 -16.351 -16.388 1.000 51.402 234 LEU BBB N 1
ATOM 9835 C CA . LEU B 1 189 ? -9.078 -17.436 -16.983 1.000 54.472 234 LEU BBB CA 1
ATOM 9836 C C . LEU B 1 189 ? -9.210 -17.192 -18.493 1.000 53.865 234 LEU BBB C 1
ATOM 9837 O O . LEU B 1 189 ? -9.095 -18.178 -19.261 1.000 54.701 234 LEU BBB O 1
ATOM 9853 N N . ARG B 1 190 ? -9.434 -15.935 -18.899 1.000 55.053 235 ARG BBB N 1
ATOM 9854 C CA . ARG B 1 190 ? -9.553 -15.512 -20.324 1.000 58.372 235 ARG BBB CA 1
ATOM 9855 C C . ARG B 1 190 ? -8.326 -15.978 -21.105 1.000 53.963 235 ARG BBB C 1
ATOM 9856 O O . ARG B 1 190 ? -8.493 -16.596 -22.176 1.000 51.699 235 ARG BBB O 1
ATOM 9877 N N . VAL B 1 191 ? -7.149 -15.688 -20.558 1.000 49.886 236 VAL BBB N 1
ATOM 9878 C CA . VAL B 1 191 ? -5.831 -16.037 -21.153 1.000 54.547 236 VAL BBB CA 1
ATOM 9879 C C . VAL B 1 191 ? -5.798 -17.542 -21.427 1.000 53.357 236 VAL BBB C 1
ATOM 9880 O O . VAL B 1 191 ? -5.431 -17.896 -22.563 1.000 49.569 236 VAL BBB O 1
ATOM 9893 N N . VAL B 1 192 ? -6.173 -18.388 -20.455 1.000 51.851 237 VAL BBB N 1
ATOM 9894 C CA . VAL B 1 192 ? -5.971 -19.865 -20.583 1.000 53.882 237 VAL BBB CA 1
ATOM 9895 C C . VAL B 1 192 ? -7.010 -20.425 -21.561 1.000 48.261 237 VAL BBB C 1
ATOM 9896 O O . VAL B 1 192 ? -6.660 -21.333 -22.329 1.000 48.076 237 VAL BBB O 1
ATOM 9909 N N . ILE B 1 193 ? -8.226 -19.886 -21.564 1.000 46.930 238 ILE BBB N 1
ATOM 9910 C CA . ILE B 1 193 ? -9.314 -20.349 -22.473 1.000 51.985 238 ILE BBB CA 1
ATOM 9911 C C . ILE B 1 193 ? -8.955 -19.979 -23.919 1.000 53.321 238 ILE BBB C 1
ATOM 9912 O O . ILE B 1 193 ? -9.151 -20.830 -24.816 1.000 54.081 238 ILE BBB O 1
ATOM 9928 N N . GLN B 1 194 ? -8.391 -18.789 -24.132 1.000 51.730 239 GLN BBB N 1
ATOM 9929 C CA . GLN B 1 194 ? -7.910 -18.332 -25.462 1.000 52.052 239 GLN BBB CA 1
ATOM 9930 C C . GLN B 1 194 ? -6.746 -19.200 -25.943 1.000 51.276 239 GLN BBB C 1
ATOM 9931 O O . GLN B 1 194 ? -6.747 -19.559 -27.134 1.000 55.472 239 GLN BBB O 1
ATOM 9945 N N . LEU B 1 195 ? -5.789 -19.505 -25.068 1.000 49.362 240 LEU BBB N 1
ATOM 9946 C CA . LEU B 1 195 ? -4.674 -20.441 -25.366 1.000 50.291 240 LEU BBB CA 1
ATOM 9947 C C . LEU B 1 195 ? -5.245 -21.739 -25.955 1.000 50.708 240 LEU BBB C 1
ATOM 9948 O O . LEU B 1 195 ? -4.698 -22.209 -26.976 1.000 53.013 240 LEU BBB O 1
ATOM 9964 N N . ASN B 1 196 ? -6.297 -22.305 -25.353 1.000 50.440 241 ASN BBB N 1
ATOM 9965 C CA . ASN B 1 196 ? -6.856 -23.612 -25.796 1.000 54.241 241 ASN BBB CA 1
ATOM 9966 C C . ASN B 1 196 ? -7.578 -23.427 -27.136 1.000 51.357 241 ASN BBB C 1
ATOM 9967 O O . ASN B 1 196 ? -7.407 -24.296 -28.009 1.000 50.728 241 ASN BBB O 1
ATOM 9978 N N . THR B 1 197 ? -8.364 -22.355 -27.287 1.000 50.159 242 THR BBB N 1
ATOM 9979 C CA . THR B 1 197 ? -9.162 -22.080 -28.510 1.000 51.354 242 THR BBB CA 1
ATOM 9980 C C . THR B 1 197 ? -8.219 -21.899 -29.704 1.000 50.068 242 THR BBB C 1
ATOM 9981 O O . THR B 1 197 ? -8.524 -22.406 -30.796 1.000 50.176 242 THR BBB O 1
ATOM 9992 N N . PHE B 1 198 ? -7.109 -21.209 -29.498 1.000 45.816 243 PHE BBB N 1
ATOM 9993 C CA . PHE B 1 198 ? -6.098 -20.975 -30.550 1.000 49.138 243 PHE BBB CA 1
ATOM 9994 C C . PHE B 1 198 ? -5.326 -22.274 -30.820 1.000 50.725 243 PHE BBB C 1
ATOM 9995 O O . PHE B 1 198 ? -5.315 -22.716 -31.992 1.000 48.080 243 PHE BBB O 1
ATOM 10012 N N . MET B 1 199 ? -4.717 -22.872 -29.793 1.000 49.448 244 MET BBB N 1
ATOM 10013 C CA . MET B 1 199 ? -3.641 -23.887 -29.979 1.000 49.216 244 MET BBB CA 1
ATOM 10014 C C . MET B 1 199 ? -4.188 -25.322 -30.031 1.000 44.612 244 MET BBB C 1
ATOM 10015 O O . MET B 1 199 ? -3.455 -26.186 -30.508 1.000 45.972 244 MET BBB O 1
ATOM 10029 N N . SER B 1 200 ? -5.425 -25.587 -29.612 1.000 48.640 245 SER BBB N 1
ATOM 10030 C CA . SER B 1 200 ? -6.045 -26.937 -29.739 1.000 50.708 245 SER BBB CA 1
ATOM 10031 C C . SER B 1 200 ? -7.093 -26.969 -30.858 1.000 47.442 245 SER BBB C 1
ATOM 10032 O O . SER B 1 200 ? -7.545 -28.067 -31.190 1.000 53.924 245 SER BBB O 1
ATOM 10040 N N . PHE B 1 201 ? -7.478 -25.826 -31.422 1.000 48.466 246 PHE BBB N 1
ATOM 10041 C CA . PHE B 1 201 ? -8.663 -25.727 -32.317 1.000 50.863 246 PHE BBB CA 1
ATOM 10042 C C . PHE B 1 201 ? -8.315 -24.922 -33.582 1.000 50.225 246 PHE BBB C 1
ATOM 10043 O O . PHE B 1 201 ? -8.011 -25.543 -34.606 1.000 51.752 246 PHE BBB O 1
ATOM 10060 N N . LEU B 1 202 ? -8.339 -23.588 -33.505 1.000 46.631 247 LEU BBB N 1
ATOM 10061 C CA . LEU B 1 202 ? -8.219 -22.682 -34.668 1.000 47.449 247 LEU BBB CA 1
ATOM 10062 C C . LEU B 1 202 ? -6.929 -22.981 -35.438 1.000 48.020 247 LEU BBB C 1
ATOM 10063 O O . LEU B 1 202 ? -7.013 -23.361 -36.616 1.000 49.783 247 LEU BBB O 1
ATOM 10079 N N . PHE B 1 203 ? -5.773 -22.828 -34.804 1.000 48.831 248 PHE BBB N 1
ATOM 10080 C CA . PHE B 1 203 ? -4.463 -22.940 -35.490 1.000 49.724 248 PHE BBB CA 1
ATOM 10081 C C . PHE B 1 203 ? -4.283 -24.343 -36.079 1.000 54.748 248 PHE BBB C 1
ATOM 10082 O O . PHE B 1 203 ? -4.093 -24.470 -37.290 1.000 52.648 248 PHE BBB O 1
ATOM 10099 N N . PRO B 1 204 ? -4.319 -25.442 -35.285 1.000 51.483 249 PRO BBB N 1
ATOM 10100 C CA . PRO B 1 204 ? -4.034 -26.768 -35.828 1.000 51.245 249 PRO BBB CA 1
ATOM 10101 C C . PRO B 1 204 ? -5.037 -27.207 -36.911 1.000 49.681 249 PRO BBB C 1
ATOM 10102 O O . PRO B 1 204 ? -4.613 -27.824 -37.866 1.000 45.972 249 PRO BBB O 1
ATOM 10113 N N . MET B 1 205 ? -6.328 -26.898 -36.762 1.000 52.033 250 MET BBB N 1
ATOM 10114 C CA . MET B 1 205 ? -7.359 -27.341 -37.747 1.000 54.493 250 MET BBB CA 1
ATOM 10115 C C . MET B 1 205 ? -7.220 -26.537 -39.052 1.000 57.725 250 MET BBB C 1
ATOM 10116 O O . MET B 1 205 ? -7.472 -27.097 -40.131 1.000 59.757 250 MET BBB O 1
ATOM 10130 N N . LEU B 1 206 ? -6.812 -25.274 -38.969 1.000 51.972 251 LEU BBB N 1
ATOM 10131 C CA . LEU B 1 206 ? -6.547 -24.438 -40.162 1.000 52.240 251 LEU BBB CA 1
ATOM 10132 C C . LEU B 1 206 ? -5.354 -25.013 -40.945 1.000 54.427 251 LEU BBB C 1
ATOM 10133 O O . LEU B 1 206 ? -5.469 -25.144 -42.184 1.000 63.205 251 LEU BBB O 1
ATOM 10149 N N . VAL B 1 207 ? -4.287 -25.420 -40.253 1.000 50.617 252 VAL BBB N 1
ATOM 10150 C CA . VAL B 1 207 ? -3.074 -26.044 -40.864 1.000 49.535 252 VAL BBB CA 1
ATOM 10151 C C . VAL B 1 207 ? -3.452 -27.401 -41.478 1.000 48.453 252 VAL BBB C 1
ATOM 10152 O O . VAL B 1 207 ? -3.018 -27.664 -42.603 1.000 51.856 252 VAL BBB O 1
ATOM 10165 N N . ALA B 1 208 ? -4.222 -28.242 -40.782 1.000 51.322 253 ALA BBB N 1
ATOM 10166 C CA . ALA B 1 208 ? -4.628 -29.583 -41.277 1.000 53.020 253 ALA BBB CA 1
ATOM 10167 C C . ALA B 1 208 ? -5.520 -29.437 -42.527 1.000 55.879 253 ALA BBB C 1
ATOM 10168 O O . ALA B 1 208 ? -5.345 -30.222 -43.480 1.000 58.777 253 ALA BBB O 1
ATOM 10175 N N . SER B 1 209 ? -6.420 -28.451 -42.541 1.000 52.792 254 SER BBB N 1
ATOM 10176 C CA . SER B 1 209 ? -7.332 -28.151 -43.673 1.000 56.944 254 SER BBB CA 1
ATOM 10177 C C . SER B 1 209 ? -6.529 -27.754 -44.915 1.000 56.920 254 SER BBB C 1
ATOM 10178 O O . SER B 1 209 ? -6.804 -28.304 -45.991 1.000 58.115 254 SER BBB O 1
ATOM 10186 N N . ILE B 1 210 ? -5.565 -26.846 -44.765 1.000 54.280 255 ILE BBB N 1
ATOM 10187 C CA . ILE B 1 210 ? -4.706 -26.387 -45.891 1.000 57.424 255 ILE BBB CA 1
ATOM 10188 C C . ILE B 1 210 ? -3.931 -27.594 -46.439 1.000 57.771 255 ILE BBB C 1
ATOM 10189 O O . ILE B 1 210 ? -4.018 -27.849 -47.643 1.000 64.174 255 ILE BBB O 1
ATOM 10205 N N . LEU B 1 211 ? -3.217 -28.327 -45.588 1.000 56.875 256 LEU BBB N 1
ATOM 10206 C CA . LEU B 1 211 ? -2.372 -29.468 -46.031 1.000 59.798 256 LEU BBB CA 1
ATOM 10207 C C . LEU B 1 211 ? -3.248 -30.522 -46.714 1.000 61.617 256 LEU BBB C 1
ATOM 10208 O O . LEU B 1 211 ? -2.780 -31.129 -47.690 1.000 60.140 256 LEU BBB O 1
ATOM 10224 N N . ASN B 1 212 ? -4.471 -30.724 -46.216 1.000 62.162 257 ASN BBB N 1
ATOM 10225 C CA . ASN B 1 212 ? -5.394 -31.773 -46.712 1.000 61.944 257 ASN BBB CA 1
ATOM 10226 C C . ASN B 1 212 ? -5.929 -31.369 -48.092 1.000 65.863 257 ASN BBB C 1
ATOM 10227 O O . ASN B 1 212 ? -6.007 -32.236 -48.976 1.000 66.937 257 ASN BBB O 1
ATOM 10238 N N . THR B 1 213 ? -6.285 -30.093 -48.263 1.000 65.307 258 THR BBB N 1
ATOM 10239 C CA . THR B 1 213 ? -6.781 -29.515 -49.535 1.000 66.049 258 THR BBB CA 1
ATOM 10240 C C . THR B 1 213 ? -5.677 -29.642 -50.586 1.000 68.256 258 THR BBB C 1
ATOM 10241 O O . THR B 1 213 ? -5.940 -30.241 -51.641 1.000 66.182 258 THR BBB O 1
ATOM 10252 N N . VAL B 1 214 ? -4.483 -29.128 -50.287 1.000 63.269 259 VAL BBB N 1
ATOM 10253 C CA . VAL B 1 214 ? -3.340 -29.110 -51.243 1.000 62.674 259 VAL BBB CA 1
ATOM 10254 C C . VAL B 1 214 ? -3.019 -30.547 -51.667 1.000 62.647 259 VAL BBB C 1
ATOM 10255 O O . VAL B 1 214 ? -2.833 -30.769 -52.869 1.000 68.490 259 VAL BBB O 1
ATOM 10268 N N . ALA B 1 215 ? -2.965 -31.483 -50.721 1.000 64.904 260 ALA BBB N 1
ATOM 10269 C CA . ALA B 1 215 ? -2.674 -32.916 -50.970 1.000 66.131 260 ALA BBB CA 1
ATOM 10270 C C . ALA B 1 215 ? -3.723 -33.528 -51.909 1.000 66.155 260 ALA BBB C 1
ATOM 10271 O O . ALA B 1 215 ? -3.332 -34.326 -52.777 1.000 68.673 260 ALA BBB O 1
ATOM 10278 N N . ALA B 1 216 ? -5.004 -33.197 -51.716 1.000 64.003 261 ALA BBB N 1
ATOM 10279 C CA . ALA B 1 216 ? -6.146 -33.728 -52.499 1.000 66.150 261 ALA BBB CA 1
ATOM 10280 C C . ALA B 1 216 ? -6.025 -33.270 -53.960 1.000 68.396 261 ALA BBB C 1
ATOM 10281 O O . ALA B 1 216 ? -6.136 -34.125 -54.859 1.000 67.646 261 ALA BBB O 1
ATOM 10288 N N . ARG B 1 217 ? -5.788 -31.972 -54.178 1.000 70.794 262 ARG BBB N 1
ATOM 10289 C CA . ARG B 1 217 ? -5.598 -31.361 -55.521 1.000 75.080 262 ARG BBB CA 1
ATOM 10290 C C . ARG B 1 217 ? -4.369 -31.989 -56.189 1.000 80.532 262 ARG BBB C 1
ATOM 10291 O O . ARG B 1 217 ? -4.488 -32.431 -57.352 1.000 78.912 262 ARG BBB O 1
ATOM 10312 N N . ARG B 1 218 ? -3.239 -32.029 -55.475 1.000 80.090 263 ARG BBB N 1
ATOM 10313 C CA . ARG B 1 218 ? -1.935 -32.515 -55.999 1.000 85.355 263 ARG BBB CA 1
ATOM 10314 C C . ARG B 1 218 ? -2.058 -33.984 -56.408 1.000 86.504 263 ARG BBB C 1
ATOM 10315 O O . ARG B 1 218 ? -1.487 -34.343 -57.451 1.000 88.708 263 ARG BBB O 1
ATOM 10336 N N . LEU B 1 219 ? -2.803 -34.788 -55.646 1.000 81.491 264 LEU BBB N 1
ATOM 10337 C CA . LEU B 1 219 ? -3.071 -36.212 -55.982 1.000 77.789 264 LEU BBB CA 1
ATOM 10338 C C . LEU B 1 219 ? -3.824 -36.290 -57.315 1.000 82.420 264 LEU BBB C 1
ATOM 10339 O O . LEU B 1 219 ? -3.432 -37.133 -58.146 1.000 82.198 264 LEU BBB O 1
ATOM 10355 N N . THR B 1 220 ? -4.845 -35.441 -57.508 1.000 83.011 265 THR BBB N 1
ATOM 10356 C CA . THR B 1 220 ? -5.694 -35.394 -58.734 1.000 86.944 265 THR BBB CA 1
ATOM 10357 C C . THR B 1 220 ? -4.819 -35.066 -59.956 1.000 88.433 265 THR BBB C 1
ATOM 10358 O O . THR B 1 220 ? -4.981 -35.738 -61.003 1.000 93.613 265 THR BBB O 1
ATOM 10369 N N . VAL B 1 221 ? -3.928 -34.078 -59.817 1.000 89.183 266 VAL BBB N 1
ATOM 10370 C CA . VAL B 1 221 ? -2.990 -33.597 -60.880 1.000 94.758 266 VAL BBB CA 1
ATOM 10371 C C . VAL B 1 221 ? -1.958 -34.692 -61.186 1.000 95.684 266 VAL BBB C 1
ATOM 10372 O O . VAL B 1 221 ? -1.740 -34.975 -62.369 1.000 102.835 266 VAL BBB O 1
ATOM 10385 N N . MET B 1 222 ? -1.337 -35.275 -60.159 1.000 100.759 267 MET BBB N 1
ATOM 10386 C CA . MET B 1 222 ? -0.281 -36.317 -60.303 1.000 104.448 267 MET BBB CA 1
ATOM 10387 C C . MET B 1 222 ? -0.896 -37.614 -60.852 1.000 107.046 267 MET BBB C 1
ATOM 10388 O O . MET B 1 222 ? -0.156 -38.367 -61.520 1.000 112.631 267 MET BBB O 1
ATOM 10402 N N . VAL B 1 223 ? -2.191 -37.854 -60.606 1.000 106.686 268 VAL BBB N 1
ATOM 10403 C CA . VAL B 1 223 ? -2.966 -38.982 -61.210 1.000 107.774 268 VAL BBB CA 1
ATOM 10404 C C . VAL B 1 223 ? -3.306 -38.620 -62.663 1.000 117.057 268 VAL BBB C 1
ATOM 10405 O O . VAL B 1 223 ? -2.947 -39.414 -63.555 1.000 124.168 268 VAL BBB O 1
ATOM 10418 N N . HIS B 1 224 ? -3.962 -37.474 -62.896 1.000 118.435 269 HIS BBB N 1
ATOM 10419 C CA . HIS B 1 224 ? -4.365 -36.988 -64.247 1.000 115.498 269 HIS BBB CA 1
ATOM 10420 C C . HIS B 1 224 ? -3.163 -37.027 -65.206 1.000 121.322 269 HIS BBB C 1
ATOM 10421 O O . HIS B 1 224 ? -3.337 -37.518 -66.331 1.000 127.465 269 HIS BBB O 1
ATOM 10427 N N . GLN B 1 225 ? -1.988 -36.557 -64.765 1.000 126.198 270 GLN BBB N 1
ATOM 10428 C CA . GLN B 1 225 ? -0.705 -36.574 -65.530 1.000 125.747 270 GLN BBB CA 1
ATOM 10429 C C . GLN B 1 225 ? -0.372 -38.002 -65.989 1.000 123.998 270 GLN BBB C 1
ATOM 10430 O O . GLN B 1 225 ? -0.139 -38.852 -65.098 1.000 126.373 270 GLN BBB O 1
ATOM 10436 N N . ILE B 1 232 ? 2.391 -45.200 -62.385 1.000 111.060 295 ILE BBB N 1
ATOM 10437 C CA . ILE B 1 232 ? 1.826 -44.953 -61.020 1.000 112.394 295 ILE BBB CA 1
ATOM 10438 C C . ILE B 1 232 ? 1.456 -46.297 -60.382 1.000 108.994 295 ILE BBB C 1
ATOM 10439 O O . ILE B 1 232 ? 1.392 -47.304 -61.109 1.000 114.284 295 ILE BBB O 1
ATOM 10444 N N . GLU B 1 233 ? 1.207 -46.299 -59.071 1.000 104.165 296 GLU BBB N 1
ATOM 10445 C CA . GLU B 1 233 ? 0.746 -47.487 -58.303 1.000 103.148 296 GLU BBB CA 1
ATOM 10446 C C . GLU B 1 233 ? -0.752 -47.351 -58.039 1.000 98.668 296 GLU BBB C 1
ATOM 10447 O O . GLU B 1 233 ? -1.157 -46.568 -57.183 1.000 105.837 296 GLU BBB O 1
ATOM 10459 N N . PRO B 1 234 ? -1.623 -48.119 -58.729 1.000 93.535 297 PRO BBB N 1
ATOM 10460 C CA . PRO B 1 234 ? -3.068 -47.970 -58.556 1.000 89.791 297 PRO BBB CA 1
ATOM 10461 C C . PRO B 1 234 ? -3.490 -48.122 -57.086 1.000 86.699 297 PRO BBB C 1
ATOM 10462 O O . PRO B 1 234 ? -4.303 -47.347 -56.624 1.000 87.981 297 PRO BBB O 1
ATOM 10473 N N . GLY B 1 235 ? -2.915 -49.109 -56.390 1.000 88.617 298 GLY BBB N 1
ATOM 10474 C CA . GLY B 1 235 ? -3.237 -49.447 -54.992 1.000 82.582 298 GLY BBB CA 1
ATOM 10475 C C . GLY B 1 235 ? -2.835 -48.340 -54.035 1.000 85.182 298 GLY BBB C 1
ATOM 10476 O O . GLY B 1 235 ? -3.554 -48.144 -53.029 1.000 85.834 298 GLY BBB O 1
ATOM 10480 N N . ARG B 1 236 ? -1.733 -47.638 -54.328 1.000 84.383 299 ARG BBB N 1
ATOM 10481 C CA . ARG B 1 236 ? -1.225 -46.516 -53.492 1.000 81.013 299 ARG BBB CA 1
ATOM 10482 C C . ARG B 1 236 ? -2.169 -45.320 -53.641 1.000 78.970 299 ARG BBB C 1
ATOM 10483 O O . ARG B 1 236 ? -2.579 -44.767 -52.609 1.000 76.370 299 ARG BBB O 1
ATOM 10504 N N . VAL B 1 237 ? -2.513 -44.955 -54.879 1.000 79.564 300 VAL BBB N 1
ATOM 10505 C CA . VAL B 1 237 ? -3.423 -43.814 -55.198 1.000 79.282 300 VAL BBB CA 1
ATOM 10506 C C . VAL B 1 237 ? -4.771 -44.045 -54.502 1.000 79.598 300 VAL BBB C 1
ATOM 10507 O O . VAL B 1 237 ? -5.278 -43.097 -53.859 1.000 78.024 300 VAL BBB O 1
ATOM 10520 N N . GLN B 1 238 ? -5.327 -45.256 -54.629 1.000 78.174 301 GLN BBB N 1
ATOM 10521 C CA . GLN B 1 238 ? -6.631 -45.638 -54.025 1.000 77.508 301 GLN BBB CA 1
ATOM 10522 C C . GLN B 1 238 ? -6.562 -45.405 -52.511 1.000 74.571 301 GLN BBB C 1
ATOM 10523 O O . GLN B 1 238 ? -7.469 -44.737 -51.978 1.000 78.411 301 GLN BBB O 1
ATOM 10529 N N . ALA B 1 239 ? -5.506 -45.900 -51.856 1.000 74.000 302 ALA BBB N 1
ATOM 10530 C CA . ALA B 1 239 ? -5.287 -45.805 -50.390 1.000 69.925 302 ALA BBB CA 1
ATOM 10531 C C . ALA B 1 239 ? -5.107 -44.342 -49.964 1.000 67.309 302 ALA BBB C 1
ATOM 10532 O O . ALA B 1 239 ? -5.715 -43.941 -48.959 1.000 65.587 302 ALA BBB O 1
ATOM 10539 N N . LEU B 1 240 ? -4.281 -43.584 -50.689 1.000 68.231 303 LEU BBB N 1
ATOM 10540 C CA . LEU B 1 240 ? -3.990 -42.159 -50.392 1.000 64.391 303 LEU BBB CA 1
ATOM 10541 C C . LEU B 1 240 ? -5.280 -41.348 -50.539 1.000 64.003 303 LEU BBB C 1
ATOM 10542 O O . LEU B 1 240 ? -5.544 -40.510 -49.653 1.000 64.137 303 LEU BBB O 1
ATOM 10558 N N . ARG B 1 241 ? -6.077 -41.617 -51.578 1.000 63.918 304 ARG BBB N 1
ATOM 10559 C CA . ARG B 1 241 ? -7.361 -40.904 -51.825 1.000 66.304 304 ARG BBB CA 1
ATOM 10560 C C . ARG B 1 241 ? -8.328 -41.184 -50.665 1.000 67.553 304 ARG BBB C 1
ATOM 10561 O O . ARG B 1 241 ? -9.025 -40.237 -50.235 1.000 68.469 304 ARG BBB O 1
ATOM 10582 N N . ARG B 1 242 ? -8.363 -42.418 -50.157 1.000 69.391 305 ARG BBB N 1
ATOM 10583 C CA . ARG B 1 242 ? -9.191 -42.777 -48.974 1.000 71.054 305 ARG BBB CA 1
ATOM 10584 C C . ARG B 1 242 ? -8.699 -41.995 -47.750 1.000 64.221 305 ARG BBB C 1
ATOM 10585 O O . ARG B 1 242 ? -9.552 -41.417 -47.058 1.000 67.457 305 ARG BBB O 1
ATOM 10606 N N . GLY B 1 243 ? -7.381 -41.969 -47.510 1.000 62.722 306 GLY BBB N 1
ATOM 10607 C CA . GLY B 1 243 ? -6.751 -41.298 -46.352 1.000 60.620 306 GLY BBB CA 1
ATOM 10608 C C . GLY B 1 243 ? -7.067 -39.808 -46.316 1.000 62.291 306 GLY BBB C 1
ATOM 10609 O O . GLY B 1 243 ? -7.511 -39.317 -45.273 1.000 66.983 306 GLY BBB O 1
ATOM 10613 N N . VAL B 1 244 ? -6.866 -39.122 -47.435 1.000 63.062 307 VAL BBB N 1
ATOM 10614 C CA . VAL B 1 244 ? -7.154 -37.672 -47.614 1.000 67.603 307 VAL BBB CA 1
ATOM 10615 C C . VAL B 1 244 ? -8.629 -37.397 -47.289 1.000 63.359 307 VAL BBB C 1
ATOM 10616 O O . VAL B 1 244 ? -8.901 -36.405 -46.599 1.000 61.525 307 VAL BBB O 1
ATOM 10629 N N . LEU B 1 245 ? -9.548 -38.228 -47.782 1.000 63.137 308 LEU BBB N 1
ATOM 10630 C CA . LEU B 1 245 ? -11.008 -37.983 -47.661 1.000 62.204 308 LEU BBB CA 1
ATOM 10631 C C . LEU B 1 245 ? -11.485 -38.321 -46.250 1.000 60.594 308 LEU BBB C 1
ATOM 10632 O O . LEU B 1 245 ? -12.359 -37.601 -45.747 1.000 65.475 308 LEU BBB O 1
ATOM 10648 N N . VAL B 1 246 ? -10.941 -39.372 -45.641 1.000 59.705 309 VAL BBB N 1
ATOM 10649 C CA . VAL B 1 246 ? -11.228 -39.728 -44.221 1.000 60.379 309 VAL BBB CA 1
ATOM 10650 C C . VAL B 1 246 ? -10.722 -38.590 -43.330 1.000 58.495 309 VAL BBB C 1
ATOM 10651 O O . VAL B 1 246 ? -11.505 -38.093 -42.499 1.000 60.818 309 VAL BBB O 1
ATOM 10664 N N . LEU B 1 247 ? -9.469 -38.175 -43.517 1.000 60.416 310 LEU BBB N 1
ATOM 10665 C CA . LEU B 1 247 ? -8.841 -37.098 -42.706 1.000 63.373 310 LEU BBB CA 1
ATOM 10666 C C . LEU B 1 247 ? -9.642 -35.795 -42.859 1.000 60.392 310 LEU BBB C 1
ATOM 10667 O O . LEU B 1 247 ? -9.796 -35.080 -41.860 1.000 65.608 310 LEU BBB O 1
ATOM 10683 N N . ARG B 1 248 ? -10.174 -35.512 -44.047 1.000 62.158 311 ARG BBB N 1
ATOM 10684 C CA . ARG B 1 248 ? -11.036 -34.324 -44.302 1.000 59.232 311 ARG BBB CA 1
ATOM 10685 C C . ARG B 1 248 ? -12.320 -34.413 -43.470 1.000 58.214 311 ARG BBB C 1
ATOM 10686 O O . ARG B 1 248 ? -12.754 -33.376 -42.962 1.000 64.161 311 ARG BBB O 1
ATOM 10707 N N . ALA B 1 249 ? -12.929 -35.596 -43.371 1.000 55.193 312 ALA BBB N 1
ATOM 10708 C CA . ALA B 1 249 ? -14.165 -35.832 -42.591 1.000 55.231 312 ALA BBB CA 1
ATOM 10709 C C . ALA B 1 249 ? -13.852 -35.682 -41.096 1.000 58.952 312 ALA BBB C 1
ATOM 10710 O O . ALA B 1 249 ? -14.674 -35.104 -40.376 1.000 62.817 312 ALA BBB O 1
ATOM 10717 N N . VAL B 1 250 ? -12.695 -36.189 -40.659 1.000 56.864 313 VAL BBB N 1
ATOM 10718 C CA . VAL B 1 250 ? -12.186 -36.082 -39.261 1.000 56.034 313 VAL BBB CA 1
ATOM 10719 C C . VAL B 1 250 ? -12.035 -34.597 -38.892 1.000 55.596 313 VAL BBB C 1
ATOM 10720 O O . VAL B 1 250 ? -12.581 -34.194 -37.852 1.000 59.571 313 VAL BBB O 1
ATOM 10733 N N . VAL B 1 251 ? -11.356 -33.804 -39.725 1.000 57.421 314 VAL BBB N 1
ATOM 10734 C CA . VAL B 1 251 ? -11.137 -32.344 -39.493 1.000 51.431 314 VAL BBB CA 1
ATOM 10735 C C . VAL B 1 251 ? -12.492 -31.636 -39.395 1.000 51.577 314 VAL BBB C 1
ATOM 10736 O O . VAL B 1 251 ? -12.691 -30.917 -38.414 1.000 60.621 314 VAL BBB O 1
ATOM 10749 N N . ILE B 1 252 ? -13.393 -31.843 -40.355 1.000 56.658 315 ILE BBB N 1
ATOM 10750 C CA . ILE B 1 252 ? -14.741 -31.194 -40.376 1.000 61.950 315 ILE BBB CA 1
ATOM 10751 C C . ILE B 1 252 ? -15.533 -31.610 -39.125 1.000 62.449 315 ILE BBB C 1
ATOM 10752 O O . ILE B 1 252 ? -16.123 -30.725 -38.474 1.000 64.600 315 ILE BBB O 1
ATOM 10768 N N . ALA B 1 253 ? -15.541 -32.903 -38.798 1.000 62.231 316 ALA BBB N 1
ATOM 10769 C CA . ALA B 1 253 ? -16.185 -33.471 -37.587 1.000 58.775 316 ALA BBB CA 1
ATOM 10770 C C . ALA B 1 253 ? -15.638 -32.779 -36.335 1.000 57.928 316 ALA BBB C 1
ATOM 10771 O O . ALA B 1 253 ? -16.426 -32.396 -35.459 1.000 64.301 316 ALA BBB O 1
ATOM 10778 N N . PHE B 1 254 ? -14.321 -32.617 -36.256 1.000 58.056 317 PHE BBB N 1
ATOM 10779 C CA . PHE B 1 254 ? -13.643 -31.984 -35.100 1.000 56.706 317 PHE BBB CA 1
ATOM 10780 C C . PHE B 1 254 ? -14.149 -30.544 -34.969 1.000 60.081 317 PHE BBB C 1
ATOM 10781 O O . PHE B 1 254 ? -14.604 -30.183 -33.868 1.000 66.575 317 PHE BBB O 1
ATOM 10798 N N . VAL B 1 255 ? -14.140 -29.780 -36.064 1.000 57.963 318 VAL BBB N 1
ATOM 10799 C CA . VAL B 1 255 ? -14.515 -28.333 -36.071 1.000 62.635 318 VAL BBB CA 1
ATOM 10800 C C . VAL B 1 255 ? -15.985 -28.162 -35.658 1.000 62.853 318 VAL BBB C 1
ATOM 10801 O O . VAL B 1 255 ? -16.257 -27.297 -34.809 1.000 59.963 318 VAL BBB O 1
ATOM 10814 N N . VAL B 1 256 ? -16.896 -28.958 -36.218 1.000 65.428 319 VAL BBB N 1
ATOM 10815 C CA . VAL B 1 256 ? -18.352 -28.913 -35.881 1.000 65.519 319 VAL BBB CA 1
ATOM 10816 C C . VAL B 1 256 ? -18.546 -29.246 -34.390 1.000 66.433 319 VAL BBB C 1
ATOM 10817 O O . VAL B 1 256 ? -19.273 -28.505 -33.721 1.000 63.588 319 VAL BBB O 1
ATOM 10830 N N . CYS B 1 257 ? -17.918 -30.313 -33.882 1.000 63.858 320 CYS BBB N 1
ATOM 10831 C CA . CYS B 1 257 ? -18.138 -30.847 -32.509 1.000 63.716 320 CYS BBB CA 1
ATOM 10832 C C . CYS B 1 257 ? -17.569 -29.912 -31.430 1.000 62.979 320 CYS BBB C 1
ATOM 10833 O O . CYS B 1 257 ? -18.188 -29.823 -30.347 1.000 72.456 320 CYS BBB O 1
ATOM 10841 N N . TRP B 1 258 ? -16.468 -29.209 -31.712 1.000 55.540 321 TRP BBB N 1
ATOM 10842 C CA . TRP B 1 258 ? -15.717 -28.406 -30.711 1.000 50.685 321 TRP BBB CA 1
ATOM 10843 C C . TRP B 1 258 ? -16.112 -26.927 -30.729 1.000 51.645 321 TRP BBB C 1
ATOM 10844 O O . TRP B 1 258 ? -15.829 -26.252 -29.728 1.000 61.302 321 TRP BBB O 1
ATOM 10865 N N . LEU B 1 259 ? -16.754 -26.430 -31.783 1.000 53.759 322 LEU BBB N 1
ATOM 10866 C CA . LEU B 1 259 ? -17.061 -24.981 -31.901 1.000 58.075 322 LEU BBB CA 1
ATOM 10867 C C . LEU B 1 259 ? -17.996 -24.569 -30.760 1.000 57.568 322 LEU BBB C 1
ATOM 10868 O O . LEU B 1 259 ? -17.728 -23.588 -30.064 1.000 56.320 322 LEU BBB O 1
ATOM 10884 N N . PRO B 1 260 ? -19.110 -25.293 -30.503 1.000 55.169 323 PRO BBB N 1
ATOM 10885 C CA . PRO B 1 260 ? -20.007 -24.922 -29.409 1.000 59.411 323 PRO BBB CA 1
ATOM 10886 C C . PRO B 1 260 ? -19.287 -24.856 -28.050 1.000 59.875 323 PRO BBB C 1
ATOM 10887 O O . PRO B 1 260 ? -19.480 -23.888 -27.340 1.000 64.850 323 PRO BBB O 1
ATOM 10898 N N . TYR B 1 261 ? -18.458 -25.859 -27.744 1.000 59.176 324 TYR BBB N 1
ATOM 10899 C CA . TYR B 1 261 ? -17.644 -25.966 -26.501 1.000 57.501 324 TYR BBB CA 1
ATOM 10900 C C . TYR B 1 261 ? -16.778 -24.715 -26.293 1.000 54.566 324 TYR BBB C 1
ATOM 10901 O O . TYR B 1 261 ? -16.784 -24.145 -25.177 1.000 56.596 324 TYR BBB O 1
ATOM 10919 N N . HIS B 1 262 ? -16.042 -24.289 -27.317 1.000 51.096 325 HIS BBB N 1
ATOM 10920 C CA . HIS B 1 262 ? -15.176 -23.081 -27.235 1.000 50.581 325 HIS BBB CA 1
ATOM 10921 C C . HIS B 1 262 ? -16.037 -21.828 -27.072 1.000 50.538 325 HIS BBB C 1
ATOM 10922 O O . HIS B 1 262 ? -15.610 -20.916 -26.345 1.000 53.167 325 HIS BBB O 1
ATOM 10937 N N . VAL B 1 263 ? -17.197 -21.778 -27.724 1.000 51.664 326 VAL BBB N 1
ATOM 10938 C CA . VAL B 1 263 ? -18.139 -20.632 -27.593 1.000 55.239 326 VAL BBB CA 1
ATOM 10939 C C . VAL B 1 263 ? -18.645 -20.586 -26.141 1.000 56.015 326 VAL BBB C 1
ATOM 10940 O O . VAL B 1 263 ? -18.653 -19.485 -25.553 1.000 54.914 326 VAL BBB O 1
ATOM 10953 N N . ARG B 1 264 ? -19.008 -21.736 -25.569 1.000 53.428 327 ARG BBB N 1
ATOM 10954 C CA . ARG B 1 264 ? -19.518 -21.836 -24.175 1.000 54.266 327 ARG BBB CA 1
ATOM 10955 C C . ARG B 1 264 ? -18.461 -21.331 -23.184 1.000 52.224 327 ARG BBB C 1
ATOM 10956 O O . ARG B 1 264 ? -18.833 -20.599 -22.250 1.000 57.492 327 ARG BBB O 1
ATOM 10977 N N . ARG B 1 265 ? -17.197 -21.725 -23.353 1.000 52.596 328 ARG BBB N 1
ATOM 10978 C CA . ARG B 1 265 ? -16.093 -21.332 -22.439 1.000 49.954 328 ARG BBB CA 1
ATOM 10979 C C . ARG B 1 265 ? -15.819 -19.838 -22.581 1.000 50.236 328 ARG BBB C 1
ATOM 10980 O O . ARG B 1 265 ? -15.545 -19.200 -21.560 1.000 54.534 328 ARG BBB O 1
ATOM 11001 N N . LEU B 1 266 ? -15.887 -19.299 -23.796 1.000 56.258 329 LEU BBB N 1
ATOM 11002 C CA . LEU B 1 266 ? -15.699 -17.844 -24.035 1.000 58.355 329 LEU BBB CA 1
ATOM 11003 C C . LEU B 1 266 ? -16.893 -17.091 -23.433 1.000 58.353 329 LEU BBB C 1
ATOM 11004 O O . LEU B 1 266 ? -16.688 -15.994 -22.897 1.000 59.781 329 LEU BBB O 1
ATOM 11020 N N . MET B 1 267 ? -18.087 -17.678 -23.491 1.000 55.665 330 MET BBB N 1
ATOM 11021 C CA . MET B 1 267 ? -19.316 -17.129 -22.860 1.000 63.781 330 MET BBB CA 1
ATOM 11022 C C . MET B 1 267 ? -19.082 -16.962 -21.349 1.000 63.646 330 MET BBB C 1
ATOM 11023 O O . MET B 1 267 ? -19.429 -15.900 -20.801 1.000 64.150 330 MET BBB O 1
ATOM 11037 N N . PHE B 1 268 ? -18.459 -17.960 -20.716 1.000 61.729 331 PHE BBB N 1
ATOM 11038 C CA . PHE B 1 268 ? -18.190 -18.033 -19.255 1.000 61.901 331 PHE BBB CA 1
ATOM 11039 C C . PHE B 1 268 ? -17.287 -16.878 -18.778 1.000 60.440 331 PHE BBB C 1
ATOM 11040 O O . PHE B 1 268 ? -17.488 -16.414 -17.647 1.000 66.592 331 PHE BBB O 1
ATOM 11057 N N . VAL B 1 269 ? -16.326 -16.424 -19.584 1.000 60.916 332 VAL BBB N 1
ATOM 11058 C CA . VAL B 1 269 ? -15.337 -15.378 -19.171 1.000 62.843 332 VAL BBB CA 1
ATOM 11059 C C . VAL B 1 269 ? -15.653 -14.017 -19.802 1.000 65.643 332 VAL BBB C 1
ATOM 11060 O O . VAL B 1 269 ? -15.039 -13.033 -19.348 1.000 72.712 332 VAL BBB O 1
ATOM 11073 N N . TYR B 1 270 ? -16.523 -13.932 -20.812 1.000 65.862 333 TYR BBB N 1
ATOM 11074 C CA . TYR B 1 270 ? -16.720 -12.660 -21.558 1.000 67.873 333 TYR BBB CA 1
ATOM 11075 C C . TYR B 1 270 ? -18.026 -11.981 -21.165 1.000 64.424 333 TYR BBB C 1
ATOM 11076 O O . TYR B 1 270 ? -18.051 -10.752 -21.264 1.000 70.561 333 TYR BBB O 1
ATOM 11094 N N . ILE B 1 271 ? -19.048 -12.728 -20.749 1.000 67.949 334 ILE BBB N 1
ATOM 11095 C CA . ILE B 1 271 ? -20.345 -12.132 -20.317 1.000 72.569 334 ILE BBB CA 1
ATOM 11096 C C . ILE B 1 271 ? -20.153 -11.547 -18.916 1.000 73.491 334 ILE BBB C 1
ATOM 11097 O O . ILE B 1 271 ? -19.565 -12.227 -18.070 1.000 74.347 334 ILE BBB O 1
ATOM 11113 N N . SER B 1 272 ? -20.592 -10.301 -18.720 1.000 82.210 335 SER BBB N 1
ATOM 11114 C CA . SER B 1 272 ? -20.469 -9.530 -17.455 1.000 87.732 335 SER BBB CA 1
ATOM 11115 C C . SER B 1 272 ? -21.563 -9.970 -16.474 1.000 92.564 335 SER BBB C 1
ATOM 11116 O O . SER B 1 272 ? -22.652 -10.392 -16.937 1.000 92.331 335 SER BBB O 1
ATOM 11124 N N . ASP B 1 273 ? -21.289 -9.831 -15.174 1.000 95.805 336 ASP BBB N 1
ATOM 11125 C CA . ASP B 1 273 ? -22.199 -10.212 -14.058 1.000 93.807 336 ASP BBB CA 1
ATOM 11126 C C . ASP B 1 273 ? -23.616 -9.711 -14.358 1.000 93.458 336 ASP BBB C 1
ATOM 11127 O O . ASP B 1 273 ? -24.560 -10.524 -14.288 1.000 92.062 336 ASP BBB O 1
ATOM 11136 N N . GLU B 1 274 ? -23.744 -8.433 -14.725 1.000 97.565 337 GLU BBB N 1
ATOM 11137 C CA . GLU B 1 274 ? -25.046 -7.732 -14.911 1.000 106.837 337 GLU BBB CA 1
ATOM 11138 C C . GLU B 1 274 ? -25.885 -8.441 -15.980 1.000 102.545 337 GLU BBB C 1
ATOM 11139 O O . GLU B 1 274 ? -27.123 -8.419 -15.861 1.000 107.306 337 GLU BBB O 1
ATOM 11151 N N . GLN B 1 275 ? -25.244 -9.018 -16.999 1.000 95.872 338 GLN BBB N 1
ATOM 11152 C CA . GLN B 1 275 ? -25.948 -9.678 -18.129 1.000 94.723 338 GLN BBB CA 1
ATOM 11153 C C . GLN B 1 275 ? -26.356 -11.091 -17.707 1.000 89.273 338 GLN BBB C 1
ATOM 11154 O O . GLN B 1 275 ? -27.245 -11.660 -18.372 1.000 92.825 338 GLN BBB O 1
ATOM 11168 N N . TRP B 1 276 ? -25.741 -11.634 -16.647 1.000 84.926 339 TRP BBB N 1
ATOM 11169 C CA . TRP B 1 276 ? -26.045 -12.995 -16.124 1.000 80.117 339 TRP BBB CA 1
ATOM 11170 C C . TRP B 1 276 ? -27.388 -12.966 -15.383 1.000 84.178 339 TRP BBB C 1
ATOM 11171 O O . TRP B 1 276 ? -27.408 -12.925 -14.142 1.000 92.114 339 TRP BBB O 1
ATOM 11192 N N . THR B 1 277 ? -28.473 -12.986 -16.153 1.000 85.271 340 THR BBB N 1
ATOM 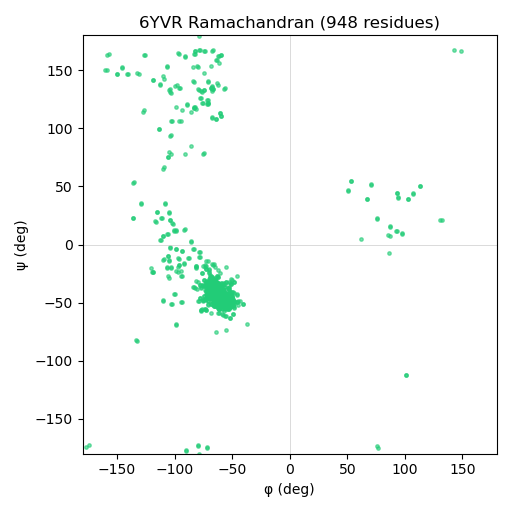11193 C CA . THR B 1 277 ? -29.860 -13.217 -15.684 1.000 84.724 340 THR BBB CA 1
ATOM 11194 C C . THR B 1 277 ? -30.017 -14.705 -15.363 1.000 83.993 340 THR BBB C 1
ATOM 11195 O O . THR B 1 277 ? -29.144 -15.492 -15.780 1.000 92.021 340 THR BBB O 1
ATOM 11206 N N . THR B 1 278 ? -31.088 -15.081 -14.667 1.000 85.425 341 THR BBB N 1
ATOM 11207 C CA . THR B 1 278 ? -31.424 -16.502 -14.389 1.000 86.407 341 THR BBB CA 1
ATOM 11208 C C . THR B 1 278 ? -31.713 -17.181 -15.736 1.000 83.116 341 THR BBB C 1
ATOM 11209 O O . THR B 1 278 ? -31.271 -18.336 -15.921 1.000 84.238 341 THR BBB O 1
ATOM 11220 N N . ALA B 1 279 ? -32.383 -16.468 -16.648 1.000 79.345 342 ALA BBB N 1
ATOM 11221 C CA . ALA B 1 279 ? -32.670 -16.907 -18.035 1.000 79.148 342 ALA BBB CA 1
ATOM 11222 C C . ALA B 1 279 ? -31.367 -17.324 -18.730 1.000 80.618 342 ALA BBB C 1
ATOM 11223 O O . ALA B 1 279 ? -31.342 -18.424 -19.335 1.000 81.405 342 ALA BBB O 1
ATOM 11230 N N . LEU B 1 280 ? -30.327 -16.485 -18.643 1.000 77.361 343 LEU BBB N 1
ATOM 11231 C CA . LEU B 1 280 ? -29.018 -16.722 -19.307 1.000 77.540 343 LEU BBB CA 1
ATOM 11232 C C . LEU B 1 280 ? -28.268 -17.843 -18.575 1.000 76.726 343 LEU BBB C 1
ATOM 11233 O O . LEU B 1 280 ? -27.621 -18.671 -19.256 1.000 75.219 343 LEU BBB O 1
ATOM 11249 N N . PHE B 1 281 ? -28.340 -17.844 -17.241 1.000 77.558 344 PHE BBB N 1
ATOM 11250 C CA . PHE B 1 281 ? -27.826 -18.914 -16.344 1.000 73.117 344 PHE BBB CA 1
ATOM 11251 C C . PHE B 1 281 ? -28.468 -20.252 -16.732 1.000 70.509 344 PHE BBB C 1
ATOM 11252 O O . PHE B 1 281 ? -27.755 -21.262 -16.852 1.000 69.972 344 PHE BBB O 1
ATOM 11269 N N . ASP B 1 282 ? -29.786 -20.252 -16.933 1.000 74.141 345 ASP BBB N 1
ATOM 11270 C CA . ASP B 1 282 ? -30.578 -21.457 -17.301 1.000 75.899 345 ASP BBB CA 1
ATOM 11271 C C . ASP B 1 282 ? -30.183 -21.918 -18.707 1.000 73.122 345 ASP BBB C 1
ATOM 11272 O O . ASP B 1 282 ? -29.992 -23.131 -18.896 1.000 74.457 345 ASP BBB O 1
ATOM 11281 N N . PHE B 1 283 ? -30.055 -20.983 -19.649 1.000 75.913 346 PHE BBB N 1
ATOM 11282 C CA . PHE B 1 283 ? -29.633 -21.261 -21.046 1.000 75.972 346 PHE BBB CA 1
ATOM 11283 C C . PHE B 1 283 ? -28.266 -21.955 -21.025 1.000 73.593 346 PHE BBB C 1
ATOM 11284 O O . PHE B 1 283 ? -28.095 -22.995 -21.703 1.000 77.560 346 PHE BBB O 1
ATOM 11301 N N . TYR B 1 284 ? -27.324 -21.395 -20.263 1.000 67.606 347 TYR BBB N 1
ATOM 11302 C CA . TYR B 1 284 ? -25.920 -21.868 -20.180 1.000 64.644 347 TYR BBB CA 1
ATOM 11303 C C . TYR B 1 284 ? -25.892 -23.365 -19.877 1.000 65.426 347 TYR BBB C 1
ATOM 11304 O O . TYR B 1 284 ? -25.121 -24.093 -20.540 1.000 64.394 347 TYR BBB O 1
ATOM 11322 N N . HIS B 1 285 ? -26.680 -23.812 -18.894 1.000 65.783 348 HIS BBB N 1
ATOM 11323 C CA . HIS B 1 285 ? -26.582 -25.199 -18.365 1.000 65.770 348 HIS BBB CA 1
ATOM 11324 C C . HIS B 1 285 ? -27.233 -26.174 -19.352 1.000 65.175 348 HIS BBB C 1
ATOM 11325 O O . HIS B 1 285 ? -26.834 -27.360 -19.356 1.000 66.961 348 HIS BBB O 1
ATOM 11340 N N . TYR B 1 286 ? -28.167 -25.690 -20.176 1.000 66.059 349 TYR BBB N 1
ATOM 11341 C CA . TYR B 1 286 ? -28.721 -26.433 -21.340 1.000 67.525 349 TYR BBB CA 1
ATOM 11342 C C . TYR B 1 286 ? -27.667 -26.480 -22.458 1.000 66.905 349 TYR BBB C 1
ATOM 11343 O O . TYR B 1 286 ? -27.413 -27.574 -23.008 1.000 67.503 349 TYR BBB O 1
ATOM 11361 N N . PHE B 1 287 ? -27.035 -25.343 -22.761 1.000 62.904 350 PHE BBB N 1
ATOM 11362 C CA . PHE B 1 287 ? -25.961 -25.241 -23.782 1.000 61.676 350 PHE BBB CA 1
ATOM 11363 C C . PHE B 1 287 ? -24.844 -26.226 -23.407 1.000 59.739 350 PHE BBB C 1
ATOM 11364 O O . PHE B 1 287 ? -24.365 -26.946 -24.291 1.000 60.251 350 PHE BBB O 1
ATOM 11381 N N . TYR B 1 288 ? -24.483 -26.292 -22.122 1.000 63.041 351 TYR BBB N 1
ATOM 11382 C CA . TYR B 1 288 ? -23.466 -27.226 -21.568 1.000 59.362 351 TYR BBB CA 1
ATOM 11383 C C . TYR B 1 288 ? -23.804 -28.667 -21.990 1.000 61.333 351 TYR BBB C 1
ATOM 11384 O O . TYR B 1 288 ? -22.910 -29.363 -22.511 1.000 58.813 351 TYR BBB O 1
ATOM 11402 N N . MET B 1 289 ? -25.048 -29.112 -21.779 1.000 66.508 352 MET BBB N 1
ATOM 11403 C CA . MET B 1 289 ? -25.506 -30.485 -22.143 1.000 68.714 352 MET BBB CA 1
ATOM 11404 C C . MET B 1 289 ? -25.218 -30.751 -23.629 1.000 66.780 352 MET BBB C 1
ATOM 11405 O O . MET B 1 289 ? -24.574 -31.775 -23.937 1.000 63.447 352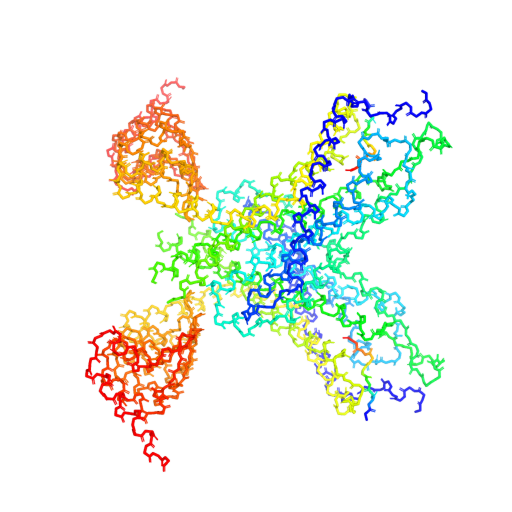 MET BBB O 1
ATOM 11419 N N . LEU B 1 290 ? -25.663 -29.858 -24.518 1.000 66.770 353 LEU BBB N 1
ATOM 11420 C CA . LEU B 1 290 ? -25.477 -29.997 -25.990 1.000 67.780 353 LEU BBB CA 1
ATOM 11421 C C . LEU B 1 290 ? -23.979 -30.038 -26.321 1.000 63.037 353 LEU BBB C 1
ATOM 11422 O O . LEU B 1 290 ? -23.568 -30.973 -27.022 1.000 67.359 353 LEU BBB O 1
ATOM 11438 N N . SER B 1 291 ? -23.199 -29.061 -25.847 1.000 59.190 354 SER BBB N 1
ATOM 11439 C CA . SER B 1 291 ? -21.778 -28.865 -26.233 1.000 58.864 354 SER BBB CA 1
ATOM 11440 C C . SER B 1 291 ? -20.907 -30.010 -25.702 1.000 55.083 354 SER BBB C 1
ATOM 11441 O O . SER B 1 291 ? -19.934 -30.353 -26.387 1.000 60.320 354 SER BBB O 1
ATOM 11449 N N . ASN B 1 292 ? -21.235 -30.587 -24.542 1.000 56.091 355 ASN BBB N 1
ATOM 11450 C CA . ASN B 1 292 ? -20.448 -31.701 -23.944 1.000 57.197 355 ASN BBB CA 1
ATOM 11451 C C . ASN B 1 292 ? -20.852 -33.017 -24.616 1.000 56.167 355 ASN BBB C 1
ATOM 11452 O O . ASN B 1 292 ? -19.992 -33.894 -24.738 1.000 55.938 355 ASN BBB O 1
ATOM 11463 N N . ALA B 1 293 ? -22.108 -33.142 -25.045 1.000 58.079 356 ALA BBB N 1
ATOM 11464 C CA . ALA B 1 293 ? -22.595 -34.255 -25.894 1.000 59.036 356 ALA BBB CA 1
ATOM 11465 C C . ALA B 1 293 ? -21.761 -34.315 -27.183 1.000 59.481 356 ALA BBB C 1
ATOM 11466 O O . ALA B 1 293 ? -21.271 -35.413 -27.525 1.000 56.816 356 ALA BBB O 1
ATOM 11473 N N . LEU B 1 294 ? -21.581 -33.172 -27.853 1.000 56.808 357 LEU BBB N 1
ATOM 11474 C CA . LEU B 1 294 ? -20.814 -33.070 -29.122 1.000 58.476 357 LEU BBB CA 1
ATOM 11475 C C . LEU B 1 294 ? -19.335 -33.410 -28.880 1.000 58.231 357 LEU BBB C 1
ATOM 11476 O O . LEU B 1 294 ? -18.700 -33.961 -29.791 1.000 59.927 357 LEU BBB O 1
ATOM 11492 N N . VAL B 1 295 ? -18.805 -33.135 -27.689 1.000 60.589 358 VAL BBB N 1
ATOM 11493 C CA . VAL B 1 295 ? -17.416 -33.538 -27.320 1.000 60.756 358 VAL BBB CA 1
ATOM 11494 C C . VAL B 1 295 ? -17.333 -35.072 -27.334 1.000 57.589 358 VAL BBB C 1
ATOM 11495 O O . VAL B 1 295 ? -16.358 -35.592 -27.883 1.000 63.304 358 VAL BBB O 1
ATOM 11508 N N . TYR B 1 296 ? -18.332 -35.781 -26.808 1.000 60.190 359 TYR BBB N 1
ATOM 11509 C CA . TYR B 1 296 ? -18.325 -37.271 -26.755 1.000 64.946 359 TYR BBB CA 1
ATOM 11510 C C . TYR B 1 296 ? -18.602 -37.847 -28.154 1.000 65.195 359 TYR BBB C 1
ATOM 11511 O O . TYR B 1 296 ? -18.038 -38.917 -28.461 1.000 63.579 359 TYR BBB O 1
ATOM 11529 N N . VAL B 1 297 ? -19.378 -37.152 -28.997 1.000 62.255 360 VAL BBB N 1
ATOM 11530 C CA . VAL B 1 297 ? -19.546 -37.512 -30.440 1.000 61.711 360 VAL BBB CA 1
ATOM 11531 C C . VAL B 1 297 ? -18.163 -37.533 -31.102 1.000 62.966 360 VAL BBB C 1
ATOM 11532 O O . VAL B 1 297 ? -17.846 -38.524 -31.799 1.000 59.792 360 VAL BBB O 1
ATOM 11545 N N . SER B 1 298 ? -17.373 -36.481 -30.872 1.000 63.066 361 SER BBB N 1
ATOM 11546 C CA . SER B 1 298 ? -15.964 -36.341 -31.330 1.000 58.399 361 SER BBB CA 1
ATOM 11547 C C . SER B 1 298 ? -15.148 -37.580 -30.943 1.000 54.624 361 SER BBB C 1
ATOM 11548 O O . SER B 1 298 ? -14.400 -38.069 -31.799 1.000 54.968 361 SER BBB O 1
ATOM 11556 N N . ALA B 1 299 ? -15.304 -38.073 -29.706 1.000 55.388 362 ALA BBB N 1
ATOM 11557 C CA . ALA B 1 299 ? -14.547 -39.217 -29.139 1.000 53.197 362 ALA BBB CA 1
ATOM 11558 C C . ALA B 1 299 ? -15.012 -40.543 -29.756 1.000 59.517 362 ALA BBB C 1
ATOM 11559 O O . ALA B 1 299 ? -14.246 -41.525 -29.671 1.000 67.586 362 ALA BBB O 1
ATOM 11566 N N . ALA B 1 300 ? -16.215 -40.599 -30.334 1.000 57.208 363 ALA BBB N 1
ATOM 11567 C CA . ALA B 1 300 ? -16.855 -41.858 -30.778 1.000 62.899 363 ALA BBB CA 1
ATOM 11568 C C . ALA B 1 300 ? -16.839 -41.992 -32.307 1.000 61.094 363 ALA BBB C 1
ATOM 11569 O O . ALA B 1 300 ? -16.990 -43.132 -32.777 1.000 67.659 363 ALA BBB O 1
ATOM 11576 N N . ILE B 1 301 ? -16.659 -40.896 -33.055 1.000 57.361 364 ILE BBB N 1
ATOM 11577 C CA . ILE B 1 301 ? -17.009 -40.816 -34.510 1.000 60.004 364 ILE BBB CA 1
ATOM 11578 C C . ILE B 1 301 ? -15.892 -41.365 -35.414 1.000 59.454 364 ILE BBB C 1
ATOM 11579 O O . ILE B 1 301 ? -16.236 -41.974 -36.448 1.000 71.086 364 ILE BBB O 1
ATOM 11595 N N . ASN B 1 302 ? -14.619 -41.161 -35.076 1.000 59.480 365 ASN BBB N 1
ATOM 11596 C CA . ASN B 1 302 ? -13.459 -41.488 -35.958 1.000 60.246 365 ASN BBB CA 1
ATOM 11597 C C . ASN B 1 302 ? -13.517 -42.940 -36.428 1.000 61.863 365 ASN BBB C 1
ATOM 11598 O O . ASN B 1 302 ? -13.361 -43.185 -37.619 1.000 59.383 365 ASN BBB O 1
ATOM 11609 N N . PRO B 1 303 ? -13.702 -43.950 -35.542 1.000 63.567 366 PRO BBB N 1
ATOM 11610 C CA . PRO B 1 303 ? -13.771 -45.347 -35.983 1.000 63.636 366 PRO BBB CA 1
ATOM 11611 C C . PRO B 1 303 ? -14.883 -45.583 -37.010 1.000 63.515 366 PRO BBB C 1
ATOM 11612 O O . PRO B 1 303 ? -14.710 -46.397 -37.888 1.000 71.761 366 PRO BBB O 1
ATOM 11623 N N . ILE B 1 304 ? -15.997 -44.866 -36.870 1.000 66.073 367 ILE BBB N 1
ATOM 11624 C CA . ILE B 1 304 ? -17.136 -44.911 -37.830 1.000 69.011 367 ILE BBB CA 1
ATOM 11625 C C . ILE B 1 304 ? -16.658 -44.307 -39.158 1.000 71.227 367 ILE BBB C 1
ATOM 11626 O O . ILE B 1 304 ? -16.902 -44.921 -40.207 1.000 76.155 367 ILE BBB O 1
ATOM 11642 N N . LEU B 1 305 ? -15.972 -43.163 -39.117 1.000 70.730 368 LEU BBB N 1
ATOM 11643 C CA . LEU B 1 305 ? -15.472 -42.475 -40.341 1.000 67.921 368 LEU BBB CA 1
ATOM 11644 C C . LEU B 1 305 ? -14.518 -43.400 -41.111 1.000 65.431 368 LEU BBB C 1
ATOM 11645 O O . LEU B 1 305 ? -14.622 -43.442 -42.344 1.000 63.368 368 LEU BBB O 1
ATOM 11661 N N . TYR B 1 306 ? -13.654 -44.152 -40.426 1.000 66.790 369 TYR BBB N 1
ATOM 11662 C CA . TYR B 1 306 ? -12.719 -45.110 -41.075 1.000 68.097 369 TYR BBB CA 1
ATOM 11663 C C . TYR B 1 306 ? -13.533 -46.111 -41.900 1.000 71.688 369 TYR BBB C 1
ATOM 11664 O O . TYR B 1 306 ? -13.099 -46.438 -43.016 1.000 81.690 369 TYR BBB O 1
ATOM 11682 N N . ASN B 1 307 ? -14.689 -46.547 -41.383 1.000 72.360 370 ASN BBB N 1
ATOM 11683 C CA . ASN B 1 307 ? -15.557 -47.569 -42.030 1.000 77.416 370 ASN BBB CA 1
ATOM 11684 C C . ASN B 1 307 ? -16.323 -46.978 -43.222 1.000 73.868 370 ASN BBB C 1
ATOM 11685 O O . ASN B 1 307 ? -16.794 -47.781 -44.038 1.000 87.566 370 ASN BBB O 1
ATOM 11696 N N . LEU B 1 308 ? -16.449 -45.651 -43.332 1.000 71.184 371 LEU BBB N 1
ATOM 11697 C CA . LEU B 1 308 ? -17.202 -44.979 -44.430 1.000 76.010 371 LEU BBB CA 1
ATOM 11698 C C . LEU B 1 308 ? -16.247 -44.491 -45.532 1.000 73.162 371 LEU BBB C 1
ATOM 11699 O O . LEU B 1 308 ? -16.707 -43.755 -46.425 1.000 73.930 371 LEU BBB O 1
ATOM 11715 N N . ALA B 1 309 ? -14.986 -44.933 -45.508 1.000 69.897 372 ALA BBB N 1
ATOM 11716 C CA . ALA B 1 309 ? -13.918 -44.536 -46.458 1.000 71.971 372 ALA BBB CA 1
ATOM 11717 C C . ALA B 1 309 ? -14.391 -44.668 -47.915 1.000 72.117 372 ALA BBB C 1
ATOM 11718 O O . ALA B 1 309 ? -14.180 -43.726 -48.684 1.000 75.042 372 ALA BBB O 1
ATOM 11725 N N . GLU B 1 310 ? -14.996 -45.799 -48.286 1.000 73.305 373 GLU BBB N 1
ATOM 11726 C CA . GLU B 1 310 ? -15.480 -46.070 -49.665 1.000 74.244 373 GLU BBB CA 1
ATOM 11727 C C . GLU B 1 310 ? -16.648 -45.127 -49.991 1.000 74.547 373 GLU BBB C 1
ATOM 11728 O O . GLU B 1 310 ? -16.713 -44.656 -51.146 1.000 85.865 373 GLU BBB O 1
ATOM 11734 N N . ASP B 1 311 ? -17.534 -44.865 -49.024 1.000 71.729 374 ASP BBB N 1
ATOM 11735 C CA . ASP B 1 311 ? -18.684 -43.930 -49.176 1.000 72.452 374 ASP BBB CA 1
ATOM 11736 C C . ASP B 1 311 ? -18.156 -42.517 -49.449 1.000 72.657 374 ASP BBB C 1
ATOM 11737 O O . ASP B 1 311 ? -18.701 -41.839 -50.350 1.000 71.745 374 ASP BBB O 1
ATOM 11746 N N . LEU B 1 312 ? -17.131 -42.092 -48.705 1.000 68.334 375 LEU BBB N 1
ATOM 11747 C CA . LEU B 1 312 ? -16.522 -40.746 -48.843 1.000 67.618 375 LEU BBB CA 1
ATOM 11748 C C . LEU B 1 312 ? -15.912 -40.610 -50.245 1.000 70.794 375 LEU BBB C 1
ATOM 11749 O O . LEU B 1 312 ? -16.079 -39.540 -50.867 1.000 75.635 375 LEU BBB O 1
ATOM 11765 N N . VAL B 1 313 ? -15.257 -41.662 -50.742 1.000 71.694 376 VAL BBB N 1
ATOM 11766 C CA . VAL B 1 313 ? -14.648 -41.679 -52.106 1.000 73.644 376 VAL BBB CA 1
ATOM 11767 C C . VAL B 1 313 ? -15.766 -41.534 -53.148 1.000 77.255 376 VAL BBB C 1
ATOM 11768 O O . VAL B 1 313 ? -15.533 -40.817 -54.129 1.000 83.226 376 VAL BBB O 1
ATOM 11781 N N . GLU B 1 314 ? -16.923 -42.180 -52.944 1.000 80.951 377 GLU BBB N 1
ATOM 11782 C CA . GLU B 1 314 ? -18.086 -42.127 -53.875 1.000 88.290 377 GLU BBB CA 1
ATOM 11783 C C . GLU B 1 314 ? -18.661 -40.708 -53.924 1.000 84.714 377 GLU BBB C 1
ATOM 11784 O O . GLU B 1 314 ? -18.808 -40.179 -55.037 1.000 83.138 377 GLU BBB O 1
ATOM 11796 N N . ASP B 1 315 ? -18.983 -40.131 -52.761 1.000 84.037 378 ASP BBB N 1
ATOM 11797 C CA . ASP B 1 315 ? -19.473 -38.733 -52.624 1.000 83.842 378 ASP BBB CA 1
ATOM 11798 C C . ASP B 1 315 ? -18.538 -37.808 -53.404 1.000 81.089 378 ASP BBB C 1
ATOM 11799 O O . ASP B 1 315 ? -19.036 -36.979 -54.192 1.000 83.231 378 ASP BBB O 1
ATOM 11808 N N . TRP B 1 316 ? -17.233 -37.971 -53.189 1.000 77.753 379 TRP BBB N 1
ATOM 11809 C CA . TRP B 1 316 ? -16.155 -37.179 -53.834 1.000 76.849 379 TRP BBB CA 1
ATOM 11810 C C . TRP B 1 316 ? -16.167 -37.381 -55.355 1.000 76.014 379 TRP BBB C 1
ATOM 11811 O O . TRP B 1 316 ? -16.012 -36.380 -56.074 1.000 77.362 379 TRP BBB O 1
ATOM 11832 N N . GLU B 1 317 ? -16.318 -38.624 -55.821 1.000 81.799 380 GLU BBB N 1
ATOM 11833 C CA . GLU B 1 317 ? -16.343 -38.982 -57.266 1.000 87.093 380 GLU BBB CA 1
ATOM 11834 C C . GLU B 1 317 ? -17.564 -38.333 -57.931 1.000 90.887 380 GLU BBB C 1
ATOM 11835 O O . GLU B 1 317 ? -17.428 -37.873 -59.080 1.000 93.138 380 GLU BBB O 1
ATOM 11847 N N . LYS B 1 318 ? -18.712 -38.323 -57.240 1.000 93.212 381 LYS BBB N 1
ATOM 11848 C CA . LYS B 1 318 ? -20.001 -37.757 -57.733 1.000 99.242 381 LYS BBB CA 1
ATOM 11849 C C . LYS B 1 318 ? -19.878 -36.236 -57.875 1.000 94.085 381 LYS BBB C 1
ATOM 11850 O O . LYS B 1 318 ? -20.233 -35.705 -58.944 1.000 95.978 381 LYS BBB O 1
ATOM 11869 N N . ALA B 1 319 ? -19.420 -35.571 -56.817 1.000 87.815 382 ALA BBB N 1
ATOM 11870 C CA . ALA B 1 319 ? -19.200 -34.109 -56.760 1.000 87.012 382 ALA BBB CA 1
ATOM 11871 C C . ALA B 1 319 ? -18.313 -33.679 -57.932 1.000 90.429 382 ALA BBB C 1
ATOM 11872 O O . ALA B 1 319 ? -18.668 -32.690 -58.613 1.000 96.233 382 ALA BBB O 1
ATOM 11879 N N . ARG B 1 320 ? -17.218 -34.408 -58.168 1.000 88.903 383 ARG BBB N 1
ATOM 11880 C CA . ARG B 1 320 ? -16.189 -34.071 -59.189 1.000 92.335 383 ARG BBB CA 1
ATOM 11881 C C . ARG B 1 320 ? -16.764 -34.317 -60.593 1.000 92.897 383 ARG BBB C 1
ATOM 11882 O O . ARG B 1 320 ? -16.382 -33.582 -61.524 1.000 96.727 383 ARG BBB O 1
ATOM 11903 N N . LYS B 1 321 ? -17.655 -35.303 -60.735 1.000 94.562 384 LYS BBB N 1
ATOM 11904 C CA . LYS B 1 321 ? -18.331 -35.649 -62.014 1.000 97.912 384 LYS BBB CA 1
ATOM 11905 C C . LYS B 1 321 ? -19.381 -34.583 -62.356 1.000 98.482 384 LYS BBB C 1
ATOM 11906 O O . LYS B 1 321 ? -19.579 -34.318 -63.559 1.000 96.321 384 LYS BBB O 1
ATOM 11925 N N . LEU B 1 322 ? -20.050 -34.017 -61.345 1.000 96.592 385 LEU BBB N 1
ATOM 11926 C CA . LEU B 1 322 ? -21.067 -32.942 -61.522 1.000 97.013 385 LEU BBB CA 1
ATOM 11927 C C . LEU B 1 322 ? -20.375 -31.671 -62.040 1.000 99.319 385 LEU BBB C 1
ATOM 11928 O O . LEU B 1 322 ? -20.967 -31.001 -62.911 1.000 95.462 385 LEU BBB O 1
ATOM 11944 N N . LEU B 1 323 ? -19.161 -31.375 -61.548 1.000 98.742 386 LEU BBB N 1
ATOM 11945 C CA . LEU B 1 323 ? -18.325 -30.219 -61.985 1.000 94.866 386 LEU BBB CA 1
ATOM 11946 C C . LEU B 1 323 ? -17.982 -30.344 -63.475 1.000 95.500 386 LEU BBB C 1
ATOM 11947 O O . LEU B 1 323 ? -18.074 -29.316 -64.172 1.000 99.117 386 LEU BBB O 1
ATOM 11963 N N . GLU B 1 324 ? -17.572 -31.535 -63.929 1.000 95.904 387 GLU BBB N 1
ATOM 11964 C CA . GLU B 1 324 ? -17.219 -31.811 -65.351 1.000 102.306 387 GLU BBB CA 1
ATOM 11965 C C . GLU B 1 324 ? -18.490 -31.768 -66.202 1.000 101.483 387 GLU BBB C 1
ATOM 11966 O O . GLU B 1 324 ? -18.428 -31.217 -67.306 1.000 100.236 387 GLU BBB O 1
ATOM 11978 N N . ALA B 1 325 ? -19.593 -32.325 -65.693 1.000 106.962 388 ALA BBB N 1
ATOM 11979 C CA . ALA B 1 325 ? -20.917 -32.379 -66.363 1.000 107.939 388 ALA BBB CA 1
ATOM 11980 C C . ALA B 1 325 ? -21.432 -30.955 -66.612 1.000 107.000 388 ALA BBB C 1
ATOM 11981 O O . ALA B 1 325 ? -21.945 -30.697 -67.726 1.000 104.210 388 ALA BBB O 1
ATOM 11988 N N . ALA B 1 326 ? -21.291 -30.077 -65.611 1.000 106.610 389 ALA BBB N 1
ATOM 11989 C CA . ALA B 1 326 ? -21.773 -28.675 -65.624 1.000 107.131 389 ALA BBB CA 1
ATOM 11990 C C . ALA B 1 326 ? -20.895 -27.824 -66.551 1.000 109.694 389 ALA BBB C 1
ATOM 11991 O O . ALA B 1 326 ? -21.461 -26.938 -67.227 1.000 114.715 389 ALA BBB O 1
ATOM 11998 N N . ARG B 1 327 ? -19.581 -28.085 -66.602 1.000 104.618 390 ARG BBB N 1
ATOM 11999 C CA . ARG B 1 327 ? -18.630 -27.359 -67.494 1.000 109.348 390 ARG BBB CA 1
ATOM 12000 C C . ARG B 1 327 ? -18.753 -27.863 -68.941 1.000 112.365 390 ARG BBB C 1
ATOM 12001 O O . ARG B 1 327 ? -18.985 -27.020 -69.826 1.000 108.459 390 ARG BBB O 1
ATOM 12022 N N . LYS B 1 328 ? -18.584 -29.176 -69.161 1.000 110.614 391 LYS BBB N 1
ATOM 12023 C CA . LYS B 1 328 ? -18.481 -29.831 -70.495 1.000 107.054 391 LYS BBB CA 1
ATOM 12024 C C . LYS B 1 328 ? -19.779 -29.618 -71.286 1.000 115.107 391 LYS BBB C 1
ATOM 12025 O O . LYS B 1 328 ? -19.705 -29.607 -72.534 1.000 121.142 391 LYS BBB O 1
ATOM 12031 N N . GLY B 1 329 ? -20.915 -29.454 -70.595 1.000 116.084 392 GLY BBB N 1
ATOM 12032 C CA . GLY B 1 329 ? -22.233 -29.192 -71.212 1.000 117.840 392 GLY BBB CA 1
ATOM 12033 C C . GLY B 1 329 ? -23.009 -30.474 -71.458 1.000 119.535 392 GLY BBB C 1
ATOM 12034 O O . GLY B 1 329 ? -23.582 -30.615 -72.548 1.000 131.058 392 GLY BBB O 1
ATOM 12038 N N . GLN B 1 330 ? -23.020 -31.368 -70.467 1.000 122.776 393 GLN BBB N 1
ATOM 12039 C CA . GLN B 1 330 ? -23.703 -32.688 -70.495 1.000 121.872 393 GLN BBB CA 1
ATOM 12040 C C . GLN B 1 330 ? -24.970 -32.574 -69.639 1.000 118.880 393 GLN BBB C 1
ATOM 12041 O O . GLN B 1 330 ? -24.937 -32.997 -68.457 1.000 109.292 393 GLN BBB O 1
ATOM 12055 N N . ASP B 1 331 ? -26.026 -31.987 -70.217 1.000 122.169 394 ASP BBB N 1
ATOM 12056 C CA . ASP B 1 331 ? -27.327 -31.697 -69.548 1.000 125.195 394 ASP BBB CA 1
ATOM 12057 C C . ASP B 1 331 ? -27.824 -32.938 -68.798 1.000 126.000 394 ASP BBB C 1
ATOM 12058 O O . ASP B 1 331 ? -28.153 -32.806 -67.595 1.000 121.552 394 ASP BBB O 1
ATOM 12067 N N . ASP B 1 332 ? -27.867 -34.090 -69.482 1.000 127.193 395 ASP BBB N 1
ATOM 12068 C CA . ASP B 1 332 ? -28.390 -35.380 -68.949 1.000 126.887 395 ASP BBB CA 1
ATOM 12069 C C . ASP B 1 332 ? -27.557 -35.818 -67.735 1.000 125.251 395 ASP BBB C 1
ATOM 12070 O O . ASP B 1 332 ? -28.158 -36.035 -66.659 1.000 121.325 395 ASP BBB O 1
ATOM 12076 N N . GLU B 1 333 ? -26.232 -35.927 -67.899 1.000 124.096 396 GLU BBB N 1
ATOM 12077 C CA . GLU B 1 333 ? -25.258 -36.323 -66.838 1.000 116.384 396 GLU BBB CA 1
ATOM 12078 C C . GLU B 1 333 ? -25.555 -35.565 -65.539 1.000 114.520 396 GLU BBB C 1
ATOM 12079 O O . GLU B 1 333 ? -25.515 -36.212 -64.479 1.000 119.207 396 GLU BBB O 1
ATOM 12085 N N . VAL B 1 334 ? -25.847 -34.259 -65.621 1.000 115.619 397 VAL BBB N 1
ATOM 12086 C CA . VAL B 1 334 ? -26.128 -33.372 -64.445 1.000 116.128 397 VAL BBB CA 1
ATOM 12087 C C . VAL B 1 334 ? -27.431 -33.822 -63.771 1.000 113.710 397 VAL BBB C 1
ATOM 12088 O O . VAL B 1 334 ? -27.454 -33.881 -62.526 1.000 107.955 397 VAL BBB O 1
ATOM 12101 N N . ARG B 1 335 ? -28.474 -34.097 -64.565 1.000 116.271 398 ARG BBB N 1
ATOM 12102 C CA . ARG B 1 335 ? -29.808 -34.554 -64.084 1.000 113.897 398 ARG BBB CA 1
ATOM 12103 C C . ARG B 1 335 ? -29.613 -35.816 -63.238 1.000 114.613 398 ARG BBB C 1
ATOM 12104 O O . ARG B 1 335 ? -30.041 -35.817 -62.059 1.000 108.296 398 ARG BBB O 1
ATOM 12110 N N . ILE B 1 336 ? -28.946 -36.824 -63.818 1.000 119.195 399 ILE BBB N 1
ATOM 12111 C CA . ILE B 1 336 ? -28.687 -38.161 -63.201 1.000 117.758 399 ILE BBB CA 1
ATOM 12112 C C . ILE B 1 336 ? -27.904 -37.972 -61.897 1.000 111.648 399 ILE BBB C 1
ATOM 12113 O O . ILE B 1 336 ? -28.375 -38.480 -60.868 1.000 117.104 399 ILE BBB O 1
ATOM 12118 N N . LEU B 1 337 ? -26.774 -37.253 -61.938 1.000 107.185 400 LEU BBB N 1
ATOM 12119 C CA . LEU B 1 337 ? -25.842 -37.056 -60.788 1.000 102.901 400 LEU BBB CA 1
ATOM 12120 C C . LEU B 1 337 ? -26.563 -36.352 -59.634 1.000 102.947 400 LEU BBB C 1
ATOM 12121 O O . LEU B 1 337 ? -26.269 -36.686 -58.473 1.000 102.847 400 LEU BBB O 1
ATOM 12137 N N . LEU B 1 338 ? -27.455 -35.404 -59.939 1.000 105.810 401 LEU BBB N 1
ATOM 12138 C CA . LEU B 1 338 ? -28.278 -34.684 -58.927 1.000 109.440 401 LEU BBB CA 1
ATOM 12139 C C . LEU B 1 338 ? -29.252 -35.670 -58.270 1.000 109.626 401 LEU BBB C 1
ATOM 12140 O O . LEU B 1 338 ? -29.336 -35.660 -57.026 1.000 107.922 401 LEU BBB O 1
ATOM 12156 N N . ALA B 1 339 ? -29.934 -36.496 -59.075 1.000 116.936 402 ALA BBB N 1
ATOM 12157 C CA . ALA B 1 339 ? -30.885 -37.545 -58.629 1.000 115.407 402 ALA BBB CA 1
ATOM 12158 C C . ALA B 1 339 ? -30.194 -38.509 -57.651 1.000 118.980 402 ALA BBB C 1
ATOM 12159 O O . ALA B 1 339 ? -30.794 -38.792 -56.593 1.000 122.791 402 ALA BBB O 1
ATOM 12166 N N . ASN B 1 340 ? -28.984 -38.983 -57.983 1.000 121.105 403 ASN BBB N 1
ATOM 12167 C CA . ASN B 1 340 ? -28.129 -39.831 -57.102 1.000 121.379 403 ASN BBB CA 1
ATOM 12168 C C . ASN B 1 340 ? -28.021 -39.185 -55.717 1.000 123.874 403 ASN BBB C 1
ATOM 12169 O O . ASN B 1 340 ? -28.309 -39.872 -54.721 1.000 138.813 403 ASN BBB O 1
ATOM 12180 N N . GLY B 1 341 ? -27.622 -37.908 -55.674 1.000 121.917 404 GLY BBB N 1
ATOM 12181 C CA . GLY B 1 341 ? -27.384 -37.141 -54.434 1.000 112.990 404 GLY BBB CA 1
ATOM 12182 C C . GLY B 1 341 ? -26.044 -36.419 -54.444 1.000 106.603 404 GLY BBB C 1
ATOM 12183 O O . GLY B 1 341 ? -25.564 -36.076 -53.352 1.000 95.001 404 GLY BBB O 1
ATOM 12187 N N . ALA B 1 342 ? -25.458 -36.187 -55.625 1.000 110.162 405 ALA BBB N 1
ATOM 12188 C CA . ALA B 1 342 ? -24.213 -35.403 -55.810 1.000 109.261 405 ALA BBB CA 1
ATOM 12189 C C . ALA B 1 342 ? -24.416 -34.000 -55.234 1.000 108.649 405 ALA BBB C 1
ATOM 12190 O O . ALA B 1 342 ? -25.475 -33.400 -55.515 1.000 105.755 405 ALA BBB O 1
ATOM 12197 N N . ASP B 1 343 ? -23.433 -33.516 -54.462 1.000 111.832 406 ASP BBB N 1
ATOM 12198 C CA . ASP B 1 343 ? -23.420 -32.178 -53.808 1.000 105.645 406 ASP BBB CA 1
ATOM 12199 C C . ASP B 1 343 ? -23.514 -31.092 -54.887 1.000 104.544 406 ASP BBB C 1
ATOM 12200 O O . ASP B 1 343 ? -22.546 -30.941 -55.657 1.000 102.357 406 ASP BBB O 1
ATOM 12209 N N . VAL B 1 344 ? -24.646 -30.383 -54.945 1.000 104.901 407 VAL BBB N 1
ATOM 12210 C CA . VAL B 1 344 ? -24.926 -29.311 -55.952 1.000 104.773 407 VAL BBB CA 1
ATOM 12211 C C . VAL B 1 344 ? -24.021 -28.099 -55.669 1.000 101.056 407 VAL BBB C 1
ATOM 12212 O O . VAL B 1 344 ? -23.696 -27.382 -56.639 1.000 105.570 407 VAL BBB O 1
ATOM 12225 N N . ASN B 1 345 ? -23.629 -27.892 -54.403 1.000 92.343 408 ASN BBB N 1
ATOM 12226 C CA . ASN B 1 345 ? -22.821 -26.735 -53.925 1.000 88.831 408 ASN BBB CA 1
ATOM 12227 C C . ASN B 1 345 ? -21.361 -27.141 -53.662 1.000 83.832 408 ASN BBB C 1
ATOM 12228 O O . ASN B 1 345 ? -20.684 -26.408 -52.928 1.000 84.904 408 ASN BBB O 1
ATOM 12239 N N . THR B 1 346 ? -20.886 -28.241 -54.253 1.000 82.921 409 THR BBB N 1
ATOM 12240 C CA . THR B 1 346 ? -19.448 -28.623 -54.313 1.000 80.703 409 THR BBB CA 1
ATOM 12241 C C . THR B 1 346 ? -18.685 -27.510 -55.041 1.000 81.658 409 THR BBB C 1
ATOM 12242 O O . THR B 1 346 ? -19.348 -26.720 -55.739 1.000 85.737 409 THR BBB O 1
ATOM 12253 N N . ALA B 1 347 ? -17.353 -27.462 -54.913 1.000 81.535 410 ALA BBB N 1
ATOM 12254 C CA . ALA B 1 347 ? -16.488 -26.451 -55.573 1.000 83.351 410 ALA BBB CA 1
ATOM 12255 C C . ALA B 1 347 ? -15.132 -27.056 -55.959 1.000 84.822 410 ALA BBB C 1
ATOM 12256 O O . ALA B 1 347 ? -14.701 -28.001 -55.283 1.000 87.239 410 ALA BBB O 1
ATOM 12263 N N . ASP B 1 348 ? -14.487 -26.509 -56.998 1.000 87.819 411 ASP BBB N 1
ATOM 12264 C CA . ASP B 1 348 ? -13.136 -26.918 -57.479 1.000 90.730 411 ASP BBB CA 1
ATOM 12265 C C . ASP B 1 348 ? -12.056 -26.092 -56.759 1.000 95.200 411 ASP BBB C 1
ATOM 12266 O O . ASP B 1 348 ? -12.420 -25.277 -55.887 1.000 90.091 411 ASP BBB O 1
ATOM 12275 N N . GLU B 1 349 ? -10.783 -26.295 -57.130 1.000 102.928 412 GLU BBB N 1
ATOM 12276 C CA . GLU B 1 349 ? -9.568 -25.653 -56.543 1.000 95.826 412 GLU BBB CA 1
ATOM 12277 C C . GLU B 1 349 ? -9.684 -24.122 -56.529 1.000 94.953 412 GLU BBB C 1
ATOM 12278 O O . GLU B 1 349 ? -9.103 -23.501 -55.623 1.000 109.427 412 GLU BBB O 1
ATOM 12290 N N . THR B 1 350 ? -10.368 -23.533 -57.510 1.000 94.086 413 THR BBB N 1
ATOM 12291 C CA . THR B 1 350 ? -10.551 -22.063 -57.648 1.000 94.755 413 THR BBB CA 1
ATOM 12292 C C . THR B 1 350 ? -11.681 -21.582 -56.731 1.000 89.920 413 THR BBB C 1
ATOM 12293 O O . THR B 1 350 ? -11.726 -20.372 -56.464 1.000 92.222 413 THR BBB O 1
ATOM 12304 N N . GLY B 1 351 ? -12.564 -22.490 -56.295 1.000 84.603 414 GLY BBB N 1
ATOM 12305 C CA . GLY B 1 351 ? -13.774 -22.181 -55.507 1.000 84.254 414 GLY BBB CA 1
ATOM 12306 C C . GLY B 1 351 ? -15.030 -22.086 -56.368 1.000 80.301 414 GLY BBB C 1
ATOM 12307 O O . GLY B 1 351 ? -16.079 -21.662 -55.844 1.000 75.317 414 GLY BBB O 1
ATOM 12311 N N . PHE B 1 352 ? -14.945 -22.472 -57.642 1.000 83.497 415 PHE BBB N 1
ATOM 12312 C CA . PHE B 1 352 ? -16.085 -22.480 -58.598 1.000 87.414 415 PHE BBB CA 1
ATOM 12313 C C . PHE B 1 352 ? -17.000 -23.673 -58.306 1.000 83.472 415 PHE BBB C 1
ATOM 12314 O O . PHE B 1 352 ? -16.521 -24.818 -58.346 1.000 81.706 415 PHE BBB O 1
ATOM 12331 N N . THR B 1 353 ? -18.276 -23.401 -58.016 1.000 79.785 416 THR BBB N 1
ATOM 12332 C CA . THR B 1 353 ? -19.365 -24.407 -57.910 1.000 80.657 416 THR BBB CA 1
ATOM 12333 C C . THR B 1 353 ? -19.812 -24.790 -59.319 1.000 81.203 416 THR BBB C 1
ATOM 12334 O O . THR B 1 353 ? -19.434 -24.127 -60.281 1.000 79.912 416 THR BBB O 1
ATOM 12345 N N . PRO B 1 354 ? -20.616 -25.866 -59.501 1.000 83.253 417 PRO BBB N 1
ATOM 12346 C CA . PRO B 1 354 ? -21.131 -26.217 -60.825 1.000 89.747 417 PRO BBB CA 1
ATOM 12347 C C . PRO B 1 354 ? -21.848 -25.028 -61.490 1.000 89.191 417 PRO BBB C 1
ATOM 12348 O O . PRO B 1 354 ? -21.708 -24.852 -62.689 1.000 88.791 417 PRO BBB O 1
ATOM 12359 N N . LEU B 1 355 ? -22.573 -24.236 -60.694 1.000 88.048 418 LEU BBB N 1
ATOM 12360 C CA . LEU B 1 355 ? -23.287 -23.019 -61.157 1.000 90.164 418 LEU BBB CA 1
ATOM 12361 C C . LEU B 1 355 ? -22.277 -22.024 -61.746 1.000 92.296 418 LEU BBB C 1
ATOM 12362 O O . LEU B 1 355 ? -22.544 -21.519 -62.849 1.000 98.837 418 LEU BBB O 1
ATOM 12378 N N . HIS B 1 356 ? -21.159 -21.765 -61.057 1.000 91.810 419 HIS BBB N 1
ATOM 12379 C CA . HIS B 1 356 ? -20.048 -20.909 -61.560 1.000 91.147 419 HIS BBB CA 1
ATOM 12380 C C . HIS B 1 356 ? -19.639 -21.398 -62.953 1.000 93.476 419 HIS BBB C 1
ATOM 12381 O O . HIS B 1 356 ? -19.640 -20.579 -63.888 1.000 94.776 419 HIS BBB O 1
ATOM 12396 N N . LEU B 1 357 ? -19.326 -22.691 -63.079 1.000 95.424 420 LEU BBB N 1
ATOM 12397 C CA . LEU B 1 357 ? -18.817 -23.313 -64.334 1.000 100.133 420 LEU BBB CA 1
ATOM 12398 C C . LEU B 1 357 ? -19.892 -23.298 -65.436 1.000 103.213 420 LEU BBB C 1
ATOM 12399 O O . LEU B 1 357 ? -19.515 -23.165 -66.623 1.000 97.449 420 LEU BBB O 1
ATOM 12415 N N . ALA B 1 358 ? -21.175 -23.425 -65.073 1.000 104.911 421 ALA BBB N 1
ATOM 12416 C CA . ALA B 1 358 ? -22.330 -23.377 -66.006 1.000 106.165 421 ALA BBB CA 1
ATOM 12417 C C . ALA B 1 358 ? -22.481 -21.959 -66.574 1.000 107.316 421 ALA BBB C 1
ATOM 12418 O O . ALA B 1 358 ? -22.557 -21.825 -67.815 1.000 99.914 421 ALA BBB O 1
ATOM 12425 N N . ALA B 1 359 ? -22.514 -20.948 -65.693 1.000 107.456 422 ALA BBB N 1
ATOM 12426 C CA . ALA B 1 359 ? -22.663 -19.510 -66.029 1.000 109.087 422 ALA BBB CA 1
ATOM 12427 C C . ALA B 1 359 ? -21.489 -19.046 -66.900 1.000 109.696 422 ALA BBB C 1
ATOM 12428 O O . ALA B 1 359 ? -21.721 -18.254 -67.828 1.000 110.028 422 ALA BBB O 1
ATOM 12435 N N . TRP B 1 360 ? -20.287 -19.553 -66.615 1.000 109.402 423 TRP BBB N 1
ATOM 12436 C CA . TRP B 1 360 ? -19.014 -19.229 -67.314 1.000 113.439 423 TRP BBB CA 1
ATOM 12437 C C . TRP B 1 360 ? -19.017 -19.761 -68.755 1.000 118.364 423 TRP BBB C 1
ATOM 12438 O O . TRP B 1 360 ? -18.467 -19.067 -69.624 1.000 126.372 423 TRP BBB O 1
ATOM 12459 N N . GLU B 1 361 ? -19.602 -20.938 -69.006 1.000 122.194 424 GLU BBB N 1
ATOM 12460 C CA . GLU B 1 361 ? -19.479 -21.666 -70.305 1.000 122.742 424 GLU BBB CA 1
ATOM 12461 C C . GLU B 1 361 ? -20.706 -21.434 -71.198 1.000 123.155 424 GLU BBB C 1
ATOM 12462 O O . GLU B 1 361 ? -20.676 -21.901 -72.353 1.000 119.251 424 GLU BBB O 1
ATOM 12474 N N . GLY B 1 362 ? -21.718 -20.715 -70.702 1.000 128.374 425 GLY BBB N 1
ATOM 12475 C CA . GLY B 1 362 ? -23.051 -20.606 -71.330 1.000 134.375 425 GLY BBB CA 1
ATOM 12476 C C . GLY B 1 362 ? -24.043 -21.512 -70.624 1.000 137.007 425 GLY BBB C 1
ATOM 12477 O O . GLY B 1 362 ? -24.347 -21.241 -69.449 1.000 150.277 425 GLY BBB O 1
ATOM 12481 N N . HIS B 1 363 ? -24.514 -22.563 -71.299 1.000 130.592 426 HIS BBB N 1
ATOM 12482 C CA . HIS B 1 363 ? -25.232 -23.717 -70.689 1.000 121.861 426 HIS BBB CA 1
ATOM 12483 C C . HIS B 1 363 ? -26.413 -23.210 -69.845 1.000 117.438 426 HIS BBB C 1
ATOM 12484 O O . HIS B 1 363 ? -26.480 -23.566 -68.647 1.000 114.084 426 HIS BBB O 1
ATOM 12499 N N . LEU B 1 364 ? -27.301 -22.412 -70.458 1.000 119.211 427 LEU BBB N 1
ATOM 12500 C CA . LEU B 1 364 ? -28.550 -21.863 -69.852 1.000 118.072 427 LEU BBB CA 1
ATOM 12501 C C . LEU B 1 364 ? -29.337 -22.988 -69.159 1.000 119.251 427 LEU BBB C 1
ATOM 12502 O O . LEU B 1 364 ? -29.736 -22.810 -67.979 1.000 108.017 427 LEU BBB O 1
ATOM 12508 N N . GLY B 1 365 ? -29.553 -24.100 -69.872 1.000 122.284 428 GLY BBB N 1
ATOM 12509 C CA . GLY B 1 365 ? -30.270 -25.289 -69.373 1.000 119.044 428 GLY BBB CA 1
ATOM 12510 C C . GLY B 1 365 ? -29.704 -25.760 -68.050 1.000 117.036 428 GLY BBB C 1
ATOM 12511 O O . GLY B 1 365 ? -30.436 -25.704 -67.042 1.000 120.662 428 GLY BBB O 1
ATOM 12515 N N . ILE B 1 366 ? -28.433 -26.177 -68.051 1.000 120.923 429 ILE BBB N 1
ATOM 12516 C CA . ILE B 1 366 ? -27.694 -26.706 -66.860 1.000 116.830 429 ILE BBB CA 1
ATOM 12517 C C . ILE B 1 366 ? -27.807 -25.710 -65.695 1.000 112.564 429 ILE BBB C 1
ATOM 12518 O O . ILE B 1 366 ? -27.945 -26.182 -64.543 1.000 112.323 429 ILE BBB O 1
ATOM 12534 N N . VAL B 1 367 ? -27.742 -24.399 -65.972 1.000 108.827 430 VAL BBB N 1
ATOM 12535 C CA . VAL B 1 367 ? -27.892 -23.318 -64.946 1.000 109.902 430 VAL BBB CA 1
ATOM 12536 C C . VAL B 1 367 ? -29.286 -23.431 -64.310 1.000 110.051 430 VAL BBB C 1
ATOM 12537 O O . VAL B 1 367 ? -29.373 -23.400 -63.055 1.000 96.259 430 VAL BBB O 1
ATOM 12550 N N . GLU B 1 368 ? -30.329 -23.545 -65.149 1.000 116.924 431 GLU BBB N 1
ATOM 12551 C CA . GLU B 1 368 ? -31.755 -23.644 -64.728 1.000 115.700 431 GLU BBB CA 1
ATOM 12552 C C . GLU B 1 368 ? -31.938 -24.926 -63.900 1.000 118.129 431 GLU BBB C 1
ATOM 12553 O O . GLU B 1 368 ? -32.502 -24.832 -62.784 1.000 120.640 431 GLU BBB O 1
ATOM 12559 N N . VAL B 1 369 ? -31.439 -26.063 -64.402 1.000 115.683 432 VAL BBB N 1
ATOM 12560 C CA . VAL B 1 369 ? -31.503 -27.398 -63.727 1.000 117.075 432 VAL BBB CA 1
ATOM 12561 C C . VAL B 1 369 ? -30.856 -27.311 -62.334 1.000 114.798 432 VAL BBB C 1
ATOM 12562 O O . VAL B 1 369 ? -31.469 -27.830 -61.378 1.000 114.120 432 VAL BBB O 1
ATOM 12567 N N . LEU B 1 370 ? -29.678 -26.674 -62.223 1.000 114.513 433 LEU BBB N 1
ATOM 12568 C CA . LEU B 1 370 ? -28.868 -26.564 -60.970 1.000 113.266 433 LEU BBB CA 1
ATOM 12569 C C . LEU B 1 370 ? -29.592 -25.707 -59.923 1.000 113.865 433 LEU BBB C 1
ATOM 12570 O O . LEU B 1 370 ? -29.599 -26.110 -58.733 1.000 103.648 433 LEU BBB O 1
ATOM 12586 N N . LEU B 1 371 ? -30.119 -24.546 -60.342 1.000 114.277 434 LEU BBB N 1
ATOM 12587 C CA . LEU B 1 371 ? -30.850 -23.586 -59.470 1.000 109.975 434 LEU BBB CA 1
ATOM 12588 C C . LEU B 1 371 ? -32.081 -24.290 -58.890 1.000 113.559 434 LEU BBB C 1
ATOM 12589 O O . LEU B 1 371 ? -32.248 -24.244 -57.650 1.000 110.480 434 LEU BBB O 1
ATOM 12595 N N . LYS B 1 372 ? -32.860 -24.957 -59.756 1.000 121.233 435 LYS BBB N 1
ATOM 12596 C CA . LYS B 1 372 ? -34.097 -25.724 -59.428 1.000 124.166 435 LYS BBB CA 1
ATOM 12597 C C . LYS B 1 372 ? -33.837 -26.708 -58.277 1.000 125.825 435 LYS BBB C 1
ATOM 12598 O O . LYS B 1 372 ? -34.719 -26.825 -57.409 1.000 132.979 435 LYS BBB O 1
ATOM 12604 N N . ASN B 1 373 ? -32.677 -27.377 -58.266 1.000 127.131 436 ASN BBB N 1
ATOM 12605 C CA . ASN B 1 373 ? -32.293 -28.397 -57.248 1.000 126.511 436 ASN BBB CA 1
ATOM 12606 C C . ASN B 1 373 ? -31.825 -27.736 -55.941 1.000 127.574 436 ASN BBB C 1
ATOM 12607 O O . ASN B 1 373 ? -31.646 -28.473 -54.951 1.000 133.040 436 ASN BBB O 1
ATOM 12618 N N . GLY B 1 374 ? -31.607 -26.417 -55.938 1.000 128.484 437 GLY BBB N 1
ATOM 12619 C CA . GLY B 1 374 ? -31.269 -25.635 -54.731 1.000 124.434 437 GLY BBB CA 1
ATOM 12620 C C . GLY B 1 374 ? -29.791 -25.288 -54.655 1.000 122.150 437 GLY BBB C 1
ATOM 12621 O O . GLY B 1 374 ? -29.237 -25.313 -53.541 1.000 115.622 437 GLY BBB O 1
ATOM 12625 N N . ALA B 1 375 ? -29.173 -24.956 -55.793 1.000 125.078 438 ALA BBB N 1
ATOM 12626 C CA . ALA B 1 375 ? -27.789 -24.432 -55.884 1.000 113.251 438 ALA BBB CA 1
ATOM 12627 C C . ALA B 1 375 ? -27.740 -23.033 -55.260 1.000 111.507 438 ALA BBB C 1
ATOM 12628 O O . ALA B 1 375 ? -28.647 -22.239 -55.545 1.000 119.535 438 ALA BBB O 1
ATOM 12635 N N . ASP B 1 376 ? -26.715 -22.745 -54.451 1.000 111.993 439 ASP BBB N 1
ATOM 12636 C CA . ASP B 1 376 ? -26.445 -21.398 -53.874 1.000 104.703 439 ASP BBB CA 1
ATOM 12637 C C . ASP B 1 376 ? -26.127 -20.422 -55.016 1.000 103.676 439 ASP BBB C 1
ATOM 12638 O O . ASP B 1 376 ? -25.035 -20.546 -55.605 1.000 103.578 439 ASP BBB O 1
ATOM 12647 N N . VAL B 1 377 ? -27.053 -19.502 -55.310 1.000 101.954 440 VAL BBB N 1
ATOM 12648 C CA . VAL B 1 377 ? -26.976 -18.527 -56.443 1.000 102.189 440 VAL BBB CA 1
ATOM 12649 C C . VAL B 1 377 ? -25.861 -17.502 -56.175 1.000 103.136 440 VAL BBB C 1
ATOM 12650 O O . VAL B 1 377 ? -25.295 -16.988 -57.168 1.000 101.736 440 VAL BBB O 1
ATOM 12663 N N . ASN B 1 378 ? -25.571 -17.215 -54.897 1.000 96.637 441 ASN BBB N 1
ATOM 12664 C CA . ASN B 1 378 ? -24.590 -16.185 -54.459 1.000 93.911 441 ASN BBB CA 1
ATOM 12665 C C . ASN B 1 378 ? -23.338 -16.861 -53.886 1.000 90.774 441 ASN BBB C 1
ATOM 12666 O O . ASN B 1 378 ? -22.756 -16.309 -52.920 1.000 91.626 441 ASN BBB O 1
ATOM 12677 N N . ALA B 1 379 ? -22.929 -17.999 -54.457 1.000 86.971 442 ALA BBB N 1
ATOM 12678 C CA . ALA B 1 379 ? -21.692 -18.718 -54.072 1.000 81.421 442 ALA BBB CA 1
ATOM 12679 C C . ALA B 1 379 ? -20.487 -17.869 -54.493 1.000 80.168 442 ALA BBB C 1
ATOM 12680 O O . ALA B 1 379 ? -20.493 -17.349 -55.617 1.000 81.389 442 ALA BBB O 1
ATOM 12687 N N . ASN B 1 380 ? -19.497 -17.726 -53.612 1.000 80.068 443 ASN BBB N 1
ATOM 12688 C CA . ASN B 1 380 ? -18.249 -16.967 -53.878 1.000 77.690 443 ASN BBB CA 1
ATOM 12689 C C . ASN B 1 380 ? -17.105 -17.941 -54.142 1.000 70.845 443 ASN BBB C 1
ATOM 12690 O O . ASN B 1 380 ? -16.940 -18.851 -53.338 1.000 73.333 443 ASN BBB O 1
ATOM 12701 N N . ASP B 1 381 ? -16.337 -17.731 -55.212 1.000 69.794 444 ASP BBB N 1
ATOM 12702 C CA . ASP B 1 381 ? -14.992 -18.345 -55.374 1.000 70.797 444 ASP BBB CA 1
ATOM 12703 C C . ASP B 1 381 ? -14.031 -17.654 -54.393 1.000 70.994 444 ASP BBB C 1
ATOM 12704 O O . ASP B 1 381 ? -14.491 -16.799 -53.596 1.000 66.891 444 ASP BBB O 1
ATOM 12713 N N . GLU B 1 382 ? -12.742 -17.999 -54.446 1.000 73.755 445 GLU BBB N 1
ATOM 12714 C CA . GLU B 1 382 ? -11.729 -17.586 -53.439 1.000 72.827 445 GLU BBB CA 1
ATOM 12715 C C . GLU B 1 382 ? -11.424 -16.084 -53.566 1.000 75.235 445 GLU BBB C 1
ATOM 12716 O O . GLU B 1 382 ? -10.815 -15.538 -52.631 1.000 78.112 445 GLU BBB O 1
ATOM 12728 N N . ARG B 1 383 ? -11.830 -15.436 -54.662 1.000 75.027 446 ARG BBB N 1
ATOM 12729 C CA . ARG B 1 383 ? -11.642 -13.976 -54.860 1.000 72.987 446 ARG BBB CA 1
ATOM 12730 C C . ARG B 1 383 ? -12.964 -13.221 -54.653 1.000 72.196 446 ARG BBB C 1
ATOM 12731 O O . ARG B 1 383 ? -12.926 -11.985 -54.718 1.000 72.721 446 ARG BBB O 1
ATOM 12752 N N . GLY B 1 384 ? -14.076 -13.923 -54.383 1.000 73.896 447 GLY BBB N 1
ATOM 12753 C CA . GLY B 1 384 ? -15.400 -13.320 -54.108 1.000 73.700 447 GLY BBB CA 1
ATOM 12754 C C . GLY B 1 384 ? -16.284 -13.157 -55.348 1.000 76.186 447 GLY BBB C 1
ATOM 12755 O O . GLY B 1 384 ? -17.316 -12.448 -55.252 1.000 71.106 447 GLY BBB O 1
ATOM 12759 N N . HIS B 1 385 ? -15.913 -13.763 -56.481 1.000 78.067 448 HIS BBB N 1
ATOM 12760 C CA . HIS B 1 385 ? -16.734 -13.779 -57.721 1.000 82.902 448 HIS BBB CA 1
ATOM 12761 C C . HIS B 1 385 ? -17.953 -14.686 -57.508 1.000 82.820 448 HIS BBB C 1
ATOM 12762 O O . HIS B 1 385 ? -17.762 -15.873 -57.169 1.000 80.357 448 HIS BBB O 1
ATOM 12777 N N . THR B 1 386 ? -19.155 -14.125 -57.668 1.000 83.568 449 THR BBB N 1
ATOM 12778 C CA . THR B 1 386 ? -20.448 -14.853 -57.744 1.000 83.012 449 THR BBB CA 1
ATOM 12779 C C . THR B 1 386 ? -20.646 -15.35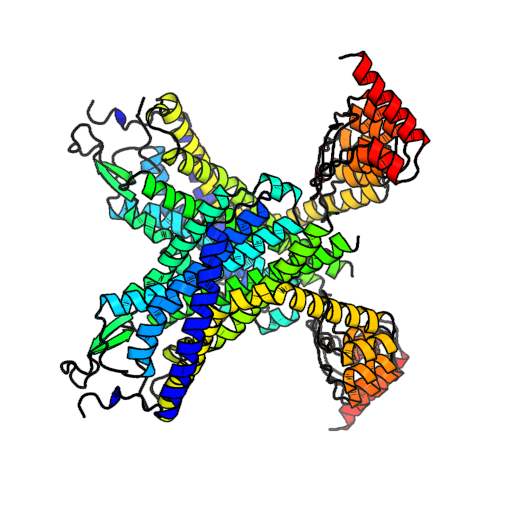2 -59.172 1.000 85.453 449 THR BBB C 1
ATOM 12780 O O . THR B 1 386 ? -19.959 -14.903 -60.087 1.000 84.383 449 THR BBB O 1
ATOM 12791 N N . PRO B 1 387 ? -21.573 -16.307 -59.413 1.000 89.983 450 PRO BBB N 1
ATOM 12792 C CA . PRO B 1 387 ? -21.948 -16.675 -60.780 1.000 93.151 450 PRO BBB CA 1
ATOM 12793 C C . PRO B 1 387 ? -22.330 -15.462 -61.653 1.000 93.727 450 PRO BBB C 1
ATOM 12794 O O . PRO B 1 387 ? -22.052 -15.484 -62.848 1.000 92.249 450 PRO BBB O 1
ATOM 12805 N N . LEU B 1 388 ? -22.940 -14.430 -61.057 1.000 91.808 451 LEU BBB N 1
ATOM 12806 C CA . LEU B 1 388 ? -23.377 -13.207 -61.791 1.000 93.520 451 LEU BBB CA 1
ATOM 12807 C C . LEU B 1 388 ? -22.154 -12.449 -62.331 1.000 90.677 451 LEU BBB C 1
ATOM 12808 O O . LEU B 1 388 ? -22.246 -11.952 -63.464 1.000 91.832 451 LEU BBB O 1
ATOM 12824 N N . HIS B 1 389 ? -21.064 -12.361 -61.557 1.000 89.252 452 HIS BBB N 1
ATOM 12825 C CA . HIS B 1 389 ? -19.752 -11.812 -62.004 1.000 90.456 452 HIS BBB CA 1
ATOM 12826 C C . HIS B 1 389 ? -19.315 -12.520 -63.296 1.000 90.688 452 HIS BBB C 1
ATOM 12827 O O . HIS B 1 389 ? -19.027 -11.817 -64.284 1.000 94.948 452 HIS BBB O 1
ATOM 12842 N N . LEU B 1 390 ? -19.281 -13.857 -63.283 1.000 94.878 453 LEU BBB N 1
ATOM 12843 C CA . LEU B 1 390 ? -18.772 -14.709 -64.396 1.000 99.176 453 LEU BBB CA 1
ATOM 12844 C C . LEU B 1 390 ? -19.639 -14.510 -65.648 1.000 101.299 453 LEU BBB C 1
ATOM 12845 O O . LEU B 1 390 ? -19.057 -14.425 -66.747 1.000 103.668 453 LEU BBB O 1
ATOM 12861 N N . ALA B 1 391 ? -20.966 -14.435 -65.486 1.000 103.631 454 ALA BBB N 1
ATOM 12862 C CA . ALA B 1 391 ? -21.959 -14.275 -66.583 1.000 111.997 454 ALA BBB CA 1
ATOM 12863 C C . ALA B 1 391 ? -21.782 -12.911 -67.267 1.000 114.510 454 ALA BBB C 1
ATOM 12864 O O . ALA B 1 391 ? -21.860 -12.846 -68.518 1.000 107.138 454 ALA BBB O 1
ATOM 12871 N N . ALA B 1 392 ? -21.570 -11.866 -66.460 1.000 115.646 455 ALA BBB N 1
ATOM 12872 C CA . ALA B 1 392 ? -21.336 -10.471 -66.895 1.000 115.753 455 ALA BBB CA 1
ATOM 12873 C C . ALA B 1 392 ? -20.018 -10.381 -67.673 1.000 116.037 455 ALA BBB C 1
ATOM 12874 O O . ALA B 1 392 ? -19.987 -9.656 -68.688 1.000 114.823 455 ALA BBB O 1
ATOM 12881 N N . TYR B 1 393 ? -18.985 -11.104 -67.224 1.000 113.150 456 TYR BBB N 1
ATOM 12882 C CA . TYR B 1 393 ? -17.614 -11.087 -67.804 1.000 116.259 456 TYR BBB CA 1
ATOM 12883 C C . TYR B 1 393 ? -17.599 -11.729 -69.198 1.000 121.441 456 TYR BBB C 1
ATOM 12884 O O . TYR B 1 393 ? -16.965 -11.157 -70.103 1.000 126.819 456 TYR BBB O 1
ATOM 12902 N N . THR B 1 394 ? -18.236 -12.895 -69.360 1.000 120.371 457 THR BBB N 1
ATOM 12903 C CA . THR B 1 394 ? -18.199 -13.706 -70.608 1.000 118.781 457 THR BBB CA 1
ATOM 12904 C C . THR B 1 394 ? -19.143 -13.094 -71.647 1.000 123.645 457 THR BBB C 1
ATOM 12905 O O . THR B 1 394 ? -18.718 -12.963 -72.810 1.000 119.881 457 THR BBB O 1
ATOM 12916 N N . GLY B 1 395 ? -20.365 -12.737 -71.238 1.000 123.774 458 GLY BBB N 1
ATOM 12917 C CA . GLY B 1 395 ? -21.326 -11.985 -72.067 1.000 127.235 458 GLY BBB CA 1
ATOM 12918 C C . GLY B 1 395 ? -22.542 -12.814 -72.438 1.000 129.555 458 GLY BBB C 1
ATOM 12919 O O . GLY B 1 395 ? -22.892 -12.836 -73.639 1.000 142.264 458 GLY BBB O 1
ATOM 12923 N N . HIS B 1 396 ? -23.179 -13.444 -71.445 1.000 125.620 459 HIS BBB N 1
ATOM 12924 C CA . HIS B 1 396 ? -24.383 -14.303 -71.607 1.000 129.506 459 HIS BBB CA 1
ATOM 12925 C C . HIS B 1 396 ? -25.585 -13.638 -70.922 1.000 124.980 459 HIS BBB C 1
ATOM 12926 O O . HIS B 1 396 ? -25.707 -13.764 -69.684 1.000 117.052 459 HIS BBB O 1
ATOM 12941 N N . LEU B 1 397 ? -26.434 -12.968 -71.712 1.000 124.406 460 LEU BBB N 1
ATOM 12942 C CA . LEU B 1 397 ? -27.600 -12.167 -71.246 1.000 126.010 460 LEU BBB CA 1
ATOM 12943 C C . LEU B 1 397 ? -28.604 -13.078 -70.526 1.000 128.789 460 LEU BBB C 1
ATOM 12944 O O . LEU B 1 397 ? -28.939 -12.784 -69.356 1.000 119.836 460 LEU BBB O 1
ATOM 12950 N N . GLU B 1 398 ? -29.051 -14.151 -71.190 1.000 139.750 461 GLU BBB N 1
ATOM 12951 C CA . GLU B 1 398 ? -30.114 -15.071 -70.693 1.000 141.050 461 GLU BBB CA 1
ATOM 12952 C C . GLU B 1 398 ? -29.749 -15.588 -69.289 1.000 133.281 461 GLU BBB C 1
ATOM 12953 O O . GLU B 1 398 ? -30.645 -15.612 -68.422 1.000 129.507 461 GLU BBB O 1
ATOM 12959 N N . ILE B 1 399 ? -28.483 -15.952 -69.054 1.000 132.066 462 ILE BBB N 1
ATOM 12960 C CA . ILE B 1 399 ? -27.996 -16.485 -67.739 1.000 130.396 462 ILE BBB CA 1
ATOM 12961 C C . ILE B 1 399 ? -28.106 -15.393 -66.665 1.000 127.673 462 ILE BBB C 1
ATOM 12962 O O . ILE B 1 399 ? -28.473 -15.737 -65.515 1.000 121.431 462 ILE BBB O 1
ATOM 12978 N N . VAL B 1 400 ? -27.781 -14.141 -67.021 1.000 122.587 463 VAL BBB N 1
ATOM 12979 C CA . VAL B 1 400 ? -27.867 -12.950 -66.121 1.000 119.861 463 VAL BBB CA 1
ATOM 12980 C C . VAL B 1 400 ? -29.325 -12.773 -65.673 1.000 120.080 463 VAL BBB C 1
ATOM 12981 O O . VAL B 1 400 ? -29.542 -12.596 -64.454 1.000 112.074 463 VAL BBB O 1
ATOM 12994 N N . GLU B 1 401 ? -30.277 -12.824 -66.618 1.000 121.989 464 GLU BBB N 1
ATOM 12995 C CA . GLU B 1 401 ? -31.740 -12.705 -66.355 1.000 118.575 464 GLU BBB CA 1
ATOM 12996 C C . GLU B 1 401 ? -32.172 -13.852 -65.428 1.000 117.404 464 GLU BBB C 1
ATOM 12997 O O . GLU B 1 401 ? -32.787 -13.566 -64.372 1.000 113.775 464 GLU BBB O 1
ATOM 13003 N N . VAL B 1 402 ? -31.824 -15.092 -65.793 1.000 118.368 465 VAL BBB N 1
ATOM 13004 C CA . VAL B 1 402 ? -32.125 -16.336 -65.018 1.000 122.964 465 VAL BBB CA 1
ATOM 13005 C C . VAL B 1 402 ? -31.560 -16.208 -63.594 1.000 122.586 465 VAL BBB C 1
ATOM 13006 O O . VAL B 1 402 ? -32.300 -16.534 -62.641 1.000 122.565 465 VAL BBB O 1
ATOM 13011 N N . LEU B 1 403 ? -30.305 -15.758 -63.460 1.000 118.657 466 LEU BBB N 1
ATOM 13012 C CA . LEU B 1 403 ? -29.596 -15.602 -62.156 1.000 118.681 466 LEU BBB CA 1
ATOM 13013 C C . LEU B 1 403 ? -30.281 -14.521 -61.312 1.000 118.579 466 LEU BBB C 1
ATOM 13014 O O . LEU B 1 403 ? -30.538 -14.787 -60.111 1.000 111.374 466 LEU BBB O 1
ATOM 13030 N N . LEU B 1 404 ? -30.524 -13.347 -61.913 1.000 115.568 467 LEU BBB N 1
ATOM 13031 C CA . LEU B 1 404 ? -31.166 -12.177 -61.252 1.000 116.239 467 LEU BBB CA 1
ATOM 13032 C C . LEU B 1 404 ? -32.544 -12.599 -60.733 1.000 120.561 467 LEU BBB C 1
ATOM 13033 O O . LEU B 1 404 ? -32.822 -12.337 -59.537 1.000 117.371 467 LEU BBB O 1
ATOM 13049 N N . LYS B 1 405 ? -33.333 -13.268 -61.589 1.000 122.434 468 LYS BBB N 1
ATOM 13050 C CA . LYS B 1 405 ? -34.651 -13.883 -61.268 1.000 124.856 468 LYS BBB CA 1
ATOM 13051 C C . LYS B 1 405 ? -34.554 -14.725 -59.984 1.000 129.978 468 LYS BBB C 1
ATOM 13052 O O . LYS B 1 405 ? -35.406 -14.538 -59.093 1.000 136.676 468 LYS BBB O 1
ATOM 13058 N N . ASN B 1 406 ? -33.548 -15.602 -59.876 1.000 130.801 469 ASN BBB N 1
ATOM 13059 C CA . ASN B 1 406 ? -33.394 -16.568 -58.752 1.000 130.353 469 ASN BBB CA 1
ATOM 13060 C C . ASN B 1 406 ? -32.831 -15.872 -57.500 1.000 127.713 469 ASN BBB C 1
ATOM 13061 O O . ASN B 1 406 ? -32.750 -16.543 -56.450 1.000 124.486 469 ASN BBB O 1
ATOM 13067 N N . GLY B 1 407 ? -32.438 -14.595 -57.600 1.000 124.939 470 GLY BBB N 1
ATOM 13068 C CA . GLY B 1 407 ? -32.105 -13.740 -56.440 1.000 123.445 470 GLY BBB CA 1
ATOM 13069 C C . GLY B 1 407 ? -30.611 -13.490 -56.299 1.000 118.799 470 GLY BBB C 1
ATOM 13070 O O . GLY B 1 407 ? -30.106 -13.538 -55.153 1.000 105.712 470 GLY BBB O 1
ATOM 13074 N N . ALA B 1 408 ? -29.936 -13.196 -57.415 1.000 122.348 471 ALA BBB N 1
ATOM 13075 C CA . ALA B 1 408 ? -28.488 -12.882 -57.490 1.000 122.993 471 ALA BBB CA 1
ATOM 13076 C C . ALA B 1 408 ? -28.249 -11.426 -57.066 1.000 128.276 471 ALA BBB C 1
ATOM 13077 O O . ALA B 1 408 ? -28.983 -10.542 -57.555 1.000 140.865 471 ALA BBB O 1
ATOM 13084 N N . GLY B 1 409 ? -27.253 -11.188 -56.202 1.000 126.183 472 GLY BBB N 1
ATOM 13085 C CA . GLY B 1 409 ? -26.846 -9.846 -55.733 1.000 122.667 472 GLY BBB CA 1
ATOM 13086 C C . GLY B 1 409 ? -26.238 -9.010 -56.852 1.000 122.664 472 GLY BBB C 1
ATOM 13087 O O . GLY B 1 409 ? -25.107 -9.312 -57.266 1.000 120.470 472 GLY BBB O 1
ATOM 13091 N N . VAL B 1 410 ? -26.954 -7.979 -57.314 1.000 121.878 473 VAL BBB N 1
ATOM 13092 C CA . VAL B 1 410 ? -26.557 -7.119 -58.474 1.000 119.405 473 VAL BBB CA 1
ATOM 13093 C C . VAL B 1 410 ? -25.351 -6.249 -58.087 1.000 112.158 473 VAL BBB C 1
ATOM 13094 O O . VAL B 1 410 ? -24.625 -5.817 -59.014 1.000 104.153 473 VAL BBB O 1
ATOM 13107 N N . ASN B 1 411 ? -25.165 -5.991 -56.785 1.000 105.315 474 ASN BBB N 1
ATOM 13108 C CA . ASN B 1 411 ? -24.114 -5.096 -56.233 1.000 101.434 474 ASN BBB CA 1
ATOM 13109 C C . ASN B 1 411 ? -23.125 -5.911 -55.394 1.000 101.693 474 ASN BBB C 1
ATOM 13110 O O . ASN B 1 411 ? -22.541 -5.334 -54.447 1.000 102.925 474 ASN BBB O 1
ATOM 13121 N N . ALA B 1 412 ? -22.952 -7.201 -55.706 1.000 101.665 475 ALA BBB N 1
ATOM 13122 C CA . ALA B 1 412 ? -21.964 -8.085 -55.041 1.000 96.228 475 ALA BBB CA 1
ATOM 13123 C C . ALA B 1 412 ? -20.573 -7.707 -55.553 1.000 91.771 475 ALA BBB C 1
ATOM 13124 O O . ALA B 1 412 ? -20.430 -7.536 -56.773 1.000 97.804 475 ALA BBB O 1
ATOM 13131 N N . THR B 1 413 ? -19.602 -7.541 -54.653 1.000 85.147 476 THR BBB N 1
ATOM 13132 C CA . THR B 1 413 ? -18.236 -7.056 -54.980 1.000 82.558 476 THR BBB CA 1
ATOM 13133 C C . THR B 1 413 ? -17.207 -8.132 -54.620 1.000 76.628 476 THR BBB C 1
ATOM 13134 O O . THR B 1 413 ? -17.388 -8.794 -53.592 1.000 73.725 476 THR BBB O 1
ATOM 13145 N N . ASP B 1 414 ? -16.177 -8.284 -55.452 1.000 76.195 477 ASP BBB N 1
ATOM 13146 C CA . ASP B 1 414 ? -15.012 -9.174 -55.204 1.000 77.972 477 ASP BBB CA 1
ATOM 13147 C C . ASP B 1 414 ? -14.041 -8.467 -54.244 1.000 77.053 477 ASP BBB C 1
ATOM 13148 O O . ASP B 1 414 ? -14.386 -7.389 -53.729 1.000 77.099 477 ASP BBB O 1
ATOM 13157 N N . VAL B 1 415 ? -12.865 -9.055 -54.012 1.000 78.278 478 VAL BBB N 1
ATOM 13158 C CA . VAL B 1 415 ? -11.832 -8.555 -53.053 1.000 74.763 478 VAL BBB CA 1
ATOM 13159 C C . VAL B 1 415 ? -11.316 -7.175 -53.484 1.000 75.599 478 VAL BBB C 1
ATOM 13160 O O . VAL B 1 415 ? -10.857 -6.445 -52.591 1.000 83.435 478 VAL BBB O 1
ATOM 13173 N N . ILE B 1 416 ? -11.354 -6.863 -54.784 1.000 77.580 479 ILE BBB N 1
ATOM 13174 C CA . ILE B 1 416 ? -10.876 -5.584 -55.403 1.000 80.013 479 ILE BBB CA 1
ATOM 13175 C C . ILE B 1 416 ? -12.021 -4.552 -55.375 1.000 79.549 479 ILE BBB C 1
ATOM 13176 O O . ILE B 1 416 ? -11.751 -3.366 -55.636 1.000 81.001 479 ILE BBB O 1
ATOM 13192 N N . GLY B 1 417 ? -13.254 -4.981 -55.072 1.000 76.864 480 GLY BBB N 1
ATOM 13193 C CA . GLY B 1 417 ? -14.466 -4.136 -55.080 1.000 73.529 480 GLY BBB CA 1
ATOM 13194 C C . GLY B 1 417 ? -15.127 -4.074 -56.451 1.000 76.564 480 GLY BBB C 1
ATOM 13195 O O . GLY B 1 417 ? -15.958 -3.167 -56.660 1.000 76.530 480 GLY BBB O 1
ATOM 13199 N N . THR B 1 418 ? -14.762 -4.982 -57.364 1.000 77.227 481 THR BBB N 1
ATOM 13200 C CA . THR B 1 418 ? -15.368 -5.129 -58.715 1.000 79.955 481 THR BBB CA 1
ATOM 13201 C C . THR B 1 418 ? -16.779 -5.708 -58.572 1.000 81.374 481 THR BBB C 1
ATOM 13202 O O . THR B 1 418 ? -16.913 -6.801 -58.006 1.000 84.101 481 THR BBB O 1
ATOM 13213 N N . ALA B 1 419 ? -17.785 -4.984 -59.057 1.000 86.746 482 ALA BBB N 1
ATOM 13214 C CA . ALA B 1 419 ? -19.197 -5.417 -59.148 1.000 88.407 482 ALA BBB CA 1
ATOM 13215 C C . ALA B 1 419 ? -19.457 -5.950 -60.553 1.000 92.286 482 ALA BBB C 1
ATOM 13216 O O . ALA B 1 419 ? -18.667 -5.709 -61.465 1.000 91.527 482 ALA BBB O 1
ATOM 13223 N N . PRO B 1 420 ? -20.566 -6.690 -60.781 1.000 96.044 483 PRO BBB N 1
ATOM 13224 C CA . PRO B 1 420 ? -20.931 -7.128 -62.130 1.000 93.511 483 PRO BBB CA 1
ATOM 13225 C C . PRO B 1 420 ? -20.995 -5.985 -63.157 1.000 95.069 483 PRO BBB C 1
ATOM 13226 O O . PRO B 1 420 ? -20.596 -6.214 -64.287 1.000 98.102 483 PRO BBB O 1
ATOM 13237 N N . LEU B 1 421 ? -21.471 -4.796 -62.761 1.000 95.078 484 LEU BBB N 1
ATOM 13238 C CA . LEU B 1 421 ? -21.596 -3.622 -63.674 1.000 96.876 484 LEU BBB CA 1
ATOM 13239 C C . LEU B 1 421 ? -20.212 -3.222 -64.206 1.000 95.725 484 LEU BBB C 1
ATOM 13240 O O . LEU B 1 421 ? -20.142 -2.820 -65.370 1.000 98.292 484 LEU BBB O 1
ATOM 13246 N N . HIS B 1 422 ? -19.158 -3.315 -63.386 1.000 98.564 485 HIS BBB N 1
ATOM 13247 C CA . HIS B 1 422 ? -17.744 -3.063 -63.791 1.000 100.451 485 HIS BBB CA 1
ATOM 13248 C C . HIS B 1 422 ? -17.345 -4.023 -64.920 1.000 102.429 485 HIS BBB C 1
ATOM 13249 O O . HIS B 1 422 ? -16.727 -3.565 -65.896 1.000 101.034 485 HIS BBB O 1
ATOM 13264 N N . LEU B 1 423 ? -17.671 -5.311 -64.773 1.000 107.510 486 LEU BBB N 1
ATOM 13265 C CA . LEU B 1 423 ? -17.255 -6.395 -65.706 1.000 105.809 486 LEU BBB CA 1
ATOM 13266 C C . LEU B 1 423 ? -18.024 -6.274 -67.031 1.000 107.405 486 LEU BBB C 1
ATOM 13267 O O . LEU B 1 423 ? -17.381 -6.416 -68.089 1.000 109.768 486 LEU BBB O 1
ATOM 13283 N N . ALA B 1 424 ? -19.334 -6.005 -66.980 1.000 107.145 487 ALA BBB N 1
ATOM 13284 C CA . ALA B 1 424 ? -20.206 -5.801 -68.166 1.000 111.592 487 ALA BBB CA 1
ATOM 13285 C C . ALA B 1 424 ? -19.661 -4.655 -69.030 1.000 114.582 487 ALA BBB C 1
ATOM 13286 O O . ALA B 1 424 ? -19.559 -4.829 -70.267 1.000 114.039 487 ALA BBB O 1
ATOM 13293 N N . ALA B 1 425 ? -19.326 -3.529 -68.391 1.000 115.089 488 ALA BBB N 1
ATOM 13294 C CA . ALA B 1 425 ? -18.837 -2.280 -69.023 1.000 117.254 488 ALA BBB CA 1
ATOM 13295 C C . ALA B 1 425 ? -17.426 -2.486 -69.586 1.000 115.469 488 ALA BBB C 1
ATOM 13296 O O . ALA B 1 425 ? -17.145 -1.969 -70.687 1.000 118.152 488 ALA BBB O 1
ATOM 13303 N N . MET B 1 426 ? -16.575 -3.203 -68.851 1.000 112.360 489 MET BBB N 1
ATOM 13304 C CA . MET B 1 426 ? -15.142 -3.421 -69.186 1.000 116.365 489 MET BBB CA 1
ATOM 13305 C C . MET B 1 426 ? -15.008 -4.222 -70.491 1.000 123.254 489 MET BBB C 1
ATOM 13306 O O . MET B 1 426 ? -14.073 -3.911 -71.256 1.000 133.259 489 MET BBB O 1
ATOM 13320 N N . TRP B 1 427 ? -15.895 -5.198 -70.743 1.000 123.009 490 TRP BBB N 1
ATOM 13321 C CA . TRP B 1 427 ? -15.750 -6.210 -71.830 1.000 122.493 490 TRP BBB CA 1
ATOM 13322 C C . TRP B 1 427 ? -16.796 -6.012 -72.939 1.000 126.166 490 TRP BBB C 1
ATOM 13323 O O . TRP B 1 427 ? -17.077 -6.988 -73.668 1.000 129.795 490 TRP BBB O 1
ATOM 13344 N N . GLY B 1 428 ? -17.336 -4.798 -73.074 1.000 123.665 491 GLY BBB N 1
ATOM 13345 C CA . GLY B 1 428 ? -18.153 -4.380 -74.228 1.000 125.683 491 GLY BBB CA 1
ATOM 13346 C C . GLY B 1 428 ? -19.489 -5.105 -74.326 1.000 126.676 491 GLY BBB C 1
ATOM 13347 O O . GLY B 1 428 ? -19.900 -5.399 -75.469 1.000 134.481 491 GLY BBB O 1
ATOM 13351 N N . HIS B 1 429 ? -20.166 -5.353 -73.196 1.000 122.208 492 HIS BBB N 1
ATOM 13352 C CA . HIS B 1 429 ? -21.484 -6.048 -73.131 1.000 121.705 492 HIS BBB CA 1
ATOM 13353 C C . HIS B 1 429 ? -22.603 -5.041 -72.830 1.000 121.220 492 HIS BBB C 1
ATOM 13354 O O . HIS B 1 429 ? -23.111 -5.040 -71.693 1.000 118.122 492 HIS BBB O 1
ATOM 13369 N N . LEU B 1 430 ? -22.983 -4.244 -73.837 1.000 128.382 493 LEU BBB N 1
ATOM 13370 C CA . LEU B 1 430 ? -24.017 -3.173 -73.760 1.000 132.272 493 LEU BBB CA 1
ATOM 13371 C C . LEU B 1 430 ? -25.326 -3.756 -73.206 1.000 136.489 493 LEU BBB C 1
ATOM 13372 O O . LEU B 1 430 ? -25.822 -3.235 -72.178 1.000 133.854 493 LEU BBB O 1
ATOM 13378 N N . GLU B 1 431 ? -25.843 -4.815 -73.841 1.000 144.052 494 GLU BBB N 1
ATOM 13379 C CA . GLU B 1 431 ? -27.123 -5.479 -73.460 1.000 141.807 494 GLU BBB CA 1
ATOM 13380 C C . GLU B 1 431 ? -27.110 -5.789 -71.954 1.000 133.649 494 GLU BBB C 1
ATOM 13381 O O . GLU B 1 431 ? -28.117 -5.479 -71.288 1.000 131.877 494 GLU BBB O 1
ATOM 13387 N N . ILE B 1 432 ? -26.002 -6.326 -71.428 1.000 128.093 495 ILE BBB N 1
ATOM 13388 C CA . ILE B 1 432 ? -25.859 -6.733 -69.992 1.000 124.587 495 ILE BBB CA 1
ATOM 13389 C C . ILE B 1 432 ? -25.809 -5.491 -69.086 1.000 122.068 495 ILE BBB C 1
ATOM 13390 O O . ILE B 1 432 ? -26.403 -5.543 -67.978 1.000 112.612 495 ILE BBB O 1
ATOM 13406 N N . VAL B 1 433 ? -25.103 -4.435 -69.508 1.000 125.783 496 VAL BBB N 1
ATOM 13407 C CA . VAL B 1 433 ? -25.038 -3.130 -68.778 1.000 125.495 496 VAL BBB CA 1
ATOM 13408 C C . VAL B 1 433 ? -26.479 -2.661 -68.519 1.000 124.978 496 VAL BBB C 1
ATOM 13409 O O . VAL B 1 433 ? -26.799 -2.365 -67.344 1.000 116.144 496 VAL BBB O 1
ATOM 13422 N N . GLU B 1 434 ? -27.312 -2.657 -69.571 1.000 126.137 497 GLU BBB N 1
ATOM 13423 C CA . GLU B 1 434 ? -28.757 -2.289 -69.546 1.000 126.783 497 GLU BBB CA 1
ATOM 13424 C C . GLU B 1 434 ? -29.498 -3.089 -68.462 1.000 126.665 497 GLU BBB C 1
ATOM 13425 O O . GLU B 1 434 ? -30.132 -2.459 -67.591 1.000 126.031 497 GLU BBB O 1
ATOM 13431 N N . VAL B 1 435 ? -29.410 -4.422 -68.496 1.000 126.138 498 VAL BBB N 1
ATOM 13432 C CA . VAL B 1 435 ? -30.220 -5.322 -67.619 1.000 127.732 498 VAL BBB CA 1
ATOM 13433 C C . VAL B 1 435 ? -29.758 -5.181 -66.158 1.000 128.024 498 VAL BBB C 1
ATOM 13434 O O . VAL B 1 435 ? -30.631 -5.242 -65.268 1.000 127.129 498 VAL BBB O 1
ATOM 13447 N N . LEU B 1 436 ? -28.453 -5.003 -65.910 1.000 124.669 499 LEU BBB N 1
ATOM 13448 C CA . LEU B 1 436 ? -27.891 -4.850 -64.535 1.000 124.009 499 LEU BBB CA 1
ATOM 13449 C C . LEU B 1 436 ? -28.381 -3.527 -63.924 1.000 121.611 499 LEU BBB C 1
ATOM 13450 O O . LEU B 1 436 ? -28.836 -3.546 -62.759 1.000 111.429 499 LEU BBB O 1
ATOM 13456 N N . LEU B 1 437 ? -28.302 -2.427 -64.685 1.000 124.131 500 LEU BBB N 1
ATOM 13457 C CA . LEU B 1 437 ? -28.794 -1.081 -64.269 1.000 124.506 500 LEU BBB CA 1
ATOM 13458 C C . LEU B 1 437 ? -30.260 -1.198 -63.830 1.000 126.373 500 LEU BBB C 1
ATOM 13459 O O . LEU B 1 437 ? -30.549 -0.825 -62.668 1.000 128.331 500 LEU BBB O 1
ATOM 13475 N N . LYS B 1 438 ? -31.112 -1.772 -64.694 1.000 125.316 501 LYS BBB N 1
ATOM 13476 C CA . LYS B 1 438 ? -32.564 -2.039 -64.462 1.000 128.128 501 LYS BBB CA 1
ATOM 13477 C C . LYS B 1 438 ? -32.815 -2.733 -63.108 1.000 128.364 501 LYS BBB C 1
ATOM 13478 O O . LYS B 1 438 ? -33.886 -2.482 -62.520 1.000 131.686 501 LYS BBB O 1
ATOM 13484 N N . ASN B 1 439 ? -31.889 -3.570 -62.625 1.000 126.307 502 ASN BBB N 1
ATOM 13485 C CA . ASN B 1 439 ? -32.079 -4.413 -61.411 1.000 126.944 502 ASN BBB CA 1
ATOM 13486 C C . ASN B 1 439 ? -31.396 -3.791 -60.184 1.000 127.464 502 ASN BBB C 1
ATOM 13487 O O . ASN B 1 439 ? -31.294 -4.498 -59.150 1.000 115.522 502 ASN BBB O 1
ATOM 13498 N N . GLY B 1 440 ? -30.963 -2.527 -60.280 1.000 130.955 503 GLY BBB N 1
ATOM 13499 C CA . GLY B 1 440 ? -30.487 -1.730 -59.129 1.000 129.433 503 GLY BBB CA 1
ATOM 13500 C C . GLY B 1 440 ? -28.980 -1.802 -58.947 1.000 121.815 503 GLY BBB C 1
ATOM 13501 O O . GLY B 1 440 ? -28.530 -1.882 -57.786 1.000 110.045 503 GLY BBB O 1
ATOM 13505 N N . ALA B 1 441 ? -28.231 -1.755 -60.056 1.000 126.286 504 ALA BBB N 1
ATOM 13506 C CA . ALA B 1 441 ? -26.752 -1.664 -60.102 1.000 123.991 504 ALA BBB CA 1
ATOM 13507 C C . ALA B 1 441 ? -26.326 -0.197 -59.938 1.000 126.939 504 ALA BBB C 1
ATOM 13508 O O . ALA B 1 441 ? -26.695 0.620 -60.808 1.000 136.759 504 ALA BBB O 1
ATOM 13515 N N . ASP B 1 442 ? -25.577 0.114 -58.872 1.000 124.729 505 ASP BBB N 1
ATOM 13516 C CA . ASP B 1 442 ? -25.061 1.475 -58.547 1.000 121.785 505 ASP BBB CA 1
ATOM 13517 C C . ASP B 1 442 ? -24.147 1.950 -59.683 1.000 118.901 505 ASP BBB C 1
ATOM 13518 O O . ASP B 1 442 ? -23.068 1.357 -59.852 1.000 124.995 505 ASP BBB O 1
ATOM 13527 N N . VAL B 1 443 ? -24.557 2.993 -60.414 1.000 117.472 506 VAL BBB N 1
ATOM 13528 C CA . VAL B 1 443 ? -23.892 3.467 -61.668 1.000 117.454 506 VAL BBB CA 1
ATOM 13529 C C . VAL B 1 443 ? -22.478 3.980 -61.356 1.000 115.459 506 VAL BBB C 1
ATOM 13530 O O . VAL B 1 443 ? -21.682 4.081 -62.324 1.000 114.962 506 VAL BBB O 1
ATOM 13535 N N . ASN B 1 444 ? -22.193 4.304 -60.081 1.000 111.229 507 ASN BBB N 1
ATOM 13536 C CA . ASN B 1 444 ? -20.933 4.954 -59.619 1.000 109.468 507 ASN BBB CA 1
ATOM 13537 C C . ASN B 1 444 ? -20.333 4.161 -58.449 1.000 106.896 507 ASN BBB C 1
ATOM 13538 O O . ASN B 1 444 ? -19.758 4.785 -57.527 1.000 106.142 507 ASN BBB O 1
ATOM 13549 N N . ALA B 1 445 ? -20.454 2.833 -58.478 1.000 102.614 508 ALA BBB N 1
ATOM 13550 C CA . ALA B 1 445 ? -19.715 1.925 -57.572 1.000 96.636 508 ALA BBB CA 1
ATOM 13551 C C . ALA B 1 445 ? -18.230 2.026 -57.930 1.000 94.638 508 ALA BBB C 1
ATOM 13552 O O . ALA B 1 445 ? -17.916 2.042 -59.133 1.000 96.764 508 ALA BBB O 1
ATOM 13559 N N . GLN B 1 446 ? -17.357 2.151 -56.929 1.000 92.078 509 GLN BBB N 1
ATOM 13560 C CA . GLN B 1 446 ? -15.894 2.325 -57.130 1.000 88.231 509 GLN BBB CA 1
ATOM 13561 C C . GLN B 1 446 ? -15.179 1.084 -56.615 1.000 82.113 509 GLN BBB C 1
ATOM 13562 O O . GLN B 1 446 ? -15.589 0.588 -55.556 1.000 81.687 509 GLN BBB O 1
ATOM 13576 N N . ASP B 1 447 ? -14.175 0.604 -57.352 1.000 82.148 510 ASP BBB N 1
ATOM 13577 C CA . ASP B 1 447 ? -13.261 -0.477 -56.892 1.000 82.454 510 ASP BBB CA 1
ATOM 13578 C C . ASP B 1 447 ? -12.219 0.139 -55.947 1.000 78.201 510 ASP BBB C 1
ATOM 13579 O O . ASP B 1 447 ? -12.265 1.365 -55.723 1.000 78.415 510 ASP BBB O 1
ATOM 13588 N N . LYS B 1 448 ? -11.300 -0.675 -55.427 1.000 75.988 511 LYS BBB N 1
ATOM 13589 C CA . LYS B 1 448 ? -10.258 -0.238 -54.457 1.000 74.817 511 LYS BBB CA 1
ATOM 13590 C C . LYS B 1 448 ? -9.449 0.938 -55.038 1.000 75.016 511 LYS BBB C 1
ATOM 13591 O O . LYS B 1 448 ? -8.828 1.641 -54.228 1.000 82.506 511 LYS BBB O 1
ATOM 13597 N N . PHE B 1 449 ? -9.462 1.160 -56.357 1.000 75.845 512 PHE BBB N 1
ATOM 13598 C CA . PHE B 1 449 ? -8.635 2.174 -57.070 1.000 77.436 512 PHE BBB CA 1
ATOM 13599 C C . PHE B 1 449 ? -9.489 3.328 -57.617 1.000 78.484 512 PHE BBB C 1
ATOM 13600 O O . PHE B 1 449 ? -8.944 4.178 -58.345 1.000 78.880 512 PHE BBB O 1
ATOM 13617 N N . GLY B 1 450 ? -10.778 3.361 -57.275 1.000 79.503 513 GLY BBB N 1
ATOM 13618 C CA . GLY B 1 450 ? -11.684 4.490 -57.553 1.000 79.752 513 GLY BBB CA 1
ATOM 13619 C C . GLY B 1 450 ? -12.319 4.400 -58.922 1.000 81.382 513 GLY BBB C 1
ATOM 13620 O O . GLY B 1 450 ? -12.992 5.364 -59.293 1.000 87.660 513 GLY BBB O 1
ATOM 13624 N N . LYS B 1 451 ? -12.131 3.293 -59.648 1.000 81.757 514 LYS BBB N 1
ATOM 13625 C CA . LYS B 1 451 ? -12.688 3.106 -61.018 1.000 85.145 514 LYS BBB CA 1
ATOM 13626 C C . LYS B 1 451 ? -14.183 2.780 -60.918 1.000 87.411 514 LYS BBB C 1
ATOM 13627 O O . LYS B 1 451 ? -14.541 1.841 -60.187 1.000 88.159 514 LYS BBB O 1
ATOM 13633 N N . THR B 1 452 ? -15.014 3.554 -61.618 1.000 93.984 515 THR BBB N 1
ATOM 13634 C CA . THR B 1 452 ? -16.471 3.315 -61.819 1.000 96.837 515 THR BBB CA 1
ATOM 13635 C C . THR B 1 452 ? -16.666 2.486 -63.088 1.000 96.569 515 THR BBB C 1
ATOM 13636 O O . THR B 1 452 ? -15.760 2.402 -63.915 1.000 93.257 515 THR BBB O 1
ATOM 13647 N N . PRO B 1 453 ? -17.839 1.836 -63.279 1.000 98.782 516 PRO BBB N 1
ATOM 13648 C CA . PRO B 1 453 ? -18.162 1.183 -64.551 1.000 101.948 516 PRO BBB CA 1
ATOM 13649 C C . PRO B 1 453 ? -17.915 2.092 -65.767 1.000 105.017 516 PRO BBB C 1
ATOM 13650 O O . PRO B 1 453 ? -17.404 1.619 -66.769 1.000 102.332 516 PRO BBB O 1
ATOM 13661 N N . PHE B 1 454 ? -18.284 3.370 -65.639 1.000 108.638 517 PHE BBB N 1
ATOM 13662 C CA . PHE B 1 454 ? -18.089 4.430 -66.661 1.000 114.175 517 PHE BBB CA 1
ATOM 13663 C C . PHE B 1 454 ? -16.596 4.573 -66.992 1.000 112.963 517 PHE BBB C 1
ATOM 13664 O O . PHE B 1 454 ? -16.255 4.615 -68.190 1.000 118.472 517 PHE BBB O 1
ATOM 13681 N N . ASP B 1 455 ? -15.742 4.653 -65.967 1.000 108.534 518 ASP BBB N 1
ATOM 13682 C CA . ASP B 1 455 ? -14.268 4.818 -66.109 1.000 109.623 518 ASP BBB CA 1
ATOM 13683 C C . ASP B 1 455 ? -13.694 3.637 -66.908 1.000 108.482 518 ASP BBB C 1
ATOM 13684 O O . ASP B 1 455 ? -12.835 3.876 -67.785 1.000 101.782 518 ASP BBB O 1
ATOM 13693 N N . LEU B 1 456 ? -14.151 2.413 -66.612 1.000 112.257 519 LEU BBB N 1
ATOM 13694 C CA . LEU B 1 456 ? -13.671 1.154 -67.253 1.000 110.174 519 LEU BBB CA 1
ATOM 13695 C C . LEU B 1 456 ? -14.157 1.092 -68.710 1.000 109.203 519 LEU BBB C 1
ATOM 13696 O O . LEU B 1 456 ? -13.367 0.647 -69.570 1.000 104.130 519 LEU BBB O 1
ATOM 13712 N N . ALA B 1 457 ? -15.395 1.526 -68.979 1.000 110.560 520 ALA BBB N 1
ATOM 13713 C CA . ALA B 1 457 ? -15.981 1.639 -70.339 1.000 120.835 520 ALA BBB CA 1
ATOM 13714 C C . ALA B 1 457 ? -15.060 2.475 -71.240 1.000 122.464 520 ALA BBB C 1
ATOM 13715 O O . ALA B 1 457 ? -14.712 1.998 -72.341 1.000 122.271 520 ALA BBB O 1
ATOM 13722 N N . ILE B 1 458 ? -14.673 3.670 -70.781 1.000 119.539 521 ILE BBB N 1
ATOM 13723 C CA . ILE B 1 458 ? -13.772 4.604 -71.521 1.000 124.798 521 ILE BBB CA 1
ATOM 13724 C C . ILE B 1 458 ? -12.374 3.980 -71.654 1.000 119.581 521 ILE BBB C 1
ATOM 13725 O O . ILE B 1 458 ? -11.789 4.076 -72.738 1.000 125.820 521 ILE BBB O 1
ATOM 13741 N N . ASP B 1 459 ? -11.858 3.363 -70.594 1.000 124.093 522 ASP BBB N 1
ATOM 13742 C CA . ASP B 1 459 ? -10.493 2.766 -70.563 1.000 123.423 522 ASP BBB CA 1
ATOM 13743 C C . ASP B 1 459 ? -10.297 1.813 -71.751 1.000 127.774 522 ASP BBB C 1
ATOM 13744 O O . ASP B 1 459 ? -9.202 1.854 -72.351 1.000 126.166 522 ASP BBB O 1
ATOM 13753 N N . ASN B 1 460 ? -11.314 1.007 -72.082 1.000 133.047 523 ASN BBB N 1
ATOM 13754 C CA . ASN B 1 460 ? -11.230 -0.110 -73.065 1.000 133.631 523 ASN BBB CA 1
ATOM 13755 C C . ASN B 1 460 ? -11.914 0.288 -74.380 1.000 133.740 523 ASN BBB C 1
ATOM 13756 O O . ASN B 1 460 ? -12.386 -0.621 -75.097 1.000 133.269 523 ASN BBB O 1
ATOM 13767 N N . GLY B 1 461 ? -11.943 1.590 -74.685 1.000 135.550 524 GLY BBB N 1
ATOM 13768 C CA . GLY B 1 461 ? -12.476 2.159 -75.940 1.000 130.956 524 GLY BBB CA 1
ATOM 13769 C C . GLY B 1 461 ? -13.871 1.649 -76.256 1.000 130.061 524 GLY BBB C 1
ATOM 13770 O O . GLY B 1 461 ? -14.097 1.267 -77.418 1.000 138.186 524 GLY BBB O 1
ATOM 13774 N N . ASN B 1 462 ? -14.770 1.643 -75.264 1.000 129.497 525 ASN BBB N 1
ATOM 13775 C CA . ASN B 1 462 ? -16.185 1.197 -75.395 1.000 131.985 525 ASN BBB CA 1
ATOM 13776 C C . ASN B 1 462 ? -17.099 2.424 -75.278 1.000 135.038 525 ASN BBB C 1
ATOM 13777 O O . ASN B 1 462 ? -17.889 2.487 -74.312 1.000 135.214 525 ASN BBB O 1
ATOM 13788 N N . GLU B 1 463 ? -17.000 3.340 -76.250 1.000 140.648 526 GLU BBB N 1
ATOM 13789 C CA . GLU B 1 463 ? -17.591 4.710 -76.230 1.000 145.012 526 GLU BBB CA 1
ATOM 13790 C C . GLU B 1 463 ? -19.125 4.642 -76.178 1.000 149.332 526 GLU BBB C 1
ATOM 13791 O O . GLU B 1 463 ? -19.723 5.547 -75.560 1.000 146.154 526 GLU BBB O 1
ATOM 13797 N N . ASP B 1 464 ? -19.735 3.628 -76.805 1.000 152.332 527 ASP BBB N 1
ATOM 13798 C CA . ASP B 1 464 ? -21.211 3.426 -76.823 1.000 153.540 527 ASP BBB CA 1
ATOM 13799 C C . ASP B 1 464 ? -21.701 3.130 -75.394 1.000 149.492 527 ASP BBB C 1
ATOM 13800 O O . ASP B 1 464 ? -22.742 3.691 -75.006 1.000 150.671 527 ASP BBB O 1
ATOM 13806 N N . ILE B 1 465 ? -20.962 2.321 -74.628 1.000 140.494 528 ILE BBB N 1
ATOM 13807 C CA . ILE B 1 465 ? -21.355 1.874 -73.254 1.000 140.512 528 ILE BBB CA 1
ATOM 13808 C C . ILE B 1 465 ? -21.090 2.991 -72.234 1.000 137.060 528 ILE BBB C 1
ATOM 13809 O O . ILE B 1 465 ? -21.846 3.073 -71.237 1.000 128.993 528 ILE BBB O 1
ATOM 13825 N N . ALA B 1 466 ? -20.030 3.781 -72.433 1.000 138.338 529 ALA BBB N 1
ATOM 13826 C CA . ALA B 1 466 ? -19.734 4.995 -71.634 1.000 135.678 529 ALA BBB CA 1
ATOM 13827 C C . ALA B 1 466 ? -20.932 5.950 -71.737 1.000 134.564 529 ALA BBB C 1
ATOM 13828 O O . ALA B 1 466 ? -21.333 6.514 -70.695 1.000 133.168 529 ALA BBB O 1
ATOM 13835 N N . GLU B 1 467 ? -21.496 6.081 -72.946 1.000 130.255 530 GLU BBB N 1
ATOM 13836 C CA . GLU B 1 467 ? -22.682 6.928 -73.256 1.000 131.526 530 GLU BBB CA 1
ATOM 13837 C C . GLU B 1 467 ? -23.877 6.475 -72.406 1.000 130.228 530 GLU BBB C 1
ATOM 13838 O O . GLU B 1 467 ? -24.436 7.330 -71.688 1.000 131.681 530 GLU BBB O 1
ATOM 13844 N N . VAL B 1 468 ? -24.243 5.188 -72.462 1.000 127.945 531 VAL BBB N 1
ATOM 13845 C CA . VAL B 1 468 ? -25.454 4.646 -71.770 1.000 125.959 531 VAL BBB CA 1
ATOM 13846 C C . VAL B 1 468 ? -25.273 4.841 -70.259 1.000 125.588 531 VAL BBB C 1
ATOM 13847 O O . VAL B 1 468 ? -26.271 5.191 -69.598 1.000 131.594 531 VAL BBB O 1
ATOM 13860 N N . LEU B 1 469 ? -24.044 4.653 -69.757 1.000 119.216 532 LEU BBB N 1
ATOM 13861 C CA . LEU B 1 469 ? -23.668 4.837 -68.329 1.000 118.124 532 LEU BBB CA 1
ATOM 13862 C C . LEU B 1 469 ? -23.728 6.323 -67.947 1.000 120.913 532 LEU BBB C 1
ATOM 13863 O O . LEU B 1 469 ? -24.257 6.619 -66.856 1.000 121.442 532 LEU BBB O 1
ATOM 13879 N N . GLN B 1 470 ? -23.205 7.221 -68.790 1.000 124.567 533 GLN BBB N 1
ATOM 13880 C CA . GLN B 1 470 ? -23.385 8.692 -68.629 1.000 131.735 533 GLN BBB CA 1
ATOM 13881 C C . GLN B 1 470 ? -24.881 8.971 -68.410 1.000 140.458 533 GLN BBB C 1
ATOM 13882 O O . GLN B 1 470 ? -25.218 9.622 -67.385 1.000 142.842 533 GLN BBB O 1
ATOM 13888 N N . LYS B 1 471 ? -25.731 8.451 -69.315 1.000 142.946 534 LYS BBB N 1
ATOM 13889 C CA . LYS B 1 471 ? -27.218 8.563 -69.289 1.000 144.504 534 LYS BBB CA 1
ATOM 13890 C C . LYS B 1 471 ? -27.769 7.994 -67.974 1.000 146.814 534 LYS BBB C 1
ATOM 13891 O O . LYS B 1 471 ? -28.656 8.630 -67.383 1.000 151.001 534 LYS BBB O 1
ATOM 13897 N N . ALA B 1 472 ? -27.272 6.835 -67.538 1.000 151.124 535 ALA BBB N 1
ATOM 13898 C CA . ALA B 1 472 ? -27.644 6.184 -66.259 1.000 152.932 535 ALA BBB CA 1
ATOM 13899 C C . ALA B 1 472 ? -27.263 7.087 -65.080 1.000 159.399 535 ALA BBB C 1
ATOM 13900 O O . ALA B 1 472 ? -28.035 7.128 -64.098 1.000 165.357 535 ALA BBB O 1
ATOM 13907 N N . ALA B 1 473 ? -26.113 7.768 -65.170 1.000 164.562 536 ALA BBB N 1
ATOM 13908 C CA . ALA B 1 473 ? -25.567 8.655 -64.115 1.000 165.379 536 ALA BBB CA 1
ATOM 13909 C C . ALA B 1 473 ? -26.419 9.927 -64.006 1.000 170.525 536 ALA BBB C 1
ATOM 13910 O O . ALA B 1 473 ? -26.856 10.243 -62.875 1.000 178.808 536 ALA BBB O 1
ATOM 13917 N N . THR B 1 474 ? -26.654 10.625 -65.127 1.000 168.270 537 THR BBB N 1
ATOM 13918 C CA . THR B 1 474 ? -27.473 11.872 -65.181 1.000 175.616 537 THR BBB CA 1
ATOM 13919 C C . THR B 1 474 ? -28.914 11.556 -64.748 1.000 180.600 537 THR BBB C 1
ATOM 13920 O O . THR B 1 474 ? -29.542 12.441 -64.124 1.000 184.275 537 THR BBB O 1
ATOM 13931 N N . ARG B 1 475 ? -29.405 10.346 -65.056 1.000 177.699 538 ARG BBB N 1
ATOM 13932 C CA . ARG B 1 475 ? -30.766 9.852 -64.703 1.000 171.516 538 ARG BBB CA 1
ATOM 13933 C C . ARG B 1 475 ? -30.934 9.865 -63.179 1.000 168.480 538 ARG BBB C 1
ATOM 13934 O O . ARG B 1 475 ? -31.995 10.324 -62.712 1.000 168.387 538 ARG BBB O 1
ATOM 13940 N N . GLU B 1 476 ? -29.924 9.382 -62.444 1.000 164.391 539 GLU BBB N 1
ATOM 13941 C CA . GLU B 1 476 ? -29.873 9.410 -60.957 1.000 158.480 539 GLU BBB CA 1
ATOM 13942 C C . GLU B 1 476 ? -29.995 10.866 -60.483 1.000 159.550 539 GLU BBB C 1
ATOM 13943 O O . GLU B 1 476 ? -30.798 11.111 -59.561 1.000 168.001 539 GLU BBB O 1
ATOM 13949 N N . LEU B 1 477 ? -29.259 11.787 -61.121 1.000 156.188 540 LEU BBB N 1
ATOM 13950 C CA . LEU B 1 477 ? -29.140 13.221 -60.732 1.000 155.960 540 LEU BBB CA 1
ATOM 13951 C C . LEU B 1 477 ? -30.508 13.918 -60.779 1.000 158.823 540 LEU BBB C 1
ATOM 13952 O O . LEU B 1 477 ? -30.739 14.795 -59.922 1.000 162.089 540 LEU BBB O 1
ATOM 13958 N N . GLU B 1 478 ? -31.369 13.558 -61.740 1.000 162.166 541 GLU BBB N 1
ATOM 13959 C CA . GLU B 1 478 ? -32.713 14.178 -61.949 1.000 160.319 541 GLU BBB CA 1
ATOM 13960 C C . GLU B 1 478 ? -33.660 13.765 -60.813 1.000 159.478 541 GLU BBB C 1
ATOM 13961 O O . GLU B 1 478 ? -34.557 14.568 -60.477 1.000 156.024 541 GLU BBB O 1
ATOM 13967 N N . VAL B 1 479 ? -33.472 12.560 -60.257 1.000 156.919 542 VAL BBB N 1
ATOM 13968 C CA . VAL B 1 479 ? -34.247 12.026 -59.097 1.000 152.947 542 VAL BBB CA 1
ATOM 13969 C C . VAL B 1 479 ? -33.950 12.918 -57.885 1.000 151.735 542 VAL BBB C 1
ATOM 13970 O O . VAL B 1 479 ? -34.820 13.742 -57.533 1.000 154.606 542 VAL BBB O 1
ATOM 13975 N N . LEU B 1 480 ? -32.757 12.770 -57.291 1.000 145.346 543 LEU BBB N 1
ATOM 13976 C CA . LEU B 1 480 ? -32.296 13.531 -56.095 1.000 138.928 543 LEU BBB CA 1
ATOM 13977 C C . LEU B 1 480 ? -31.694 14.863 -56.553 1.000 136.588 543 LEU BBB C 1
ATOM 13978 O O . LEU B 1 480 ? -32.265 15.527 -57.419 1.000 135.903 543 LEU BBB O 1
ATOM 13984 N N . GLY C 2 1 ? 38.412 -43.443 -21.375 1.000 129.559 1006 GLY CCC N 1
ATOM 13985 C CA . GLY C 2 1 ? 37.452 -42.318 -21.530 1.000 119.682 1006 GLY CCC CA 1
ATOM 13986 C C . GLY C 2 1 ? 36.590 -42.142 -20.290 1.000 116.222 1006 GLY CCC C 1
ATOM 13987 O O . GLY C 2 1 ? 37.160 -42.085 -19.185 1.000 121.661 1006 GLY CCC O 1
ATOM 13993 N N . GLY C 2 2 ? 35.267 -42.039 -20.465 1.000 110.158 1007 GLY CCC N 1
ATOM 13994 C CA . GLY C 2 2 ? 34.289 -41.884 -19.370 1.000 104.644 1007 GLY CCC CA 1
ATOM 13995 C C . GLY C 2 2 ? 34.086 -40.436 -18.951 1.000 100.311 1007 GLY CCC C 1
ATOM 13996 O O . GLY C 2 2 ? 33.166 -40.202 -18.144 1.000 96.641 1007 GLY CCC O 1
ATOM 14000 N N . ARG C 2 3 ? 34.888 -39.494 -19.472 1.000 101.900 1008 ARG CCC N 1
ATOM 14001 C CA . ARG C 2 3 ? 34.815 -38.051 -19.112 1.000 97.566 1008 ARG CCC CA 1
ATOM 14002 C C . ARG C 2 3 ? 33.759 -37.360 -19.980 1.000 90.535 1008 ARG CCC C 1
ATOM 14003 O O . ARG C 2 3 ? 34.123 -36.770 -21.015 1.000 93.250 1008 ARG CCC O 1
ATOM 14024 N N . ARG C 2 4 ? 32.499 -37.428 -19.548 1.000 86.028 1009 ARG CCC N 1
ATOM 14025 C CA . ARG C 2 4 ? 31.326 -36.817 -20.225 1.000 80.130 1009 ARG CCC CA 1
ATOM 14026 C C . ARG C 2 4 ? 31.343 -35.305 -20.004 1.000 75.277 1009 ARG CCC C 1
ATOM 14027 O O . ARG C 2 4 ? 31.822 -34.838 -18.975 1.000 78.733 1009 ARG CCC O 1
ATOM 14048 N N . PRO C 2 5 ? 30.854 -34.473 -20.954 1.000 73.894 1010 PRO CCC N 1
ATOM 14049 C CA . PRO C 2 5 ? 30.675 -33.042 -20.702 1.000 69.642 1010 PRO CCC CA 1
ATOM 14050 C C . PRO C 2 5 ? 29.564 -32.768 -19.677 1.000 65.079 1010 PRO CCC C 1
ATOM 14051 O O . PRO C 2 5 ? 28.674 -33.567 -19.525 1.000 67.121 1010 PRO CCC O 1
ATOM 14062 N N . TYR C 2 6 ? 29.650 -31.644 -18.980 1.000 63.538 1011 TYR CCC N 1
ATOM 14063 C CA . TYR C 2 6 ? 28.635 -31.220 -17.983 1.000 63.163 1011 TYR CCC CA 1
ATOM 14064 C C . TYR C 2 6 ? 27.837 -30.017 -18.513 1.000 63.071 1011 TYR CCC C 1
ATOM 14065 O O . TYR C 2 6 ? 26.775 -29.684 -17.924 1.000 62.275 1011 TYR CCC O 1
ATOM 14083 N N . ILE C 2 7 ? 28.318 -29.405 -19.601 1.000 62.898 1012 ILE CCC N 1
ATOM 14084 C CA . ILE C 2 7 ? 27.731 -28.179 -20.211 1.000 63.382 1012 ILE CCC CA 1
ATOM 14085 C C . ILE C 2 7 ? 26.858 -28.605 -21.388 1.000 61.700 1012 ILE CCC C 1
ATOM 14086 O O . ILE C 2 7 ? 27.389 -29.200 -22.336 1.000 63.787 1012 ILE CCC O 1
ATOM 14102 N N . LEU C 2 8 ? 25.565 -28.300 -21.299 1.000 61.406 1013 LEU CCC N 1
ATOM 14103 C CA . LEU C 2 8 ? 24.532 -28.627 -22.312 1.000 62.211 1013 LEU CCC CA 1
ATOM 14104 C C . LEU C 2 8 ? 24.273 -27.364 -23.142 1.000 65.777 1013 LEU CCC C 1
ATOM 14105 O O . LEU C 2 8 ? 24.110 -27.431 -24.361 1.000 71.282 1013 LEU CCC O 1
ATOM 14122 N N . GLY D 2 1 ? -28.868 -9.492 -12.050 1.000 116.017 1006 GLY DDD N 1
ATOM 14123 C CA . GLY D 2 1 ? -28.867 -10.957 -11.788 1.000 110.861 1006 GLY DDD CA 1
ATOM 14124 C C . GLY D 2 1 ? -27.587 -11.404 -11.102 1.000 109.753 1006 GLY DDD C 1
ATOM 14125 O O . GLY D 2 1 ? -27.683 -11.986 -10.005 1.000 107.833 1006 GLY DDD O 1
ATOM 14131 N N . GLY D 2 2 ? -26.434 -11.178 -11.745 1.000 112.795 1007 GLY DDD N 1
ATOM 14132 C CA . GLY D 2 2 ? -25.087 -11.403 -11.180 1.000 107.198 1007 GLY DDD CA 1
ATOM 14133 C C . GLY D 2 2 ? -24.814 -12.853 -10.805 1.000 104.796 1007 GLY DDD C 1
ATOM 14134 O O . GLY D 2 2 ? -23.725 -13.101 -10.244 1.000 103.981 1007 GLY DDD O 1
ATOM 14138 N N . ARG D 2 3 ? -25.742 -13.779 -11.092 1.000 104.676 1008 ARG DDD N 1
ATOM 14139 C CA . ARG D 2 3 ? -25.612 -15.224 -10.752 1.000 100.098 1008 ARG DDD CA 1
ATOM 14140 C C . ARG D 2 3 ? -24.944 -15.946 -11.926 1.000 88.488 1008 ARG DDD C 1
ATOM 14141 O O . ARG D 2 3 ? -25.665 -16.600 -12.701 1.000 85.432 1008 ARG DDD O 1
ATOM 14162 N N . ARG D 2 4 ? -23.620 -15.821 -12.062 1.000 81.154 1009 ARG DDD N 1
ATOM 14163 C CA . ARG D 2 4 ? -22.870 -16.435 -13.192 1.000 78.177 1009 ARG DDD CA 1
ATOM 14164 C C . ARG D 2 4 ? -22.551 -17.890 -12.862 1.000 69.351 1009 ARG DDD C 1
ATOM 14165 O O . ARG D 2 4 ? -22.481 -18.263 -11.698 1.000 74.439 1009 ARG DDD O 1
ATOM 14186 N N . PRO D 2 5 ? -22.396 -18.775 -13.870 1.000 69.342 1010 PRO DDD N 1
ATOM 14187 C CA . PRO D 2 5 ? -22.127 -20.188 -13.606 1.000 64.746 1010 PRO DDD CA 1
ATOM 14188 C C . PRO D 2 5 ? -20.810 -20.392 -12.845 1.000 61.679 1010 PRO DDD C 1
ATOM 14189 O O . PRO D 2 5 ? -19.959 -19.518 -12.867 1.000 61.271 1010 PRO DDD O 1
ATOM 14200 N N . TYR D 2 6 ? -20.701 -21.520 -12.146 1.000 60.006 1011 TYR DDD N 1
ATOM 14201 C CA . TYR D 2 6 ? -19.475 -21.945 -11.421 1.000 57.791 1011 TYR DDD CA 1
ATOM 14202 C C . TYR D 2 6 ? -18.851 -23.155 -12.133 1.000 57.263 1011 TYR DDD C 1
ATOM 14203 O O . TYR D 2 6 ? -17.690 -23.488 -11.840 1.000 58.824 1011 TYR DDD O 1
ATOM 14221 N N . ILE D 2 7 ? -19.599 -23.778 -13.047 1.000 53.888 1012 ILE DDD N 1
ATOM 14222 C CA . ILE D 2 7 ? -19.163 -24.947 -13.863 1.000 57.153 1012 ILE DDD CA 1
ATOM 14223 C C . ILE D 2 7 ? -18.599 -24.441 -15.194 1.000 58.621 1012 ILE DDD C 1
ATOM 14224 O O . ILE D 2 7 ? -19.381 -23.876 -15.990 1.000 57.921 1012 ILE DDD O 1
ATOM 14240 N N . LEU D 2 8 ? -17.303 -24.674 -15.429 1.000 58.432 1013 LEU DDD N 1
ATOM 14241 C CA . LEU D 2 8 ? -16.600 -24.371 -16.706 1.000 63.101 1013 LEU DDD CA 1
ATOM 14242 C C . LEU D 2 8 ? -16.713 -25.571 -17.660 1.000 67.763 1013 LEU DDD C 1
ATOM 14243 O O . LEU D 2 8 ? -16.869 -25.415 -18.878 1.000 74.072 1013 LEU DDD O 1
#

Nearest PDB structures (foldseek):
  6yvr-assembly1_BBB  TM=1.002E+00  e=8.067E-64  Rattus norvegicus
  6z4v-assembly1_AAA  TM=6.020E-01  e=3.888E-51  Rattus norvegicus
  6za8-assembly1_AAA  TM=6.000E-01  e=1.342E-50  Rattus norvegicus
  6z8n-assembly1_AAA  TM=5.966E-01  e=7.529E-51  Rattus norvegicus
  6os9-assembly1_R  TM=9.362E-01  e=2.587E-27  Homo sapiens